Protein AF-0000000086141233 (afdb_homodimer)

pLDDT: mean 74.86, std 29.11, range [14.27, 98.44]

Foldseek 3Di:
DDDPPPPDDDDDDDCVDDDDDDDDDDPPDQDADPVRHGDFFPVCVVVVHDFCPDPPATPVCVVVVNRVRRHRDDDPDPDDDDDDDDDDDDDPDDDDDDPDCCVPLQQLAQADADDDDDDDDDDDDDPFDPPPDAPQPQQQFGDDCVGPCNVCVVCCVVNVPPPPPVLPPPDDDDSSLSRLQLVLLLVCLCLVLLVVLVVVDVLQAADQLDGPVLLVLQSVQQCVQCVVVNNVSDNNSSSSVSNNQLVLLLDADAFWAPDFSNNSSVCCHRSNPYLLSSLQSLLSSLLLLLLFDQPDCSCVSVPDPPDTSLNSSVVSLVSSVSSLVSNVSSSGADLSNLVSLLSSLSSCCFFQNLLDPVSVVSLVVSVVSLVSNVLQAAQDRDGGRYQLRSLSSQSSVLSSLLVQLLSCQLNLHAGDDANVSGDLDAHAQDASCLSSDDDPSVVVQQVQADPNRHGNLLAQHPSLLSSLSSLLSNLSNLLSCLQNPPDLPPSVVSLVVSVVSLVVSVVVRDPSLPDALVRVVPPPCDAVPPPRRHPRNRLVSSLSSLVSVLSSLVSVLSSLVSCCVSVVDDCLVNQVSLVVSLVSLVVVVVCCVSVNSRNSSNVVSLQSRNLVSLVVLLVVLLVCLVVVDDDCVRRVNVVSLVSLVSSLVSLVPDDPRGNCNVSSVVSSVVSVVSSCCRVPVPDDPDDDPDPPPPPPPDDDDDDPDCPDDCPVVVVVVPPPDPPPPPPPDDDDDDPDDDD/DDDDCPPPDDDDDDDDDDDDDDDDDDDDPADADPVRHGQFFPVCVVVVHDFCPDPPATPVCVVVVNRVRRHRDDDPDPDDDDDDDDDDYDDDDDDDDDDDDDDDDPCPDDPDDDDYDDDDDDDDDDPDDDPDPAPQDQQQFGDDCVGPCNVCSVCVVVCVPPPCPVLPPPDDDDLVLLLLQLVLLLVCLCLVLLVVLVVVVVLFAADQLDGPVLLVLQSVQQCVQCVVVNNVSDSVSSSVVSSQQLVLLLDADAFWAPDFSNNSSVCCHRSNPHLLSSLQSLLSSLLLLLLFDQPDCSCVSVPDPPDTSLNSSVVSLVSSVSSLVSNVSSSGADLSNLVSLLSSLSSCCFFQNLLDPVSVVSLVVSVVSLVSNVLQAAQDRDGGRYQLRSLSSLSSVLSSLLVQLLSCQLNLHAGDDANVSGDLDAHAQDASCLSSDDDPSVVVQQVQADPNRHGNLLAQHPSLLSSLSSLLSNLSNLLSCLQNPPDLPPSVVSLVVSVVSLVVSVVVRDPSLPDALVRVVVQPVDQVPVPRRRDSNRLVSSLSSLVSVLSSLVSVLSSLVSCCVSVVDDCLVNQVSLVVSLVSLLVVVVCCVSVNSRNSSNVVSLQSRVLVSLVVLLVVLLVCLVVVDDDCVRHVNVVSLVSLVSSLVSLVPDDPRGNCNVSSVVSSVVSVVSSCCNVPVPDDPDDDPDPPDPPPPDPDDDDPDCPDDPPVVVVVVPPPDPPPPPVPDDDDPDDPDDD

InterPro domains:
  IPR001138 Zn(2)Cys(6) fungal-type DNA-binding domain [PF00172] (40-75)
  IPR001138 Zn(2)Cys(6) fungal-type DNA-binding domain [PS00463] (40-70)
  IPR001138 Zn(2)Cys(6) fungal-type DNA-binding domain [PS50048] (40-72)
  IPR001138 Zn(2)Cys(6) fungal-type DNA-binding domain [SM00066] (35-81)
  IPR001138 Zn(2)Cys(6) fungal-type DNA-binding domain [cd00067] (39-73)
  IPR007219 Xylanolytic transcriptional activator, regulatory domain [PF04082] (354-435)
  IPR007219 Xylanolytic transcriptional activator, regulatory domain [SM00906] (359-433)
  IPR036864 Zn(2)-C6 fungal-type DNA-binding domain superfamily [G3DSA:4.10.240.10] (33-74)
  IPR036864 Zn(2)-C6 fungal-type DNA-binding domain superfamily [SSF57701] (30-78)

Nearest PDB structures (foldseek):
  5mk2-assembly1_A  TM=2.773E-01  e=8.179E+00  Homo sapiens

Sequence (1478 aa):
MLLQSALANTDGPATNVPAATRENGHDLVPSYRRNGKLFSCEPCRRGKLRCDHSTPTCGRCARRGRESECVYHPAPLTKPRMASGAESSLHVHSALLGQSPIVRSPLVQMISPATGSSRLSSRNSHGSPANATSFRDSKTGYLGATSYSAVYEENPSILQTPDVDEARDLPVTSAEKIKQGAQVLSMLKDLPVYRKFMGRWFELCDGLVIMQPIFKIWIDELWAVFGDVLAEGKMEKLLALSEVVWRNTRQSMKVHGDMTAREWSKSASGQHLRWEVVGIILSLVGLIAVNLSNWDTIFDSVQEDYVDRATFADRMRKASEFCLCFCYECEVLNDIYVCFMYEDLNLVECIKGDAHYAAWQRTGEVCDAVVAMGLHQGNRPDAQTPFFLSELRKKIFISAFGHDKTIATFLGRPPRLSYRYCKMESPLDLSDDEVVSEGADLQAALSQLDGNGWNTKGHLHRNTWLRVWFKQARLREEILEIALGTDEEDIAQQTEQVRMKIERLHNSLPDFMCITPEQVLSEGNTYLGLGFPVNRVKDATRLVHFCIHTGIVHTEFLLQRAMVSRLRTDTKKLIPIARRMLKLVLLAQSKKEFFRDFQGDLVYLLALHGLPAAGVLAVELLTQERTRLWTPDLLPRSETIQDLSVFISALSAVGPGEGNFFICDQGRRALSRVLDQILSPNPLPTSMPTSREPAVYDDASTTYFPIGNDAEFLQWLEHVEWDKNTWIEPLPASHLGVPMLLQSALANTDGPATNVPAATRENGHDLVPSYRRNGKLFSCEPCRRGKLRCDHSTPTCGRCARRGRESECVYHPAPLTKPRMASGAESSLHVHSALLGQSPIVRSPLVQMISPATGSSRLSSRNSHGSPANATSFRDSKTGYLGATSYSAVYEENPSILQTPDVDEARDLPVTSAEKIKQGAQVLSMLKDLPVYRKFMGRWFELCDGLVIMQPIFKIWIDELWAVFGDVLAEGKMEKLLALSEVVWRNTRQSMKVHGDMTAREWSKSASGQHLRWEVVGIILSLVGLIAVNLSNWDTIFDSVQEDYVDRATFADRMRKASEFCLCFCYECEVLNDIYVCFMYEDLNLVECIKGDAHYAAWQRTGEVCDAVVAMGLHQGNRPDAQTPFFLSELRKKIFISAFGHDKTIATFLGRPPRLSYRYCKMESPLDLSDDEVVSEGADLQAALSQLDGNGWNTKGHLHRNTWLRVWFKQARLREEILEIALGTDEEDIAQQTEQVRMKIERLHNSLPDFMCITPEQVLSEGNTYLGLGFPVNRVKDATRLVHFCIHTGIVHTEFLLQRAMVSRLRTDTKKLIPIARRMLKLVLLAQSKKEFFRDFQGDLVYLLALHGLPAAGVLAVELLTQERTRLWTPDLLPRSETIQDLSVFISALSAVGPGEGNFFICDQGRRALSRVLDQILSPNPLPTSMPTSREPAVYDDASTTYFPIGNDAEFLQWLEHVEWDKNTWIEPLPASHLGVP

Organism: NCBI:txid717836

Radius of gyration: 40.16 Å; Cα contacts (8 Å, |Δi|>4): 1772; chains: 2; bounding box: 137×159×133 Å

Solvent-accessible surface area (backbone atoms only — not comparable to full-atom values): 85500 Å² total; per-residue (Å²): 145,75,84,78,84,69,91,85,79,82,79,76,82,74,82,77,63,76,75,84,81,77,88,84,83,77,75,83,64,83,58,62,42,94,86,74,47,72,69,53,31,47,55,31,54,76,63,76,44,91,54,72,70,40,83,84,42,26,61,58,34,54,74,69,69,40,45,90,60,36,43,73,80,90,82,81,78,81,74,77,84,82,87,81,83,91,81,87,90,82,91,77,85,82,90,78,89,81,84,74,80,77,78,76,77,69,71,14,22,60,1,74,55,78,82,82,87,79,90,77,87,79,85,88,80,79,86,70,82,69,88,72,77,58,59,60,43,58,55,51,23,33,50,28,75,58,13,45,53,28,63,44,65,76,32,42,90,70,30,70,61,73,79,70,77,68,74,71,80,69,76,80,81,51,63,66,59,16,5,52,40,15,56,54,49,49,62,50,41,49,43,74,56,48,47,51,55,51,50,57,47,57,68,34,34,76,42,86,72,58,42,49,74,47,52,52,50,36,56,51,34,35,44,72,68,40,35,66,59,28,57,68,51,46,51,67,61,34,1,25,48,24,24,22,25,52,51,42,42,55,45,83,85,86,70,38,31,83,54,48,56,67,56,58,38,51,63,43,15,40,98,34,27,26,43,43,52,54,22,38,53,33,20,49,46,18,42,53,41,58,12,40,56,79,78,43,70,73,58,71,65,50,80,62,70,94,59,51,39,68,57,48,21,48,52,25,46,54,47,21,48,50,26,50,52,53,47,58,70,42,57,53,69,49,72,61,47,54,47,26,48,48,47,42,38,54,32,44,24,52,51,58,6,73,63,29,49,67,34,54,50,44,50,47,50,43,51,49,49,40,49,33,65,35,44,38,71,49,52,70,60,44,77,57,30,13,63,47,55,18,41,44,44,22,44,50,39,42,52,46,47,32,48,38,41,49,51,17,38,48,33,27,46,80,55,54,76,54,69,60,56,30,50,91,61,71,47,57,38,46,47,61,68,49,49,58,40,56,71,67,61,27,51,54,56,58,67,43,35,49,97,85,34,45,48,71,70,59,72,77,35,73,39,46,52,49,47,51,45,36,58,49,31,57,53,45,49,56,43,45,48,63,52,55,26,71,71,79,72,62,54,69,58,50,50,51,51,51,52,51,48,51,54,50,51,62,69,67,51,61,72,79,68,75,62,52,61,66,55,62,64,66,47,53,100,59,50,55,72,85,74,32,72,49,56,84,68,32,66,45,47,55,50,50,48,42,52,49,52,47,46,53,45,46,48,52,39,50,47,41,49,34,42,29,73,74,67,66,48,76,59,76,73,38,47,54,44,25,52,51,38,32,50,52,39,51,54,54,58,75,38,42,79,79,40,44,72,42,44,52,58,55,51,44,37,43,48,63,47,24,42,41,22,48,37,53,51,50,52,51,52,52,50,25,67,73,68,69,58,80,48,58,90,68,50,45,60,72,62,50,53,50,52,51,51,54,49,38,52,56,30,64,66,50,44,90,72,47,19,54,23,67,60,27,47,53,49,28,52,36,53,50,51,50,51,42,53,70,73,52,68,69,80,70,83,81,78,75,86,72,86,73,74,79,74,83,72,82,81,71,91,77,82,68,82,80,73,67,90,64,58,66,70,57,54,57,70,67,65,66,72,73,79,69,82,58,64,48,57,52,68,80,82,82,86,82,76,86,126,147,85,87,87,87,81,82,79,79,82,83,77,80,77,85,74,82,80,76,84,78,86,79,87,74,93,78,86,72,78,64,60,42,96,84,71,48,66,64,50,31,45,51,31,55,75,64,74,44,90,52,70,65,39,82,88,41,25,62,55,32,53,75,71,70,40,44,90,59,36,45,75,84,91,85,84,80,85,78,86,81,89,83,88,84,90,85,89,89,89,92,83,88,91,78,90,75,79,91,82,89,85,80,84,80,82,79,79,82,84,82,79,83,84,82,55,29,91,62,85,82,84,78,92,76,85,79,78,84,78,75,86,71,58,57,62,41,60,56,52,22,32,47,27,76,58,14,44,53,29,60,44,65,76,35,48,88,61,30,74,63,72,78,69,76,68,72,71,79,68,74,80,80,50,69,67,58,30,50,52,41,18,56,51,49,48,62,49,40,49,43,73,55,49,44,53,54,49,50,56,46,57,68,34,34,77,42,87,75,58,42,50,73,49,52,50,50,38,54,50,36,36,43,72,67,40,35,67,60,27,58,68,53,48,63,71,60,33,38,54,50,24,48,50,25,51,56,42,43,55,46,84,84,85,69,38,31,84,55,46,55,65,58,58,40,51,61,43,17,40,98,34,26,25,42,44,52,55,22,37,52,33,20,50,47,19,41,55,42,58,12,40,58,79,80,43,69,72,58,71,66,50,80,62,75,93,60,51,39,66,57,48,20,48,50,24,46,54,48,21,49,51,28,50,51,52,48,58,72,42,58,52,69,51,71,60,46,55,48,26,49,49,48,41,40,53,32,44,24,52,52,59,6,73,63,29,46,67,34,54,51,43,50,47,50,44,50,48,50,40,49,34,63,34,46,39,69,46,51,70,61,46,77,56,30,14,64,45,56,18,41,44,43,22,44,50,38,42,52,48,48,32,48,38,41,49,51,16,37,47,33,26,47,80,55,54,77,54,68,61,54,31,48,89,60,71,47,58,40,48,47,61,67,51,50,58,40,57,70,68,61,26,51,54,56,57,66,44,35,49,99,85,34,44,49,70,70,62,73,78,34,71,40,44,52,49,47,53,45,37,58,49,31,56,53,45,48,56,44,44,48,63,52,55,25,68,72,80,71,63,54,70,60,51,50,50,52,51,52,50,49,51,52,51,50,63,68,67,50,62,71,78,66,75,62,53,62,65,56,62,63,66,46,53,100,57,52,55,69,86,74,35,76,52,56,83,68,31,68,44,46,55,50,50,48,41,51,50,53,46,48,53,45,45,47,53,39,50,48,41,49,33,41,30,72,74,67,65,48,77,58,75,75,40,46,53,44,24,51,51,37,31,49,51,38,49,51,52,58,74,40,41,79,79,41,42,74,41,43,53,59,54,53,43,37,43,47,66,47,22,42,41,22,48,40,54,52,51,53,51,53,49,48,24,65,72,68,68,58,80,51,59,91,68,50,45,60,72,62,49,53,51,51,52,50,52,48,36,51,55,29,64,66,52,45,92,73,47,18,52,24,66,60,27,48,53,50,29,54,36,52,51,52,48,50,43,52,70,74,52,66,68,79,68,82,80,79,75,85,72,87,71,75,81,73,83,72,83,82,69,92,78,82,72,80,79,75,66,89,67,58,64,70,56,54,56,69,66,65,67,70,74,79,75,77,74,67,78,67,78,79,77,81,79,77,86,76,80,126

Structure (mmCIF, N/CA/C/O backbone):
data_AF-0000000086141233-model_v1
#
loop_
_entity.id
_entity.type
_entity.pdbx_description
1 polymer 'Zn(2)-C6 fungal-type domain-containing protein'
#
loop_
_atom_site.group_PDB
_atom_site.id
_atom_site.type_symbol
_atom_site.label_atom_id
_atom_site.label_alt_id
_atom_site.label_comp_id
_atom_site.label_asym_id
_atom_site.label_entity_id
_atom_site.label_seq_id
_atom_site.pdbx_PDB_ins_code
_atom_site.Cartn_x
_atom_site.Cartn_y
_atom_site.Cartn_z
_atom_site.occupancy
_atom_site.B_iso_or_equiv
_atom_site.auth_seq_id
_atom_site.auth_comp_id
_atom_site.auth_asym_id
_atom_site.auth_atom_id
_atom_site.pdbx_PDB_model_num
ATOM 1 N N . MET A 1 1 ? 35.25 38.125 71.5 1 20.41 1 MET A N 1
ATOM 2 C CA . MET A 1 1 ? 35.812 37.375 70.375 1 20.41 1 MET A CA 1
ATOM 3 C C . MET A 1 1 ? 34.781 36.438 69.75 1 20.41 1 MET A C 1
ATOM 5 O O . MET A 1 1 ? 35.156 35.531 69 1 20.41 1 MET A O 1
ATOM 9 N N . LEU A 1 2 ? 33.594 36.625 69.938 1 19.5 2 LEU A N 1
ATOM 10 C CA . LEU A 1 2 ? 32.312 36.875 70.625 1 19.5 2 LEU A CA 1
ATOM 11 C C . LEU A 1 2 ? 31.141 36.594 69.688 1 19.5 2 LEU A C 1
ATOM 13 O O . LEU A 1 2 ? 31.266 36.719 68.438 1 19.5 2 LEU A O 1
ATOM 17 N N . LEU A 1 3 ? 29.984 35.906 70 1 18.84 3 LEU A N 1
ATOM 18 C CA . LEU A 1 3 ? 28.688 35.312 69.688 1 18.84 3 LEU A CA 1
ATOM 19 C C . LEU A 1 3 ? 27.875 36.188 68.75 1 18.84 3 LEU A C 1
ATOM 21 O O . LEU A 1 3 ? 26.828 35.75 68.25 1 18.84 3 LEU A O 1
ATOM 25 N N . GLN A 1 4 ? 28.062 37.531 68.812 1 20.23 4 GLN A N 1
ATOM 26 C CA . GLN A 1 4 ? 26.953 38.469 68.688 1 20.23 4 GLN A CA 1
ATOM 27 C C . GLN A 1 4 ? 26.562 38.656 67.25 1 20.23 4 GLN A C 1
ATOM 29 O O . GLN A 1 4 ? 27.281 39.312 66.5 1 20.23 4 GLN A O 1
ATOM 34 N N . SER A 1 5 ? 25.875 37.594 66.5 1 19.27 5 SER A N 1
ATOM 35 C CA . SER A 1 5 ? 25.969 37.281 65.062 1 19.27 5 SER A CA 1
ATOM 36 C C . SER A 1 5 ? 25.25 38.344 64.188 1 19.27 5 SER A C 1
ATOM 38 O O . SER A 1 5 ? 24.031 38.5 64.312 1 19.27 5 SER A O 1
ATOM 40 N N . ALA A 1 6 ? 25.766 39.531 63.75 1 18.53 6 ALA A N 1
ATOM 41 C CA . ALA A 1 6 ? 25.766 40.844 63.094 1 18.53 6 ALA A CA 1
ATOM 42 C C . ALA A 1 6 ? 25.453 40.719 61.594 1 18.53 6 ALA A C 1
ATOM 44 O O . ALA A 1 6 ? 25.719 41.625 60.812 1 18.53 6 ALA A O 1
ATOM 45 N N . LEU A 1 7 ? 25 39.438 61.125 1 18.16 7 LEU A N 1
ATOM 46 C CA . LEU A 1 7 ? 25.047 39.562 59.656 1 18.16 7 LEU A CA 1
ATOM 47 C C . LEU A 1 7 ? 24.078 40.625 59.156 1 18.16 7 LEU A C 1
ATOM 49 O O . LEU A 1 7 ? 22.906 40.625 59.531 1 18.16 7 LEU A O 1
ATOM 53 N N . ALA A 1 8 ? 24.516 41.781 58.5 1 18.75 8 ALA A N 1
ATOM 54 C CA . ALA A 1 8 ? 24.766 43 57.75 1 18.75 8 ALA A CA 1
ATOM 55 C C . ALA A 1 8 ? 24.062 42.969 56.406 1 18.75 8 ALA A C 1
ATOM 57 O O . ALA A 1 8 ? 24.469 42.25 55.5 1 18.75 8 ALA A O 1
ATOM 58 N N . ASN A 1 9 ? 22.766 43.312 56.25 1 19.33 9 ASN A N 1
ATOM 59 C CA . ASN A 1 9 ? 21.344 43.438 55.906 1 19.33 9 ASN A CA 1
ATOM 60 C C . ASN A 1 9 ? 21.141 44.375 54.719 1 19.33 9 ASN A C 1
ATOM 62 O O . ASN A 1 9 ? 21.109 45.594 54.906 1 19.33 9 ASN A O 1
ATOM 66 N N . THR A 1 10 ? 21.781 44.094 53.469 1 19.03 10 THR A N 1
ATOM 67 C CA . THR A 1 10 ? 21.938 44.906 52.281 1 19.03 10 THR A CA 1
ATOM 68 C C . THR A 1 10 ? 20.594 45.5 51.875 1 19.03 10 THR A C 1
ATOM 70 O O . THR A 1 10 ? 19.547 44.875 52.062 1 19.03 10 THR A O 1
ATOM 73 N N . ASP A 1 11 ? 20.453 46.812 51.594 1 19.81 11 ASP A N 1
ATOM 74 C CA . ASP A 1 11 ? 19.594 47.938 51.344 1 19.81 11 ASP A CA 1
ATOM 75 C C . ASP A 1 11 ? 18.859 47.812 50 1 19.81 11 ASP A C 1
ATOM 77 O O . ASP A 1 11 ? 19.484 47.875 48.938 1 19.81 11 ASP A O 1
ATOM 81 N N . GLY A 1 12 ? 18.047 46.688 49.812 1 18 12 GLY A N 1
ATOM 82 C CA . GLY A 1 12 ? 17.469 46.438 48.5 1 18 12 GLY A CA 1
ATOM 83 C C . GLY A 1 12 ? 16.766 47.625 47.938 1 18 12 GLY A C 1
ATOM 84 O O . GLY A 1 12 ? 16.422 48.562 48.656 1 18 12 GLY A O 1
ATOM 85 N N . PRO A 1 13 ? 16.844 47.75 46.594 1 19.2 13 PRO A N 1
ATOM 86 C CA . PRO A 1 13 ? 16.688 48.844 45.625 1 19.2 13 PRO A CA 1
ATOM 87 C C . PRO A 1 13 ? 15.289 49.469 45.688 1 19.2 13 PRO A C 1
ATOM 89 O O . PRO A 1 13 ? 14.375 48.906 46.281 1 19.2 13 PRO A O 1
ATOM 92 N N . ALA A 1 14 ? 14.969 50.406 44.875 1 20.69 14 ALA A N 1
ATOM 93 C CA . ALA A 1 14 ? 14.305 51.688 44.594 1 20.69 14 ALA A CA 1
ATOM 94 C C . ALA A 1 14 ? 12.883 51.469 44.094 1 20.69 14 ALA A C 1
ATOM 96 O O . ALA A 1 14 ? 12.18 52.406 43.75 1 20.69 14 ALA A O 1
ATOM 97 N N . THR A 1 15 ? 12.227 50.25 44.406 1 18.97 15 THR A N 1
ATOM 98 C CA . THR A 1 15 ? 11.195 50.156 43.375 1 18.97 15 THR A CA 1
ATOM 99 C C . THR A 1 15 ? 10.086 51.188 43.594 1 18.97 15 THR A C 1
ATOM 101 O O . THR A 1 15 ? 9.414 51.156 44.625 1 18.97 15 THR A O 1
ATOM 104 N N . ASN A 1 16 ? 10.266 52.438 43.219 1 19.88 16 ASN A N 1
ATOM 105 C CA . ASN A 1 16 ? 9.391 53.594 43.312 1 19.88 16 ASN A CA 1
ATOM 106 C C . ASN A 1 16 ? 8.031 53.312 42.656 1 19.88 16 ASN A C 1
ATOM 108 O O . ASN A 1 16 ? 7.887 53.438 41.438 1 19.88 16 ASN A O 1
ATOM 112 N N . VAL A 1 17 ? 7.352 52.25 43.156 1 19.03 17 VAL A N 1
ATOM 113 C CA . VAL A 1 17 ? 6.223 51.875 42.312 1 19.03 17 VAL A CA 1
ATOM 114 C C . VAL A 1 17 ? 5.262 53.062 42.188 1 19.03 17 VAL A C 1
ATOM 116 O O . VAL A 1 17 ? 4.852 53.438 41.094 1 19.03 17 VAL A O 1
ATOM 119 N N . PRO A 1 18 ? 4.434 53.406 43.156 1 19.56 18 PRO A N 1
ATOM 120 C CA . PRO A 1 18 ? 3.068 53.062 42.781 1 19.56 18 PRO A CA 1
ATOM 121 C C . PRO A 1 18 ? 2.264 54.25 42.281 1 19.56 18 PRO A C 1
ATOM 123 O O . PRO A 1 18 ? 1.048 54.156 42.094 1 19.56 18 PRO A O 1
ATOM 126 N N . ALA A 1 19 ? 2.945 55.125 41.625 1 18.31 19 ALA A N 1
ATOM 127 C CA . ALA A 1 19 ? 2.125 56.312 41.719 1 18.31 19 ALA A CA 1
ATOM 128 C C . ALA A 1 19 ? 0.656 56 41.438 1 18.31 19 ALA A C 1
ATOM 130 O O . ALA A 1 19 ? 0.34 55.031 40.781 1 18.31 19 ALA A O 1
ATOM 131 N N . ALA A 1 20 ? -0.188 57.125 41.75 1 19.22 20 ALA A N 1
ATOM 132 C CA . ALA A 1 20 ? -1.605 57.438 41.938 1 19.22 20 ALA A CA 1
ATOM 133 C C . ALA A 1 20 ? -2.355 57.344 40.594 1 19.22 20 ALA A C 1
ATOM 135 O O . ALA A 1 20 ? -1.798 57.625 39.531 1 19.22 20 ALA A O 1
ATOM 136 N N . THR A 1 21 ? -3.516 56.875 40.438 1 19.2 21 THR A N 1
ATOM 137 C CA . THR A 1 21 ? -4.508 56.094 39.719 1 19.2 21 THR A CA 1
ATOM 138 C C . THR A 1 21 ? -5.219 56.938 38.656 1 19.2 21 THR A C 1
ATOM 140 O O . THR A 1 21 ? -6.098 56.469 37.969 1 19.2 21 THR A O 1
ATOM 143 N N . ARG A 1 22 ? -4.77 58.312 38.344 1 20.58 22 ARG A N 1
ATOM 144 C CA . ARG A 1 22 ? -5.906 59.219 38.188 1 20.58 22 ARG A CA 1
ATOM 145 C C . ARG A 1 22 ? -6.852 58.688 37.094 1 20.58 22 ARG A C 1
ATOM 147 O O . ARG A 1 22 ? -6.43 57.969 36.188 1 20.58 22 ARG A O 1
ATOM 154 N N . GLU A 1 23 ? -8.109 59.375 36.969 1 18.44 23 GLU A N 1
ATOM 155 C CA . GLU A 1 23 ? -9.414 59.125 36.375 1 18.44 23 GLU A CA 1
ATOM 156 C C . GLU A 1 23 ? -9.336 59.156 34.844 1 18.44 23 GLU A C 1
ATOM 158 O O . GLU A 1 23 ? -8.328 59.562 34.281 1 18.44 23 GLU A O 1
ATOM 163 N N . ASN A 1 24 ? -10.422 59.594 34.188 1 21.27 24 ASN A N 1
ATOM 164 C CA . ASN A 1 24 ? -11.555 59 33.5 1 21.27 24 ASN A CA 1
ATOM 165 C C . ASN A 1 24 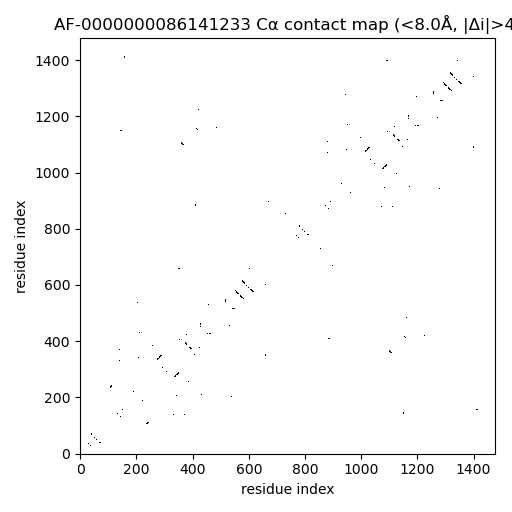? -11.445 59.125 31.984 1 21.27 24 ASN A C 1
ATOM 167 O O . ASN A 1 24 ? -11.742 58.188 31.234 1 21.27 24 ASN A O 1
ATOM 171 N N . GLY A 1 25 ? -11.344 60.531 31.391 1 23.17 25 GLY A N 1
ATOM 172 C CA . GLY A 1 25 ? -12.242 61.125 30.406 1 23.17 25 GLY A CA 1
ATOM 173 C C . GLY A 1 25 ? -11.844 60.812 28.969 1 23.17 25 GLY A C 1
ATOM 174 O O . GLY A 1 25 ? -10.68 61 28.594 1 23.17 25 GLY A O 1
ATOM 175 N N . HIS A 1 26 ? -12.523 59.875 28.281 1 24.7 26 HIS A N 1
ATOM 176 C CA . HIS A 1 26 ? -12.328 59.312 26.969 1 24.7 26 HIS A CA 1
ATOM 177 C C . HIS A 1 26 ? -12.352 60.375 25.875 1 24.7 26 HIS A C 1
ATOM 179 O O . HIS A 1 26 ? -13.398 60.969 25.609 1 24.7 26 HIS A O 1
ATOM 185 N N . ASP A 1 27 ? -11.531 61.375 25.812 1 29.95 27 ASP A N 1
ATOM 186 C CA . ASP A 1 27 ? -11.68 62.312 24.703 1 29.95 27 ASP A CA 1
ATOM 187 C C . ASP A 1 27 ? -11.836 61.562 23.375 1 29.95 27 ASP A C 1
ATOM 189 O O . ASP A 1 27 ? -11.078 60.625 23.078 1 29.95 27 ASP A O 1
ATOM 193 N N . LEU A 1 28 ? -13.031 61.656 22.672 1 33.34 28 LEU A N 1
ATOM 194 C CA . LEU A 1 28 ? -13.523 61.062 21.422 1 33.34 28 LEU A CA 1
ATOM 195 C C . LEU A 1 28 ? -12.617 61.438 20.25 1 33.34 28 LEU A C 1
ATOM 197 O O . LEU A 1 28 ? -12.609 62.562 19.797 1 33.34 28 LEU A O 1
ATOM 201 N N . VAL A 1 29 ? -11.438 61.188 20.25 1 39.28 29 VAL A N 1
ATOM 202 C CA . VAL A 1 29 ? -10.586 61.531 19.109 1 39.28 29 VAL A CA 1
ATOM 203 C C . VAL A 1 29 ? -11.18 60.938 17.828 1 39.28 29 VAL A C 1
ATOM 205 O O . VAL A 1 29 ? -11.609 59.781 17.812 1 39.28 29 VAL A O 1
ATOM 208 N N . PRO A 1 30 ? -11.5 61.75 16.844 1 41.47 30 PRO A N 1
ATOM 209 C CA . PRO A 1 30 ? -12.125 61.312 15.602 1 41.47 30 PRO A CA 1
ATOM 210 C C . PRO A 1 30 ? -11.43 60.094 14.977 1 41.47 30 PRO A C 1
ATOM 212 O O . PRO A 1 30 ? -10.203 60 15.008 1 41.47 30 PRO A O 1
ATOM 215 N N . SER A 1 31 ? -12.094 59.062 15.039 1 44.59 31 SER A N 1
ATOM 216 C CA . SER A 1 31 ? -11.578 57.75 14.672 1 44.59 31 SER A CA 1
ATOM 217 C C . SER A 1 31 ? -11.164 57.688 13.211 1 44.59 31 SER A C 1
ATOM 219 O O . SER A 1 31 ? -11.742 58.375 12.367 1 44.59 31 SER A O 1
ATOM 221 N N . TYR A 1 32 ? -9.938 57.312 12.891 1 53.72 32 TYR A N 1
ATOM 222 C CA . TYR A 1 32 ? -9.367 57.188 11.555 1 53.72 32 TYR A CA 1
ATOM 223 C C . TYR A 1 32 ? -10.055 56.062 10.766 1 53.72 32 TYR A C 1
ATOM 225 O O . TYR A 1 32 ? -10.461 55.062 11.344 1 53.72 32 TYR A O 1
ATOM 233 N N . ARG A 1 33 ? -10.422 56.344 9.57 1 51.41 33 ARG A N 1
ATOM 234 C CA . ARG A 1 33 ? -10.836 55.281 8.68 1 51.41 33 ARG A CA 1
ATOM 235 C C . ARG A 1 33 ? -9.711 54.25 8.477 1 51.41 33 ARG A C 1
ATOM 237 O O . ARG A 1 33 ? -8.547 54.562 8.766 1 51.41 33 ARG A O 1
ATOM 244 N N . ARG A 1 34 ? -10.008 53.125 8.125 1 51.25 34 ARG A N 1
ATOM 245 C CA . ARG A 1 34 ? -9 52.094 7.836 1 51.25 34 ARG A CA 1
ATOM 246 C C . ARG A 1 34 ? -7.977 52.625 6.824 1 51.25 34 ARG A C 1
ATOM 248 O O . ARG A 1 34 ? -6.805 52.25 6.871 1 51.25 34 ARG A O 1
ATOM 255 N N . ASN A 1 35 ? -8.281 53.5 5.883 1 55.78 35 ASN A N 1
ATOM 256 C CA . ASN A 1 35 ? -7.375 54 4.848 1 55.78 35 ASN A CA 1
ATOM 257 C C . ASN A 1 35 ? -6.609 55.25 5.312 1 55.78 35 ASN A C 1
ATOM 259 O O . ASN A 1 35 ? -5.973 55.906 4.508 1 55.78 35 ASN A O 1
ATOM 263 N N . GLY A 1 36 ? -6.457 55.625 6.586 1 59.81 36 GLY A N 1
ATOM 264 C CA . GLY A 1 36 ? -5.652 56.656 7.223 1 59.81 36 GLY A CA 1
ATOM 265 C C . GLY A 1 36 ? -6.277 58.031 7.145 1 59.81 36 GLY A C 1
ATOM 266 O O . GLY A 1 36 ? -5.688 59.031 7.605 1 59.81 36 GLY A O 1
ATOM 267 N N . LYS A 1 37 ? -7.508 58.062 6.438 1 63.88 37 LYS A N 1
ATOM 268 C CA . LYS A 1 37 ? -8.078 59.375 6.25 1 63.88 37 LYS A CA 1
ATOM 269 C C . LYS A 1 37 ? -9.125 59.688 7.32 1 63.88 37 LYS A C 1
ATOM 271 O O . LYS A 1 37 ? -9.734 58.781 7.875 1 63.88 37 LYS A O 1
ATOM 276 N N . LEU A 1 38 ? -9.391 60.844 7.977 1 69.75 38 LEU A N 1
ATOM 277 C CA . LEU A 1 38 ? -10.297 61.281 9.023 1 69.75 38 LEU A CA 1
ATOM 278 C C . LEU A 1 38 ? -11.742 61.281 8.531 1 69.75 38 LEU A C 1
ATOM 280 O O . LEU A 1 38 ? -12 61.531 7.352 1 69.75 38 LEU A O 1
ATOM 284 N N . PHE A 1 39 ? -12.781 60.719 9.305 1 70.81 39 PHE A N 1
ATOM 285 C CA . PHE A 1 39 ? -14.18 60.75 8.914 1 70.81 39 PHE A CA 1
ATOM 286 C C . PHE A 1 39 ? -14.664 62.188 8.734 1 70.81 39 PHE A C 1
ATOM 288 O O . PHE A 1 39 ? -14.336 63.062 9.539 1 70.81 39 PHE A O 1
ATOM 295 N N . SER A 1 40 ? -15.375 62.406 7.586 1 78.25 40 SER A N 1
ATOM 296 C CA . SER A 1 40 ? -15.961 63.719 7.305 1 78.25 40 SER A CA 1
ATOM 297 C C . SER A 1 40 ? -17.141 64 8.227 1 78.25 40 SER A C 1
ATOM 299 O O . SER A 1 40 ? -17.766 63.062 8.75 1 78.25 40 SER A O 1
ATOM 301 N N . CYS A 1 41 ? -17.422 65.25 8.664 1 77.62 41 CYS A N 1
ATOM 302 C CA . CYS A 1 41 ? -18.609 65.625 9.43 1 77.62 41 CYS A CA 1
ATOM 303 C C . CYS A 1 41 ? -19.875 65.312 8.656 1 77.62 41 CYS A C 1
ATOM 305 O O . CYS A 1 41 ? -19.844 65.188 7.43 1 77.62 41 CYS A O 1
ATOM 307 N N . GLU A 1 42 ? -21.031 65 9.18 1 76.62 42 GLU A N 1
ATOM 308 C CA . GLU A 1 42 ? -22.266 64.5 8.586 1 76.62 42 GLU A CA 1
ATOM 309 C C . GLU A 1 42 ? -22.734 65.375 7.445 1 76.62 42 GLU A C 1
ATOM 311 O O . GLU A 1 42 ? -23.094 64.875 6.371 1 76.62 42 GLU A O 1
ATOM 316 N N . PRO A 1 43 ? -22.656 66.625 7.496 1 79.38 43 PRO A N 1
ATOM 317 C CA . PRO A 1 43 ? -23.094 67.438 6.355 1 79.38 43 PRO A CA 1
ATOM 318 C C . PRO A 1 43 ? -22.141 67.375 5.168 1 79.38 43 PRO A C 1
ATOM 320 O O . PRO A 1 43 ? -22.594 67.375 4.016 1 79.38 43 PRO A O 1
ATOM 323 N N . CYS A 1 44 ? -20.859 67.375 5.402 1 78.69 44 CYS A N 1
ATOM 324 C CA . CYS A 1 44 ? -19.875 67.25 4.328 1 78.69 44 CYS A CA 1
ATOM 325 C C . CYS A 1 44 ? -19.969 65.875 3.688 1 78.69 44 CYS A C 1
ATOM 327 O O . CYS A 1 44 ? -19.844 65.75 2.469 1 78.69 44 CYS A O 1
ATOM 329 N N . ARG A 1 45 ? -20.219 64.75 4.438 1 75.5 45 ARG A N 1
ATOM 330 C CA . ARG A 1 45 ? -20.406 63.375 3.98 1 75.5 45 ARG A CA 1
ATOM 331 C C . ARG A 1 45 ? -21.625 63.25 3.08 1 75.5 45 ARG A C 1
ATOM 333 O O . ARG A 1 45 ? -21.547 62.656 2.006 1 75.5 45 ARG A O 1
ATOM 340 N N . ARG A 1 46 ? -22.688 63.812 3.465 1 75.25 46 ARG A N 1
ATOM 341 C CA . ARG A 1 46 ? -23.922 63.719 2.697 1 75.25 46 ARG A CA 1
ATOM 342 C C . ARG A 1 46 ? -23.828 64.562 1.419 1 75.25 46 ARG A C 1
ATOM 344 O O . ARG A 1 46 ? -24.438 64.188 0.4 1 75.25 46 ARG A O 1
ATOM 351 N N . GLY A 1 47 ? -23.141 65.562 1.504 1 74.81 47 GLY A N 1
ATOM 352 C CA . GLY A 1 47 ? -23 66.5 0.372 1 74.81 47 GLY A CA 1
ATOM 353 C C . GLY A 1 47 ? -21.828 66.125 -0.522 1 74.81 47 GLY A C 1
ATOM 354 O O . GLY A 1 47 ? -21.562 66.812 -1.51 1 74.81 47 GLY A O 1
ATOM 355 N N . LYS A 1 48 ? -21.141 65 -0.311 1 74.19 48 LYS A N 1
ATOM 356 C CA . LYS A 1 48 ? -19.953 64.5 -0.995 1 74.19 48 LYS A CA 1
ATOM 357 C C . LYS A 1 48 ? -18.922 65.625 -1.188 1 74.19 48 LYS A C 1
ATOM 359 O O . LYS A 1 48 ? -18.344 65.75 -2.27 1 74.19 48 LYS A O 1
ATOM 364 N N . LEU A 1 49 ? -18.766 66.375 -0.161 1 75.88 49 LEU A N 1
ATOM 365 C CA . LEU A 1 49 ? -17.844 67.562 -0.215 1 75.88 49 LEU A CA 1
ATOM 366 C C . LEU A 1 49 ? -16.609 67.312 0.636 1 75.88 49 LEU A C 1
ATOM 368 O O . LEU A 1 49 ? -16.656 66.5 1.596 1 75.88 49 LEU A O 1
ATOM 372 N N . ARG A 1 50 ? -15.469 67.938 0.255 1 76 50 ARG A N 1
ATOM 373 C CA . ARG A 1 50 ? -14.211 67.75 0.983 1 76 50 ARG A CA 1
ATOM 374 C C . ARG A 1 50 ? -14.266 68.5 2.322 1 76 50 ARG A C 1
ATOM 376 O O . ARG A 1 50 ? -14.43 69.75 2.367 1 76 50 ARG A O 1
ATOM 383 N N . CYS A 1 51 ? -14.273 67.75 3.492 1 74.25 51 CYS A N 1
ATOM 384 C CA . CYS A 1 51 ? -14.328 68.25 4.852 1 74.25 51 CYS A CA 1
ATOM 385 C C . CYS A 1 51 ? -12.938 68.625 5.348 1 74.25 51 CYS A C 1
ATOM 387 O O . CYS A 1 51 ? -11.961 67.938 5.074 1 74.25 51 CYS A O 1
ATOM 389 N N . ASP A 1 52 ? -12.609 69.75 5.828 1 77.81 52 ASP A N 1
ATOM 390 C CA . ASP A 1 52 ? -11.289 70.188 6.301 1 77.81 52 ASP A CA 1
ATOM 391 C C . ASP A 1 52 ? -11.055 69.75 7.738 1 77.81 52 ASP A C 1
ATOM 393 O O . ASP A 1 52 ? -10.031 70.062 8.344 1 77.81 52 ASP A O 1
ATOM 397 N N . HIS A 1 53 ? -11.992 68.875 8.43 1 72.12 53 HIS A N 1
ATOM 398 C CA . HIS A 1 53 ? -11.969 68.188 9.688 1 72.12 53 HIS A CA 1
ATOM 399 C C . HIS A 1 53 ? -11.586 69.062 10.852 1 72.12 53 HIS A C 1
ATOM 401 O O . HIS A 1 53 ? -11.125 68.562 11.891 1 72.12 53 HIS A O 1
ATOM 407 N N . SER A 1 54 ? -11.742 70.312 10.68 1 76.69 54 SER A N 1
ATOM 408 C CA . SER A 1 54 ? -11.477 71.25 11.797 1 76.69 54 SER A CA 1
ATOM 409 C C . SER A 1 54 ? -12.547 71.125 12.875 1 76.69 54 SER A C 1
ATOM 411 O O . SER A 1 54 ? -13.711 70.875 12.57 1 76.69 54 SER A O 1
ATOM 413 N N . THR A 1 55 ? -12.258 70.875 14.297 1 73 55 THR A N 1
ATOM 414 C CA . THR A 1 55 ? -13.164 70.812 15.438 1 73 55 THR A CA 1
ATOM 415 C C . THR A 1 55 ? -13.211 72.125 16.172 1 73 55 THR A C 1
ATOM 417 O O . THR A 1 55 ? -12.219 72.875 16.219 1 73 55 THR A O 1
ATOM 420 N N . PRO A 1 56 ? -14.5 72.312 16.703 1 71.19 56 PRO A N 1
ATOM 421 C CA . PRO A 1 56 ? -15.742 71.562 16.812 1 71.19 56 PRO A CA 1
ATOM 422 C C . PRO A 1 56 ? -16.578 71.625 15.539 1 71.19 56 PRO A C 1
ATOM 424 O O . PRO A 1 56 ? -17.5 70.812 15.367 1 71.19 56 PRO A O 1
ATOM 427 N N . THR A 1 57 ? -16.375 72.625 14.609 1 77.81 57 THR A N 1
ATOM 428 C CA . THR A 1 57 ? -17.094 72.75 13.359 1 77.81 57 THR A CA 1
ATOM 429 C C . THR A 1 57 ? -16.141 72.812 12.18 1 77.81 57 THR A C 1
ATOM 431 O O . THR A 1 57 ? -15.141 73.562 12.227 1 77.81 57 THR A O 1
ATOM 434 N N . CYS A 1 58 ? -16.359 72 11.148 1 78.75 58 CYS A N 1
ATOM 435 C CA . CYS A 1 58 ? -15.422 72 10.031 1 78.75 58 CYS A CA 1
ATOM 436 C C . CYS A 1 58 ? -15.547 73.312 9.266 1 78.75 58 CYS A C 1
ATOM 438 O O . CYS A 1 58 ? -16.609 73.938 9.266 1 78.75 58 CYS A O 1
ATOM 440 N N . GLY A 1 59 ? -14.398 73.938 8.766 1 79.94 59 GLY A N 1
ATOM 441 C CA . GLY A 1 59 ? -14.312 75.25 8.086 1 79.94 59 GLY A CA 1
ATOM 442 C C . GLY A 1 59 ? -15.336 75.438 6.977 1 79.94 59 GLY A C 1
ATOM 443 O O . GLY A 1 59 ? -15.812 76.5 6.715 1 79.94 59 GLY A O 1
ATOM 444 N N . ARG A 1 60 ? -15.742 74.25 6.414 1 78.19 60 ARG A N 1
ATOM 445 C CA . ARG A 1 60 ? -16.719 74.312 5.32 1 78.19 60 ARG A CA 1
ATOM 446 C C . ARG A 1 60 ? -18.125 74.562 5.852 1 78.19 60 ARG A C 1
ATOM 448 O O . ARG A 1 60 ? -18.891 75.312 5.285 1 78.19 60 ARG A O 1
ATOM 455 N N . CYS A 1 61 ? -18.438 73.875 6.809 1 79.38 61 CYS A N 1
ATOM 456 C CA . CYS A 1 61 ? -19.75 74.062 7.445 1 79.38 61 CYS A CA 1
ATOM 457 C C . CYS A 1 61 ? -19.859 75.438 8.078 1 79.38 61 CYS A C 1
ATOM 459 O O . CYS A 1 61 ? -20.906 76.062 8.016 1 79.38 61 CYS A O 1
ATOM 461 N N . ALA A 1 62 ? -18.734 76.062 8.594 1 81.5 62 ALA A N 1
ATOM 462 C CA . ALA A 1 62 ? -18.703 77.375 9.156 1 81.5 62 ALA A CA 1
ATOM 463 C C . ALA A 1 62 ? -18.969 78.438 8.078 1 81.5 62 ALA A C 1
ATOM 465 O O . ALA A 1 62 ? -19.734 79.375 8.297 1 81.5 62 ALA A O 1
ATOM 466 N N . ARG A 1 63 ? -18.359 78.188 6.879 1 79.88 63 ARG A N 1
ATOM 467 C CA . ARG A 1 63 ? -18.516 79.125 5.797 1 79.88 63 ARG A CA 1
ATOM 468 C C . ARG A 1 63 ? -19.922 79.125 5.23 1 79.88 63 ARG A C 1
ATOM 470 O O . ARG A 1 63 ? -20.453 80.125 4.789 1 79.88 63 ARG A O 1
ATOM 477 N N . ARG A 1 64 ? -20.5 77.875 5.273 1 77.81 64 ARG A N 1
ATOM 478 C CA . ARG A 1 64 ? -21.828 77.75 4.695 1 77.81 64 ARG A CA 1
ATOM 479 C C . ARG A 1 64 ? -22.906 77.938 5.742 1 77.81 64 ARG A C 1
ATOM 481 O O . ARG A 1 64 ? -24.109 77.812 5.453 1 77.81 64 ARG A O 1
ATOM 488 N N . GLY A 1 65 ? -22.562 78.375 6.977 1 76.75 65 GLY A N 1
ATOM 489 C CA . GLY A 1 65 ? -23.5 78.688 8.047 1 76.75 65 GLY A CA 1
ATOM 490 C C . GLY A 1 65 ? -24.188 77.5 8.641 1 76.75 65 GLY A C 1
ATOM 491 O O . GLY A 1 65 ? -25.297 77.562 9.164 1 76.75 65 GLY A O 1
ATOM 492 N N . ARG A 1 66 ? -23.75 76.312 8.398 1 72.38 66 ARG A N 1
ATOM 493 C CA . ARG A 1 66 ? -24.375 75.062 8.883 1 72.38 66 ARG A CA 1
ATOM 494 C C . ARG A 1 66 ? -23.609 74.5 10.07 1 72.38 66 ARG A C 1
ATOM 496 O O . ARG A 1 66 ? -23.406 73.312 10.164 1 72.38 66 ARG A O 1
ATOM 503 N N . GLU A 1 67 ? -23.062 75.25 10.875 1 75.06 67 GLU A N 1
ATOM 504 C CA . GLU A 1 67 ? -22.219 74.875 12.023 1 75.06 67 GLU A CA 1
ATOM 505 C C . GLU A 1 67 ? -22.953 73.938 12.969 1 75.06 67 GLU A C 1
ATOM 507 O O . GLU A 1 67 ? -22.359 73.062 13.555 1 75.06 67 GLU A O 1
ATOM 512 N N . SER A 1 68 ? -24.281 74 13.203 1 76.31 68 SER A N 1
ATOM 513 C CA . SER A 1 68 ? -25.078 73.25 14.141 1 76.31 68 SER A CA 1
ATOM 514 C C . SER A 1 68 ? -25.266 71.812 13.641 1 76.31 68 SER A C 1
ATOM 516 O O . SER A 1 68 ? -25.5 70.875 14.438 1 76.31 68 SER A O 1
ATOM 518 N N . GLU A 1 69 ? -25.203 71.625 12.398 1 74.88 69 GLU A N 1
ATOM 519 C CA . GLU A 1 69 ? -25.438 70.312 11.82 1 74.88 69 GLU A CA 1
ATOM 520 C C . GLU A 1 69 ? -24.125 69.562 11.641 1 74.88 69 GLU A C 1
ATOM 522 O O . GLU A 1 69 ? -24.125 68.375 11.234 1 74.88 69 GLU A O 1
ATOM 527 N N . CYS A 1 70 ? -22.984 70.25 11.844 1 72.12 70 CYS A N 1
ATOM 528 C CA . CYS A 1 70 ? -21.656 69.625 11.672 1 72.12 70 CYS A CA 1
ATOM 529 C C . CYS A 1 70 ? -21.359 68.625 12.781 1 72.12 70 CYS A C 1
ATOM 531 O O . CYS A 1 70 ? -20.922 69 13.867 1 72.12 70 CYS A O 1
ATOM 533 N N . VAL A 1 71 ? -21.906 67.312 12.734 1 75.12 71 VAL A N 1
ATOM 534 C CA . VAL A 1 71 ? -21.734 66.312 13.758 1 75.12 71 VAL A CA 1
ATOM 535 C C . VAL A 1 71 ? -20.906 65.188 13.211 1 75.12 71 VAL A C 1
ATOM 537 O O . VAL A 1 71 ? -21.078 64.75 12.055 1 75.12 71 VAL A O 1
ATOM 540 N N . TYR A 1 72 ? -19.875 64.688 13.93 1 67 72 TYR A N 1
ATOM 541 C CA . TYR A 1 72 ? -19.109 63.5 13.586 1 67 72 TYR A CA 1
ATOM 542 C C . TYR A 1 72 ? -19.75 62.25 14.203 1 67 72 TYR A C 1
ATOM 544 O O . TYR A 1 72 ? -19.859 62.125 15.43 1 67 72 TYR A O 1
ATOM 552 N N . HIS A 1 73 ? -20.609 61.281 13.594 1 57.19 73 HIS A N 1
ATOM 553 C CA . HIS A 1 73 ? -21.281 60.094 14.086 1 57.19 73 HIS A CA 1
ATOM 554 C C . HIS A 1 73 ? -20.266 58.969 14.359 1 57.19 73 HIS A C 1
ATOM 556 O O . HIS A 1 73 ? -19.406 58.688 13.531 1 57.19 73 HIS A O 1
ATOM 562 N N . PRO A 1 74 ? -20.125 58.344 15.641 1 46.16 74 PRO A N 1
ATOM 563 C CA . PRO A 1 74 ? -19.141 57.281 15.891 1 46.16 74 PRO A CA 1
ATOM 564 C C . PRO A 1 74 ? -19.391 56.031 15.031 1 46.16 74 PRO A C 1
ATOM 566 O O . PRO A 1 74 ? -18.453 55.469 14.461 1 46.16 74 PRO A O 1
ATOM 569 N N . ALA A 1 75 ? -20.312 54.812 15.406 1 40.12 75 ALA A N 1
ATOM 570 C CA . ALA A 1 75 ? -20.594 53.562 14.711 1 40.12 75 ALA A CA 1
ATOM 571 C C . ALA A 1 75 ? -21.844 53.719 13.836 1 40.12 75 ALA A C 1
ATOM 573 O O . ALA A 1 75 ? -22.953 53.438 14.297 1 40.12 75 ALA A O 1
ATOM 574 N N . PRO A 1 76 ? -22 54 12.805 1 32.19 76 PRO A N 1
ATOM 575 C CA . PRO A 1 76 ? -23.328 54.281 12.211 1 32.19 76 PRO A CA 1
ATOM 576 C C . PRO A 1 76 ? -24.047 53 11.789 1 32.19 76 PRO A C 1
ATOM 578 O O . PRO A 1 76 ? -25.234 53.031 11.492 1 32.19 76 PRO A O 1
ATOM 581 N N . LEU A 1 77 ? -23.484 51.812 11.336 1 31.72 77 LEU A N 1
ATOM 582 C CA . LEU A 1 77 ? -24.234 50.969 10.414 1 31.72 77 LEU A CA 1
ATOM 583 C C . LEU A 1 77 ? -25.094 49.969 11.172 1 31.72 77 LEU A C 1
ATOM 585 O O . LEU A 1 77 ? -25.469 48.938 10.625 1 31.72 77 LEU A O 1
ATOM 589 N N . THR A 1 78 ? -25.375 49.844 12.367 1 29.16 78 THR A N 1
ATOM 590 C CA . THR A 1 78 ? -26.141 48.75 12.969 1 29.16 78 THR A CA 1
ATOM 591 C C . THR A 1 78 ? -27.594 48.781 12.484 1 29.16 78 THR A C 1
ATOM 593 O O . THR A 1 78 ? -28.516 48.875 13.289 1 29.16 78 THR A O 1
ATOM 596 N N . LYS A 1 79 ? -27.906 48.562 11.203 1 23.61 79 LYS A N 1
ATOM 597 C CA . LYS A 1 79 ? -29.344 48.75 10.977 1 23.61 79 LYS A CA 1
ATOM 598 C C . LYS A 1 79 ? -30.109 47.469 11.312 1 23.61 79 LYS A C 1
ATOM 600 O O . LYS A 1 79 ? -29.656 46.375 11.008 1 23.61 79 LYS A O 1
ATOM 605 N N . PRO A 1 80 ? -31.094 47.375 12.094 1 20.69 80 PRO A N 1
ATOM 606 C CA . PRO A 1 80 ? -32.031 46.312 12.414 1 20.69 80 PRO A CA 1
ATOM 607 C C . PRO A 1 80 ? -32.938 45.969 11.242 1 20.69 80 PRO A C 1
ATOM 609 O O . PRO A 1 80 ? -33.625 46.844 10.688 1 20.69 80 PRO A O 1
ATOM 612 N N . ARG A 1 81 ? -32.656 44.906 10.422 1 22.42 81 ARG A N 1
ATOM 613 C CA . ARG A 1 81 ? -33.469 44.594 9.258 1 22.42 81 ARG A CA 1
ATOM 614 C C . ARG A 1 81 ? -34.875 44.219 9.664 1 22.42 81 ARG A C 1
ATOM 616 O O . ARG A 1 81 ? -35.094 43.281 10.43 1 22.42 81 ARG A O 1
ATOM 623 N N . MET A 1 82 ? -35.688 45.062 9.445 1 17.81 82 MET A N 1
ATOM 624 C CA . MET A 1 82 ? -37.125 44.969 9.625 1 17.81 82 MET A CA 1
ATOM 625 C C . MET A 1 82 ? -37.719 43.875 8.734 1 17.81 82 MET A C 1
ATOM 627 O O . MET A 1 82 ? -37.094 43.469 7.758 1 17.81 82 MET A O 1
ATOM 631 N N . ALA A 1 83 ? -39.125 43.75 8.539 1 18.48 83 ALA A N 1
ATOM 632 C CA . ALA A 1 83 ? -40.406 43.062 8.531 1 18.48 83 ALA A CA 1
ATOM 633 C C . ALA A 1 83 ? -40.75 42.531 7.137 1 18.48 83 ALA A C 1
ATOM 635 O O . ALA A 1 83 ? -41.031 41.344 6.969 1 18.48 83 ALA A O 1
ATOM 636 N N . SER A 1 84 ? -41.781 42.938 6.355 1 17.52 84 SER A N 1
ATOM 637 C CA . SER A 1 84 ? -43.062 42.406 5.895 1 17.52 84 SER A CA 1
ATOM 638 C C . SER A 1 84 ? -43 42.062 4.41 1 17.52 84 SER A C 1
ATOM 640 O O . SER A 1 84 ? -43.562 41.031 3.998 1 17.52 84 SER A O 1
ATOM 642 N N . GLY A 1 85 ? -42.812 42.906 3.391 1 16.16 85 GLY A N 1
ATOM 643 C CA . GLY A 1 85 ? -43.938 43.031 2.457 1 16.16 85 GLY A CA 1
ATOM 644 C C . GLY A 1 85 ? -43.875 42.062 1.298 1 16.16 85 GLY A C 1
ATOM 645 O O . GLY A 1 85 ? -44.844 41.375 1 1 16.16 85 GLY A O 1
ATOM 646 N N . ALA A 1 86 ? -43.156 42.188 0.209 1 17.3 86 ALA A N 1
ATOM 647 C CA . ALA A 1 86 ? -43.75 42.406 -1.113 1 17.3 86 ALA A CA 1
ATOM 648 C C . ALA A 1 86 ? -43.844 41.062 -1.878 1 17.3 86 ALA A C 1
ATOM 650 O O . ALA A 1 86 ? -43.031 40.156 -1.654 1 17.3 86 ALA A O 1
ATOM 651 N N . GLU A 1 87 ? -44.625 41 -3.064 1 17.11 87 GLU A N 1
ATOM 652 C CA . GLU A 1 87 ? -45.562 40.281 -3.928 1 17.11 87 GLU A CA 1
ATOM 653 C C . GLU A 1 87 ? -44.812 39.562 -5.07 1 17.11 87 GLU A C 1
ATOM 655 O O . GLU A 1 87 ? -45.219 38.469 -5.484 1 17.11 87 GLU A O 1
ATOM 660 N N . SER A 1 88 ? -43.75 40.125 -5.77 1 16.2 88 SER A N 1
ATOM 661 C CA . SER A 1 88 ? -44.062 40.094 -7.195 1 16.2 88 SER A CA 1
ATOM 662 C C . SER A 1 88 ? -43.844 38.719 -7.777 1 16.2 88 SER A C 1
ATOM 664 O O . SER A 1 88 ? -43.156 37.875 -7.164 1 16.2 88 SER A O 1
ATOM 666 N N . SER A 1 89 ? -43.219 38.656 -9.195 1 16.5 89 SER A N 1
ATOM 667 C CA . SER A 1 89 ? -43.562 38.188 -10.531 1 16.5 89 SER A CA 1
ATOM 668 C C . SER A 1 89 ? -42.812 36.906 -10.875 1 16.5 89 SER A C 1
ATOM 670 O O . SER A 1 89 ? -41.719 36.656 -10.406 1 16.5 89 SER A O 1
ATOM 672 N N . LEU A 1 90 ? -43.406 35.906 -11.672 1 16.5 90 LEU A N 1
ATOM 673 C CA . LEU A 1 90 ? -43.562 34.531 -12.062 1 16.5 90 LEU A CA 1
ATOM 674 C C . LEU A 1 90 ? -42.5 34.125 -13.086 1 16.5 90 LEU A C 1
ATOM 676 O O . LEU A 1 90 ? -42.031 32.969 -13.102 1 16.5 90 LEU A O 1
ATOM 680 N N . HIS A 1 91 ? -41.906 34.906 -14.133 1 16.41 91 HIS A N 1
ATOM 681 C CA . HIS A 1 91 ? -41.938 34.344 -15.477 1 16.41 91 HIS A CA 1
ATOM 682 C C . HIS A 1 91 ? -40.719 33.469 -15.727 1 16.41 91 HIS A C 1
ATOM 684 O O . HIS A 1 91 ? -39.562 33.906 -15.562 1 16.41 91 HIS A O 1
ATOM 690 N N . VAL A 1 92 ? -40.75 32.094 -15.773 1 16.92 92 VAL A N 1
ATOM 691 C CA . VAL A 1 92 ? -39.875 30.938 -15.797 1 16.92 92 VAL A CA 1
ATOM 692 C C . VAL A 1 92 ? -39.344 30.719 -17.219 1 16.92 92 VAL A C 1
ATOM 694 O O . VAL A 1 92 ? -39.156 29.578 -17.641 1 16.92 92 VAL A O 1
ATOM 697 N N . HIS A 1 93 ? -38.844 31.672 -18.016 1 15.68 93 HIS A N 1
ATOM 698 C CA . HIS A 1 93 ? -38.625 31.328 -19.422 1 15.68 93 HIS A CA 1
ATOM 699 C C . HIS A 1 93 ? -37.531 30.281 -19.594 1 15.68 93 HIS A C 1
ATOM 701 O O . HIS A 1 93 ? -36.688 30.141 -18.719 1 15.68 93 HIS A O 1
ATOM 707 N N . SER A 1 94 ? -37.438 29.438 -20.812 1 17.06 94 SER A N 1
ATOM 708 C CA . SER A 1 94 ? -37.281 28.172 -21.547 1 17.06 94 SER A CA 1
ATOM 709 C C . SER A 1 94 ? -35.906 28.062 -22.172 1 17.06 94 SER A C 1
ATOM 711 O O . SER A 1 94 ? -35.656 27.141 -22.953 1 17.06 94 SER A O 1
ATOM 713 N N . ALA A 1 95 ? -34.875 28.922 -22 1 16.27 95 ALA A N 1
ATOM 714 C CA . ALA A 1 95 ? -34 29.109 -23.141 1 16.27 95 ALA A CA 1
ATOM 715 C C . ALA A 1 95 ? -33.094 27.875 -23.344 1 16.27 95 ALA A C 1
ATOM 717 O O . ALA A 1 95 ? -32.75 27.203 -22.375 1 16.27 95 ALA A O 1
ATOM 718 N N . LEU A 1 96 ? -32.562 27.547 -24.688 1 16.25 96 LEU A N 1
ATOM 719 C CA . LEU A 1 96 ? -32.25 26.594 -25.75 1 16.25 96 LEU A CA 1
ATOM 720 C C . LEU A 1 96 ? -30.75 26.266 -25.75 1 16.25 96 LEU A C 1
ATOM 722 O O . LEU A 1 96 ? -30.359 25.172 -26.125 1 16.25 96 LEU A O 1
ATOM 726 N N . LEU A 1 97 ? -29.719 27.188 -25.5 1 16.59 97 LEU A N 1
ATOM 727 C CA . LEU A 1 97 ? -28.609 27.219 -26.438 1 16.59 97 LEU A CA 1
ATOM 728 C C . LEU A 1 97 ? -27.656 26.047 -26.203 1 16.59 97 LEU A C 1
ATOM 730 O O . LEU A 1 97 ? -27.438 25.656 -25.062 1 16.59 97 LEU A O 1
ATOM 734 N N . GLY A 1 98 ? -27.125 25.297 -27.281 1 17.41 98 GLY A N 1
ATOM 735 C CA . GLY A 1 98 ? -26.609 24.078 -27.891 1 17.41 98 GLY A CA 1
ATOM 736 C C . GLY A 1 98 ? -25.109 23.938 -27.781 1 17.41 98 GLY A C 1
ATOM 737 O O . GLY A 1 98 ? -24.391 24.062 -28.766 1 17.41 98 GLY A O 1
ATOM 738 N N . GLN A 1 99 ? -24.438 24.031 -26.609 1 16.69 99 GLN A N 1
ATOM 739 C CA . GLN A 1 99 ? -23.031 24.297 -26.328 1 16.69 99 GLN A CA 1
ATOM 740 C C . GLN A 1 99 ? -22.156 23.109 -26.75 1 16.69 99 GLN A C 1
ATOM 742 O O . GLN A 1 99 ? -22.297 22 -26.234 1 16.69 99 GLN A O 1
ATOM 747 N N . SER A 1 100 ? -21.703 23.125 -28 1 17.78 100 SER A N 1
ATOM 748 C CA . SER A 1 100 ? -21 22.109 -28.781 1 17.78 100 SER A CA 1
ATOM 749 C C . SER A 1 100 ? -19.578 21.906 -28.266 1 17.78 100 SER A C 1
ATOM 751 O O . SER A 1 100 ? -18.812 22.859 -28.125 1 17.78 100 SER A O 1
ATOM 753 N N . PRO A 1 101 ? -19.266 20.875 -27.516 1 17.03 101 PRO A N 1
ATOM 754 C CA . PRO A 1 101 ? -18.172 20.609 -26.594 1 17.03 101 PRO A CA 1
ATOM 755 C C . PRO A 1 101 ? -16.859 20.266 -27.297 1 17.03 101 PRO A C 1
ATOM 757 O O . PRO A 1 101 ? -16.734 19.188 -27.875 1 17.03 101 PRO A O 1
ATOM 760 N N . ILE A 1 102 ? -16.359 21.125 -28.141 1 17.59 102 ILE A N 1
ATOM 761 C CA . ILE A 1 102 ? -15.289 20.828 -29.094 1 17.59 102 ILE A CA 1
ATOM 762 C C . ILE A 1 102 ? -14 20.516 -28.328 1 17.59 102 ILE A C 1
ATOM 764 O O . ILE A 1 102 ? -13.461 21.359 -27.625 1 17.59 102 ILE A O 1
ATOM 768 N N . VAL A 1 103 ? -13.852 19.281 -27.812 1 17.58 103 VAL A N 1
ATOM 769 C CA . VAL A 1 103 ? -12.836 18.812 -26.891 1 17.58 103 VAL A CA 1
ATOM 770 C C . VAL A 1 103 ? -11.484 18.719 -27.609 1 17.58 103 VAL A C 1
ATOM 772 O O . VAL A 1 103 ? -11.32 17.906 -28.516 1 17.58 103 VAL A O 1
ATOM 775 N N . ARG A 1 104 ? -10.914 19.844 -27.938 1 16.45 104 ARG A N 1
ATOM 776 C CA . ARG A 1 104 ? -9.727 19.969 -28.781 1 16.45 104 ARG A CA 1
ATOM 777 C C . ARG A 1 104 ? -8.531 19.281 -28.141 1 16.45 104 ARG A C 1
ATOM 779 O O . ARG A 1 104 ? -8.289 19.422 -26.938 1 16.45 104 ARG A O 1
ATOM 786 N N . SER A 1 105 ? -8.055 18.125 -28.703 1 17.91 105 SER A N 1
ATOM 787 C CA . SER A 1 105 ? -7.098 17.047 -28.469 1 17.91 105 SER A CA 1
ATOM 788 C C . SER A 1 105 ? -5.664 17.578 -28.5 1 17.91 105 SER A C 1
ATOM 790 O O . SER A 1 105 ? -5.18 18 -29.562 1 17.91 105 SER A O 1
ATOM 792 N N . PRO A 1 106 ? -5.293 18.312 -27.422 1 17.19 106 PRO A N 1
ATOM 793 C CA . PRO A 1 106 ? -4.09 19.125 -27.594 1 17.19 106 PRO A CA 1
ATOM 794 C C . PRO A 1 106 ? -2.844 18.297 -27.875 1 17.19 106 PRO A C 1
ATOM 796 O O . PRO A 1 106 ? -2.742 17.156 -27.422 1 17.19 106 PRO A O 1
ATOM 799 N N . LEU A 1 107 ? -2.227 18.516 -28.953 1 17.83 107 LEU A N 1
ATOM 800 C CA . LEU A 1 107 ? -1.128 18.016 -29.766 1 17.83 107 LEU A CA 1
ATOM 801 C C . LEU A 1 107 ? 0.203 18.156 -29.031 1 17.83 107 LEU A C 1
ATOM 803 O O . LEU A 1 107 ? 0.696 19.281 -28.859 1 17.83 107 LEU A O 1
ATOM 807 N N . VAL A 1 108 ? 0.277 17.391 -27.828 1 17.62 108 VAL A N 1
ATOM 808 C CA . VAL A 1 108 ? 1.404 17.578 -26.922 1 17.62 108 VAL A CA 1
ATOM 809 C C . VAL A 1 108 ? 2.707 17.234 -27.641 1 17.62 108 VAL A C 1
ATOM 811 O O . VAL A 1 108 ? 2.869 16.141 -28.156 1 17.62 108 VAL A O 1
ATOM 814 N N . GLN A 1 109 ? 3.383 18.188 -28.109 1 16.7 109 GLN A N 1
ATOM 815 C CA . GLN A 1 109 ? 4.594 18.266 -28.922 1 16.7 109 GLN A CA 1
ATOM 816 C C . GLN A 1 109 ? 5.801 17.734 -28.156 1 16.7 109 GLN A C 1
ATOM 818 O O . GLN A 1 109 ? 6.055 18.125 -27.031 1 16.7 109 GLN A O 1
ATOM 823 N N . MET A 1 110 ? 6.375 16.547 -28.562 1 17.73 110 MET A N 1
ATOM 824 C CA . MET A 1 110 ? 7.348 15.539 -28.172 1 17.73 110 MET A CA 1
ATOM 825 C C . MET A 1 110 ? 8.758 16.109 -28.156 1 17.73 110 MET A C 1
ATOM 827 O O . MET A 1 110 ? 9.383 16.281 -29.203 1 17.73 110 MET A O 1
ATOM 831 N N . ILE A 1 111 ? 8.961 17.188 -27.328 1 16.8 111 ILE A N 1
ATOM 832 C CA . ILE A 1 111 ? 10.211 17.859 -27.625 1 16.8 111 ILE A CA 1
ATOM 833 C C . ILE A 1 111 ? 11.391 16.984 -27.203 1 16.8 111 ILE A C 1
ATOM 835 O O . ILE A 1 111 ? 11.328 16.312 -26.172 1 16.8 111 ILE A O 1
ATOM 839 N N . SER A 1 112 ? 12.508 17 -28 1 17.59 112 SER A N 1
ATOM 840 C CA . SER A 1 112 ? 13.688 16.219 -28.375 1 17.59 112 SER A CA 1
ATOM 841 C C . SER A 1 112 ? 14.781 16.344 -27.328 1 17.59 112 SER A C 1
ATOM 843 O O . SER A 1 112 ? 15.164 17.438 -26.922 1 17.59 112 SER A O 1
ATOM 845 N N . PRO A 1 113 ? 14.914 15.281 -26.453 1 17.58 113 PRO A N 1
ATOM 846 C CA . PRO A 1 113 ? 15.773 15.172 -25.266 1 17.58 113 PRO A CA 1
ATOM 847 C C . PRO A 1 113 ? 17.25 15.398 -25.578 1 17.58 113 PRO A C 1
ATOM 849 O O . PRO A 1 113 ? 17.781 14.828 -26.531 1 17.58 113 PRO A O 1
ATOM 852 N N . ALA A 1 114 ? 17.766 16.547 -25.234 1 16.53 114 ALA A N 1
ATOM 853 C CA . ALA A 1 114 ? 19.109 17.062 -25.5 1 16.53 114 ALA A CA 1
ATOM 854 C C . ALA A 1 114 ? 20.172 16.203 -24.828 1 16.53 114 ALA A C 1
ATOM 856 O O . ALA A 1 114 ? 19.906 15.555 -23.812 1 16.53 114 ALA A O 1
ATOM 857 N N . THR A 1 115 ? 21.484 16.078 -25.359 1 17.44 115 THR A N 1
ATOM 858 C CA . THR A 1 115 ? 22.703 15.305 -25.484 1 17.44 115 THR A CA 1
ATOM 859 C C . THR A 1 115 ? 23.656 15.602 -24.328 1 17.44 115 THR A C 1
ATOM 861 O O . THR A 1 115 ? 24.797 15.125 -24.328 1 17.44 115 THR A O 1
ATOM 864 N N . GLY A 1 116 ? 23.141 15.844 -23.047 1 15.47 116 GLY A N 1
ATOM 865 C CA . GLY A 1 116 ? 24.188 16.5 -22.297 1 15.47 116 GLY A CA 1
ATOM 866 C C . GLY A 1 116 ? 25.391 15.617 -22.047 1 15.47 116 GLY A C 1
ATOM 867 O O . GLY A 1 116 ? 25.297 14.391 -22.125 1 15.47 116 GLY A O 1
ATOM 868 N N . SER A 1 117 ? 26.625 16.312 -21.719 1 16.39 117 SER A N 1
ATOM 869 C CA . SER A 1 117 ? 28.078 16.203 -21.828 1 16.39 117 SER A CA 1
ATOM 870 C C . SER A 1 117 ? 28.641 15.391 -20.672 1 16.39 117 SER A C 1
ATOM 872 O O . SER A 1 117 ? 27.969 15.148 -19.672 1 16.39 117 SER A O 1
ATOM 874 N N . SER A 1 118 ? 30.062 15.633 -20.203 1 16.39 118 SER A N 1
ATOM 875 C CA . SER A 1 118 ? 31.359 14.984 -20.156 1 16.39 118 SER A CA 1
ATOM 876 C C . SER A 1 118 ? 31.797 14.703 -18.719 1 16.39 118 SER A C 1
ATOM 878 O O . SER A 1 118 ? 32.75 13.984 -18.484 1 16.39 118 SER A O 1
ATOM 880 N N . ARG A 1 119 ? 31.25 15.219 -17.594 1 16.56 119 ARG A N 1
ATOM 881 C CA . ARG A 1 119 ? 32.344 15.57 -16.672 1 16.56 119 ARG A CA 1
ATOM 882 C C . ARG A 1 119 ? 32.844 14.336 -15.945 1 16.56 119 ARG A C 1
ATOM 884 O O . ARG A 1 119 ? 32.062 13.508 -15.477 1 16.56 119 ARG A O 1
ATOM 891 N N . LEU A 1 120 ? 34.25 14.141 -15.703 1 16.33 120 LEU A N 1
ATOM 892 C CA . LEU A 1 120 ? 35.344 13.18 -15.484 1 16.33 120 LEU A CA 1
ATOM 893 C C . LEU A 1 120 ? 35.531 12.906 -14 1 16.33 120 LEU A C 1
ATOM 895 O O . LEU A 1 120 ? 36 11.844 -13.617 1 16.33 120 LEU A O 1
ATOM 899 N N . SER A 1 121 ? 35.219 13.781 -12.938 1 17.02 121 SER A N 1
ATOM 900 C CA . SER A 1 121 ? 36.375 13.883 -12.055 1 17.02 121 SER A CA 1
ATOM 901 C C . SER A 1 121 ? 36.469 12.68 -11.117 1 17.02 121 SER A C 1
ATOM 903 O O . SER A 1 121 ? 35.469 12.055 -10.812 1 17.02 121 SER A O 1
ATOM 905 N N . SER A 1 122 ? 37.75 12.344 -10.477 1 17.44 122 SER A N 1
ATOM 906 C CA . SER A 1 122 ? 38.594 11.25 -10.062 1 17.44 122 SER A CA 1
ATOM 907 C C . SER A 1 122 ? 38.438 10.945 -8.57 1 17.44 122 SER A C 1
ATOM 909 O O . SER A 1 122 ? 39.125 10.078 -8.031 1 17.44 122 SER A O 1
ATOM 911 N N . ARG A 1 123 ? 37.688 11.641 -7.746 1 17.45 123 ARG A N 1
ATOM 912 C CA . ARG A 1 123 ? 38.25 11.688 -6.406 1 17.45 123 ARG A CA 1
ATOM 913 C C . ARG A 1 123 ? 38.281 10.297 -5.77 1 17.45 123 ARG A C 1
ATOM 915 O O . ARG A 1 123 ? 37.469 9.438 -6.141 1 17.45 123 ARG A O 1
ATOM 922 N N . ASN A 1 124 ? 38.938 10.172 -4.426 1 18.17 124 ASN A N 1
ATOM 923 C CA . ASN A 1 124 ? 39.875 9.375 -3.652 1 18.17 124 ASN A CA 1
ATOM 924 C C . ASN A 1 124 ? 39.156 8.336 -2.795 1 18.17 124 ASN A C 1
ATOM 926 O O . ASN A 1 124 ? 37.969 8.469 -2.521 1 18.17 124 ASN A O 1
ATOM 930 N N . SER A 1 125 ? 39.969 7.441 -2.004 1 18.36 125 SER A N 1
ATOM 931 C CA . SER A 1 125 ? 40.094 6.023 -1.675 1 18.36 125 SER A CA 1
ATOM 932 C C . SER A 1 125 ? 39.406 5.703 -0.346 1 18.36 125 SER A C 1
ATOM 934 O O . SER A 1 125 ? 39.5 4.574 0.139 1 18.36 125 SER A O 1
ATOM 936 N N . HIS A 1 126 ? 38.906 6.672 0.476 1 20.2 126 HIS A N 1
ATOM 937 C CA . HIS A 1 126 ? 39 6.281 1.877 1 20.2 126 HIS A CA 1
ATOM 938 C C . HIS A 1 126 ? 38.125 5.086 2.188 1 20.2 126 HIS A C 1
ATOM 940 O O . HIS A 1 126 ? 37.094 4.887 1.537 1 20.2 126 HIS A O 1
ATOM 946 N N . GLY A 1 127 ? 38.594 4.055 3.045 1 20.14 127 GLY A N 1
ATOM 947 C CA . GLY A 1 127 ? 38.375 2.652 3.355 1 20.14 127 GLY A CA 1
ATOM 948 C C . GLY A 1 127 ? 37.094 2.41 4.121 1 20.14 127 GLY A C 1
ATOM 949 O O . GLY A 1 127 ? 37.031 2.588 5.34 1 20.14 127 GLY A O 1
ATOM 950 N N . SER A 1 128 ? 36 2.865 3.604 1 22.55 128 SER A N 1
ATOM 951 C CA . SER A 1 128 ? 34.719 2.928 4.301 1 22.55 128 SER A CA 1
ATOM 952 C C . SER A 1 128 ? 34.156 1.532 4.578 1 22.55 128 SER A C 1
ATOM 954 O O . SER A 1 128 ? 34.062 0.707 3.666 1 22.55 128 SER A O 1
ATOM 956 N N . PRO A 1 129 ? 34.125 1.094 5.852 1 23.16 129 PRO A N 1
ATOM 957 C CA . PRO A 1 129 ? 33.719 -0.255 6.238 1 23.16 129 PRO A CA 1
ATOM 958 C C . PRO A 1 129 ? 32.406 -0.684 5.562 1 23.16 129 PRO A C 1
ATOM 960 O O . PRO A 1 129 ? 31.625 0.165 5.141 1 23.16 129 PRO A O 1
ATOM 963 N N . ALA A 1 130 ? 32.188 -2.076 5.395 1 25.12 130 ALA A N 1
ATOM 964 C CA . ALA A 1 130 ? 31.469 -2.992 4.508 1 25.12 130 ALA A CA 1
ATOM 965 C C . ALA A 1 130 ? 29.969 -2.959 4.77 1 25.12 130 ALA A C 1
ATOM 967 O O . ALA A 1 130 ? 29.219 -3.768 4.223 1 25.12 130 ALA A O 1
ATOM 968 N N . ASN A 1 131 ? 29.438 -2.508 5.926 1 27.84 131 ASN A N 1
ATOM 969 C CA . ASN A 1 131 ? 28.047 -2.973 5.996 1 27.84 131 ASN A CA 1
ATOM 970 C C . ASN A 1 131 ? 27.25 -2.529 4.773 1 27.84 131 ASN A C 1
ATOM 972 O O . ASN A 1 131 ? 27.078 -1.332 4.543 1 27.84 131 ASN A O 1
ATOM 976 N N . ALA A 1 132 ? 27.391 -3.383 3.76 1 27.19 132 ALA A N 1
ATOM 977 C CA . ALA A 1 132 ? 26.969 -3.41 2.361 1 27.19 132 ALA A CA 1
ATOM 978 C C . ALA A 1 132 ? 25.562 -2.818 2.195 1 27.19 132 ALA A C 1
ATOM 980 O O . ALA A 1 132 ? 24.625 -3.225 2.887 1 27.19 132 ALA A O 1
ATOM 981 N N . THR A 1 133 ? 25.422 -1.7 1.693 1 30.36 133 THR A N 1
ATOM 982 C CA . THR A 1 133 ? 24.391 -0.953 0.974 1 30.36 133 THR A CA 1
ATOM 983 C C . THR A 1 133 ? 23.641 -1.861 0.007 1 30.36 133 THR A C 1
ATOM 985 O O . THR A 1 133 ? 24.25 -2.549 -0.812 1 30.36 133 THR A O 1
ATOM 988 N N . SER A 1 134 ? 22.516 -2.426 0.385 1 34.34 134 SER A N 1
ATOM 989 C CA . SER A 1 134 ? 21.453 -3.02 -0.415 1 34.34 134 SER A CA 1
ATOM 990 C C . SER A 1 134 ? 21.391 -2.391 -1.803 1 34.34 134 SER A C 1
ATOM 992 O O . SER A 1 134 ? 21.453 -1.168 -1.94 1 34.34 134 SER A O 1
ATOM 994 N N . PHE A 1 135 ? 21.719 -3.131 -2.766 1 33.06 135 PHE A N 1
ATOM 995 C CA . PHE A 1 135 ? 21.656 -2.828 -4.191 1 33.06 135 PHE A CA 1
ATOM 996 C C . PHE A 1 135 ? 20.297 -2.234 -4.547 1 33.06 135 PHE A C 1
ATOM 998 O O . PHE A 1 135 ? 19.25 -2.824 -4.242 1 33.06 135 PHE A O 1
ATOM 1005 N N . ARG A 1 136 ? 20.266 -0.975 -4.477 1 40.09 136 ARG A N 1
ATOM 1006 C CA . ARG A 1 136 ? 19.125 -0.251 -5.023 1 40.09 136 ARG A CA 1
ATOM 1007 C C . ARG A 1 136 ? 19.141 -0.281 -6.547 1 40.09 136 ARG A C 1
ATOM 1009 O O . ARG A 1 136 ? 19.922 0.425 -7.184 1 40.09 136 ARG A O 1
ATOM 1016 N N . ASP A 1 137 ? 18.953 -1.53 -7.09 1 46.53 137 ASP A N 1
ATOM 1017 C CA . ASP A 1 137 ? 18.75 -1.527 -8.539 1 46.53 137 ASP A CA 1
ATOM 1018 C C . ASP A 1 137 ? 17.562 -0.649 -8.93 1 46.53 137 ASP A C 1
ATOM 1020 O O . ASP A 1 137 ? 16.531 -0.67 -8.266 1 46.53 137 ASP A O 1
ATOM 1024 N N . SER A 1 138 ? 17.781 0.392 -9.75 1 51.84 138 SER A N 1
ATOM 1025 C CA . SER A 1 138 ? 16.844 1.452 -10.078 1 51.84 138 SER A CA 1
ATOM 1026 C C . SER A 1 138 ? 15.5 0.878 -10.539 1 51.84 138 SER A C 1
ATOM 1028 O O . SER A 1 138 ? 14.477 1.556 -10.477 1 51.84 138 SER A O 1
ATOM 1030 N N . LYS A 1 139 ? 15.547 -0.488 -10.781 1 61.94 139 LYS A N 1
ATOM 1031 C CA . LYS A 1 139 ? 14.266 -0.962 -11.289 1 61.94 139 LYS A CA 1
ATOM 1032 C C . LYS A 1 139 ? 13.555 -1.839 -10.266 1 61.94 139 LYS A C 1
ATOM 1034 O O . LYS A 1 139 ? 12.344 -1.735 -10.078 1 61.94 139 LYS A O 1
ATOM 1039 N N . THR A 1 140 ? 14.414 -2.592 -9.477 1 79 140 THR A N 1
ATOM 1040 C CA . THR A 1 140 ? 13.789 -3.482 -8.5 1 79 140 THR A CA 1
ATOM 1041 C C . THR A 1 140 ? 13.758 -2.836 -7.121 1 79 140 THR A C 1
ATOM 1043 O O . THR A 1 140 ? 12.828 -3.072 -6.34 1 79 140 THR A O 1
ATOM 1046 N N . GLY A 1 141 ? 14.727 -2.031 -6.832 1 87.62 141 GLY A N 1
ATOM 1047 C CA . GLY A 1 141 ? 14.797 -1.372 -5.539 1 87.62 141 GLY A CA 1
ATOM 1048 C C . GLY A 1 141 ? 15.477 -2.217 -4.477 1 87.62 141 GLY A C 1
ATOM 1049 O O . GLY A 1 141 ? 16.359 -3.025 -4.789 1 87.62 141 GLY A O 1
ATOM 1050 N N . TYR A 1 142 ? 15.141 -2.047 -3.277 1 92.62 142 TYR A N 1
ATOM 1051 C CA . TYR A 1 142 ? 15.766 -2.67 -2.115 1 92.62 142 TYR A CA 1
ATOM 1052 C C . TYR A 1 142 ? 15.469 -4.164 -2.074 1 92.62 142 TYR A C 1
ATOM 1054 O O . TYR A 1 142 ? 14.32 -4.582 -2.25 1 92.62 142 TYR A O 1
ATOM 1062 N N . LEU A 1 143 ? 16.438 -4.965 -1.829 1 92.62 143 LEU A N 1
ATOM 1063 C CA . LEU A 1 143 ? 16.344 -6.406 -1.622 1 92.62 143 LEU A CA 1
ATOM 1064 C C . LEU A 1 143 ? 16.906 -6.797 -0.26 1 92.62 143 LEU A C 1
ATOM 1066 O O . LEU A 1 143 ? 18.078 -6.531 0.031 1 92.62 143 LEU A O 1
ATOM 1070 N N . GLY A 1 144 ? 16.141 -7.508 0.589 1 93.75 144 GLY A N 1
ATOM 1071 C CA . GLY A 1 144 ? 16.531 -7.816 1.955 1 93.75 144 GLY A CA 1
ATOM 1072 C C . GLY A 1 144 ? 17.047 -9.234 2.121 1 93.75 144 GLY A C 1
ATOM 1073 O O . GLY A 1 144 ? 17.328 -9.922 1.136 1 93.75 144 GLY A O 1
ATOM 1074 N N . ALA A 1 145 ? 17.094 -9.648 3.271 1 91.69 145 ALA A N 1
ATOM 1075 C CA . ALA A 1 145 ? 17.844 -10.844 3.672 1 91.69 145 ALA A CA 1
ATOM 1076 C C . ALA A 1 145 ? 17.156 -12.109 3.166 1 91.69 145 ALA A C 1
ATOM 1078 O O . ALA A 1 145 ? 17.766 -13.172 3.086 1 91.69 145 ALA A O 1
ATOM 1079 N N . THR A 1 146 ? 15.906 -12.055 2.889 1 94.75 146 THR A N 1
ATOM 1080 C CA . THR A 1 146 ? 15.195 -13.25 2.443 1 94.75 146 THR A CA 1
ATOM 1081 C C . THR A 1 146 ? 15.031 -13.25 0.926 1 94.75 146 THR A C 1
ATOM 1083 O O . THR A 1 146 ? 14.477 -14.188 0.354 1 94.75 146 THR A O 1
ATOM 1086 N N . SER A 1 147 ? 15.508 -12.25 0.275 1 94.06 147 SER A N 1
ATOM 1087 C CA . SER A 1 147 ? 15.258 -12.078 -1.152 1 94.06 147 SER A CA 1
ATOM 1088 C C . SER A 1 147 ? 15.883 -13.203 -1.966 1 94.06 147 SER A C 1
ATOM 1090 O O . SER A 1 147 ? 16.734 -13.938 -1.466 1 94.06 147 SER A O 1
ATOM 1092 N N . TYR A 1 148 ? 15.453 -13.305 -3.184 1 90.62 148 TYR A N 1
ATOM 1093 C CA . TYR A 1 148 ? 15.938 -14.328 -4.105 1 90.62 148 TYR A CA 1
ATOM 1094 C C . TYR A 1 148 ? 17.438 -14.188 -4.34 1 90.62 148 TYR A C 1
ATOM 1096 O O . TYR A 1 148 ? 18.109 -15.156 -4.695 1 90.62 148 TYR A O 1
ATOM 1104 N N . SER A 1 149 ? 18 -13.008 -4.094 1 88.75 149 SER A N 1
ATOM 1105 C CA . SER A 1 149 ? 19.391 -12.742 -4.41 1 88.75 149 SER A CA 1
ATOM 1106 C C . SER A 1 149 ? 20.25 -12.711 -3.148 1 88.75 149 SER A C 1
ATOM 1108 O O . SER A 1 149 ? 21.453 -12.492 -3.219 1 88.75 149 SER A O 1
ATOM 1110 N N . ALA A 1 150 ? 19.641 -12.922 -2.008 1 90.94 150 ALA A N 1
ATOM 1111 C CA . ALA A 1 150 ? 20.328 -12.719 -0.731 1 90.94 150 ALA A CA 1
ATOM 1112 C C . ALA A 1 150 ? 21.594 -13.562 -0.647 1 90.94 150 ALA A C 1
ATOM 1114 O O . ALA A 1 150 ? 22.656 -13.055 -0.278 1 90.94 150 ALA A O 1
ATOM 1115 N N . VAL A 1 151 ? 21.516 -14.758 -1.064 1 88.88 151 VAL A N 1
ATOM 1116 C CA . VAL A 1 151 ? 22.641 -15.68 -0.97 1 88.88 151 VAL A CA 1
ATOM 1117 C C . VAL A 1 151 ? 23.781 -15.195 -1.877 1 88.88 151 VAL A C 1
ATOM 1119 O O . VAL A 1 151 ? 24.953 -15.297 -1.519 1 88.88 151 VAL A O 1
ATOM 1122 N N . TYR A 1 152 ? 23.438 -14.68 -2.965 1 85.75 152 TYR A N 1
ATOM 1123 C CA . TYR A 1 152 ? 24.406 -14.219 -3.953 1 85.75 152 TYR A CA 1
ATOM 1124 C C . TYR A 1 152 ? 25.078 -12.922 -3.506 1 85.75 152 TYR A C 1
ATOM 1126 O O . TYR A 1 152 ? 26.281 -12.734 -3.686 1 85.75 152 TYR A O 1
ATOM 1134 N N . GLU A 1 153 ? 24.312 -12.086 -2.887 1 84.31 153 GLU A N 1
ATOM 1135 C CA . GLU A 1 153 ? 24.812 -10.797 -2.438 1 84.31 153 GLU A CA 1
ATOM 1136 C C . GLU A 1 153 ? 25.703 -10.945 -1.206 1 84.31 153 GLU A C 1
ATOM 1138 O O . GLU A 1 153 ? 26.609 -10.141 -0.992 1 84.31 153 GLU A O 1
ATOM 1143 N N . GLU A 1 154 ? 25.406 -11.945 -0.435 1 85 154 GLU A N 1
ATOM 1144 C CA . GLU A 1 154 ? 26.188 -12.195 0.776 1 85 154 GLU A CA 1
ATOM 1145 C C . GLU A 1 154 ? 27.547 -12.797 0.447 1 85 154 GLU A C 1
ATOM 1147 O O . GLU A 1 154 ? 28.438 -12.828 1.293 1 85 154 GLU A O 1
ATOM 1152 N N . ASN A 1 155 ? 27.609 -13.242 -0.755 1 79 155 ASN A N 1
ATOM 1153 C CA . ASN A 1 155 ? 28.844 -13.914 -1.16 1 79 155 ASN A CA 1
ATOM 1154 C C . ASN A 1 155 ? 29.391 -13.328 -2.457 1 79 155 ASN A C 1
ATOM 1156 O O . ASN A 1 155 ? 29.531 -14.039 -3.453 1 79 155 ASN A O 1
ATOM 1160 N N . PRO A 1 156 ? 29.656 -12.039 -2.404 1 70.19 156 PRO A N 1
ATOM 1161 C CA . PRO A 1 156 ? 30.031 -11.359 -3.648 1 70.19 156 PRO A CA 1
ATOM 1162 C C . PRO A 1 156 ? 31.297 -11.922 -4.27 1 70.19 156 PRO A C 1
ATOM 1164 O O . PRO A 1 156 ? 31.469 -11.891 -5.492 1 70.19 156 PRO A O 1
ATOM 1167 N N . SER A 1 157 ? 32.188 -12.195 -3.354 1 60.72 157 SER A N 1
ATOM 1168 C CA . SER A 1 157 ? 33.438 -12.734 -3.84 1 60.72 157 SER A CA 1
ATOM 1169 C C . SER A 1 157 ? 33.25 -14.016 -4.641 1 60.72 157 SER A C 1
ATOM 1171 O O . SER A 1 157 ? 34.031 -14.344 -5.512 1 60.72 157 SER A O 1
ATOM 1173 N N . ILE A 1 158 ? 32.25 -14.547 -4.234 1 54.81 158 ILE A N 1
ATOM 1174 C CA . ILE A 1 158 ? 31.984 -15.836 -4.848 1 54.81 158 ILE A CA 1
ATOM 1175 C C . ILE A 1 158 ? 31.172 -15.648 -6.133 1 54.81 158 ILE A C 1
ATOM 1177 O O . ILE A 1 158 ? 31.484 -16.266 -7.16 1 54.81 158 ILE A O 1
ATOM 1181 N N . LEU A 1 159 ? 30.172 -14.766 -5.992 1 58.56 159 LEU A N 1
ATOM 1182 C CA . LEU A 1 159 ? 29.203 -14.68 -7.082 1 58.56 159 LEU A CA 1
ATOM 1183 C C . LEU A 1 159 ? 29.359 -13.367 -7.84 1 58.56 159 LEU A C 1
ATOM 1185 O O . LEU A 1 159 ? 28.703 -12.375 -7.5 1 58.56 159 LEU A O 1
ATOM 1189 N N . GLN A 1 160 ? 30.453 -13 -8.328 1 51.62 160 GLN A N 1
ATOM 1190 C CA . GLN A 1 160 ? 30.766 -11.75 -9.016 1 51.62 160 GLN A CA 1
ATOM 1191 C C . GLN A 1 160 ? 29.641 -11.352 -9.969 1 51.62 160 GLN A C 1
ATOM 1193 O O . GLN A 1 160 ? 29.625 -11.773 -11.133 1 51.62 160 GLN A O 1
ATOM 1198 N N . THR A 1 161 ? 28.469 -11.117 -9.492 1 52.53 161 THR A N 1
ATOM 1199 C CA . THR A 1 161 ? 27.375 -10.789 -10.398 1 52.53 161 THR A CA 1
ATOM 1200 C C . THR A 1 161 ? 27.641 -9.453 -11.102 1 52.53 161 THR A C 1
ATOM 1202 O O . THR A 1 161 ? 27.891 -8.438 -10.445 1 52.53 161 THR A O 1
ATOM 1205 N N . PRO A 1 162 ? 28.016 -9.508 -12.406 1 48.53 162 PRO A N 1
ATOM 1206 C CA . PRO A 1 162 ? 28.203 -8.234 -13.109 1 48.53 162 PRO A CA 1
ATOM 1207 C C . PRO A 1 162 ? 27.016 -7.293 -12.953 1 48.53 162 PRO A C 1
ATOM 1209 O O . PRO A 1 162 ? 25.875 -7.746 -12.859 1 48.53 162 PRO A O 1
ATOM 1212 N N . ASP A 1 163 ? 27.266 -6.145 -12.43 1 48.78 163 ASP A N 1
ATOM 1213 C CA . ASP A 1 163 ? 26.266 -5.082 -12.414 1 48.78 163 ASP A CA 1
ATOM 1214 C C . ASP A 1 163 ? 25.688 -4.852 -13.805 1 48.78 163 ASP A C 1
ATOM 1216 O O . ASP A 1 163 ? 26.375 -4.395 -14.711 1 48.78 163 ASP A O 1
ATOM 1220 N N . VAL A 1 164 ? 25.109 -5.754 -14.375 1 45.03 164 VAL A N 1
ATOM 1221 C CA . VAL A 1 164 ? 24.594 -5.438 -15.703 1 45.03 164 VAL A CA 1
ATOM 1222 C C . VAL A 1 164 ? 23.625 -4.27 -15.625 1 45.03 164 VAL A C 1
ATOM 1224 O O . VAL A 1 164 ? 22.578 -4.375 -14.984 1 45.03 164 VAL A O 1
ATOM 1227 N N . ASP A 1 165 ? 24.172 -3.049 -15.664 1 47.09 165 ASP A N 1
ATOM 1228 C CA . ASP A 1 165 ? 23.312 -1.896 -15.898 1 47.09 165 ASP A CA 1
ATOM 1229 C C . ASP A 1 165 ? 22.453 -2.102 -17.141 1 47.09 165 ASP A C 1
ATOM 1231 O O . ASP A 1 165 ? 22.844 -1.698 -18.25 1 47.09 165 ASP A O 1
ATOM 1235 N N . GLU A 1 166 ? 21.906 -3.256 -17.406 1 45.75 166 GLU A N 1
ATOM 1236 C CA . GLU A 1 166 ? 21.172 -3.332 -18.672 1 45.75 166 GLU A CA 1
ATOM 1237 C C . GLU A 1 166 ? 20.078 -2.275 -18.734 1 45.75 166 GLU A C 1
ATOM 1239 O O . GLU A 1 166 ? 19.094 -2.348 -18 1 45.75 166 GLU A O 1
ATOM 1244 N N . ALA A 1 167 ? 20.547 -1.166 -19.188 1 47.5 167 ALA A N 1
ATOM 1245 C CA . ALA A 1 167 ? 19.609 -0.111 -19.531 1 47.5 167 ALA A CA 1
ATOM 1246 C C . ALA A 1 167 ? 18.391 -0.679 -20.281 1 47.5 167 ALA A C 1
ATOM 1248 O O . ALA A 1 167 ? 18.531 -1.182 -21.391 1 47.5 167 ALA A O 1
ATOM 1249 N N . ARG A 1 168 ? 17.406 -1.277 -19.594 1 52.72 168 ARG A N 1
ATOM 1250 C CA . ARG A 1 168 ? 16.172 -1.709 -20.25 1 52.72 168 ARG A CA 1
ATOM 1251 C C . ARG A 1 168 ? 15.672 -0.657 -21.234 1 52.72 168 ARG A C 1
ATOM 1253 O O . ARG A 1 168 ? 15.531 0.517 -20.875 1 52.72 168 ARG A O 1
ATOM 1260 N N . ASP A 1 169 ? 15.859 -0.836 -22.484 1 56.56 169 ASP A N 1
ATOM 1261 C CA . ASP A 1 169 ? 15.328 0.056 -23.516 1 56.56 169 ASP A CA 1
ATOM 1262 C C . ASP A 1 169 ? 13.844 0.324 -23.297 1 56.56 169 ASP A C 1
ATOM 1264 O O . ASP A 1 169 ? 13.008 -0.559 -23.5 1 56.56 169 ASP A O 1
ATOM 1268 N N . LEU A 1 170 ? 13.594 1.235 -22.406 1 61.5 170 LEU A N 1
ATOM 1269 C CA . LEU A 1 170 ? 12.188 1.61 -22.281 1 61.5 170 LEU A CA 1
ATOM 1270 C C . LEU A 1 170 ? 11.609 2.016 -23.625 1 61.5 170 LEU A C 1
ATOM 1272 O O . LEU A 1 170 ? 12.297 2.631 -24.453 1 61.5 170 LEU A O 1
ATOM 1276 N N . PRO A 1 171 ? 10.484 1.454 -23.875 1 66.12 171 PRO A N 1
ATOM 1277 C CA . PRO A 1 171 ? 9.82 1.831 -25.125 1 66.12 171 PRO A CA 1
ATOM 1278 C C . PRO A 1 171 ? 9.703 3.344 -25.297 1 66.12 171 PRO A C 1
ATOM 1280 O O . PRO A 1 171 ? 9.758 4.09 -24.312 1 66.12 171 PRO A O 1
ATOM 1283 N N . VAL A 1 172 ? 9.688 3.678 -26.547 1 78 172 VAL A N 1
ATOM 1284 C CA . VAL A 1 172 ? 9.531 5.078 -26.922 1 78 172 VAL A CA 1
ATOM 1285 C C . VAL A 1 172 ? 8.234 5.633 -26.344 1 78 172 VAL A C 1
ATOM 1287 O O . VAL A 1 172 ? 7.211 4.938 -26.328 1 78 172 VAL A O 1
ATOM 1290 N N . THR A 1 173 ? 8.352 6.844 -25.797 1 87.69 173 THR A N 1
ATOM 1291 C CA . THR A 1 173 ? 7.172 7.512 -25.25 1 87.69 173 THR A CA 1
ATOM 1292 C C . THR A 1 173 ? 6.164 7.812 -26.359 1 87.69 173 THR A C 1
ATOM 1294 O O . THR A 1 173 ? 6.531 8.328 -27.406 1 87.69 173 THR A O 1
ATOM 1297 N N . SER A 1 174 ? 4.965 7.574 -26.172 1 87.06 174 SER A N 1
ATOM 1298 C CA . SER A 1 174 ? 3.93 7.762 -27.188 1 87.06 174 SER A CA 1
ATOM 1299 C C . SER A 1 174 ? 3.666 9.242 -27.438 1 87.06 174 SER A C 1
ATOM 1301 O O . SER A 1 174 ? 3.895 10.078 -26.562 1 87.06 174 SER A O 1
ATOM 1303 N N . ALA A 1 175 ? 3.176 9.578 -28.578 1 90.5 175 ALA A N 1
ATOM 1304 C CA . ALA A 1 175 ? 2.842 10.945 -28.953 1 90.5 175 ALA A CA 1
ATOM 1305 C C . ALA A 1 175 ? 1.754 11.523 -28.047 1 90.5 175 ALA A C 1
ATOM 1307 O O . ALA A 1 175 ? 1.764 12.711 -27.734 1 90.5 175 ALA A O 1
ATOM 1308 N N . GLU A 1 176 ? 0.905 10.656 -27.656 1 87.44 176 GLU A N 1
ATOM 1309 C CA . GLU A 1 176 ? -0.186 11.086 -26.781 1 87.44 176 GLU A CA 1
ATOM 1310 C C . GLU A 1 176 ? 0.338 11.539 -25.422 1 87.44 176 GLU A C 1
ATOM 1312 O O . GLU A 1 176 ? -0.152 12.523 -24.859 1 87.44 176 GLU A O 1
ATOM 1317 N N . LYS A 1 177 ? 1.298 10.805 -24.938 1 91.94 177 LYS A N 1
ATOM 1318 C CA . LYS A 1 177 ? 1.882 11.156 -23.656 1 91.94 177 LYS A CA 1
ATOM 1319 C C . LYS A 1 177 ? 2.68 12.453 -23.75 1 91.94 177 LYS A C 1
ATOM 1321 O O . LYS A 1 177 ? 2.648 13.273 -22.828 1 91.94 177 LYS A O 1
ATOM 1326 N N . ILE A 1 178 ? 3.344 12.617 -24.844 1 96.25 178 ILE A N 1
ATOM 1327 C CA . ILE A 1 178 ? 4.109 13.836 -25.062 1 96.25 178 ILE A CA 1
ATOM 1328 C C . ILE A 1 178 ? 3.166 15.039 -25.125 1 96.25 178 ILE A C 1
ATOM 1330 O O . ILE A 1 178 ? 3.463 16.094 -24.578 1 96.25 178 ILE A O 1
ATOM 1334 N N . LYS A 1 179 ? 2.062 14.859 -25.75 1 95.44 179 LYS A N 1
ATOM 1335 C CA . LYS A 1 179 ? 1.067 15.922 -25.844 1 95.44 179 LYS A CA 1
ATOM 1336 C C . LYS A 1 179 ? 0.489 16.266 -24.484 1 95.44 179 LYS A C 1
ATOM 1338 O O . LYS A 1 179 ? 0.301 17.438 -24.156 1 95.44 179 LYS A O 1
ATOM 1343 N N . GLN A 1 180 ? 0.215 15.242 -23.688 1 94.44 180 GLN A N 1
ATOM 1344 C CA . GLN A 1 180 ? -0.269 15.477 -22.344 1 94.44 180 GLN A CA 1
ATOM 1345 C C . GLN A 1 180 ? 0.758 16.25 -21.516 1 94.44 180 GLN A C 1
ATOM 1347 O O . GLN A 1 180 ? 0.4 17.141 -20.734 1 94.44 180 GLN A O 1
ATOM 1352 N N . GLY A 1 181 ? 1.988 15.859 -21.672 1 97.69 181 GLY A N 1
ATOM 1353 C CA . GLY A 1 181 ? 3.051 16.578 -20.984 1 97.69 181 GLY A CA 1
ATOM 1354 C C . GLY A 1 181 ? 3.135 18.047 -21.375 1 97.69 181 GLY A C 1
ATOM 1355 O O . GLY A 1 181 ? 3.342 18.906 -20.516 1 97.69 181 GLY A O 1
ATOM 1356 N N . ALA A 1 182 ? 2.939 18.281 -22.656 1 97.94 182 ALA A N 1
ATOM 1357 C CA . ALA A 1 182 ? 2.967 19.656 -23.141 1 97.94 182 ALA A CA 1
ATOM 1358 C C . ALA A 1 182 ? 1.836 20.469 -22.531 1 97.94 182 ALA A C 1
ATOM 1360 O O . ALA A 1 182 ? 2.01 21.656 -22.234 1 97.94 182 ALA A O 1
ATOM 1361 N N . GLN A 1 183 ? 0.725 19.844 -22.344 1 96.19 183 GLN A N 1
ATOM 1362 C CA . GLN A 1 183 ? -0.41 20.516 -21.719 1 96.19 183 GLN A CA 1
ATOM 1363 C C . GLN A 1 183 ? -0.106 20.891 -20.281 1 96.19 183 GLN A C 1
ATOM 1365 O O . GLN A 1 183 ? -0.446 21.984 -19.828 1 96.19 183 GLN A O 1
ATOM 1370 N N . VAL A 1 184 ? 0.527 20.031 -19.562 1 97.31 184 VAL A N 1
ATOM 1371 C CA . VAL A 1 184 ? 0.906 20.312 -18.188 1 97.31 184 VAL A CA 1
ATOM 1372 C C . VAL A 1 184 ? 1.916 21.453 -18.141 1 97.31 184 VAL A C 1
ATOM 1374 O O . VAL A 1 184 ? 1.802 22.359 -17.328 1 97.31 184 VAL A O 1
ATOM 1377 N N . LEU A 1 185 ? 2.871 21.391 -19.078 1 97.88 185 LEU A N 1
ATOM 1378 C CA . LEU A 1 185 ? 3.924 22.406 -19.109 1 97.88 185 LEU A CA 1
ATOM 1379 C C . LEU A 1 185 ? 3.35 23.766 -19.453 1 97.88 185 LEU A C 1
ATOM 1381 O O . LEU A 1 185 ? 3.887 24.797 -19.047 1 97.88 185 LEU A O 1
ATOM 1385 N N . SER A 1 186 ? 2.27 23.781 -20.203 1 96.5 186 SER A N 1
ATOM 1386 C CA . SER A 1 186 ? 1.648 25.047 -20.594 1 96.5 186 SER A CA 1
ATOM 1387 C C . SER A 1 186 ? 1.137 25.797 -19.375 1 96.5 186 SER A C 1
ATOM 1389 O O . SER A 1 186 ? 1.022 27.031 -19.406 1 96.5 186 SER A O 1
ATOM 1391 N N . MET A 1 187 ? 0.874 25.109 -18.297 1 94.19 187 MET A N 1
ATOM 1392 C CA . MET A 1 187 ? 0.389 25.75 -17.062 1 94.19 187 MET A CA 1
ATOM 1393 C C . MET A 1 187 ? 1.498 26.547 -16.391 1 94.19 187 MET A C 1
ATOM 1395 O O . MET A 1 187 ? 1.226 27.438 -15.594 1 94.19 187 MET A O 1
ATOM 1399 N N . LEU A 1 188 ? 2.734 26.281 -16.734 1 95.44 188 LEU A N 1
ATOM 1400 C CA . LEU A 1 188 ? 3.869 26.922 -16.078 1 95.44 188 LEU A CA 1
ATOM 1401 C C . LEU A 1 188 ? 4.148 28.297 -16.688 1 95.44 188 LEU A C 1
ATOM 1403 O O . LEU A 1 188 ? 5.051 29 -16.234 1 95.44 188 LEU A O 1
ATOM 1407 N N . LYS A 1 189 ? 3.35 28.641 -17.672 1 92.94 189 LYS A N 1
ATOM 1408 C CA . LYS A 1 189 ? 3.424 30 -18.156 1 92.94 189 LYS A CA 1
ATOM 1409 C C . LYS A 1 189 ? 3.205 31.016 -17.031 1 92.94 189 LYS A C 1
ATOM 1411 O O . LYS A 1 189 ? 3.744 32.125 -17.062 1 92.94 189 LYS A O 1
ATOM 1416 N N . ASP A 1 190 ? 2.504 30.594 -16.016 1 89.62 190 ASP A N 1
ATOM 1417 C CA . ASP A 1 190 ? 2.158 31.438 -14.883 1 89.62 190 ASP A CA 1
ATOM 1418 C C . ASP A 1 190 ? 3.146 31.25 -13.734 1 89.62 190 ASP A C 1
ATOM 1420 O O . ASP A 1 190 ? 2.828 31.531 -12.578 1 89.62 190 ASP A O 1
ATOM 1424 N N . LEU A 1 191 ? 4.309 30.734 -13.945 1 92.81 191 LEU A N 1
ATOM 1425 C CA . LEU A 1 191 ? 5.293 30.453 -12.906 1 92.81 191 LEU A CA 1
ATOM 1426 C C . LEU A 1 191 ? 5.613 31.719 -12.109 1 92.81 191 LEU A C 1
ATOM 1428 O O . LEU A 1 191 ? 5.844 31.641 -10.898 1 92.81 191 LEU A O 1
ATOM 1432 N N . PRO A 1 192 ? 5.617 32.906 -12.711 1 90.56 192 PRO A N 1
ATOM 1433 C CA . PRO A 1 192 ? 5.84 34.125 -11.898 1 90.56 192 PRO A CA 1
ATOM 1434 C C . PRO A 1 192 ? 4.766 34.312 -10.828 1 90.56 192 PRO A C 1
ATOM 1436 O O . PRO A 1 192 ? 5.059 34.781 -9.734 1 90.56 192 PRO A O 1
ATOM 1439 N N . VAL A 1 193 ? 3.582 33.969 -11.18 1 91.19 193 VAL A N 1
ATOM 1440 C CA . VAL A 1 193 ? 2.496 34.031 -10.203 1 91.19 193 VAL A CA 1
ATOM 1441 C C . VAL A 1 193 ? 2.703 32.969 -9.133 1 91.19 193 VAL A C 1
ATOM 1443 O O . VAL A 1 193 ? 2.512 33.219 -7.945 1 91.19 193 VAL A O 1
ATOM 1446 N N . TYR A 1 194 ? 3.115 31.75 -9.602 1 94 194 TYR A N 1
ATOM 1447 C CA . TYR A 1 194 ? 3.355 30.656 -8.672 1 94 194 TYR A CA 1
ATOM 1448 C C . TYR A 1 194 ? 4.461 31.016 -7.684 1 94 194 TYR A C 1
ATOM 1450 O O . TYR A 1 194 ? 4.438 30.578 -6.527 1 94 194 TYR A O 1
ATOM 1458 N N . ARG A 1 195 ? 5.352 31.781 -8.109 1 93 195 ARG A N 1
ATOM 1459 C CA . ARG A 1 195 ? 6.449 32.219 -7.258 1 93 195 ARG A CA 1
ATOM 1460 C C . ARG A 1 195 ? 5.934 33.062 -6.094 1 93 195 ARG A C 1
ATOM 1462 O O . ARG A 1 195 ? 6.496 33.031 -4.996 1 93 195 ARG A O 1
ATOM 1469 N N . LYS A 1 196 ? 4.902 33.812 -6.324 1 92.19 196 LYS A N 1
ATOM 1470 C CA . LYS A 1 196 ? 4.305 34.594 -5.242 1 92.19 196 LYS A CA 1
ATOM 1471 C C . LYS A 1 196 ? 3.711 33.656 -4.172 1 92.19 196 LYS A C 1
ATOM 1473 O O . LYS A 1 196 ? 3.85 33.938 -2.975 1 92.19 196 LYS A O 1
ATOM 1478 N N . PHE A 1 197 ? 3.021 32.656 -4.633 1 93 197 PHE A N 1
ATOM 1479 C CA . PHE A 1 197 ? 2.488 31.688 -3.697 1 93 197 PHE A CA 1
ATOM 1480 C C . PHE A 1 197 ? 3.607 31.062 -2.873 1 93 197 PHE A C 1
ATOM 1482 O O . PHE A 1 197 ? 3.527 31 -1.645 1 93 197 PHE A O 1
ATOM 1489 N N . MET A 1 198 ? 4.629 30.656 -3.508 1 92.44 198 MET A N 1
ATOM 1490 C CA . MET A 1 198 ? 5.73 29.969 -2.848 1 92.44 198 MET A CA 1
ATOM 1491 C C . MET A 1 198 ? 6.504 30.922 -1.94 1 92.44 198 MET A C 1
ATOM 1493 O O . MET A 1 198 ? 6.965 30.516 -0.869 1 92.44 198 MET A O 1
ATOM 1497 N N . GLY A 1 199 ? 6.664 32.156 -2.416 1 89.94 199 GLY A N 1
ATOM 1498 C CA . GLY A 1 199 ? 7.293 33.156 -1.574 1 89.94 199 GLY A CA 1
ATOM 1499 C C . GLY A 1 199 ? 6.578 33.344 -0.25 1 89.94 199 GLY A C 1
ATOM 1500 O O . GLY A 1 199 ? 7.223 33.438 0.799 1 89.94 199 GLY A O 1
ATOM 1501 N N . ARG A 1 200 ? 5.34 33.406 -0.337 1 88.56 200 ARG A N 1
ATOM 1502 C CA . ARG A 1 200 ? 4.539 33.562 0.875 1 88.56 200 ARG A CA 1
ATOM 1503 C C . ARG A 1 200 ? 4.719 32.375 1.8 1 88.56 200 ARG A C 1
ATOM 1505 O O . ARG A 1 200 ? 4.859 32.531 3.014 1 88.56 200 ARG A O 1
ATOM 1512 N N . TRP A 1 201 ? 4.711 31.203 1.23 1 88.94 201 TRP A N 1
ATOM 1513 C CA . TRP A 1 201 ? 4.891 29.969 1.999 1 88.94 201 TRP A CA 1
ATOM 1514 C C . TRP A 1 201 ? 6.238 29.969 2.713 1 88.94 201 TRP A C 1
ATOM 1516 O O . TRP A 1 201 ? 6.312 29.688 3.912 1 88.94 201 TRP A O 1
ATOM 1526 N N . PHE A 1 202 ? 7.273 30.328 2.049 1 87.88 202 PHE A N 1
ATOM 1527 C CA . PHE A 1 202 ? 8.625 30.172 2.572 1 87.88 202 PHE A CA 1
ATOM 1528 C C . PHE A 1 202 ? 8.984 31.328 3.502 1 87.88 202 PHE A C 1
ATOM 1530 O O . PHE A 1 202 ? 9.977 31.266 4.23 1 87.88 202 PHE A O 1
ATOM 1537 N N . GLU A 1 203 ? 8.125 32.281 3.525 1 84.75 203 GLU A N 1
ATOM 1538 C CA . GLU A 1 203 ? 8.25 33.312 4.547 1 84.75 203 GLU A CA 1
ATOM 1539 C C . GLU A 1 203 ? 7.777 32.812 5.906 1 84.75 203 GLU A C 1
ATOM 1541 O O . GLU A 1 203 ? 8.281 33.25 6.945 1 84.75 203 GLU A O 1
ATOM 1546 N N . LEU A 1 204 ? 6.902 31.875 5.789 1 81.06 204 LEU A N 1
ATOM 1547 C CA . LEU A 1 204 ? 6.246 31.438 7.016 1 81.06 204 LEU A CA 1
ATOM 1548 C C . LEU A 1 204 ? 6.766 30.062 7.445 1 81.06 204 LEU A C 1
ATOM 1550 O O . LEU A 1 204 ? 6.723 29.719 8.625 1 81.06 204 LEU A O 1
ATOM 1554 N N . CYS A 1 205 ? 7.16 29.297 6.387 1 78.38 205 CYS A N 1
ATOM 1555 C CA . CYS A 1 205 ? 7.406 27.891 6.684 1 78.38 205 CYS A CA 1
ATOM 1556 C C . CYS A 1 205 ? 8.672 27.406 5.984 1 78.38 205 CYS A C 1
ATOM 1558 O O . CYS A 1 205 ? 9.102 27.984 4.992 1 78.38 205 CYS A O 1
ATOM 1560 N N . ASP A 1 206 ? 9.156 26.344 6.637 1 78.31 206 ASP A N 1
ATOM 1561 C CA . ASP A 1 206 ? 10.172 25.562 5.93 1 78.31 206 ASP A CA 1
ATOM 1562 C C . ASP A 1 206 ? 9.531 24.594 4.945 1 78.31 206 ASP A C 1
ATOM 1564 O O . ASP A 1 206 ? 8.305 24.562 4.812 1 78.31 206 ASP A O 1
ATOM 1568 N N . GLY A 1 207 ? 10.367 23.953 4.195 1 72.88 207 GLY A N 1
ATOM 1569 C CA . GLY A 1 207 ? 9.859 22.938 3.283 1 72.88 207 GLY A CA 1
ATOM 1570 C C . GLY A 1 207 ? 9.172 21.781 3.994 1 72.88 207 GLY A C 1
ATOM 1571 O O . GLY A 1 207 ? 9.445 21.516 5.164 1 72.88 207 GLY A O 1
ATOM 1572 N N . LEU A 1 208 ? 8.211 21.125 3.391 1 84.44 208 LEU A N 1
ATOM 1573 C CA . LEU A 1 208 ? 7.594 19.922 3.939 1 84.44 208 LEU A CA 1
ATOM 1574 C C . LEU A 1 208 ? 8.602 18.781 4.039 1 84.44 208 LEU A C 1
ATOM 1576 O O . LEU A 1 208 ? 9.297 18.641 5.051 1 84.44 208 LEU A O 1
ATOM 1580 N N . VAL A 1 209 ? 8.898 18.219 2.982 1 90.06 209 VAL A N 1
ATOM 1581 C CA . VAL A 1 209 ? 9.969 17.234 2.951 1 90.06 209 VAL A CA 1
ATOM 1582 C C . VAL A 1 209 ? 11.156 17.781 2.156 1 90.06 209 VAL A C 1
ATOM 1584 O O . VAL A 1 209 ? 12.305 17.641 2.576 1 90.06 209 VAL A O 1
ATOM 1587 N N . ILE A 1 210 ? 10.781 18.469 1.085 1 92.5 210 ILE A N 1
ATOM 1588 C CA . ILE A 1 210 ? 11.844 19.109 0.3 1 92.5 210 ILE A CA 1
ATOM 1589 C C . ILE A 1 210 ? 12.273 20.406 0.97 1 92.5 210 ILE A C 1
ATOM 1591 O O . ILE A 1 210 ? 11.438 21.25 1.314 1 92.5 210 ILE A O 1
ATOM 1595 N N . MET A 1 211 ? 13.539 20.594 1.012 1 93.69 211 MET A N 1
ATOM 1596 C CA . MET A 1 211 ? 14.102 21.75 1.695 1 93.69 211 MET A CA 1
ATOM 1597 C C . MET A 1 211 ? 13.984 23 0.833 1 93.69 211 MET A C 1
ATOM 1599 O O . MET A 1 211 ? 14.148 22.938 -0.387 1 93.69 211 MET A O 1
ATOM 1603 N N . GLN A 1 212 ? 13.805 24.125 1.461 1 91.62 212 GLN A N 1
ATOM 1604 C CA . GLN A 1 212 ? 13.539 25.391 0.796 1 91.62 212 GLN A CA 1
ATOM 1605 C C . GLN A 1 212 ? 14.656 25.766 -0.17 1 91.62 212 GLN A C 1
ATOM 1607 O O . GLN A 1 212 ? 14.406 26.188 -1.298 1 91.62 212 GLN A O 1
ATOM 1612 N N . PRO A 1 213 ? 15.953 25.594 0.188 1 93.88 213 PRO A N 1
ATOM 1613 C CA . PRO A 1 213 ? 17 26 -0.746 1 93.88 213 PRO A CA 1
ATOM 1614 C C . PRO A 1 213 ? 16.984 25.188 -2.045 1 93.88 213 PRO A C 1
ATOM 1616 O O . PRO A 1 213 ? 17.328 25.719 -3.105 1 93.88 213 PRO A O 1
ATOM 1619 N N . ILE A 1 214 ? 16.594 23.969 -1.917 1 95 214 ILE A N 1
ATOM 1620 C CA . ILE A 1 214 ? 16.516 23.125 -3.1 1 95 214 ILE A CA 1
ATOM 1621 C C . ILE A 1 214 ? 15.367 23.578 -3.996 1 95 214 ILE A C 1
ATOM 1623 O O . ILE A 1 214 ? 15.531 23.703 -5.211 1 95 214 ILE A O 1
ATOM 1627 N N . PHE A 1 215 ? 14.297 23.891 -3.422 1 92.5 215 PHE A N 1
ATOM 1628 C CA . PHE A 1 215 ? 13.125 24.359 -4.148 1 92.5 215 PHE A CA 1
ATOM 1629 C C . PHE A 1 215 ? 13.445 25.641 -4.914 1 92.5 215 PHE A C 1
ATOM 1631 O O . PHE A 1 215 ? 13.031 25.797 -6.062 1 92.5 215 PHE A O 1
ATOM 1638 N N . LYS A 1 216 ? 14.117 26.5 -4.262 1 92.56 216 LYS A N 1
ATOM 1639 C CA . LYS A 1 216 ? 14.477 27.781 -4.867 1 92.56 216 LYS A CA 1
ATOM 1640 C C . LYS A 1 216 ? 15.336 27.594 -6.105 1 92.56 216 LYS A C 1
ATOM 1642 O O . LYS A 1 216 ? 15.156 28.281 -7.113 1 92.56 216 LYS A O 1
ATOM 1647 N N . ILE A 1 217 ? 16.234 26.656 -6.023 1 95.69 217 ILE A N 1
ATOM 1648 C CA . ILE A 1 217 ? 17.094 26.359 -7.168 1 95.69 217 ILE A CA 1
ATOM 1649 C C . ILE A 1 217 ? 16.25 25.859 -8.336 1 95.69 217 ILE A C 1
ATOM 1651 O O . ILE A 1 217 ? 16.453 26.266 -9.477 1 95.69 217 ILE A O 1
ATOM 1655 N N . TRP A 1 218 ? 15.336 24.953 -8.078 1 96.44 218 TRP A N 1
ATOM 1656 C CA . TRP A 1 218 ? 14.5 24.375 -9.117 1 96.44 218 TRP A CA 1
ATOM 1657 C C . TRP A 1 218 ? 13.695 25.453 -9.844 1 96.44 218 TRP A C 1
ATOM 1659 O O . TRP A 1 218 ? 13.648 25.484 -11.07 1 96.44 218 TRP A O 1
ATOM 1669 N N . ILE A 1 219 ? 13.078 26.344 -9.109 1 94.69 219 ILE A N 1
ATOM 1670 C CA . ILE A 1 219 ? 12.195 27.344 -9.688 1 94.69 219 ILE A CA 1
ATOM 1671 C C . ILE A 1 219 ? 13.016 28.375 -10.461 1 94.69 219 ILE A C 1
ATOM 1673 O O . ILE A 1 219 ? 12.641 28.766 -11.562 1 94.69 219 ILE A O 1
ATOM 1677 N N . ASP A 1 220 ? 14.117 28.781 -9.906 1 95.19 220 ASP A N 1
ATOM 1678 C CA . ASP A 1 220 ? 14.969 29.766 -10.547 1 95.19 220 ASP A CA 1
ATOM 1679 C C . ASP A 1 220 ? 15.555 29.234 -11.852 1 95.19 220 ASP A C 1
ATOM 1681 O O . ASP A 1 220 ? 15.5 29.906 -12.883 1 95.19 220 ASP A O 1
ATOM 1685 N N . GLU A 1 221 ? 16.062 28.031 -11.766 1 96.06 221 GLU A N 1
ATOM 1686 C CA . GLU A 1 221 ? 16.703 27.453 -12.945 1 96.06 221 GLU A CA 1
ATOM 1687 C C . GLU A 1 221 ? 15.68 27.141 -14.023 1 96.06 221 GLU A C 1
ATOM 1689 O O . GLU A 1 221 ? 15.969 27.234 -15.219 1 96.06 221 GLU A O 1
ATOM 1694 N N . LEU A 1 222 ? 14.531 26.641 -13.641 1 96.19 222 LEU A N 1
ATOM 1695 C CA . LEU A 1 222 ? 13.469 26.344 -14.594 1 96.19 222 LEU A CA 1
ATOM 1696 C C . LEU A 1 222 ? 13.086 27.594 -15.391 1 96.19 222 LEU A C 1
ATOM 1698 O O . LEU A 1 222 ? 12.977 27.531 -16.609 1 96.19 222 LEU A O 1
ATOM 1702 N N . TRP A 1 223 ? 12.914 28.672 -14.719 1 95.38 223 TRP A N 1
ATOM 1703 C CA . TRP A 1 223 ? 12.5 29.906 -15.391 1 95.38 223 TRP A CA 1
ATOM 1704 C C . TRP A 1 223 ? 13.656 30.5 -16.188 1 95.38 223 TRP A C 1
ATOM 1706 O O . TRP A 1 223 ? 13.445 31.094 -17.25 1 95.38 223 TRP A O 1
ATOM 1716 N N . ALA A 1 224 ? 14.875 30.406 -15.672 1 95.94 224 ALA A N 1
ATOM 1717 C CA . ALA A 1 224 ? 16.047 30.938 -16.359 1 95.94 224 ALA A CA 1
ATOM 1718 C C . ALA A 1 224 ? 16.266 30.25 -17.703 1 95.94 224 ALA A C 1
ATOM 1720 O O . ALA A 1 224 ? 16.625 30.891 -18.688 1 95.94 224 ALA A O 1
ATOM 1721 N N . VAL A 1 225 ? 16.047 28.953 -17.734 1 96.75 225 VAL A N 1
ATOM 1722 C CA . VAL A 1 225 ? 16.375 28.172 -18.922 1 96.75 225 VAL A CA 1
ATOM 1723 C C . VAL A 1 225 ? 15.172 28.141 -19.859 1 96.75 225 VAL A C 1
ATOM 1725 O O . VAL A 1 225 ? 15.328 28.25 -21.078 1 96.75 225 VAL A O 1
ATOM 1728 N N . PHE A 1 226 ? 13.93 28.031 -19.328 1 96.75 226 PHE A N 1
ATOM 1729 C CA . PHE A 1 226 ? 12.797 27.75 -20.188 1 96.75 226 PHE A CA 1
ATOM 1730 C C . PHE A 1 226 ? 11.742 28.859 -20.062 1 96.75 226 PHE A C 1
ATOM 1732 O O . PHE A 1 226 ? 10.633 28.719 -20.594 1 96.75 226 PHE A O 1
ATOM 1739 N N . GLY A 1 227 ? 11.984 29.891 -19.344 1 95.81 227 GLY A N 1
ATOM 1740 C CA . GLY A 1 227 ? 11.023 30.953 -19.109 1 95.81 227 GLY A CA 1
ATOM 1741 C C . GLY A 1 227 ? 10.414 31.5 -20.391 1 95.81 227 GLY A C 1
ATOM 1742 O O . GLY A 1 227 ? 9.195 31.719 -20.453 1 95.81 227 GLY A O 1
ATOM 1743 N N . ASP A 1 228 ? 11.18 31.656 -21.391 1 95.62 228 ASP A N 1
ATOM 1744 C CA . ASP A 1 228 ? 10.703 32.188 -22.656 1 95.62 228 ASP A CA 1
ATOM 1745 C C . ASP A 1 228 ? 9.758 31.219 -23.344 1 95.62 228 ASP A C 1
ATOM 1747 O O . ASP A 1 228 ? 8.695 31.609 -23.828 1 95.62 228 ASP A O 1
ATOM 1751 N N . VAL A 1 229 ? 10.188 30.016 -23.375 1 96.56 229 VAL A N 1
ATOM 1752 C CA . VAL A 1 229 ? 9.398 28.969 -24 1 96.56 229 VAL A CA 1
ATOM 1753 C C . VAL A 1 229 ? 8.039 28.844 -23.312 1 96.56 229 VAL A C 1
ATOM 1755 O O . VAL A 1 229 ? 7.004 28.75 -23.969 1 96.56 229 VAL A O 1
ATOM 1758 N N . LEU A 1 230 ? 8.062 28.891 -22 1 96 230 LEU A N 1
ATOM 1759 C CA . LEU A 1 230 ? 6.852 28.719 -21.203 1 96 230 LEU A CA 1
ATOM 1760 C C . LEU A 1 230 ? 5.945 29.938 -21.328 1 96 230 LEU A C 1
ATOM 1762 O O . LEU A 1 230 ? 4.727 29.797 -21.469 1 96 230 LEU A O 1
ATOM 1766 N N . ALA A 1 231 ? 6.531 31.078 -21.312 1 94.12 231 ALA A N 1
ATOM 1767 C CA . ALA A 1 231 ? 5.766 32.312 -21.406 1 94.12 231 ALA A CA 1
ATOM 1768 C C . ALA A 1 231 ? 5.098 32.438 -22.781 1 94.12 231 ALA A C 1
ATOM 1770 O O . ALA A 1 231 ? 3.963 32.906 -22.875 1 94.12 231 ALA A O 1
ATOM 1771 N N . GLU A 1 232 ? 5.816 32.094 -23.828 1 95 232 GLU A N 1
ATOM 1772 C CA . GLU A 1 232 ? 5.262 32.156 -25.172 1 95 232 GLU A CA 1
ATOM 1773 C C . GLU A 1 232 ? 4.133 31.141 -25.344 1 95 232 GLU A C 1
ATOM 1775 O O . GLU A 1 232 ? 3.127 31.422 -25.984 1 95 232 GLU A O 1
ATOM 1780 N N . GLY A 1 233 ? 4.305 29.922 -24.891 1 93.5 233 GLY A N 1
ATOM 1781 C CA . GLY A 1 233 ? 3.262 28.922 -24.859 1 93.5 233 GLY A CA 1
ATOM 1782 C C . GLY A 1 233 ? 2.988 28.281 -26.203 1 93.5 233 GLY A C 1
ATOM 1783 O O . GLY A 1 233 ? 1.901 27.75 -26.438 1 93.5 233 GLY A O 1
ATOM 1784 N N . LYS A 1 234 ? 3.941 28.406 -27.109 1 96.06 234 LYS A N 1
ATOM 1785 C CA . LYS A 1 234 ? 3.758 27.781 -28.422 1 96.06 234 LYS A CA 1
ATOM 1786 C C . LYS A 1 234 ? 3.799 26.266 -28.312 1 96.06 234 LYS A C 1
ATOM 1788 O O . LYS A 1 234 ? 4.754 25.703 -27.766 1 96.06 234 LYS A O 1
ATOM 1793 N N . MET A 1 235 ? 2.889 25.672 -28.891 1 95.38 235 MET A N 1
ATOM 1794 C CA . MET A 1 235 ? 2.689 24.234 -28.734 1 95.38 235 MET A CA 1
ATOM 1795 C C . MET A 1 235 ? 3.887 23.453 -29.266 1 95.38 235 MET A C 1
ATOM 1797 O O . MET A 1 235 ? 4.293 22.453 -28.672 1 95.38 235 MET A O 1
ATOM 1801 N N . GLU A 1 236 ? 4.438 23.844 -30.328 1 96.25 236 GLU A N 1
ATOM 1802 C CA . GLU A 1 236 ? 5.57 23.141 -30.922 1 96.25 236 GLU A CA 1
ATOM 1803 C C . GLU A 1 236 ? 6.754 23.109 -29.969 1 96.25 236 GLU A C 1
ATOM 1805 O O . GLU A 1 236 ? 7.414 22.062 -29.828 1 96.25 236 GLU A O 1
ATOM 1810 N N . LYS A 1 237 ? 7 24.219 -29.359 1 97 237 LYS A N 1
ATOM 1811 C CA . LYS A 1 237 ? 8.117 24.281 -28.422 1 97 237 LYS A CA 1
ATOM 1812 C C . LYS A 1 237 ? 7.812 23.5 -27.156 1 97 237 LYS A C 1
ATOM 1814 O O . LYS A 1 237 ? 8.711 22.891 -26.562 1 97 237 LYS A O 1
ATOM 1819 N N . LEU A 1 238 ? 6.566 23.562 -26.781 1 98 238 LEU A N 1
ATOM 1820 C CA . LEU A 1 238 ? 6.164 22.828 -25.594 1 98 238 LEU A CA 1
ATOM 1821 C C . LEU A 1 238 ? 6.262 21.328 -25.828 1 98 238 LEU A C 1
ATOM 1823 O O . LEU A 1 238 ? 6.602 20.578 -24.906 1 98 238 LEU A O 1
ATOM 1827 N N . LEU A 1 239 ? 5.918 20.891 -27 1 97.88 239 LEU A N 1
ATOM 1828 C CA . LEU A 1 239 ? 6.062 19.484 -27.344 1 97.88 239 LEU A CA 1
ATOM 1829 C C . LEU A 1 239 ? 7.523 19.047 -27.281 1 97.88 239 LEU A C 1
ATOM 1831 O O . LEU A 1 239 ? 7.832 17.969 -26.766 1 97.88 239 LEU A O 1
ATOM 1835 N N . ALA A 1 240 ? 8.391 19.875 -27.797 1 97.19 240 ALA A N 1
ATOM 1836 C CA . ALA A 1 240 ? 9.82 19.578 -27.734 1 97.19 240 ALA A CA 1
ATOM 1837 C C . ALA A 1 240 ? 10.312 19.516 -26.297 1 97.19 240 ALA A C 1
ATOM 1839 O O . ALA A 1 240 ? 11.117 18.656 -25.953 1 97.19 240 ALA A O 1
ATOM 1840 N N . LEU A 1 241 ? 9.859 20.5 -25.531 1 97.69 241 LEU A N 1
ATOM 1841 C CA . LEU A 1 241 ? 10.234 20.5 -24.125 1 97.69 241 LEU A CA 1
ATOM 1842 C C . LEU A 1 241 ? 9.711 19.25 -23.406 1 97.69 241 LEU A C 1
ATOM 1844 O O . LEU A 1 241 ? 10.422 18.656 -22.594 1 97.69 241 LEU A O 1
ATOM 1848 N N . SER A 1 242 ? 8.453 18.906 -23.672 1 98.19 242 SER A N 1
ATOM 1849 C CA . SER A 1 242 ? 7.859 17.703 -23.094 1 98.19 242 SER A CA 1
ATOM 1850 C C . SER A 1 242 ? 8.703 16.469 -23.391 1 98.19 242 SER A C 1
ATOM 1852 O O . SER A 1 242 ? 8.906 15.617 -22.531 1 98.19 242 SER A O 1
ATOM 1854 N N . GLU A 1 243 ? 9.203 16.312 -24.578 1 96.88 243 GLU A N 1
ATOM 1855 C CA . GLU A 1 243 ? 10.055 15.188 -24.953 1 96.88 243 GLU A CA 1
ATOM 1856 C C . GLU A 1 243 ? 11.328 15.156 -24.109 1 96.88 243 GLU A C 1
ATOM 1858 O O . GLU A 1 243 ? 11.789 14.078 -23.719 1 96.88 243 GLU A O 1
ATOM 1863 N N . VAL A 1 244 ? 11.867 16.328 -23.938 1 96.25 244 VAL A N 1
ATOM 1864 C CA . VAL A 1 244 ? 13.086 16.422 -23.141 1 96.25 244 VAL A CA 1
ATOM 1865 C C . VAL A 1 244 ? 12.812 15.977 -21.719 1 96.25 244 VAL A C 1
ATOM 1867 O O . VAL A 1 244 ? 13.602 15.234 -21.125 1 96.25 244 VAL A O 1
ATOM 1870 N N . VAL A 1 245 ? 11.742 16.438 -21.125 1 97.88 245 VAL A N 1
ATOM 1871 C CA . VAL A 1 245 ? 11.406 16.109 -19.75 1 97.88 245 VAL A CA 1
ATOM 1872 C C . VAL A 1 245 ? 11.148 14.609 -19.609 1 97.88 245 VAL A C 1
ATOM 1874 O O . VAL A 1 245 ? 11.555 13.992 -18.625 1 97.88 245 VAL A O 1
ATOM 1877 N N . TRP A 1 246 ? 10.477 14 -20.625 1 97.12 246 TRP A N 1
ATOM 1878 C CA . TRP A 1 246 ? 10.25 12.555 -20.625 1 97.12 246 TRP A CA 1
ATOM 1879 C C . TRP A 1 246 ? 11.578 11.797 -20.656 1 97.12 246 TRP A C 1
ATOM 1881 O O . TRP A 1 246 ? 11.766 10.852 -19.891 1 97.12 246 TRP A O 1
ATOM 1891 N N . ARG A 1 247 ? 12.438 12.18 -21.469 1 94.19 247 ARG A N 1
ATOM 1892 C CA . ARG A 1 247 ? 13.742 11.539 -21.578 1 94.19 247 ARG A CA 1
ATOM 1893 C C . ARG A 1 247 ? 14.508 11.617 -20.266 1 94.19 247 ARG A C 1
ATOM 1895 O O . ARG A 1 247 ? 15.102 10.633 -19.828 1 94.19 247 ARG A O 1
ATOM 1902 N N . ASN A 1 248 ? 14.469 12.797 -19.672 1 95.56 248 ASN A N 1
ATOM 1903 C CA . ASN A 1 248 ? 15.18 12.992 -18.406 1 95.56 248 ASN A CA 1
ATOM 1904 C C . ASN A 1 248 ? 14.578 12.141 -17.297 1 95.56 248 ASN A C 1
ATOM 1906 O O . ASN A 1 248 ? 15.312 11.586 -16.469 1 95.56 248 ASN A O 1
ATOM 1910 N N . THR A 1 249 ? 13.266 12.039 -17.25 1 96.44 249 THR A N 1
ATOM 1911 C CA . THR A 1 249 ? 12.57 11.336 -16.188 1 96.44 249 THR A CA 1
ATOM 1912 C C . THR A 1 249 ? 12.789 9.828 -16.297 1 96.44 249 THR A C 1
ATOM 1914 O O . THR A 1 249 ? 12.797 9.117 -15.289 1 96.44 249 THR A O 1
ATOM 1917 N N . ARG A 1 250 ? 13.055 9.336 -17.438 1 92.56 250 ARG A N 1
ATOM 1918 C CA . ARG A 1 250 ? 13.25 7.91 -17.688 1 92.56 250 ARG A CA 1
ATOM 1919 C C . ARG A 1 250 ? 14.672 7.48 -17.344 1 92.56 250 ARG A C 1
ATOM 1921 O O . ARG A 1 250 ? 14.953 6.285 -17.219 1 92.56 250 ARG A O 1
ATOM 1928 N N . GLN A 1 251 ? 15.469 8.445 -17.078 1 90 251 GLN A N 1
ATOM 1929 C CA . GLN A 1 251 ? 16.859 8.133 -16.734 1 90 251 GLN A CA 1
ATOM 1930 C C . GLN A 1 251 ? 17.062 8.094 -15.227 1 90 251 GLN A C 1
ATOM 1932 O O . GLN A 1 251 ? 16.484 8.906 -14.5 1 90 251 GLN A O 1
ATOM 1937 N N . SER A 1 252 ? 17.875 7.152 -14.789 1 89.44 252 SER A N 1
ATOM 1938 C CA . SER A 1 252 ? 18.203 7.086 -13.367 1 89.44 252 SER A CA 1
ATOM 1939 C C . SER A 1 252 ? 19.078 8.266 -12.945 1 89.44 252 SER A C 1
ATOM 1941 O O . SER A 1 252 ? 19.844 8.789 -13.75 1 89.44 252 SER A O 1
ATOM 1943 N N . MET A 1 253 ? 18.922 8.68 -11.711 1 90.12 253 MET A N 1
ATOM 1944 C CA . MET A 1 253 ? 19.734 9.773 -11.18 1 90.12 253 MET A CA 1
ATOM 1945 C C . MET A 1 253 ? 21 9.234 -10.523 1 90.12 253 MET A C 1
ATOM 1947 O O . MET A 1 253 ? 20.938 8.32 -9.703 1 90.12 253 MET A O 1
ATOM 1951 N N . LYS A 1 254 ? 22.094 9.758 -10.867 1 88.62 254 LYS A N 1
ATOM 1952 C CA . LYS A 1 254 ? 23.375 9.344 -10.297 1 88.62 254 LYS A CA 1
ATOM 1953 C C . LYS A 1 254 ? 23.766 10.242 -9.133 1 88.62 254 LYS A C 1
ATOM 1955 O O . LYS A 1 254 ? 23.688 11.469 -9.227 1 88.62 254 LYS A O 1
ATOM 1960 N N . VAL A 1 255 ? 24.078 9.594 -8.039 1 93 255 VAL A N 1
ATOM 1961 C CA . VAL A 1 255 ? 24.5 10.312 -6.844 1 93 255 VAL A CA 1
ATOM 1962 C C . VAL A 1 255 ? 25.844 9.781 -6.367 1 93 255 VAL A C 1
ATOM 1964 O O . VAL A 1 255 ? 26.219 8.648 -6.676 1 93 255 VAL A O 1
ATOM 1967 N N . HIS A 1 256 ? 26.609 10.656 -5.699 1 93.44 256 HIS A N 1
ATOM 1968 C CA . HIS A 1 256 ? 27.875 10.242 -5.109 1 93.44 256 HIS A CA 1
ATOM 1969 C C . HIS A 1 256 ? 28.109 10.922 -3.766 1 93.44 256 HIS A C 1
ATOM 1971 O O . HIS A 1 256 ? 27.469 11.93 -3.457 1 93.44 256 HIS A O 1
ATOM 1977 N N . GLY A 1 257 ? 29.031 10.469 -3.002 1 93.69 257 GLY A N 1
ATOM 1978 C CA . GLY A 1 257 ? 29.234 10.836 -1.607 1 93.69 257 GLY A CA 1
ATOM 1979 C C . GLY A 1 257 ? 29.656 12.281 -1.42 1 93.69 257 GLY A C 1
ATOM 1980 O O . GLY A 1 257 ? 29.406 12.875 -0.371 1 93.69 257 GLY A O 1
ATOM 1981 N N . ASP A 1 258 ? 30.219 12.883 -2.424 1 93.56 258 ASP A N 1
ATOM 1982 C CA . ASP A 1 258 ? 30.734 14.242 -2.301 1 93.56 258 ASP A CA 1
ATOM 1983 C C . ASP A 1 258 ? 29.812 15.242 -2.988 1 93.56 258 ASP A C 1
ATOM 1985 O O . ASP A 1 258 ? 30.156 16.422 -3.133 1 93.56 258 ASP A O 1
ATOM 1989 N N . MET A 1 259 ? 28.734 14.742 -3.359 1 96 259 MET A N 1
ATOM 1990 C CA . MET A 1 259 ? 27.781 15.594 -4.078 1 96 259 MET A CA 1
ATOM 1991 C C . MET A 1 259 ? 27.203 16.656 -3.156 1 96 259 MET A C 1
ATOM 1993 O O . MET A 1 259 ? 26.859 16.359 -2.008 1 96 259 MET A O 1
ATOM 1997 N N . THR A 1 260 ? 27.109 17.906 -3.633 1 96.62 260 THR A N 1
ATOM 1998 C CA . THR A 1 260 ? 26.469 18.969 -2.863 1 96.62 260 THR A CA 1
ATOM 1999 C C . THR A 1 260 ? 24.969 19.016 -3.146 1 96.62 260 THR A C 1
ATOM 2001 O O . THR A 1 260 ? 24.516 18.5 -4.168 1 96.62 260 THR A O 1
ATOM 2004 N N . ALA A 1 261 ? 24.266 19.641 -2.248 1 97.12 261 ALA A N 1
ATOM 2005 C CA . ALA A 1 261 ? 22.828 19.812 -2.453 1 97.12 261 ALA A CA 1
ATOM 2006 C C . ALA A 1 261 ? 22.547 20.625 -3.711 1 97.12 261 ALA A C 1
ATOM 2008 O O . ALA A 1 261 ? 21.562 20.375 -4.414 1 97.12 261 ALA A O 1
ATOM 2009 N N . ARG A 1 262 ? 23.344 21.594 -3.949 1 96.38 262 ARG A N 1
ATOM 2010 C CA . ARG A 1 262 ? 23.188 22.422 -5.133 1 96.38 262 ARG A CA 1
ATOM 2011 C C . ARG A 1 262 ? 23.359 21.609 -6.41 1 96.38 262 ARG A C 1
ATOM 2013 O O . ARG A 1 262 ? 22.578 21.734 -7.348 1 96.38 262 ARG A O 1
ATOM 2020 N N . GLU A 1 263 ? 24.391 20.797 -6.43 1 96.44 263 GLU A N 1
ATOM 2021 C CA . GLU A 1 263 ? 24.641 19.938 -7.582 1 96.44 263 GLU A CA 1
ATOM 2022 C C . GLU A 1 263 ? 23.469 18.969 -7.805 1 96.44 263 GLU A C 1
ATOM 2024 O O . GLU A 1 263 ? 23.047 18.75 -8.938 1 96.44 263 GLU A O 1
ATOM 2029 N N . TRP A 1 264 ? 23.062 18.406 -6.754 1 97.25 264 TRP A N 1
ATOM 2030 C CA . TRP A 1 264 ? 21.953 17.469 -6.801 1 97.25 264 TRP A CA 1
ATOM 2031 C C . TRP A 1 264 ? 20.688 18.156 -7.324 1 97.25 264 TRP A C 1
ATOM 2033 O O . TRP A 1 264 ? 19.984 17.594 -8.164 1 97.25 264 TRP A O 1
ATOM 2043 N N . SER A 1 265 ? 20.422 19.328 -6.879 1 97.06 265 SER A N 1
ATOM 2044 C CA . SER A 1 265 ? 19.25 20.094 -7.305 1 97.06 265 SER A CA 1
ATOM 2045 C C . SER A 1 265 ? 19.328 20.453 -8.789 1 97.06 265 SER A C 1
ATOM 2047 O O . SER A 1 265 ? 18.344 20.344 -9.508 1 97.06 265 SER A O 1
ATOM 2049 N N . LYS A 1 266 ? 20.438 20.797 -9.203 1 95.69 266 LYS A N 1
ATOM 2050 C CA . LYS A 1 266 ? 20.641 21.219 -10.586 1 95.69 266 LYS A CA 1
ATOM 2051 C C . LYS A 1 266 ? 20.531 20.016 -11.531 1 95.69 266 LYS A C 1
ATOM 2053 O O . LYS A 1 266 ? 20.156 20.188 -12.703 1 95.69 266 LYS A O 1
ATOM 2058 N N . SER A 1 267 ? 20.797 18.844 -11.008 1 95.94 267 SER A N 1
ATOM 2059 C CA . SER A 1 267 ? 20.734 17.641 -11.828 1 95.94 267 SER A CA 1
ATOM 2060 C C . SER A 1 267 ? 19.297 17.312 -12.227 1 95.94 267 SER A C 1
ATOM 2062 O O . SER A 1 267 ? 19.078 16.469 -13.102 1 95.94 267 SER A O 1
ATOM 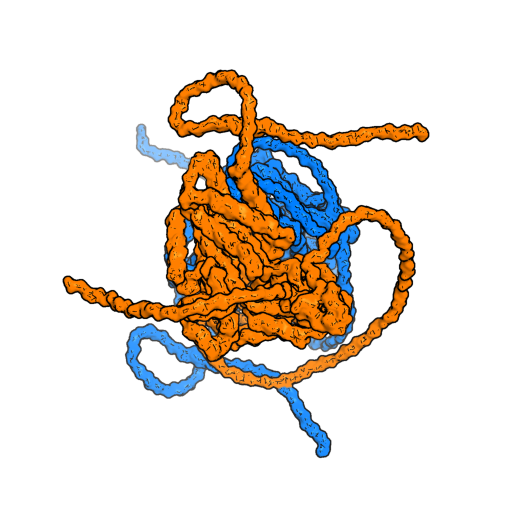2064 N N . ALA A 1 268 ? 18.344 17.984 -11.68 1 97.06 268 ALA A N 1
ATOM 2065 C CA . ALA A 1 268 ? 16.938 17.75 -11.992 1 97.06 268 ALA A CA 1
ATOM 2066 C C . ALA A 1 268 ? 16.234 19.031 -12.398 1 97.06 268 ALA A C 1
ATOM 2068 O O . ALA A 1 268 ? 15.023 19.172 -12.234 1 97.06 268 ALA A O 1
ATOM 2069 N N . SER A 1 269 ? 16.969 20.031 -12.875 1 94.62 269 SER A N 1
ATOM 2070 C CA . SER A 1 269 ? 16.391 21.312 -13.258 1 94.62 269 SER A CA 1
ATOM 2071 C C . SER A 1 269 ? 16.953 21.797 -14.586 1 94.62 269 SER A C 1
ATOM 2073 O O . SER A 1 269 ? 17.812 21.141 -15.18 1 94.62 269 SER A O 1
ATOM 2075 N N . GLY A 1 270 ? 16.391 22.906 -15.086 1 93.69 270 GLY A N 1
ATOM 2076 C CA . GLY A 1 270 ? 16.844 23.406 -16.375 1 93.69 270 GLY A CA 1
ATOM 2077 C C . GLY A 1 270 ? 16.75 22.391 -17.484 1 93.69 270 GLY A C 1
ATOM 2078 O O . GLY A 1 270 ? 15.703 21.766 -17.688 1 93.69 270 GLY A O 1
ATOM 2079 N N . GLN A 1 271 ? 17.953 22.109 -18.125 1 94.5 271 GLN A N 1
ATOM 2080 C CA . GLN A 1 271 ? 18 21.156 -19.234 1 94.5 271 GLN A CA 1
ATOM 2081 C C . GLN A 1 271 ? 17.781 19.734 -18.734 1 94.5 271 GLN A C 1
ATOM 2083 O O . GLN A 1 271 ? 17.547 18.812 -19.547 1 94.5 271 GLN A O 1
ATOM 2088 N N . HIS A 1 272 ? 17.844 19.609 -17.438 1 96.62 272 HIS A N 1
ATOM 2089 C CA . HIS A 1 272 ? 17.656 18.297 -16.844 1 96.62 272 HIS A CA 1
ATOM 2090 C C . HIS A 1 272 ? 16.328 18.219 -16.109 1 96.62 272 HIS A C 1
ATOM 2092 O O . HIS A 1 272 ? 16.141 17.344 -15.242 1 96.62 272 HIS A O 1
ATOM 2098 N N . LEU A 1 273 ? 15.422 19.094 -16.484 1 97.94 273 LEU A N 1
ATOM 2099 C CA . LEU A 1 273 ? 14.117 19.156 -15.836 1 97.94 273 LEU A CA 1
ATOM 2100 C C . LEU A 1 273 ? 13.414 17.797 -15.898 1 97.94 273 LEU A C 1
ATOM 2102 O O . LEU A 1 273 ? 13.438 17.141 -16.938 1 97.94 273 LEU A O 1
ATOM 2106 N N . ARG A 1 274 ? 12.766 17.422 -14.812 1 98.12 274 ARG A N 1
ATOM 2107 C CA . ARG A 1 274 ? 12.062 16.141 -14.688 1 98.12 274 ARG A CA 1
ATOM 2108 C C . ARG A 1 274 ? 10.609 16.359 -14.281 1 98.12 274 ARG A C 1
ATOM 2110 O O . ARG A 1 274 ? 10.266 17.375 -13.68 1 98.12 274 ARG A O 1
ATOM 2117 N N . TRP A 1 275 ? 9.758 15.391 -14.57 1 98.44 275 TRP A N 1
ATOM 2118 C CA . TRP A 1 275 ? 8.344 15.469 -14.234 1 98.44 275 TRP A CA 1
ATOM 2119 C C . TRP A 1 275 ? 8.141 15.508 -12.727 1 98.44 275 TRP A C 1
ATOM 2121 O O . TRP A 1 275 ? 7.191 16.125 -12.234 1 98.44 275 TRP A O 1
ATOM 2131 N N . GLU A 1 276 ? 9.055 14.875 -11.938 1 98.06 276 GLU A N 1
ATOM 2132 C CA . GLU A 1 276 ? 8.938 14.93 -10.484 1 98.06 276 GLU A CA 1
ATOM 2133 C C . GLU A 1 276 ? 8.984 16.375 -9.977 1 98.06 276 GLU A C 1
ATOM 2135 O O . GLU A 1 276 ? 8.203 16.75 -9.109 1 98.06 276 GLU A O 1
ATOM 2140 N N . VAL A 1 277 ? 9.898 17.109 -10.539 1 98.19 277 VAL A N 1
ATOM 2141 C CA . VAL A 1 277 ? 10.102 18.484 -10.094 1 98.19 277 VAL A CA 1
ATOM 2142 C C . VAL A 1 277 ? 8.906 19.344 -10.523 1 98.19 277 VAL A C 1
ATOM 2144 O O . VAL A 1 277 ? 8.414 20.156 -9.742 1 98.19 277 VAL A O 1
ATOM 2147 N N . VAL A 1 278 ? 8.43 19.141 -11.727 1 98.25 278 VAL A N 1
ATOM 2148 C CA . VAL A 1 278 ? 7.25 19.859 -12.195 1 98.25 278 VAL A CA 1
ATOM 2149 C C . VAL A 1 278 ? 6.07 19.562 -11.266 1 98.25 278 VAL A C 1
ATOM 2151 O O . VAL A 1 278 ? 5.352 20.469 -10.852 1 98.25 278 VAL A O 1
ATOM 2154 N N . GLY A 1 279 ? 5.91 18.25 -10.977 1 98.12 279 GLY A N 1
ATOM 2155 C CA . GLY A 1 279 ? 4.84 17.844 -10.078 1 98.12 279 GLY A CA 1
ATOM 2156 C C . GLY A 1 279 ? 4.953 18.453 -8.695 1 98.12 279 GLY A C 1
ATOM 2157 O O . GLY A 1 279 ? 3.947 18.859 -8.109 1 98.12 279 GLY A O 1
ATOM 2158 N N . ILE A 1 280 ? 6.148 18.562 -8.156 1 97.38 280 ILE A N 1
ATOM 2159 C CA . ILE A 1 280 ? 6.379 19.109 -6.828 1 97.38 280 ILE A CA 1
ATOM 2160 C C . ILE A 1 280 ? 5.984 20.594 -6.812 1 97.38 280 ILE A C 1
ATOM 2162 O O . ILE A 1 280 ? 5.359 21.062 -5.859 1 97.38 280 ILE A O 1
ATOM 2166 N N . ILE A 1 281 ? 6.332 21.266 -7.836 1 96.62 281 ILE A N 1
ATOM 2167 C CA . ILE A 1 281 ? 6.012 22.688 -7.93 1 96.62 281 ILE A CA 1
ATOM 2168 C C . ILE A 1 281 ? 4.496 22.875 -7.969 1 96.62 281 ILE A C 1
ATOM 2170 O O . ILE A 1 281 ? 3.941 23.656 -7.199 1 96.62 281 ILE A O 1
ATOM 2174 N N . LEU A 1 282 ? 3.852 22.125 -8.797 1 97.31 282 LEU A N 1
ATOM 2175 C CA . LEU A 1 282 ? 2.404 22.234 -8.945 1 97.31 282 LEU A CA 1
ATOM 2176 C C . LEU A 1 282 ? 1.693 21.812 -7.664 1 97.31 282 LEU A C 1
ATOM 2178 O O . LEU A 1 282 ? 0.723 22.453 -7.25 1 97.31 282 LEU A O 1
ATOM 2182 N N . SER A 1 283 ? 2.166 20.75 -7.023 1 96.88 283 SER A N 1
ATOM 2183 C CA . SER A 1 283 ? 1.547 20.281 -5.789 1 96.88 283 SER A CA 1
ATOM 2184 C C . SER A 1 283 ? 1.69 21.297 -4.668 1 96.88 283 SER A C 1
ATOM 2186 O O . SER A 1 283 ? 0.766 21.5 -3.877 1 96.88 283 SER A O 1
ATOM 2188 N N . LEU A 1 284 ? 2.848 21.938 -4.594 1 96 284 LEU A N 1
ATOM 2189 C CA . LEU A 1 284 ? 3.051 22.938 -3.547 1 96 284 LEU A CA 1
ATOM 2190 C C . LEU A 1 284 ? 2.145 24.141 -3.762 1 96 284 LEU A C 1
ATOM 2192 O O . LEU A 1 284 ? 1.562 24.672 -2.809 1 96 284 LEU A O 1
ATOM 2196 N N . VAL A 1 285 ? 2.049 24.547 -4.988 1 95.69 285 VAL A N 1
ATOM 2197 C CA . VAL A 1 285 ? 1.173 25.672 -5.297 1 95.69 285 VAL A CA 1
ATOM 2198 C C . VAL A 1 285 ? -0.267 25.328 -4.93 1 95.69 285 VAL A C 1
ATOM 2200 O O . VAL A 1 285 ? -0.976 26.141 -4.332 1 95.69 285 VAL A O 1
ATOM 2203 N N . GLY A 1 286 ? -0.686 24.141 -5.328 1 95.56 286 GLY A N 1
ATOM 2204 C CA . GLY A 1 286 ? -2.014 23.688 -4.945 1 95.56 286 GLY A CA 1
ATOM 2205 C C . GLY A 1 286 ? -2.217 23.641 -3.441 1 95.56 286 GLY A C 1
ATOM 2206 O O . GLY A 1 286 ? -3.273 24.031 -2.939 1 95.56 286 GLY A O 1
ATOM 2207 N N . LEU A 1 287 ? -1.24 23.188 -2.73 1 94.88 287 LEU A N 1
ATOM 2208 C CA . LEU A 1 287 ? -1.298 23.062 -1.277 1 94.88 287 LEU A CA 1
ATOM 2209 C C . LEU A 1 287 ? -1.426 24.438 -0.618 1 94.88 287 LEU A C 1
ATOM 2211 O O . LEU A 1 287 ? -2.188 24.594 0.337 1 94.88 287 LEU A O 1
ATOM 2215 N N . ILE A 1 288 ? -0.636 25.391 -1.1 1 94.25 288 ILE A N 1
ATOM 2216 C CA . ILE A 1 288 ? -0.715 26.734 -0.556 1 94.25 288 ILE A CA 1
ATOM 2217 C C . ILE A 1 288 ? -2.092 27.328 -0.845 1 94.25 288 ILE A C 1
ATOM 2219 O O . ILE A 1 288 ? -2.742 27.875 0.052 1 94.25 288 ILE A O 1
ATOM 2223 N N . ALA A 1 289 ? -2.551 27.156 -2.033 1 93.81 289 ALA A N 1
ATOM 2224 C CA . ALA A 1 289 ? -3.82 27.734 -2.465 1 93.81 289 ALA A CA 1
ATOM 2225 C C . ALA A 1 289 ? -4.98 27.203 -1.63 1 93.81 289 ALA A C 1
ATOM 2227 O O . ALA A 1 289 ? -5.852 27.969 -1.207 1 93.81 289 ALA A O 1
ATOM 2228 N N . VAL A 1 290 ? -4.977 25.953 -1.409 1 93.25 290 VAL A N 1
ATOM 2229 C CA . VAL A 1 290 ? -6.113 25.312 -0.751 1 93.25 290 VAL A CA 1
ATOM 2230 C C . VAL A 1 290 ? -6.184 25.766 0.707 1 93.25 290 VAL A C 1
ATOM 2232 O O . VAL A 1 290 ? -7.25 25.703 1.328 1 93.25 290 VAL A O 1
ATOM 2235 N N . ASN A 1 291 ? -5.137 26.312 1.269 1 92.19 291 ASN A N 1
ATOM 2236 C CA . ASN A 1 291 ? -5.078 26.672 2.682 1 92.19 291 ASN A CA 1
ATOM 2237 C C . ASN A 1 291 ? -5.363 28.156 2.895 1 92.19 291 ASN A C 1
ATOM 2239 O O . ASN A 1 291 ? -5.453 28.609 4.031 1 92.19 291 ASN A O 1
ATOM 2243 N N . LEU A 1 292 ? -5.531 28.844 1.812 1 91.44 292 LEU A N 1
ATOM 2244 C CA . LEU A 1 292 ? -5.812 30.266 1.913 1 91.44 292 LEU A CA 1
ATOM 2245 C C . LEU A 1 292 ? -7.316 30.531 1.89 1 91.44 292 LEU A C 1
ATOM 2247 O O . LEU A 1 292 ? -8.102 29.625 1.603 1 91.44 292 LEU A O 1
ATOM 2251 N N . SER A 1 293 ? -7.621 31.734 2.229 1 87.56 293 SER A N 1
ATOM 2252 C CA . SER A 1 293 ? -9.016 32.156 2.164 1 87.56 293 SER A CA 1
ATOM 2253 C C . SER A 1 293 ? -9.477 32.344 0.721 1 87.56 293 SER A C 1
ATOM 2255 O O . SER A 1 293 ? -8.68 32.688 -0.149 1 87.56 293 SER A O 1
ATOM 2257 N N . ASN A 1 294 ? -10.688 32.156 0.508 1 82.44 294 ASN A N 1
ATOM 2258 C CA . ASN A 1 294 ? -11.273 32.375 -0.812 1 82.44 294 ASN A CA 1
ATOM 2259 C C . ASN A 1 294 ? -11.094 33.812 -1.274 1 82.44 294 ASN A C 1
ATOM 2261 O O . ASN A 1 294 ? -11.078 34.062 -2.475 1 82.44 294 ASN A O 1
ATOM 2265 N N . TRP A 1 295 ? -10.906 34.625 -0.346 1 83.75 295 TRP A N 1
ATOM 2266 C CA . TRP A 1 295 ? -10.891 36.062 -0.65 1 83.75 295 TRP A CA 1
ATOM 2267 C C . TRP A 1 295 ? -9.469 36.594 -0.617 1 83.75 295 TRP A C 1
ATOM 2269 O O . TRP A 1 295 ? -9.266 37.812 -0.669 1 83.75 295 TRP A O 1
ATOM 2279 N N . ASP A 1 296 ? -8.57 35.75 -0.507 1 88.62 296 ASP A N 1
ATOM 2280 C CA . ASP A 1 296 ? -7.184 36.219 -0.473 1 88.62 296 ASP A CA 1
ATOM 2281 C C . ASP A 1 296 ? -6.812 36.938 -1.768 1 88.62 296 ASP A C 1
ATOM 2283 O O . ASP A 1 296 ? -7.09 36.438 -2.861 1 88.62 296 ASP A O 1
ATOM 2287 N N . THR A 1 297 ? -6.098 37.969 -1.662 1 87.62 297 THR A N 1
ATOM 2288 C CA . THR A 1 297 ? -5.797 38.844 -2.787 1 87.62 297 THR A CA 1
ATOM 2289 C C . THR A 1 297 ? -4.762 38.188 -3.709 1 87.62 297 THR A C 1
ATOM 2291 O O . THR A 1 297 ? -4.586 38.625 -4.848 1 87.62 297 THR A O 1
ATOM 2294 N N . ILE A 1 298 ? -4.176 37.188 -3.254 1 88.31 298 ILE A N 1
ATOM 2295 C CA . ILE A 1 298 ? -3.156 36.531 -4.078 1 88.31 298 ILE A CA 1
ATOM 2296 C C . ILE A 1 298 ? -3.797 35.938 -5.328 1 88.31 298 ILE A C 1
ATOM 2298 O O . ILE A 1 298 ? -3.143 35.812 -6.367 1 88.31 298 ILE A O 1
ATOM 2302 N N . PHE A 1 299 ? -5.059 35.625 -5.309 1 87.44 299 PHE A N 1
ATOM 2303 C CA . PHE A 1 299 ? -5.766 35 -6.426 1 87.44 299 PHE A CA 1
ATOM 2304 C C . PHE A 1 299 ? -6.098 36.031 -7.488 1 87.44 299 PHE A C 1
ATOM 2306 O O . PHE A 1 299 ? -6.445 35.688 -8.617 1 87.44 299 PHE A O 1
ATOM 2313 N N . ASP A 1 300 ? -5.977 37.281 -7.098 1 83.44 300 ASP A N 1
ATOM 2314 C CA . ASP A 1 300 ? -6.164 38.344 -8.078 1 83.44 300 ASP A CA 1
ATOM 2315 C C . ASP A 1 300 ? -5.059 38.344 -9.133 1 83.44 300 ASP A C 1
ATOM 2317 O O . ASP A 1 300 ? -5.238 38.844 -10.234 1 83.44 300 ASP A O 1
ATOM 2321 N N . SER A 1 301 ? -4.008 37.781 -8.797 1 78.12 301 SER A N 1
ATOM 2322 C CA . SER A 1 301 ? -2.859 37.719 -9.703 1 78.12 301 SER A CA 1
ATOM 2323 C C . SER A 1 301 ? -3.02 36.594 -10.719 1 78.12 301 SER A C 1
ATOM 2325 O O . SER A 1 301 ? -2.285 36.562 -11.711 1 78.12 301 SER A O 1
ATOM 2327 N N . VAL A 1 302 ? -3.977 35.719 -10.477 1 75.31 302 VAL A N 1
ATOM 2328 C CA . VAL A 1 302 ? -4.172 34.594 -11.383 1 75.31 302 VAL A CA 1
ATOM 2329 C C . VAL A 1 302 ? -4.938 35.062 -12.617 1 75.31 302 VAL A C 1
ATOM 2331 O O . VAL A 1 302 ? -5.992 35.688 -12.508 1 75.31 302 VAL A O 1
ATOM 2334 N N . GLN A 1 303 ? -4.344 35.156 -13.742 1 62.81 303 GLN A N 1
ATOM 2335 C CA . GLN A 1 303 ? -4.797 35.719 -15.008 1 62.81 303 GLN A CA 1
ATOM 2336 C C . GLN A 1 303 ? -6.094 35.062 -15.469 1 62.81 303 GLN A C 1
ATOM 2338 O O . GLN A 1 303 ? -6.895 35.688 -16.172 1 62.81 303 GLN A O 1
ATOM 2343 N N . GLU A 1 304 ? -6.191 33.844 -15.148 1 59.25 304 GLU A N 1
ATOM 2344 C CA . GLU A 1 304 ? -7.379 33.188 -15.695 1 59.25 304 GLU A CA 1
ATOM 2345 C C . GLU A 1 304 ? -8.656 33.781 -15.102 1 59.25 304 GLU A C 1
ATOM 2347 O O . GLU A 1 304 ? -8.633 34.344 -13.992 1 59.25 304 GLU A O 1
ATOM 2352 N N . ASP A 1 305 ? -9.617 34.094 -15.898 1 54.41 305 ASP A N 1
ATOM 2353 C CA . ASP A 1 305 ? -10.914 34.5 -15.383 1 54.41 305 ASP A CA 1
ATOM 2354 C C . ASP A 1 305 ? -11.219 33.844 -14.047 1 54.41 305 ASP A C 1
ATOM 2356 O O . ASP A 1 305 ? -10.773 32.719 -13.789 1 54.41 305 ASP A O 1
ATOM 2360 N N . TYR A 1 306 ? -12.141 34.406 -13.32 1 55.72 306 TYR A N 1
ATOM 2361 C CA . TYR A 1 306 ? -12.594 34.188 -11.961 1 55.72 306 TYR A CA 1
ATOM 2362 C C . TYR A 1 306 ? -12.383 32.719 -11.57 1 55.72 306 TYR A C 1
ATOM 2364 O O . TYR A 1 306 ? -13.047 31.828 -12.094 1 55.72 306 TYR A O 1
ATOM 2372 N N . VAL A 1 307 ? -11.055 32.344 -11.109 1 71.69 307 VAL A N 1
ATOM 2373 C CA . VAL A 1 307 ? -10.961 30.984 -10.609 1 71.69 307 VAL A CA 1
ATOM 2374 C C . VAL A 1 307 ? -11.008 30.969 -9.086 1 71.69 307 VAL A C 1
ATOM 2376 O O . VAL A 1 307 ? -10.273 31.719 -8.43 1 71.69 307 VAL A O 1
ATOM 2379 N N . ASP A 1 308 ? -12.008 30.516 -8.609 1 79.81 308 ASP A N 1
ATOM 2380 C CA . ASP A 1 308 ? -12.117 30.344 -7.16 1 79.81 308 ASP A CA 1
ATOM 2381 C C . ASP A 1 308 ? -11.031 29.422 -6.625 1 79.81 308 ASP A C 1
ATOM 2383 O O . ASP A 1 308 ? -10.398 28.703 -7.395 1 79.81 308 ASP A O 1
ATOM 2387 N N . ARG A 1 309 ? -10.648 29.641 -5.434 1 88.25 309 ARG A N 1
ATOM 2388 C CA . ARG A 1 309 ? -9.617 28.922 -4.695 1 88.25 309 ARG A CA 1
ATOM 2389 C C . ARG A 1 309 ? -9.734 27.422 -4.938 1 88.25 309 ARG A C 1
ATOM 2391 O O . ARG A 1 309 ? -8.742 26.75 -5.254 1 88.25 309 ARG A O 1
ATOM 2398 N N . ALA A 1 310 ? -10.914 26.906 -4.777 1 86.38 310 ALA A N 1
ATOM 2399 C CA . ALA A 1 310 ? -11.141 25.469 -4.883 1 86.38 310 ALA A CA 1
ATOM 2400 C C . ALA A 1 310 ? -10.852 24.969 -6.297 1 86.38 310 ALA A C 1
ATOM 2402 O O . ALA A 1 310 ? -10.227 23.922 -6.473 1 86.38 310 ALA A O 1
ATOM 2403 N N . THR A 1 311 ? -11.273 25.703 -7.23 1 86.81 311 THR A N 1
ATOM 2404 C CA . THR A 1 311 ? -11.055 25.328 -8.625 1 86.81 311 THR A CA 1
ATOM 2405 C C . THR A 1 311 ? -9.578 25.375 -8.977 1 86.81 311 THR A C 1
ATOM 2407 O O . THR A 1 311 ? -9.062 24.5 -9.664 1 86.81 311 THR A O 1
ATOM 2410 N N . PHE A 1 312 ? -8.977 26.484 -8.555 1 91.81 312 PHE A N 1
ATOM 2411 C CA . PHE A 1 312 ? -7.551 26.641 -8.812 1 91.81 312 PHE A CA 1
ATOM 2412 C C . PHE A 1 312 ? -6.766 25.484 -8.188 1 91.81 312 PHE A C 1
ATOM 2414 O O . PHE A 1 312 ? -5.91 24.891 -8.836 1 91.81 312 PHE A O 1
ATOM 2421 N N . ALA A 1 313 ? -7.016 25.203 -6.941 1 93.12 313 ALA A N 1
ATOM 2422 C CA . ALA A 1 313 ? -6.324 24.125 -6.238 1 93.12 313 ALA A CA 1
ATOM 2423 C C . ALA A 1 313 ? -6.57 22.781 -6.918 1 93.12 313 ALA A C 1
ATOM 2425 O O . ALA A 1 313 ? -5.656 21.969 -7.031 1 93.12 313 ALA A O 1
ATOM 2426 N N . ASP A 1 314 ? -7.766 22.562 -7.367 1 90.94 314 ASP A N 1
ATOM 2427 C CA . ASP A 1 314 ? -8.102 21.312 -8.031 1 90.94 314 ASP A CA 1
ATOM 2428 C C . ASP A 1 314 ? -7.383 21.188 -9.375 1 90.94 314 ASP A C 1
ATOM 2430 O O . ASP A 1 314 ? -7.02 20.078 -9.789 1 90.94 314 ASP A O 1
ATOM 2434 N N . ARG A 1 315 ? -7.273 22.297 -10.016 1 92.19 315 ARG A N 1
ATOM 2435 C CA . ARG A 1 315 ? -6.523 22.297 -11.273 1 92.19 315 ARG A CA 1
ATOM 2436 C C . ARG A 1 315 ? -5.066 21.906 -11.039 1 92.19 315 ARG A C 1
ATOM 2438 O O . ARG A 1 315 ? -4.484 21.156 -11.82 1 92.19 315 ARG A O 1
ATOM 2445 N N . MET A 1 316 ? -4.516 22.484 -9.992 1 95.75 316 MET A N 1
ATOM 2446 C CA . MET A 1 316 ? -3.139 22.125 -9.648 1 95.75 316 MET A CA 1
ATOM 2447 C C . MET A 1 316 ? -3.027 20.656 -9.289 1 95.75 316 MET A C 1
ATOM 2449 O O . MET A 1 316 ? -2.068 19.984 -9.68 1 95.75 316 MET A O 1
ATOM 2453 N N . ARG A 1 317 ? -3.98 20.156 -8.555 1 95.06 317 ARG A N 1
ATOM 2454 C CA . ARG A 1 317 ? -3.986 18.75 -8.164 1 95.06 317 ARG A CA 1
ATOM 2455 C C . ARG A 1 317 ? -4.051 17.844 -9.383 1 95.06 317 ARG A C 1
ATOM 2457 O O . ARG A 1 317 ? -3.324 16.859 -9.469 1 95.06 317 ARG A O 1
ATOM 2464 N N . LYS A 1 318 ? -4.926 18.141 -10.312 1 92.31 318 LYS A N 1
ATOM 2465 C CA . LYS A 1 318 ? -5.074 17.328 -11.523 1 92.31 318 LYS A CA 1
ATOM 2466 C C . LYS A 1 318 ? -3.783 17.328 -12.344 1 92.31 318 LYS A C 1
ATOM 2468 O O . LYS A 1 318 ? -3.367 16.281 -12.844 1 92.31 318 LYS A O 1
ATOM 2473 N N . ALA A 1 319 ? -3.209 18.516 -12.453 1 96.12 319 ALA A N 1
ATOM 2474 C CA . ALA A 1 319 ? -1.943 18.594 -13.18 1 96.12 319 ALA A CA 1
ATOM 2475 C C . ALA A 1 319 ? -0.854 17.797 -12.484 1 96.12 319 ALA A C 1
ATOM 2477 O O . ALA A 1 319 ? -0.061 17.109 -13.133 1 96.12 319 ALA A O 1
ATOM 2478 N N . SER A 1 320 ? -0.797 17.953 -11.172 1 97 320 SER A N 1
ATOM 2479 C CA . SER A 1 320 ? 0.158 17.172 -10.391 1 97 320 SER A CA 1
ATOM 2480 C C . SER A 1 320 ? -0.081 15.68 -10.562 1 97 320 SER A C 1
ATOM 2482 O O . SER A 1 320 ? 0.868 14.891 -10.609 1 97 320 SER A O 1
ATOM 2484 N N . GLU A 1 321 ? -1.257 15.242 -10.617 1 93.94 321 GLU A N 1
ATOM 2485 C CA . GLU A 1 321 ? -1.609 13.844 -10.805 1 93.94 321 GLU A CA 1
ATOM 2486 C C . GLU A 1 321 ? -1.111 13.32 -12.148 1 93.94 321 GLU A C 1
ATOM 2488 O O . GLU A 1 321 ? -0.716 12.156 -12.258 1 93.94 321 GLU A O 1
ATOM 2493 N N . PHE A 1 322 ? -1.221 14.133 -13.164 1 94.81 322 PHE A N 1
ATOM 2494 C CA . PHE A 1 322 ? -0.649 13.75 -14.453 1 94.81 322 PHE A CA 1
ATOM 2495 C C . PHE A 1 322 ? 0.849 13.5 -14.32 1 94.81 322 PHE A C 1
ATOM 2497 O O . PHE A 1 322 ? 1.364 12.516 -14.859 1 94.81 322 PHE A O 1
ATOM 2504 N N . CYS A 1 323 ? 1.472 14.398 -13.648 1 97.81 323 CYS A N 1
ATOM 2505 C CA . CYS A 1 323 ? 2.906 14.227 -13.453 1 97.81 323 CYS A CA 1
ATOM 2506 C C . CYS A 1 323 ? 3.201 12.922 -12.719 1 97.81 323 CYS A C 1
ATOM 2508 O O . CYS A 1 323 ? 4.184 12.242 -13.023 1 97.81 323 CYS A O 1
ATOM 2510 N N . LEU A 1 324 ? 2.377 12.594 -11.734 1 95.88 324 LEU A N 1
ATOM 2511 C CA . LEU A 1 324 ? 2.543 11.336 -11.016 1 95.88 324 LEU A CA 1
ATOM 2512 C C . LEU A 1 324 ? 2.398 10.141 -11.953 1 95.88 324 LEU A C 1
ATOM 2514 O O . LEU A 1 324 ? 3.148 9.172 -11.844 1 95.88 324 LEU A O 1
ATOM 2518 N N . CYS A 1 325 ? 1.456 10.227 -12.82 1 91.81 325 CYS A N 1
ATOM 2519 C CA . CYS A 1 325 ? 1.242 9.172 -13.797 1 91.81 325 CYS A CA 1
ATOM 2520 C C . CYS A 1 325 ? 2.447 9.023 -14.719 1 91.81 325 CYS A C 1
ATOM 2522 O O . CYS A 1 325 ? 2.844 7.914 -15.062 1 91.81 325 CYS A O 1
ATOM 2524 N N . PHE A 1 326 ? 2.996 10.164 -15.125 1 95.38 326 PHE A N 1
ATOM 2525 C CA . PHE A 1 326 ? 4.184 10.133 -15.961 1 95.38 326 PHE A CA 1
ATOM 2526 C C . PHE A 1 326 ? 5.332 9.43 -15.25 1 95.38 326 PHE A C 1
ATOM 2528 O O . PHE A 1 326 ? 6.008 8.578 -15.836 1 95.38 326 PHE A O 1
ATOM 2535 N N . CYS A 1 327 ? 5.508 9.797 -13.992 1 95 327 CYS A N 1
ATOM 2536 C CA . CYS A 1 327 ? 6.582 9.195 -13.211 1 95 327 CYS A CA 1
ATOM 2537 C C . CYS A 1 327 ? 6.359 7.695 -13.047 1 95 327 CYS A C 1
ATOM 2539 O O . CYS A 1 327 ? 7.305 6.91 -13.125 1 95 327 CYS A O 1
ATOM 2541 N N . TYR A 1 328 ? 5.164 7.34 -12.812 1 88.62 328 TYR A N 1
ATOM 2542 C CA . TYR A 1 328 ? 4.82 5.934 -12.648 1 88.62 328 TYR A CA 1
ATOM 2543 C C . TYR A 1 328 ? 5.141 5.137 -13.906 1 88.62 328 TYR A C 1
ATOM 2545 O O . TYR A 1 328 ? 5.652 4.02 -13.828 1 88.62 328 TYR A O 1
ATOM 2553 N N . GLU A 1 329 ? 4.852 5.707 -14.961 1 85.56 329 GLU A N 1
ATOM 2554 C CA . GLU A 1 329 ? 5.09 5.047 -16.234 1 85.56 329 GLU A CA 1
ATOM 2555 C C . GLU A 1 329 ? 6.586 4.895 -16.516 1 85.56 329 GLU A C 1
ATOM 2557 O O . GLU A 1 329 ? 7.004 3.955 -17.188 1 85.56 329 GLU A O 1
ATOM 2562 N N . CYS A 1 330 ? 7.332 5.809 -16.031 1 89.31 330 CYS A N 1
ATOM 2563 C CA . CYS A 1 330 ? 8.773 5.773 -16.25 1 89.31 330 CYS A CA 1
ATOM 2564 C C . CYS A 1 330 ? 9.43 4.688 -15.398 1 89.31 330 CYS A C 1
ATOM 2566 O O . CYS A 1 330 ? 10.539 4.242 -15.695 1 89.31 330 CYS A O 1
ATOM 2568 N N . GLU A 1 331 ? 8.789 4.266 -14.297 1 82.19 331 GLU A N 1
ATOM 2569 C CA . GLU A 1 331 ? 9.227 3.168 -13.438 1 82.19 331 GLU A CA 1
ATOM 2570 C C . GLU A 1 331 ? 10.656 3.391 -12.945 1 82.19 331 GLU A C 1
ATOM 2572 O O . GLU A 1 331 ? 11.477 2.475 -12.984 1 82.19 331 GLU A O 1
ATOM 2577 N N . VAL A 1 332 ? 11.008 4.645 -12.625 1 89.62 332 VAL A N 1
ATOM 2578 C CA . VAL A 1 332 ? 12.312 4.988 -12.062 1 89.62 332 VAL A CA 1
ATOM 2579 C C . VAL A 1 332 ? 12.141 5.504 -10.633 1 89.62 332 VAL A C 1
ATOM 2581 O O . VAL A 1 332 ? 11.477 6.52 -10.406 1 89.62 332 VAL A O 1
ATOM 2584 N N . LEU A 1 333 ? 12.773 4.77 -9.734 1 92 333 LEU A N 1
ATOM 2585 C CA . LEU A 1 333 ? 12.703 5.168 -8.328 1 92 333 LEU A CA 1
ATOM 2586 C C . LEU A 1 333 ? 13.859 6.098 -7.973 1 92 333 LEU A C 1
ATOM 2588 O O . LEU A 1 333 ? 15.016 5.82 -8.32 1 92 333 LEU A O 1
ATOM 2592 N N . ASN A 1 334 ? 13.555 7.191 -7.348 1 94.44 334 ASN A N 1
ATOM 2593 C CA . ASN A 1 334 ? 14.57 8.102 -6.824 1 94.44 334 ASN A CA 1
ATOM 2594 C C . ASN A 1 334 ? 14.023 8.961 -5.691 1 94.44 334 ASN A C 1
ATOM 2596 O O . ASN A 1 334 ? 12.828 8.93 -5.406 1 94.44 334 ASN A O 1
ATOM 2600 N N . ASP A 1 335 ? 14.852 9.727 -5.07 1 96.31 335 ASP A N 1
ATOM 2601 C CA . ASP A 1 335 ? 14.484 10.492 -3.883 1 96.31 335 ASP A CA 1
ATOM 2602 C C . ASP A 1 335 ? 13.469 11.578 -4.219 1 96.31 335 ASP A C 1
ATOM 2604 O O . ASP A 1 335 ? 12.539 11.82 -3.447 1 96.31 335 ASP A O 1
ATOM 2608 N N . ILE A 1 336 ? 13.617 12.242 -5.344 1 97.38 336 ILE A N 1
ATOM 2609 C CA . ILE A 1 336 ? 12.727 13.328 -5.734 1 97.38 336 ILE A CA 1
ATOM 2610 C C . ILE A 1 336 ? 11.312 12.789 -5.953 1 97.38 336 ILE A C 1
ATOM 2612 O O . ILE A 1 336 ? 10.336 13.438 -5.574 1 97.38 336 ILE A O 1
ATOM 2616 N N . TYR A 1 337 ? 11.258 11.648 -6.559 1 96.81 337 TYR A N 1
ATOM 2617 C CA . TYR A 1 337 ? 9.969 11.016 -6.816 1 96.81 337 TYR A CA 1
ATOM 2618 C C . TYR A 1 337 ? 9.227 10.734 -5.516 1 96.81 337 TYR A C 1
ATOM 2620 O O . TYR A 1 337 ? 8.031 11.016 -5.402 1 96.81 337 TYR A O 1
ATOM 2628 N N . VAL A 1 338 ? 9.906 10.195 -4.477 1 97.38 338 VAL A N 1
ATOM 2629 C CA . VAL A 1 338 ? 9.273 9.875 -3.203 1 97.38 338 VAL A CA 1
ATOM 2630 C C . VAL A 1 338 ? 8.82 11.164 -2.512 1 97.38 338 VAL A C 1
ATOM 2632 O O . VAL A 1 338 ? 7.734 11.211 -1.927 1 97.38 338 VAL A O 1
ATOM 2635 N N . CYS A 1 339 ? 9.617 12.219 -2.598 1 97.38 339 CYS A N 1
ATOM 2636 C CA . CYS A 1 339 ? 9.219 13.523 -2.072 1 97.38 339 CYS A CA 1
ATOM 2637 C C . CYS A 1 339 ? 7.953 14.023 -2.764 1 97.38 339 CYS A C 1
ATOM 2639 O O . CYS A 1 339 ? 7.035 14.516 -2.105 1 97.38 339 CYS A O 1
ATOM 2641 N N . PHE A 1 340 ? 7.996 13.891 -4.098 1 97.75 340 PHE A N 1
ATOM 2642 C CA . PHE A 1 340 ? 6.844 14.312 -4.891 1 97.75 340 PHE A CA 1
ATOM 2643 C C . PHE A 1 340 ? 5.59 13.562 -4.465 1 97.75 340 PHE A C 1
ATOM 2645 O O . PHE A 1 340 ? 4.539 14.18 -4.246 1 97.75 340 PHE A O 1
ATOM 2652 N N . MET A 1 341 ? 5.672 12.234 -4.312 1 97.75 341 MET A N 1
ATOM 2653 C CA . MET A 1 341 ? 4.539 11.414 -3.889 1 97.75 341 MET A CA 1
ATOM 2654 C C . MET A 1 341 ? 3.992 11.898 -2.549 1 97.75 341 MET A C 1
ATOM 2656 O O . MET A 1 341 ? 2.777 11.984 -2.363 1 97.75 341 MET A O 1
ATOM 2660 N N . TYR A 1 342 ? 4.852 12.195 -1.655 1 97.5 342 TYR A N 1
ATOM 2661 C CA . TYR A 1 342 ? 4.438 12.609 -0.321 1 97.5 342 TYR A CA 1
ATOM 2662 C C . TYR A 1 342 ? 3.734 13.961 -0.365 1 97.5 342 TYR A C 1
ATOM 2664 O O . TYR A 1 342 ? 2.711 14.156 0.294 1 97.5 342 TYR A O 1
ATOM 2672 N N . GLU A 1 343 ? 4.285 14.875 -1.077 1 96.06 343 GLU A N 1
ATOM 2673 C CA . GLU A 1 343 ? 3.67 16.188 -1.18 1 96.06 343 GLU A CA 1
ATOM 2674 C C . GLU A 1 343 ? 2.324 16.125 -1.894 1 96.06 343 GLU A C 1
ATOM 2676 O O . GLU A 1 343 ? 1.38 16.812 -1.521 1 96.06 343 GLU A O 1
ATOM 2681 N N . ASP A 1 344 ? 2.324 15.352 -2.928 1 96.62 344 ASP A N 1
ATOM 2682 C CA . ASP A 1 344 ? 1.066 15.148 -3.639 1 96.62 344 ASP A CA 1
ATOM 2683 C C . ASP A 1 344 ? 0.009 14.547 -2.717 1 96.62 344 ASP A C 1
ATOM 2685 O O . ASP A 1 344 ? -1.174 14.875 -2.818 1 96.62 344 ASP A O 1
ATOM 2689 N N . LEU A 1 345 ? 0.388 13.633 -1.873 1 97 345 LEU A N 1
ATOM 2690 C CA . LEU A 1 345 ? -0.508 13.031 -0.889 1 97 345 LEU A CA 1
ATOM 2691 C C . LEU A 1 345 ? -1.118 14.102 0.011 1 97 345 LEU A C 1
ATOM 2693 O O . LEU A 1 345 ? -2.326 14.094 0.261 1 97 345 LEU A O 1
ATOM 2697 N N . ASN A 1 346 ? -0.283 15 0.504 1 95.69 346 ASN A N 1
ATOM 2698 C CA . ASN A 1 346 ? -0.781 16.078 1.351 1 95.69 346 ASN A CA 1
ATOM 2699 C C . ASN A 1 346 ? -1.828 16.922 0.627 1 95.69 346 ASN A C 1
ATOM 2701 O O . ASN A 1 346 ? -2.824 17.328 1.226 1 95.69 346 ASN A O 1
ATOM 2705 N N . LEU A 1 347 ? -1.552 17.156 -0.616 1 95.94 347 LEU A N 1
ATOM 2706 C CA . LEU A 1 347 ? -2.496 17.938 -1.411 1 95.94 347 LEU A CA 1
ATOM 2707 C C . LEU A 1 347 ? -3.818 17.188 -1.566 1 95.94 347 LEU A C 1
ATOM 2709 O O . LEU A 1 347 ? -4.891 17.781 -1.413 1 95.94 347 LEU A O 1
ATOM 2713 N N . VAL A 1 348 ? -3.758 15.898 -1.845 1 94.69 348 VAL A N 1
ATOM 2714 C CA . VAL A 1 348 ? -4.957 15.078 -2 1 94.69 348 VAL A CA 1
ATOM 2715 C C . VAL A 1 348 ? -5.758 15.086 -0.702 1 94.69 348 VAL A C 1
ATOM 2717 O O . VAL A 1 348 ? -6.984 15.227 -0.724 1 94.69 348 VAL A O 1
ATOM 2720 N N . GLU A 1 349 ? -5.152 14.984 0.385 1 94.38 349 GLU A N 1
ATOM 2721 C CA . GLU A 1 349 ? -5.812 14.969 1.686 1 94.38 349 GLU A CA 1
ATOM 2722 C C . GLU A 1 349 ? -6.504 16.297 1.97 1 94.38 349 GLU A C 1
ATOM 2724 O O . GLU A 1 349 ? -7.594 16.328 2.541 1 94.38 349 GLU A O 1
ATOM 2729 N N . CYS A 1 350 ? -5.828 17.359 1.567 1 93.38 350 CYS A N 1
ATOM 2730 C CA . CYS A 1 350 ? -6.398 18.688 1.812 1 93.38 350 CYS A CA 1
ATOM 2731 C C . CYS A 1 350 ? -7.641 18.906 0.957 1 93.38 350 CYS A C 1
ATOM 2733 O O . CYS A 1 350 ? -8.594 19.547 1.397 1 93.38 350 CYS A O 1
ATOM 2735 N N . ILE A 1 351 ? -7.609 18.359 -0.205 1 92.5 351 ILE A N 1
ATOM 2736 C CA . ILE A 1 351 ? -8.672 18.656 -1.156 1 92.5 351 ILE A CA 1
ATOM 2737 C C . ILE A 1 351 ? -9.805 17.641 -1.006 1 92.5 351 ILE A C 1
ATOM 2739 O O . ILE A 1 351 ? -10.984 18.016 -0.987 1 92.5 351 ILE A O 1
ATOM 2743 N N . LYS A 1 352 ? -9.453 16.375 -0.884 1 89.94 352 LYS A N 1
ATOM 2744 C CA . LYS A 1 352 ? -10.477 15.336 -0.858 1 89.94 352 LYS A CA 1
ATOM 2745 C C . LYS A 1 352 ? -10.828 14.945 0.574 1 89.94 352 LYS A C 1
ATOM 2747 O O . LYS A 1 352 ? -11.922 14.445 0.835 1 89.94 352 LYS A O 1
ATOM 2752 N N . GLY A 1 353 ? -9.906 15.156 1.484 1 92.88 353 GLY A N 1
ATOM 2753 C CA . GLY A 1 353 ? -10.109 14.773 2.871 1 92.88 353 GLY A CA 1
ATOM 2754 C C . GLY A 1 353 ? -9.25 13.594 3.293 1 92.88 353 GLY A C 1
ATOM 2755 O O . GLY A 1 353 ? -8.891 12.75 2.467 1 92.88 353 GLY A O 1
ATOM 2756 N N . ASP A 1 354 ? -9.016 13.492 4.555 1 93.94 354 ASP A N 1
ATOM 2757 C CA . ASP A 1 354 ? -8.141 12.469 5.117 1 93.94 354 ASP A CA 1
ATOM 2758 C C . ASP A 1 354 ? -8.812 11.102 5.086 1 93.94 354 ASP A C 1
ATOM 2760 O O . ASP A 1 354 ? -8.133 10.07 5.055 1 93.94 354 ASP A O 1
ATOM 2764 N N . ALA A 1 355 ? -10.094 11.094 5.098 1 93.19 355 ALA A N 1
ATOM 2765 C CA . ALA A 1 355 ? -10.812 9.828 5.176 1 93.19 355 ALA A CA 1
ATOM 2766 C C . ALA A 1 355 ? -11.117 9.281 3.781 1 93.19 355 ALA A C 1
ATOM 2768 O O . ALA A 1 355 ? -11.602 8.156 3.641 1 93.19 355 ALA A O 1
ATOM 2769 N N . HIS A 1 356 ? -10.836 10.078 2.824 1 92.12 356 HIS A N 1
ATOM 2770 C CA . HIS A 1 356 ? -11.141 9.672 1.458 1 92.12 356 HIS A CA 1
ATOM 2771 C C . HIS A 1 356 ? -10.305 8.461 1.048 1 92.12 356 HIS A C 1
ATOM 2773 O O . HIS A 1 356 ? -9.117 8.375 1.393 1 92.12 356 HIS A O 1
ATOM 2779 N N . TYR A 1 357 ? -10.891 7.543 0.201 1 92.56 357 TYR A N 1
ATOM 2780 C CA . TYR A 1 357 ? -10.227 6.32 -0.238 1 92.56 357 TYR A CA 1
ATOM 2781 C C . TYR A 1 357 ? -8.945 6.645 -1.007 1 92.56 357 TYR A C 1
ATOM 2783 O O . TYR A 1 357 ? -7.941 5.938 -0.877 1 92.56 357 TYR A O 1
ATOM 2791 N N . ALA A 1 358 ? -8.953 7.668 -1.782 1 91.62 358 ALA A N 1
ATOM 2792 C CA . ALA A 1 358 ? -7.777 8.062 -2.549 1 91.62 358 ALA A CA 1
ATOM 2793 C C . ALA A 1 358 ? -6.613 8.406 -1.625 1 91.62 358 ALA A C 1
ATOM 2795 O O . ALA A 1 358 ? -5.457 8.102 -1.933 1 91.62 358 ALA A O 1
ATOM 2796 N N . ALA A 1 359 ? -6.926 9.094 -0.538 1 94.56 359 ALA A N 1
ATOM 2797 C CA . ALA A 1 359 ? -5.883 9.43 0.428 1 94.56 359 ALA A CA 1
ATOM 2798 C C . ALA A 1 359 ? -5.293 8.164 1.058 1 94.56 359 ALA A C 1
ATOM 2800 O O . ALA A 1 359 ? -4.078 8.07 1.253 1 94.56 359 ALA A O 1
ATOM 2801 N N . TRP A 1 360 ? -6.141 7.172 1.378 1 96.56 360 TRP A N 1
ATOM 2802 C CA . TRP A 1 360 ? -5.695 5.902 1.938 1 96.56 360 TRP A CA 1
ATOM 2803 C C . TRP A 1 360 ? -4.77 5.176 0.969 1 96.56 360 TRP A C 1
ATOM 2805 O O . TRP A 1 360 ? -3.674 4.754 1.348 1 96.56 360 TRP A O 1
ATOM 2815 N N . GLN A 1 361 ? -5.117 5.117 -0.277 1 95.19 361 GLN A N 1
ATOM 2816 C CA . GLN A 1 361 ? -4.324 4.43 -1.29 1 95.19 361 GLN A CA 1
ATOM 2817 C C . GLN A 1 361 ? -3.002 5.148 -1.534 1 95.19 361 GLN A C 1
ATOM 2819 O O . GLN A 1 361 ? -1.958 4.508 -1.678 1 95.19 361 GLN A O 1
ATOM 2824 N N . ARG A 1 362 ? -3.096 6.48 -1.568 1 95.81 362 ARG A N 1
ATOM 2825 C CA . ARG A 1 362 ? -1.882 7.25 -1.816 1 95.81 362 ARG A CA 1
ATOM 2826 C C . ARG A 1 362 ? -0.885 7.09 -0.674 1 95.81 362 ARG A C 1
ATOM 2828 O O . ARG A 1 362 ? 0.326 7.055 -0.9 1 95.81 362 ARG A O 1
ATOM 2835 N N . THR A 1 363 ? -1.392 7.02 0.5 1 97.81 363 THR A N 1
ATOM 2836 C CA . THR A 1 363 ? -0.507 6.773 1.634 1 97.81 363 THR A CA 1
ATOM 2837 C C . THR A 1 363 ? 0.208 5.434 1.479 1 97.81 363 THR A C 1
ATOM 2839 O O . THR A 1 363 ? 1.406 5.328 1.749 1 97.81 363 THR A O 1
ATOM 2842 N N . GLY A 1 364 ? -0.566 4.422 1.087 1 97.75 364 GLY A N 1
ATOM 2843 C CA . GLY A 1 364 ? 0.05 3.127 0.834 1 97.75 364 GLY A CA 1
ATOM 2844 C C . GLY A 1 364 ? 1.138 3.18 -0.221 1 97.75 364 GLY A C 1
ATOM 2845 O O . GLY A 1 364 ? 2.197 2.57 -0.059 1 97.75 364 GLY A O 1
ATOM 2846 N N . GLU A 1 365 ? 0.91 3.906 -1.259 1 96.62 365 GLU A N 1
ATOM 2847 C CA . GLU A 1 365 ? 1.883 4.043 -2.338 1 96.62 365 GLU A CA 1
ATOM 2848 C C . GLU A 1 365 ? 3.176 4.68 -1.841 1 96.62 365 GLU A C 1
ATOM 2850 O O . GLU A 1 365 ? 4.27 4.27 -2.232 1 96.62 365 GLU A O 1
ATOM 2855 N N . VAL A 1 366 ? 3.012 5.691 -1.023 1 97.94 366 VAL A N 1
ATOM 2856 C CA . VAL A 1 366 ? 4.184 6.363 -0.469 1 97.94 366 VAL A CA 1
ATOM 2857 C C . VAL A 1 366 ? 4.977 5.391 0.399 1 97.94 366 VAL A C 1
ATOM 2859 O O . VAL A 1 366 ? 6.199 5.293 0.275 1 97.94 366 VAL A O 1
ATOM 2862 N N . CYS A 1 367 ? 4.309 4.66 1.282 1 98.25 367 CYS A N 1
ATOM 2863 C CA . CYS A 1 367 ? 4.969 3.707 2.168 1 98.25 367 CYS A CA 1
ATOM 2864 C C . CYS A 1 367 ? 5.684 2.625 1.368 1 98.25 367 CYS A C 1
ATOM 2866 O O . CYS A 1 367 ? 6.812 2.248 1.695 1 98.25 367 CYS A O 1
ATOM 2868 N N . ASP A 1 368 ? 5.043 2.16 0.342 1 97.38 368 ASP A N 1
ATOM 2869 C CA . ASP A 1 368 ? 5.633 1.118 -0.492 1 97.38 368 ASP A CA 1
ATOM 2870 C C . ASP A 1 368 ? 6.875 1.635 -1.218 1 97.38 368 ASP A C 1
ATOM 2872 O O . ASP A 1 368 ? 7.848 0.899 -1.396 1 97.38 368 ASP A O 1
ATOM 2876 N N . ALA A 1 369 ? 6.789 2.857 -1.678 1 97.06 369 ALA A N 1
ATOM 2877 C CA . ALA A 1 369 ? 7.949 3.457 -2.336 1 97.06 369 ALA A CA 1
ATOM 2878 C C . ALA A 1 369 ? 9.117 3.604 -1.366 1 97.06 369 ALA A C 1
ATOM 2880 O O . ALA A 1 369 ? 10.273 3.383 -1.738 1 97.06 369 ALA A O 1
ATOM 2881 N N . VAL A 1 370 ? 8.836 3.959 -0.133 1 97.69 370 VAL A N 1
ATOM 2882 C CA . VAL A 1 370 ? 9.844 4.113 0.906 1 97.69 370 VAL A CA 1
ATOM 2883 C C . VAL A 1 370 ? 10.562 2.785 1.134 1 97.69 370 VAL A C 1
ATOM 2885 O O . VAL A 1 370 ? 11.789 2.742 1.23 1 97.69 370 VAL A O 1
ATOM 2888 N N . VAL A 1 371 ? 9.82 1.713 1.162 1 97.81 371 VAL A N 1
ATOM 2889 C CA . VAL A 1 371 ? 10.383 0.385 1.385 1 97.81 371 VAL A CA 1
ATOM 2890 C C . VAL A 1 371 ? 11.164 -0.059 0.151 1 97.81 371 VAL A C 1
ATOM 2892 O O . VAL A 1 371 ? 12.258 -0.612 0.269 1 97.81 371 VAL A O 1
ATOM 2895 N N . ALA A 1 372 ? 10.586 0.22 -1.023 1 96.88 372 ALA A N 1
ATOM 2896 C CA . ALA A 1 372 ? 11.242 -0.168 -2.266 1 96.88 372 ALA A CA 1
ATOM 2897 C C . ALA A 1 372 ? 12.586 0.538 -2.414 1 96.88 372 ALA A C 1
ATOM 2899 O O . ALA A 1 372 ? 13.531 -0.02 -2.982 1 96.88 372 ALA A O 1
ATOM 2900 N N . MET A 1 373 ? 12.695 1.732 -1.834 1 95.44 373 MET A N 1
ATOM 2901 C CA . MET A 1 373 ? 13.93 2.514 -1.905 1 95.44 373 MET A CA 1
ATOM 2902 C C . MET A 1 373 ? 14.898 2.094 -0.811 1 95.44 373 MET A C 1
ATOM 2904 O O . MET A 1 373 ? 16.062 2.516 -0.808 1 95.44 373 MET A O 1
ATOM 2908 N N . GLY A 1 374 ? 14.453 1.295 0.138 1 95.88 374 GLY A N 1
ATOM 2909 C CA . GLY A 1 374 ? 15.297 0.831 1.228 1 95.88 374 GLY A CA 1
ATOM 2910 C C . GLY A 1 374 ? 15.484 1.866 2.32 1 95.88 374 GLY A C 1
ATOM 2911 O O . GLY A 1 374 ? 16.391 1.748 3.145 1 95.88 374 GLY A O 1
ATOM 2912 N N . LEU A 1 375 ? 14.578 2.871 2.398 1 96.69 375 LEU A N 1
ATOM 2913 C CA . LEU A 1 375 ? 14.75 3.975 3.338 1 96.69 375 LEU A CA 1
ATOM 2914 C C . LEU A 1 375 ? 14.422 3.533 4.762 1 96.69 375 LEU A C 1
ATOM 2916 O O . LEU A 1 375 ? 14.758 4.223 5.723 1 96.69 375 LEU A O 1
ATOM 2920 N N . HIS A 1 376 ? 13.797 2.385 4.938 1 96.69 376 HIS A N 1
ATOM 2921 C CA . HIS A 1 376 ? 13.445 1.874 6.258 1 96.69 376 HIS A CA 1
ATOM 2922 C C . HIS A 1 376 ? 14.641 1.189 6.914 1 96.69 376 HIS A C 1
ATOM 2924 O O . HIS A 1 376 ? 14.586 0.845 8.102 1 96.69 376 HIS A O 1
ATOM 2930 N N . GLN A 1 377 ? 15.727 0.962 6.203 1 93.56 377 GLN A N 1
ATOM 2931 C CA . GLN A 1 377 ? 16.875 0.203 6.707 1 93.56 377 GLN A CA 1
ATOM 2932 C C . GLN A 1 377 ? 18 1.132 7.156 1 93.56 377 GLN A C 1
ATOM 2934 O O . GLN A 1 377 ? 19.125 0.688 7.371 1 93.56 377 GLN A O 1
ATOM 2939 N N . GLY A 1 378 ? 17.719 2.334 7.367 1 88.69 378 GLY A N 1
ATOM 2940 C CA . GLY A 1 378 ? 18.734 3.281 7.773 1 88.69 378 GLY A CA 1
ATOM 2941 C C . GLY A 1 378 ? 19.328 4.055 6.613 1 88.69 378 GLY A C 1
ATOM 2942 O O . GLY A 1 378 ? 19.438 3.531 5.504 1 88.69 378 GLY A O 1
ATOM 2943 N N . ASN A 1 379 ? 19.734 5.316 6.871 1 91.12 379 ASN A N 1
ATOM 2944 C CA . ASN A 1 379 ? 20.188 6.223 5.82 1 91.12 379 ASN A CA 1
ATOM 2945 C C . ASN A 1 379 ? 21.438 7 6.25 1 91.12 379 ASN A C 1
ATOM 2947 O O . ASN A 1 379 ? 21.422 8.234 6.281 1 91.12 379 ASN A O 1
ATOM 2951 N N . ARG A 1 380 ? 22.516 6.305 6.434 1 92.38 380 ARG A N 1
ATOM 2952 C CA . ARG A 1 380 ? 23.75 6.961 6.844 1 92.38 380 ARG A CA 1
ATOM 2953 C C . ARG A 1 380 ? 24.594 7.352 5.633 1 92.38 380 ARG A C 1
ATOM 2955 O O . ARG A 1 380 ? 24.469 6.746 4.566 1 92.38 380 ARG A O 1
ATOM 2962 N N . PRO A 1 381 ? 25.328 8.453 5.84 1 94 381 PRO A N 1
ATOM 2963 C CA . PRO A 1 381 ? 26.219 8.82 4.742 1 94 381 PRO A CA 1
ATOM 2964 C C . PRO A 1 381 ? 27.219 7.719 4.41 1 94 381 PRO A C 1
ATOM 2966 O O . PRO A 1 381 ? 27.719 7.039 5.312 1 94 381 PRO A O 1
ATOM 2969 N N . ASP A 1 382 ? 27.453 7.539 3.172 1 92.19 382 ASP A N 1
ATOM 2970 C CA . ASP A 1 382 ? 28.469 6.605 2.693 1 92.19 382 ASP A CA 1
ATOM 2971 C C . ASP A 1 382 ? 29.047 7.066 1.359 1 92.19 382 ASP A C 1
ATOM 2973 O O . ASP A 1 382 ? 28.938 8.242 0.999 1 92.19 382 ASP A O 1
ATOM 2977 N N . ALA A 1 383 ? 29.766 6.25 0.639 1 90.62 383 ALA A N 1
ATOM 2978 C CA . ALA A 1 383 ? 30.469 6.613 -0.59 1 90.62 383 ALA A CA 1
ATOM 2979 C C . ALA A 1 383 ? 29.484 7.047 -1.675 1 90.62 383 ALA A C 1
ATOM 2981 O O . ALA A 1 383 ? 29.844 7.812 -2.572 1 90.62 383 ALA A O 1
ATOM 2982 N N . GLN A 1 384 ? 28.312 6.637 -1.496 1 89.94 384 GLN A N 1
ATOM 2983 C CA . GLN A 1 384 ? 27.344 6.957 -2.535 1 89.94 384 GLN A CA 1
ATOM 2984 C C . GLN A 1 384 ? 26.266 7.91 -2.008 1 89.94 384 GLN A C 1
ATOM 2986 O O . GLN A 1 384 ? 25.391 8.328 -2.756 1 89.94 384 GLN A O 1
ATOM 2991 N N . THR A 1 385 ? 26.344 8.281 -0.749 1 95.38 385 THR A N 1
ATOM 2992 C CA . THR A 1 385 ? 25.297 9.102 -0.141 1 95.38 385 THR A CA 1
ATOM 2993 C C . THR A 1 385 ? 25.906 10.273 0.62 1 95.38 385 THR A C 1
ATOM 2995 O O . THR A 1 385 ? 26.406 10.102 1.733 1 95.38 385 THR A O 1
ATOM 2998 N N . PRO A 1 386 ? 25.828 11.445 0.047 1 97 386 PRO A N 1
ATOM 2999 C CA . PRO A 1 386 ? 26.328 12.617 0.766 1 97 386 PRO A CA 1
ATOM 3000 C C . PRO A 1 386 ? 25.484 12.969 1.983 1 97 386 PRO A C 1
ATOM 3002 O O . PRO A 1 386 ? 24.328 12.539 2.086 1 97 386 PRO A O 1
ATOM 3005 N N . PHE A 1 387 ? 25.953 13.812 2.861 1 97 387 PHE A N 1
ATOM 3006 C CA . PHE A 1 387 ? 25.359 14.125 4.152 1 97 387 PHE A CA 1
ATOM 3007 C C . PHE A 1 387 ? 23.938 14.664 3.973 1 97 387 PHE A C 1
ATOM 3009 O O . PHE A 1 387 ? 23 14.195 4.625 1 97 387 PHE A O 1
ATOM 3016 N N . PHE A 1 388 ? 23.766 15.648 3.115 1 97.25 388 PHE A N 1
ATOM 3017 C CA . PHE A 1 388 ? 22.469 16.297 2.98 1 97.25 388 PHE A CA 1
ATOM 3018 C C . PHE A 1 388 ? 21.406 15.297 2.502 1 97.25 388 PHE A C 1
ATOM 3020 O O . PHE A 1 388 ? 20.25 15.367 2.908 1 97.25 388 PHE A O 1
ATOM 3027 N N . LEU A 1 389 ? 21.828 14.414 1.644 1 97.31 389 LEU A N 1
ATOM 3028 C CA . LEU A 1 389 ? 20.891 13.422 1.109 1 97.31 389 LEU A CA 1
ATOM 3029 C C . LEU A 1 389 ? 20.531 12.391 2.17 1 97.31 389 LEU A C 1
ATOM 3031 O O . LEU A 1 389 ? 19.391 11.922 2.223 1 97.31 389 LEU A O 1
ATOM 3035 N N . SER A 1 390 ? 21.5 12.016 2.967 1 97.44 390 SER A N 1
ATOM 3036 C CA . SER A 1 390 ? 21.219 11.141 4.102 1 97.44 390 SER A CA 1
ATOM 3037 C C . SER A 1 390 ? 20.172 11.758 5.02 1 97.44 390 SER A C 1
ATOM 3039 O O . SER A 1 390 ? 19.234 11.078 5.445 1 97.44 390 SER A O 1
ATOM 3041 N N . GLU A 1 391 ? 20.281 13.047 5.293 1 97.31 391 GLU A N 1
ATOM 3042 C CA . GLU A 1 391 ? 19.344 13.75 6.152 1 97.31 391 GLU A CA 1
ATOM 3043 C C . GLU A 1 391 ? 17.969 13.859 5.492 1 97.31 391 GLU A C 1
ATOM 3045 O O . GLU A 1 391 ? 16.938 13.734 6.164 1 97.31 391 GLU A O 1
ATOM 3050 N N . LEU A 1 392 ? 17.984 14.086 4.227 1 96.94 392 LEU A N 1
ATOM 3051 C CA . LEU A 1 392 ? 16.719 14.141 3.494 1 96.94 392 LEU A CA 1
ATOM 3052 C C . LEU A 1 392 ? 16.016 12.789 3.543 1 96.94 392 LEU A C 1
ATOM 3054 O O . LEU A 1 392 ? 14.797 12.727 3.752 1 96.94 392 LEU A O 1
ATOM 3058 N N . ARG A 1 393 ? 16.781 11.727 3.305 1 97.31 393 ARG A N 1
ATOM 3059 C CA . ARG A 1 393 ? 16.219 10.383 3.316 1 97.31 393 ARG A CA 1
ATOM 3060 C C . ARG A 1 393 ? 15.625 10.047 4.684 1 97.31 393 ARG A C 1
ATOM 3062 O O . ARG A 1 393 ? 14.555 9.445 4.773 1 97.31 393 ARG A O 1
ATOM 3069 N N . LYS A 1 394 ? 16.312 10.43 5.73 1 97.5 394 LYS A N 1
ATOM 3070 C CA . LYS A 1 394 ? 15.758 10.258 7.07 1 97.5 394 LYS A CA 1
ATOM 3071 C C . LYS A 1 394 ? 14.445 11.016 7.234 1 97.5 394 LYS A C 1
ATOM 3073 O O . LYS A 1 394 ? 13.492 10.508 7.824 1 97.5 394 LYS A O 1
ATOM 3078 N N . LYS A 1 395 ? 14.445 12.219 6.746 1 96.56 395 LYS A N 1
ATOM 3079 C CA . LYS A 1 395 ? 13.25 13.062 6.824 1 96.56 395 LYS A CA 1
ATOM 3080 C C . LYS A 1 395 ? 12.086 12.438 6.059 1 96.56 395 LYS A C 1
ATOM 3082 O O . LYS A 1 395 ? 10.945 12.461 6.527 1 96.56 395 LYS A O 1
ATOM 3087 N N . ILE A 1 396 ? 12.352 11.906 4.871 1 97.06 396 ILE A N 1
ATOM 3088 C CA . ILE A 1 396 ? 11.336 11.219 4.078 1 97.06 396 ILE A CA 1
ATOM 3089 C C . ILE A 1 396 ? 10.766 10.055 4.875 1 97.06 396 ILE A C 1
ATOM 3091 O O . ILE A 1 396 ? 9.547 9.898 4.977 1 97.06 396 ILE A O 1
ATOM 3095 N N . PHE A 1 397 ? 11.664 9.25 5.488 1 97.56 397 PHE A N 1
ATOM 3096 C CA . PHE A 1 397 ? 11.242 8.055 6.203 1 97.56 397 PHE A CA 1
ATOM 3097 C C . PHE A 1 397 ? 10.352 8.414 7.387 1 97.56 397 PHE A C 1
ATOM 3099 O O . PHE A 1 397 ? 9.266 7.855 7.547 1 97.56 397 PHE A O 1
ATOM 3106 N N . ILE A 1 398 ? 10.758 9.312 8.172 1 97 398 ILE A N 1
ATOM 3107 C CA . ILE A 1 398 ? 10.016 9.578 9.398 1 97 398 ILE A CA 1
ATOM 3108 C C . ILE A 1 398 ? 8.695 10.273 9.062 1 97 398 ILE A C 1
ATOM 3110 O O . ILE A 1 398 ? 7.695 10.094 9.766 1 97 398 ILE A O 1
ATOM 3114 N N . SER A 1 399 ? 8.703 11.109 7.961 1 96.56 399 SER A N 1
ATOM 3115 C CA . SER A 1 399 ? 7.453 11.727 7.523 1 96.56 399 SER A CA 1
ATOM 3116 C C . SER A 1 399 ? 6.441 10.672 7.082 1 96.56 399 SER A C 1
ATOM 3118 O O . SER A 1 399 ? 5.27 10.734 7.457 1 96.56 399 SER A O 1
ATOM 3120 N N . ALA A 1 400 ? 6.914 9.688 6.328 1 97.44 400 ALA A N 1
ATOM 3121 C CA . ALA A 1 400 ? 6.039 8.609 5.879 1 97.44 400 ALA A CA 1
ATOM 3122 C C . ALA A 1 400 ? 5.582 7.746 7.051 1 97.44 400 ALA A C 1
ATOM 3124 O O . ALA A 1 400 ? 4.41 7.379 7.141 1 97.44 400 ALA A O 1
ATOM 3125 N N . PHE A 1 401 ? 6.535 7.449 7.941 1 97.62 401 PHE A N 1
ATOM 3126 C CA . PHE A 1 401 ? 6.242 6.633 9.109 1 97.62 401 PHE A CA 1
ATOM 3127 C C . PHE A 1 401 ? 5.199 7.309 9.992 1 97.62 401 PHE A C 1
ATOM 3129 O O . PHE A 1 401 ? 4.227 6.676 10.406 1 97.62 401 PHE A O 1
ATOM 3136 N N . GLY A 1 402 ? 5.395 8.539 10.25 1 96.88 402 GLY A N 1
ATOM 3137 C CA . GLY A 1 402 ? 4.453 9.289 11.07 1 96.88 402 GLY A CA 1
ATOM 3138 C C . GLY A 1 402 ? 3.088 9.438 10.422 1 96.88 402 GLY A C 1
ATOM 3139 O O . GLY A 1 402 ? 2.062 9.312 11.102 1 96.88 402 GLY A O 1
ATOM 3140 N N . HIS A 1 403 ? 3.115 9.727 9.156 1 97.06 403 HIS A N 1
ATOM 3141 C CA . HIS A 1 403 ? 1.86 9.891 8.43 1 97.06 403 HIS A CA 1
ATOM 3142 C C . HIS A 1 403 ? 1.067 8.586 8.406 1 97.06 403 HIS A C 1
ATOM 3144 O O . HIS A 1 403 ? -0.16 8.602 8.523 1 97.06 403 HIS A O 1
ATOM 3150 N N . ASP A 1 404 ? 1.753 7.504 8.203 1 97.56 404 ASP A N 1
ATOM 3151 C CA . ASP A 1 404 ? 1.14 6.18 8.227 1 97.56 404 ASP A CA 1
ATOM 3152 C C . ASP A 1 404 ? 0.399 5.941 9.539 1 97.56 404 ASP A C 1
ATOM 3154 O O . ASP A 1 404 ? -0.729 5.445 9.547 1 97.56 404 ASP A O 1
ATOM 3158 N N . LYS A 1 405 ? 0.972 6.273 10.656 1 97.88 405 LYS A N 1
ATOM 3159 C CA . LYS A 1 405 ? 0.345 6.062 11.961 1 97.88 405 LYS A CA 1
ATOM 3160 C C . LYS A 1 405 ? -0.838 7.004 12.156 1 97.88 405 LYS A C 1
ATOM 3162 O O . LYS A 1 405 ? -1.782 6.68 12.883 1 97.88 405 LYS A O 1
ATOM 3167 N N . THR A 1 406 ? -0.688 8.172 11.641 1 96.69 406 THR A N 1
ATOM 3168 C CA . THR A 1 406 ? -1.763 9.148 11.773 1 96.69 406 THR A CA 1
ATOM 3169 C C . THR A 1 406 ? -3.012 8.688 11.031 1 96.69 406 THR A C 1
ATOM 3171 O O . THR A 1 406 ? -4.109 8.68 11.594 1 96.69 406 THR A O 1
ATOM 3174 N N . ILE A 1 407 ? -2.828 8.273 9.852 1 97.19 407 ILE A N 1
ATOM 3175 C CA . ILE A 1 407 ? -3.982 7.879 9.055 1 97.19 407 ILE A CA 1
ATOM 3176 C C . ILE A 1 407 ? -4.539 6.555 9.578 1 97.19 407 ILE A C 1
ATOM 3178 O O . ILE A 1 407 ? -5.754 6.336 9.562 1 97.19 407 ILE A O 1
ATOM 3182 N N . ALA A 1 408 ? -3.652 5.648 9.953 1 97.75 408 ALA A N 1
ATOM 3183 C CA . ALA A 1 408 ? -4.094 4.395 10.562 1 97.75 408 ALA A CA 1
ATOM 3184 C C . ALA A 1 408 ? -4.965 4.66 11.789 1 97.75 408 ALA A C 1
ATOM 3186 O O . ALA A 1 408 ? -6.004 4.023 11.969 1 97.75 408 ALA A O 1
ATOM 3187 N N . THR A 1 409 ? -4.609 5.59 12.609 1 97.44 409 THR A N 1
ATOM 3188 C CA . THR A 1 409 ? -5.375 5.965 13.797 1 97.44 409 THR A CA 1
ATOM 3189 C C . THR A 1 409 ? -6.699 6.609 13.398 1 97.44 409 THR A C 1
ATOM 3191 O O . THR A 1 409 ? -7.754 6.25 13.93 1 97.44 409 THR A O 1
ATOM 3194 N N . PHE A 1 410 ? -6.586 7.512 12.492 1 97.06 410 PHE A N 1
ATOM 3195 C CA . PHE A 1 410 ? -7.738 8.297 12.07 1 97.06 410 PHE A CA 1
ATOM 3196 C C . PHE A 1 410 ? -8.836 7.402 11.516 1 97.06 410 PHE A C 1
ATOM 3198 O O . PHE A 1 410 ? -10.023 7.68 11.695 1 97.06 410 PHE A O 1
ATOM 3205 N N . LEU A 1 411 ? -8.469 6.332 10.891 1 97.06 411 LEU A N 1
ATOM 3206 C CA . LEU A 1 411 ? -9.43 5.453 10.234 1 97.06 411 LEU A CA 1
ATOM 3207 C C . LEU A 1 411 ? -9.617 4.168 11.039 1 97.06 411 LEU A C 1
ATOM 3209 O O . LEU A 1 411 ? -10.547 3.398 10.773 1 97.06 411 LEU A O 1
ATOM 3213 N N . GLY A 1 412 ? -8.766 3.928 12.055 1 97.06 412 GLY A N 1
ATOM 3214 C CA . GLY A 1 412 ? -8.812 2.666 12.773 1 97.06 412 GLY A CA 1
ATOM 3215 C C . GLY A 1 412 ? -8.43 1.475 11.922 1 97.06 412 GLY A C 1
ATOM 3216 O O . GLY A 1 412 ? -9.109 0.445 11.938 1 97.06 412 GLY A O 1
ATOM 3217 N N . ARG A 1 413 ? -7.422 1.599 11.102 1 97.62 413 ARG A N 1
ATOM 3218 C CA . ARG A 1 413 ? -6.91 0.561 10.211 1 97.62 413 ARG A CA 1
ATOM 3219 C C . ARG A 1 413 ? -5.469 0.2 10.562 1 97.62 413 ARG A C 1
ATOM 3221 O O . ARG A 1 413 ? -4.77 0.978 11.211 1 97.62 413 ARG A O 1
ATOM 3228 N N . PRO A 1 414 ? -5.027 -0.994 10.188 1 97.19 414 PRO A N 1
ATOM 3229 C CA . PRO A 1 414 ? -3.646 -1.385 10.484 1 97.19 414 PRO A CA 1
ATOM 3230 C C . PRO A 1 414 ? -2.619 -0.493 9.789 1 97.19 414 PRO A C 1
ATOM 3232 O O . PRO A 1 414 ? -2.809 -0.109 8.633 1 97.19 414 PRO A O 1
ATOM 3235 N N . PRO A 1 415 ? -1.57 -0.139 10.523 1 97.31 415 PRO A N 1
ATOM 3236 C CA . PRO A 1 415 ? -0.49 0.592 9.852 1 97.31 415 PRO A CA 1
ATOM 3237 C C . PRO A 1 415 ? 0.28 -0.274 8.859 1 97.31 415 PRO A C 1
ATOM 3239 O O . PRO A 1 415 ? 0.282 -1.502 8.977 1 97.31 415 PRO A O 1
ATOM 3242 N N . ARG A 1 416 ? 0.993 0.358 7.949 1 96.88 416 ARG A N 1
ATOM 3243 C CA . ARG A 1 416 ? 1.696 -0.344 6.879 1 96.88 416 ARG A CA 1
ATOM 3244 C C . ARG A 1 416 ? 3.178 -0.5 7.207 1 96.88 416 ARG A C 1
ATOM 3246 O O . ARG A 1 416 ? 3.771 -1.545 6.938 1 96.88 416 ARG A O 1
ATOM 3253 N N . LEU A 1 417 ? 3.746 0.567 7.699 1 96.31 417 LEU A N 1
ATOM 3254 C CA . LEU A 1 417 ? 5.172 0.568 8.016 1 96.31 417 LEU A CA 1
ATOM 3255 C C . LEU A 1 417 ? 5.406 0.189 9.469 1 96.31 417 LEU A C 1
ATOM 3257 O O . LEU A 1 417 ? 5.527 1.063 10.336 1 96.31 417 LEU A O 1
ATOM 3261 N N . SER A 1 418 ? 5.625 -1.036 9.734 1 96.12 418 SER A N 1
ATOM 3262 C CA . SER A 1 418 ? 5.789 -1.503 11.109 1 96.12 418 SER A CA 1
ATOM 3263 C C . SER A 1 418 ? 7.191 -1.2 11.625 1 96.12 418 SER A C 1
ATOM 3265 O O . SER A 1 418 ? 8.18 -1.438 10.93 1 96.12 418 SER A O 1
ATOM 3267 N N . TYR A 1 419 ? 7.281 -0.725 12.852 1 95.69 419 TYR A N 1
ATOM 3268 C CA . TYR A 1 419 ? 8.57 -0.4 13.461 1 95.69 419 TYR A CA 1
ATOM 3269 C C . TYR A 1 419 ? 9.422 -1.652 13.641 1 95.69 419 TYR A C 1
ATOM 3271 O O . TYR A 1 419 ? 10.641 -1.566 13.75 1 95.69 419 TYR A O 1
ATOM 3279 N N . ARG A 1 420 ? 8.828 -2.816 13.578 1 94.06 420 ARG A N 1
ATOM 3280 C CA . ARG A 1 420 ? 9.523 -4.082 13.789 1 94.06 420 ARG A CA 1
ATOM 3281 C C . ARG A 1 420 ? 10.516 -4.355 12.664 1 94.06 420 ARG A C 1
ATOM 3283 O O . ARG A 1 420 ? 11.469 -5.113 12.844 1 94.06 420 ARG A O 1
ATOM 3290 N N . TYR A 1 421 ? 10.242 -3.748 11.508 1 96.06 421 TYR A N 1
ATOM 3291 C CA . TYR A 1 421 ? 11.07 -4.004 10.336 1 96.06 421 TYR A CA 1
ATOM 3292 C C . TYR A 1 421 ? 11.914 -2.783 9.984 1 96.06 421 TYR A C 1
ATOM 3294 O O . TYR A 1 421 ? 12.586 -2.762 8.953 1 96.06 421 TYR A O 1
ATOM 3302 N N . CYS A 1 422 ? 11.844 -1.704 10.797 1 95.56 422 CYS A N 1
ATOM 3303 C CA . CYS A 1 422 ? 12.453 -0.435 10.422 1 95.56 422 CYS A CA 1
ATOM 3304 C C . CYS A 1 422 ? 13.555 -0.049 11.398 1 95.56 422 CYS A C 1
ATOM 3306 O O . CYS A 1 422 ? 13.414 -0.262 12.609 1 95.56 422 CYS A O 1
ATOM 3308 N N . LYS A 1 423 ? 14.633 0.439 10.812 1 92.75 423 LYS A N 1
ATOM 3309 C CA . LYS A 1 423 ? 15.617 1.104 11.656 1 92.75 423 LYS A CA 1
ATOM 3310 C C . LYS A 1 423 ? 15.18 2.521 12.008 1 92.75 423 LYS A C 1
ATOM 3312 O O . LYS A 1 423 ? 15.008 3.363 11.125 1 92.75 423 LYS A O 1
ATOM 3317 N N . MET A 1 424 ? 15 2.812 13.211 1 89.94 424 MET A N 1
ATOM 3318 C CA . MET A 1 424 ? 14.367 4.027 13.711 1 89.94 424 MET A CA 1
ATOM 3319 C C . MET A 1 424 ? 15.391 5.137 13.906 1 89.94 424 MET A C 1
ATOM 3321 O O . MET A 1 424 ? 15.758 5.457 15.039 1 89.94 424 MET A O 1
ATOM 3325 N N . GLU A 1 425 ? 15.789 5.738 12.789 1 92.88 425 GLU A N 1
ATOM 3326 C CA . GLU A 1 425 ? 16.781 6.812 12.828 1 92.88 425 GLU A CA 1
ATOM 3327 C C . GLU A 1 425 ? 16.141 8.164 12.523 1 92.88 425 GLU A C 1
ATOM 3329 O O . GLU A 1 425 ? 15.492 8.328 11.484 1 92.88 425 GLU A O 1
ATOM 3334 N N . SER A 1 426 ? 16.359 9.148 13.367 1 94.69 426 SER A N 1
ATOM 3335 C CA . SER A 1 426 ? 15.828 10.492 13.172 1 94.69 426 SER A CA 1
ATOM 3336 C C . SER A 1 426 ? 16.859 11.391 12.477 1 94.69 426 SER A C 1
ATOM 3338 O O . SER A 1 426 ? 18.062 11.203 12.641 1 94.69 426 SER A O 1
ATOM 3340 N N . PRO A 1 427 ? 16.375 12.359 11.672 1 96.44 427 PRO A N 1
ATOM 3341 C CA . PRO A 1 427 ? 17.297 13.383 11.203 1 96.44 427 PRO A CA 1
ATOM 3342 C C . PRO A 1 427 ? 17.859 14.25 12.336 1 96.44 427 PRO A C 1
ATOM 3344 O O . PRO A 1 427 ? 17.297 14.266 13.438 1 96.44 427 PRO A O 1
ATOM 3347 N N . LEU A 1 428 ? 18.922 14.859 12.023 1 97.31 428 LEU A N 1
ATOM 3348 C CA . LEU A 1 428 ? 19.5 15.781 12.992 1 97.31 428 LEU A CA 1
ATOM 3349 C C . LEU A 1 428 ? 18.625 17.031 13.133 1 97.31 428 LEU A C 1
ATOM 3351 O O . LEU A 1 428 ? 17.891 17.391 12.211 1 97.31 428 LEU A O 1
ATOM 3355 N N . ASP A 1 429 ? 18.625 17.594 14.328 1 96.12 429 ASP A N 1
ATOM 3356 C CA . ASP A 1 429 ? 17.844 18.797 14.617 1 96.12 429 ASP A CA 1
ATOM 3357 C C . ASP A 1 429 ? 18.516 20.031 14.023 1 96.12 429 ASP A C 1
ATOM 3359 O O . ASP A 1 429 ? 18.984 20.906 14.766 1 96.12 429 ASP A O 1
ATOM 3363 N N . LEU A 1 430 ? 18.484 20.094 12.719 1 95.38 430 LEU A N 1
ATOM 3364 C CA . LEU A 1 430 ? 19.062 21.188 11.945 1 95.38 430 LEU A CA 1
ATOM 3365 C C . LEU A 1 430 ? 18.016 21.859 11.07 1 95.38 430 LEU A C 1
ATOM 3367 O O . LEU A 1 430 ? 17.016 21.234 10.695 1 95.38 430 LEU A O 1
ATOM 3371 N N . SER A 1 431 ? 18.188 23.141 10.805 1 91.44 431 SER A N 1
ATOM 3372 C CA . SER A 1 431 ? 17.359 23.828 9.828 1 91.44 431 SER A CA 1
ATOM 3373 C C . SER A 1 431 ? 17.672 23.375 8.414 1 91.44 431 SER A C 1
ATOM 3375 O O . SER A 1 431 ? 18.719 22.781 8.164 1 91.44 431 SER A O 1
ATOM 3377 N N . ASP A 1 432 ? 16.859 23.703 7.449 1 91.44 432 ASP A N 1
ATOM 3378 C CA . ASP A 1 432 ? 17.078 23.375 6.047 1 91.44 432 ASP A CA 1
ATOM 3379 C C . ASP A 1 432 ? 18.406 23.969 5.555 1 91.44 432 ASP A C 1
ATOM 3381 O O . ASP A 1 432 ? 19.172 23.281 4.863 1 91.44 432 ASP A O 1
ATOM 3385 N N . ASP A 1 433 ? 18.641 25.172 5.977 1 92.94 433 ASP A N 1
ATOM 3386 C CA . ASP A 1 433 ? 19.844 25.875 5.539 1 92.94 433 ASP A CA 1
ATOM 3387 C C . ASP A 1 433 ? 21.109 25.203 6.098 1 92.94 433 ASP A C 1
ATOM 3389 O O . ASP A 1 433 ? 22.125 25.109 5.41 1 92.94 433 ASP A O 1
ATOM 3393 N N . GLU A 1 434 ? 21.016 24.781 7.293 1 95 434 GLU A N 1
ATOM 3394 C CA . GLU A 1 434 ? 22.156 24.125 7.918 1 95 434 GLU A CA 1
ATOM 3395 C C . GLU A 1 434 ? 22.422 22.766 7.281 1 95 434 GLU A C 1
ATOM 3397 O O . GLU A 1 434 ? 23.578 22.391 7.078 1 95 434 GLU A O 1
ATOM 3402 N N . VAL A 1 435 ? 21.406 22.016 6.926 1 96.12 435 VAL A N 1
ATOM 3403 C CA . VAL A 1 435 ? 21.547 20.672 6.344 1 96.12 435 VAL A CA 1
ATOM 3404 C C . VAL A 1 435 ? 22.234 20.781 4.988 1 96.12 435 VAL A C 1
ATOM 3406 O O . VAL A 1 435 ? 23.062 19.938 4.645 1 96.12 435 VAL A O 1
ATOM 3409 N N . VAL A 1 436 ? 21.906 21.812 4.207 1 96.38 436 VAL A N 1
ATOM 3410 C CA . VAL A 1 436 ? 22.438 21.891 2.848 1 96.38 436 VAL A CA 1
ATOM 3411 C C . VAL A 1 436 ? 23.75 22.656 2.844 1 96.38 436 VAL A C 1
ATOM 3413 O O . VAL A 1 436 ? 24.391 22.797 1.802 1 96.38 436 VAL A O 1
ATOM 3416 N N . SER A 1 437 ? 24.172 23.156 4.051 1 96.12 437 SER A N 1
ATOM 3417 C CA . SER A 1 437 ? 25.438 23.859 4.129 1 96.12 437 SER A CA 1
ATOM 3418 C C . SER A 1 437 ? 26.609 22.906 3.945 1 96.12 437 SER A C 1
ATOM 3420 O O . SER A 1 437 ? 26.438 21.688 3.959 1 96.12 437 SER A O 1
ATOM 3422 N N . GLU A 1 438 ? 27.812 23.5 3.717 1 95.12 438 GLU A N 1
ATOM 3423 C CA . GLU A 1 438 ? 29 22.703 3.434 1 95.12 438 GLU A CA 1
ATOM 3424 C C . GLU A 1 438 ? 30.203 23.203 4.234 1 95.12 438 GLU A C 1
ATOM 3426 O O . GLU A 1 438 ? 30.156 24.281 4.828 1 95.12 438 GLU A O 1
ATOM 3431 N N . GLY A 1 439 ? 31.188 22.359 4.348 1 94.44 439 GLY A N 1
ATOM 3432 C CA . GLY A 1 439 ? 32.469 22.75 4.906 1 94.44 439 GLY A CA 1
ATOM 3433 C C . GLY A 1 439 ? 32.375 23.234 6.34 1 94.44 439 GLY A C 1
ATOM 3434 O O . GLY A 1 439 ? 31.812 22.547 7.195 1 94.44 439 GLY A O 1
ATOM 3435 N N . ALA A 1 440 ? 32.844 24.438 6.504 1 96 440 ALA A N 1
ATOM 3436 C CA . ALA A 1 440 ? 32.969 25 7.848 1 96 440 ALA A CA 1
ATOM 3437 C C . ALA A 1 440 ? 31.609 25.312 8.445 1 96 440 ALA A C 1
ATOM 3439 O O . ALA A 1 440 ? 31.391 25.156 9.648 1 96 440 ALA A O 1
ATOM 3440 N N . ASP A 1 441 ? 30.797 25.797 7.617 1 96.31 441 ASP A N 1
ATOM 3441 C CA . ASP A 1 441 ? 29.469 26.141 8.094 1 96.31 441 ASP A CA 1
ATOM 3442 C C . ASP A 1 441 ? 28.734 24.891 8.602 1 96.31 441 ASP A C 1
ATOM 3444 O O . ASP A 1 441 ? 28.047 24.953 9.625 1 96.31 441 ASP A O 1
ATOM 3448 N N . LEU A 1 442 ? 28.875 23.844 7.871 1 96.5 442 LEU A N 1
ATOM 3449 C CA . LEU A 1 442 ? 28.25 22.594 8.289 1 96.5 442 LEU A CA 1
ATOM 3450 C C . LEU A 1 442 ? 28.875 22.078 9.586 1 96.5 442 LEU A C 1
ATOM 3452 O O . LEU A 1 442 ? 28.156 21.625 10.484 1 96.5 442 LEU A O 1
ATOM 3456 N N . GLN A 1 443 ? 30.125 22.156 9.648 1 96.81 443 GLN A N 1
ATOM 3457 C CA . GLN A 1 443 ? 30.812 21.703 10.852 1 96.81 443 GLN A CA 1
ATOM 3458 C C . GLN A 1 443 ? 30.391 22.516 12.078 1 96.81 443 GLN A C 1
ATOM 3460 O O . GLN A 1 443 ? 30.25 21.969 13.172 1 96.81 443 GLN A O 1
ATOM 3465 N N . ALA A 1 444 ? 30.25 23.734 11.812 1 96.75 444 ALA A N 1
ATOM 3466 C CA . ALA A 1 444 ? 29.797 24.609 12.898 1 96.75 444 ALA A CA 1
ATOM 3467 C C . ALA A 1 444 ? 28.406 24.219 13.359 1 96.75 444 ALA A C 1
ATOM 3469 O O . ALA A 1 444 ? 28.125 24.203 14.562 1 96.75 444 ALA A O 1
ATOM 3470 N N . ALA A 1 445 ? 27.516 23.984 12.469 1 96.69 445 ALA A N 1
ATOM 3471 C CA . ALA A 1 445 ? 26.141 23.562 12.797 1 96.69 445 ALA A CA 1
ATOM 3472 C C . ALA A 1 445 ? 26.141 22.25 13.562 1 96.69 445 ALA A C 1
ATOM 3474 O O . ALA A 1 445 ? 25.422 22.078 14.539 1 96.69 445 ALA A O 1
ATOM 3475 N N . LEU A 1 446 ? 26.969 21.312 13.172 1 97.31 446 LEU A N 1
ATOM 3476 C CA . LEU A 1 446 ? 27.047 19.984 13.773 1 97.31 446 LEU A CA 1
ATOM 3477 C C . LEU A 1 446 ? 27.609 20.078 15.195 1 97.31 446 LEU A C 1
ATOM 3479 O O . LEU A 1 446 ? 27.219 19.281 16.062 1 97.31 446 LEU A O 1
ATOM 3483 N N . SER A 1 447 ? 28.453 21 15.367 1 96.81 447 SER A N 1
ATOM 3484 C CA . SER A 1 447 ? 29.094 21.141 16.672 1 96.81 447 SER A CA 1
ATOM 3485 C C . SER A 1 447 ? 28.094 21.656 17.719 1 96.81 447 SER A C 1
ATOM 3487 O O . SER A 1 447 ? 28.344 21.562 18.922 1 96.81 447 SER A O 1
ATOM 3489 N N . GLN A 1 448 ? 27 22.156 17.266 1 95.81 448 GLN A N 1
ATOM 3490 C CA . GLN A 1 448 ? 26 22.719 18.172 1 95.81 448 GLN A CA 1
ATOM 3491 C C . GLN A 1 448 ? 24.953 21.688 18.547 1 95.81 448 GLN A C 1
ATOM 3493 O O . GLN A 1 448 ? 23.953 22.016 19.188 1 95.81 448 GLN A O 1
ATOM 3498 N N . LEU A 1 449 ? 25.109 20.5 18.203 1 97.06 449 LEU A N 1
ATOM 3499 C CA . LEU A 1 449 ? 24.188 19.406 18.531 1 97.06 449 LEU A CA 1
ATOM 3500 C C . LEU A 1 449 ? 24.672 18.641 19.75 1 97.06 449 LEU A C 1
ATOM 3502 O O . LEU A 1 449 ? 25.875 18.562 20 1 97.06 449 LEU A O 1
ATOM 3506 N N . ASP A 1 450 ? 23.781 18.141 20.5 1 95.38 450 ASP A N 1
ATOM 3507 C CA . ASP A 1 450 ? 24.172 17.281 21.609 1 95.38 450 ASP A CA 1
ATOM 3508 C C . ASP A 1 450 ? 24.344 15.828 21.156 1 95.38 450 ASP A C 1
ATOM 3510 O O . ASP A 1 450 ? 24.281 15.539 19.953 1 95.38 450 ASP A O 1
ATOM 3514 N N . GLY A 1 451 ? 24.531 14.906 22.047 1 93.19 451 GLY A N 1
ATOM 3515 C CA . GLY A 1 451 ? 24.812 13.516 21.734 1 93.19 451 GLY A CA 1
ATOM 3516 C C . GLY A 1 451 ? 23.641 12.781 21.125 1 93.19 451 GLY A C 1
ATOM 3517 O O . GLY A 1 451 ? 23.812 11.781 20.422 1 93.19 451 GLY A O 1
ATOM 3518 N N . ASN A 1 452 ? 22.438 13.367 21.312 1 93.38 452 ASN A N 1
ATOM 3519 C CA . ASN A 1 452 ? 21.234 12.727 20.797 1 93.38 452 ASN A CA 1
ATOM 3520 C C . ASN A 1 452 ? 20.75 13.398 19.516 1 93.38 452 ASN A C 1
ATOM 3522 O O . ASN A 1 452 ? 19.703 13.0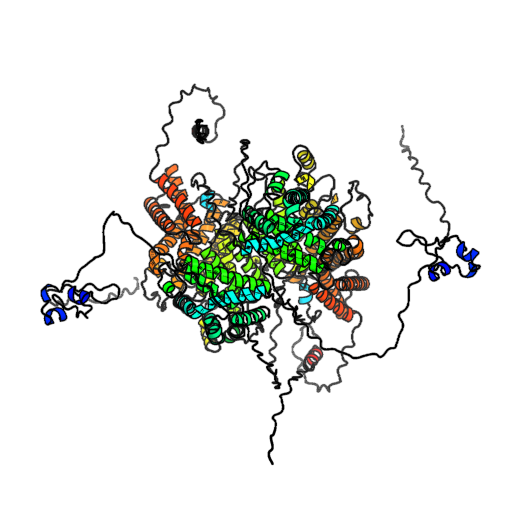31 18.969 1 93.38 452 ASN A O 1
ATOM 3526 N N . GLY A 1 453 ? 21.5 14.406 19.047 1 95.88 453 GLY A N 1
ATOM 3527 C CA . GLY A 1 453 ? 21.188 15.047 17.781 1 95.88 453 GLY A CA 1
ATOM 3528 C C . GLY A 1 453 ? 20.297 16.266 17.922 1 95.88 453 GLY A C 1
ATOM 3529 O O . GLY A 1 453 ? 19.859 16.844 16.938 1 95.88 453 GLY A O 1
ATOM 3530 N N . TRP A 1 454 ? 19.969 16.719 19.188 1 96.25 454 TRP A N 1
ATOM 3531 C CA . TRP A 1 454 ? 19.156 17.922 19.422 1 96.25 454 TRP A CA 1
ATOM 3532 C C . TRP A 1 454 ? 20.016 19.172 19.344 1 96.25 454 TRP A C 1
ATOM 3534 O O . TRP A 1 454 ? 21.156 19.188 19.812 1 96.25 454 TRP A O 1
ATOM 3544 N N . ASN A 1 455 ? 19.5 20.219 18.75 1 93.81 455 ASN A N 1
ATOM 3545 C CA . ASN A 1 455 ? 20.25 21.484 18.812 1 93.81 455 ASN A CA 1
ATOM 3546 C C . ASN A 1 455 ? 20.297 22.031 20.234 1 93.81 455 ASN A C 1
ATOM 3548 O O . ASN A 1 455 ? 19.359 21.844 21 1 93.81 455 ASN A O 1
ATOM 3552 N N . THR A 1 456 ? 21.312 22.719 20.547 1 93.31 456 THR A N 1
ATOM 3553 C CA . THR A 1 456 ? 21.516 23.188 21.922 1 93.31 456 THR A CA 1
ATOM 3554 C C . THR A 1 456 ? 21.188 24.672 22.031 1 93.31 456 THR A C 1
ATOM 3556 O O . THR A 1 456 ? 21.375 25.266 23.109 1 93.31 456 THR A O 1
ATOM 3559 N N . LYS A 1 457 ? 20.766 25.281 21.016 1 89 457 LYS A N 1
ATOM 3560 C CA . LYS A 1 457 ? 20.516 26.719 21.031 1 89 457 LYS A CA 1
ATOM 3561 C C . LYS A 1 457 ? 19.031 27 21.297 1 89 457 LYS A C 1
ATOM 3563 O O . LYS A 1 457 ? 18.641 28.172 21.406 1 89 457 LYS A O 1
ATOM 3568 N N . GLY A 1 458 ? 18.234 25.922 21.359 1 85.31 458 GLY A N 1
ATOM 3569 C CA . GLY A 1 458 ? 16.812 26.094 21.688 1 85.31 458 GLY A CA 1
ATOM 3570 C C . GLY A 1 458 ? 15.977 26.469 20.484 1 85.31 458 GLY A C 1
ATOM 3571 O O . GLY A 1 458 ? 14.836 26.922 20.641 1 85.31 458 GLY A O 1
ATOM 3572 N N . HIS A 1 459 ? 16.547 26.344 19.266 1 83.19 459 HIS A N 1
ATOM 3573 C CA . HIS A 1 459 ? 15.781 26.656 18.047 1 83.19 459 HIS A CA 1
ATOM 3574 C C . HIS A 1 459 ? 14.742 25.578 17.781 1 83.19 459 HIS A C 1
ATOM 3576 O O . HIS A 1 459 ? 15 24.391 17.984 1 83.19 459 HIS A O 1
ATOM 3582 N N . LEU A 1 460 ? 13.562 26.047 17.375 1 82.62 460 LEU A N 1
ATOM 3583 C CA . LEU A 1 460 ? 12.492 25.109 17.031 1 82.62 460 LEU A CA 1
ATOM 3584 C C . LEU A 1 460 ? 12.352 24.984 15.523 1 82.62 460 LEU A C 1
ATOM 3586 O O . LEU A 1 460 ? 11.461 25.578 14.922 1 82.62 460 LEU A O 1
ATOM 3590 N N . HIS A 1 461 ? 13.133 24.078 14.992 1 83.25 461 HIS A N 1
ATOM 3591 C CA . HIS A 1 461 ? 13.07 23.797 13.562 1 83.25 461 HIS A CA 1
ATOM 3592 C C . HIS A 1 461 ? 11.945 22.828 13.242 1 83.25 461 HIS A C 1
ATOM 3594 O O . HIS A 1 461 ? 11.398 22.188 14.148 1 83.25 461 HIS A O 1
ATOM 3600 N N . ARG A 1 462 ? 11.562 22.75 12.016 1 84.56 462 ARG A N 1
ATOM 3601 C CA . ARG A 1 462 ? 10.617 21.719 11.602 1 84.56 462 ARG A CA 1
ATOM 3602 C C . ARG A 1 462 ? 11.117 20.328 12 1 84.56 462 ARG A C 1
ATOM 3604 O O . ARG A 1 462 ? 10.336 19.5 12.469 1 84.56 462 ARG A O 1
ATOM 3611 N N . ASN A 1 463 ? 12.414 20.047 11.852 1 90 463 ASN A N 1
ATOM 3612 C CA . ASN A 1 463 ? 12.992 18.75 12.219 1 90 463 ASN A CA 1
ATOM 3613 C C . ASN A 1 463 ? 12.883 18.5 13.719 1 90 463 ASN A C 1
ATOM 3615 O O . ASN A 1 463 ? 12.836 17.344 14.148 1 90 463 ASN A O 1
ATOM 3619 N N . THR A 1 464 ? 12.938 19.609 14.508 1 90.06 464 THR A N 1
ATOM 3620 C CA . THR A 1 464 ? 12.758 19.438 15.945 1 90.06 464 THR A CA 1
ATOM 3621 C C . THR A 1 464 ? 11.438 18.734 16.25 1 90.06 464 THR A C 1
ATOM 3623 O O . THR A 1 464 ? 11.414 17.734 16.953 1 90.06 464 THR A O 1
ATOM 3626 N N . TRP A 1 465 ? 10.438 19.203 15.625 1 87.62 465 TRP A N 1
ATOM 3627 C CA . TRP A 1 465 ? 9.109 18.672 15.906 1 87.62 465 TRP A CA 1
ATOM 3628 C C . TRP A 1 465 ? 8.891 17.344 15.211 1 87.62 465 TRP A C 1
ATOM 3630 O O . TRP A 1 465 ? 8.195 16.469 15.734 1 87.62 465 TRP A O 1
ATOM 3640 N N . LEU A 1 466 ? 9.453 17.203 14.055 1 91 466 LEU A N 1
ATOM 3641 C CA . LEU A 1 466 ? 9.344 15.922 13.367 1 91 466 LEU A CA 1
ATOM 3642 C C . LEU A 1 466 ? 9.984 14.805 14.18 1 91 466 LEU A C 1
ATOM 3644 O O . LEU A 1 466 ? 9.5 13.672 14.18 1 91 466 LEU A O 1
ATOM 3648 N N . ARG A 1 467 ? 11.086 15.094 14.844 1 94.38 467 ARG A N 1
ATOM 3649 C CA . ARG A 1 467 ? 11.758 14.125 15.703 1 94.38 467 ARG A CA 1
ATOM 3650 C C . ARG A 1 467 ? 10.859 13.703 16.859 1 94.38 467 ARG A C 1
ATOM 3652 O O . ARG A 1 467 ? 10.789 12.523 17.203 1 94.38 467 ARG A O 1
ATOM 3659 N N . VAL A 1 468 ? 10.172 14.664 17.406 1 93.06 468 VAL A N 1
ATOM 3660 C CA . VAL A 1 468 ? 9.266 14.375 18.5 1 93.06 468 VAL A CA 1
ATOM 3661 C C . VAL A 1 468 ? 8.117 13.492 18.016 1 93.06 468 VAL A C 1
ATOM 3663 O O . VAL A 1 468 ? 7.793 12.477 18.641 1 93.06 468 VAL A O 1
ATOM 3666 N N . TRP A 1 469 ? 7.594 13.922 16.922 1 94.06 469 TRP A N 1
ATOM 3667 C CA . TRP A 1 469 ? 6.457 13.172 16.391 1 94.06 469 TRP A CA 1
ATOM 3668 C C . TRP A 1 469 ? 6.871 11.75 16.016 1 94.06 469 TRP A C 1
ATOM 3670 O O . TRP A 1 469 ? 6.098 10.812 16.188 1 94.06 469 TRP A O 1
ATOM 3680 N N . PHE A 1 470 ? 8.016 11.617 15.508 1 95.75 470 PHE A N 1
ATOM 3681 C CA . PHE A 1 470 ? 8.547 10.312 15.117 1 95.75 470 PHE A CA 1
ATOM 3682 C C . PHE A 1 470 ? 8.547 9.359 16.312 1 95.75 470 PHE A C 1
ATOM 3684 O O . PHE A 1 470 ? 8.086 8.219 16.188 1 95.75 470 PHE A O 1
ATOM 3691 N N . LYS A 1 471 ? 9.008 9.789 17.406 1 94.81 471 LYS A N 1
ATOM 3692 C CA . LYS A 1 471 ? 9.039 8.977 18.625 1 94.81 471 LYS A CA 1
ATOM 3693 C C . LYS A 1 471 ? 7.625 8.68 19.125 1 94.81 471 LYS A C 1
ATOM 3695 O O . LYS A 1 471 ? 7.336 7.57 19.562 1 94.81 471 LYS A O 1
ATOM 3700 N N . GLN A 1 472 ? 6.766 9.68 19 1 95.25 472 GLN A N 1
ATOM 3701 C CA . GLN A 1 472 ? 5.367 9.5 19.391 1 95.25 472 GLN A CA 1
ATOM 3702 C C . GLN A 1 472 ? 4.672 8.492 18.484 1 95.25 472 GLN A C 1
ATOM 3704 O O . GLN A 1 472 ? 3.838 7.707 18.938 1 95.25 472 GLN A O 1
ATOM 3709 N N . ALA A 1 473 ? 5 8.555 17.219 1 96.81 473 ALA A N 1
ATOM 3710 C CA . ALA A 1 473 ? 4.391 7.668 16.234 1 96.81 473 ALA A CA 1
ATOM 3711 C C . ALA A 1 473 ? 4.719 6.207 16.531 1 96.81 473 ALA A C 1
ATOM 3713 O O . ALA A 1 473 ? 3.891 5.32 16.312 1 96.81 473 ALA A O 1
ATOM 3714 N N . ARG A 1 474 ? 5.906 5.953 16.984 1 96.56 474 ARG A N 1
ATOM 3715 C CA . ARG A 1 474 ? 6.273 4.594 17.375 1 96.56 474 ARG A CA 1
ATOM 3716 C C . ARG A 1 474 ? 5.387 4.094 18.5 1 96.56 474 ARG A C 1
ATOM 3718 O O . ARG A 1 474 ? 4.91 2.957 18.469 1 96.56 474 ARG A O 1
ATOM 3725 N N . LEU A 1 475 ? 5.133 4.902 19.469 1 97 475 LEU A N 1
ATOM 3726 C CA . LEU A 1 475 ? 4.266 4.547 20.594 1 97 475 LEU A CA 1
ATOM 3727 C C . LEU A 1 475 ? 2.822 4.375 20.125 1 97 475 LEU A C 1
ATOM 3729 O O . LEU A 1 475 ? 2.117 3.482 20.609 1 97 475 LEU A O 1
ATOM 3733 N N . ARG A 1 476 ? 2.434 5.27 19.234 1 97.12 476 ARG A N 1
ATOM 3734 C CA . ARG A 1 476 ? 1.095 5.172 18.656 1 97.12 476 ARG A CA 1
ATOM 3735 C C . ARG A 1 476 ? 0.872 3.809 18.016 1 97.12 476 ARG A C 1
ATOM 3737 O O . ARG A 1 476 ? -0.228 3.256 18.078 1 97.12 476 ARG A O 1
ATOM 3744 N N . GLU A 1 477 ? 1.874 3.271 17.359 1 97 477 GLU A N 1
ATOM 3745 C CA . GLU A 1 477 ? 1.738 1.954 16.75 1 97 477 GLU A CA 1
ATOM 3746 C C . GLU A 1 477 ? 1.513 0.874 17.797 1 97 477 GLU A C 1
ATOM 3748 O O . GLU A 1 477 ? 0.739 -0.061 17.578 1 97 477 GLU A O 1
ATOM 3753 N N . GLU A 1 478 ? 2.195 0.947 18.906 1 96.62 478 GLU A N 1
ATOM 3754 C CA . GLU A 1 478 ? 1.977 -0.011 19.984 1 96.62 478 GLU A CA 1
ATOM 3755 C C . GLU A 1 478 ? 0.544 0.062 20.5 1 96.62 478 GLU A C 1
ATOM 3757 O O . GLU A 1 478 ? -0.062 -0.965 20.812 1 96.62 478 GLU A O 1
ATOM 3762 N N . ILE A 1 479 ? 0.057 1.238 20.609 1 97.62 479 ILE A N 1
ATOM 3763 C CA . ILE A 1 479 ? -1.321 1.425 21.047 1 97.62 479 ILE A CA 1
ATOM 3764 C C . ILE A 1 479 ? -2.279 0.844 20.016 1 97.62 479 ILE A C 1
ATOM 3766 O O . ILE A 1 479 ? -3.285 0.224 20.359 1 97.62 479 ILE A O 1
ATOM 3770 N N . LEU A 1 480 ? -1.986 1.074 18.734 1 97.31 480 LEU A N 1
ATOM 3771 C CA . LEU A 1 480 ? -2.805 0.517 17.656 1 97.31 480 LEU A CA 1
ATOM 3772 C C . LEU A 1 480 ? -2.844 -1.005 17.75 1 97.31 480 LEU A C 1
ATOM 3774 O O . LEU A 1 480 ? -3.887 -1.617 17.5 1 97.31 480 LEU A O 1
ATOM 3778 N N . GLU A 1 481 ? -1.717 -1.577 18.047 1 95.69 481 GLU A N 1
ATOM 3779 C CA . GLU A 1 481 ? -1.681 -3.031 18.172 1 95.69 481 GLU A CA 1
ATOM 3780 C C . GLU A 1 481 ? -2.592 -3.51 19.297 1 95.69 481 GLU A C 1
ATOM 3782 O O . GLU A 1 481 ? -3.232 -4.559 19.188 1 95.69 481 GLU A O 1
ATOM 3787 N N . ILE A 1 482 ? -2.652 -2.781 20.359 1 95.62 482 ILE A N 1
ATOM 3788 C CA . ILE A 1 482 ? -3.529 -3.121 21.484 1 95.62 482 ILE A CA 1
ATOM 3789 C C . ILE A 1 482 ? -4.988 -2.922 21.062 1 95.62 482 ILE A C 1
ATOM 3791 O O . ILE A 1 482 ? -5.82 -3.809 21.266 1 95.62 482 ILE A O 1
ATOM 3795 N N . ALA A 1 483 ? -5.277 -1.786 20.469 1 95.88 483 ALA A N 1
ATOM 3796 C CA . ALA A 1 483 ? -6.648 -1.375 20.188 1 95.88 483 ALA A CA 1
ATOM 3797 C C . ALA A 1 483 ? -7.254 -2.201 19.062 1 95.88 483 ALA A C 1
ATOM 3799 O O . ALA A 1 483 ? -8.445 -2.527 19.078 1 95.88 483 ALA A O 1
ATOM 3800 N N . LEU A 1 484 ? -6.43 -2.537 18.047 1 95.06 484 LEU A N 1
ATOM 3801 C CA . LEU A 1 484 ? -6.945 -3.174 16.844 1 95.06 484 LEU A CA 1
ATOM 3802 C C . LEU A 1 484 ? -6.586 -4.656 16.812 1 95.06 484 LEU A C 1
ATOM 3804 O O . LEU A 1 484 ? -7.113 -5.41 15.992 1 95.06 484 LEU A O 1
ATOM 3808 N N . GLY A 1 485 ? -5.68 -5.062 17.672 1 90.88 485 GLY A N 1
ATOM 3809 C CA . GLY A 1 485 ? -5.168 -6.422 17.625 1 90.88 485 GLY A CA 1
ATOM 3810 C C . GLY A 1 485 ? -6.211 -7.465 18 1 90.88 485 GLY A C 1
ATOM 3811 O O . GLY A 1 485 ? -7.254 -7.133 18.562 1 90.88 485 GLY A O 1
ATOM 3812 N N . THR A 1 486 ? -5.883 -8.656 17.641 1 84.19 486 THR A N 1
ATOM 3813 C CA . THR A 1 486 ? -6.809 -9.758 17.891 1 84.19 486 THR A CA 1
ATOM 3814 C C . THR A 1 486 ? -6.422 -10.516 19.156 1 84.19 486 THR A C 1
ATOM 3816 O O . THR A 1 486 ? -7.223 -11.273 19.703 1 84.19 486 THR A O 1
ATOM 3819 N N . ASP A 1 487 ? -5.262 -10.203 19.594 1 79.62 487 ASP A N 1
ATOM 3820 C CA . ASP A 1 487 ? -4.781 -10.891 20.797 1 79.62 487 ASP A CA 1
ATOM 3821 C C . ASP A 1 487 ? -5.461 -10.344 22.047 1 79.62 487 ASP A C 1
ATOM 3823 O O . ASP A 1 487 ? -5.645 -9.133 22.188 1 79.62 487 ASP A O 1
ATOM 3827 N N . GLU A 1 488 ? -5.836 -11.203 22.922 1 78.56 488 GLU A N 1
ATOM 3828 C CA . GLU A 1 488 ? -6.523 -10.789 24.141 1 78.56 488 GLU A CA 1
ATOM 3829 C C . GLU A 1 488 ? -5.648 -11.016 25.375 1 78.56 488 GLU A C 1
ATOM 3831 O O . GLU A 1 488 ? -6.023 -10.641 26.484 1 78.56 488 GLU A O 1
ATOM 3836 N N . GLU A 1 489 ? -4.438 -11.367 25.047 1 80.75 489 GLU A N 1
ATOM 3837 C CA . GLU A 1 489 ? -3.598 -11.703 26.188 1 80.75 489 GLU A CA 1
ATOM 3838 C C . GLU A 1 489 ? -2.766 -10.5 26.625 1 80.75 489 GLU A C 1
ATOM 3840 O O . GLU A 1 489 ? -2.299 -9.719 25.797 1 80.75 489 GLU A O 1
ATOM 3845 N N . ASP A 1 490 ? -2.697 -10.289 27.906 1 87.94 490 ASP A N 1
ATOM 3846 C CA . ASP A 1 490 ? -1.767 -9.398 28.594 1 87.94 490 ASP A CA 1
ATOM 3847 C C . ASP A 1 490 ? -1.987 -7.949 28.172 1 87.94 490 ASP A C 1
ATOM 3849 O O . ASP A 1 490 ? -1.027 -7.195 28 1 87.94 490 ASP A O 1
ATOM 3853 N N . ILE A 1 491 ? -3.162 -7.543 27.938 1 90.81 491 ILE A N 1
ATOM 3854 C CA . ILE A 1 491 ? -3.482 -6.195 27.484 1 90.81 491 ILE A CA 1
ATOM 3855 C C . ILE A 1 491 ? -3.143 -5.18 28.562 1 90.81 491 ILE A C 1
ATOM 3857 O O . ILE A 1 491 ? -2.592 -4.113 28.281 1 90.81 491 ILE A O 1
ATOM 3861 N N . ALA A 1 492 ? -3.477 -5.48 29.828 1 91.38 492 ALA A N 1
ATOM 3862 C CA . ALA A 1 492 ? -3.201 -4.574 30.938 1 91.38 492 ALA A CA 1
ATOM 3863 C C . ALA A 1 492 ? -1.705 -4.309 31.078 1 91.38 492 ALA A C 1
ATOM 3865 O O . ALA A 1 492 ? -1.286 -3.166 31.281 1 91.38 492 ALA A O 1
ATOM 3866 N N . GLN A 1 493 ? -0.977 -5.379 30.953 1 93.75 493 GLN A N 1
ATOM 3867 C CA . GLN A 1 493 ? 0.472 -5.246 31.062 1 93.75 493 GLN A CA 1
ATOM 3868 C C . GLN A 1 493 ? 1.034 -4.441 29.891 1 93.75 493 GLN A C 1
ATOM 3870 O O . GLN A 1 493 ? 1.919 -3.602 30.078 1 93.75 493 GLN A O 1
ATOM 3875 N N . GLN A 1 494 ? 0.586 -4.727 28.75 1 93.94 494 GLN A N 1
ATOM 3876 C CA . GLN A 1 494 ? 1.032 -4 27.562 1 93.94 494 GLN A CA 1
ATOM 3877 C C . GLN A 1 494 ? 0.72 -2.51 27.688 1 93.94 494 GLN A C 1
ATOM 3879 O O . GLN A 1 494 ? 1.551 -1.667 27.344 1 93.94 494 GLN A O 1
ATOM 3884 N N . THR A 1 495 ? -0.485 -2.197 28.141 1 94.19 495 THR A N 1
ATOM 3885 C CA . THR A 1 495 ? -0.898 -0.806 28.281 1 94.19 495 THR A CA 1
ATOM 3886 C C . THR A 1 495 ? -0.025 -0.082 29.297 1 94.19 495 THR A C 1
ATOM 3888 O O . THR A 1 495 ? 0.347 1.076 29.094 1 94.19 495 THR A O 1
ATOM 3891 N N . GLU A 1 496 ? 0.249 -0.753 30.328 1 95 496 GLU A N 1
ATOM 3892 C CA . GLU A 1 496 ? 1.102 -0.155 31.359 1 95 496 GLU A CA 1
ATOM 3893 C C . GLU A 1 496 ? 2.514 0.082 30.828 1 95 496 GLU A C 1
ATOM 3895 O O . GLU A 1 496 ? 3.137 1.1 31.141 1 95 496 GLU A O 1
ATOM 3900 N N . GLN A 1 497 ? 2.982 -0.829 30.062 1 96 497 GLN A N 1
ATOM 3901 C CA . GLN A 1 497 ? 4.301 -0.659 29.453 1 96 497 GLN A CA 1
ATOM 3902 C C . GLN A 1 497 ? 4.332 0.556 28.531 1 96 497 GLN A C 1
ATOM 3904 O O . GLN A 1 497 ? 5.301 1.315 28.531 1 96 497 GLN A O 1
ATOM 3909 N N . VAL A 1 498 ? 3.305 0.711 27.75 1 96.81 498 VAL A N 1
ATOM 3910 C CA . VAL A 1 498 ? 3.232 1.85 26.828 1 96.81 498 VAL A CA 1
ATOM 3911 C C . VAL A 1 498 ? 3.154 3.146 27.641 1 96.81 498 VAL A C 1
ATOM 3913 O O . VAL A 1 498 ? 3.785 4.145 27.281 1 96.81 498 VAL A O 1
ATOM 3916 N N . ARG A 1 499 ? 2.357 3.17 28.734 1 95.81 499 ARG A N 1
ATOM 3917 C CA . ARG A 1 499 ? 2.246 4.344 29.594 1 95.81 499 ARG A CA 1
ATOM 3918 C C . ARG A 1 499 ? 3.609 4.758 30.141 1 95.81 499 ARG A C 1
ATOM 3920 O O . ARG A 1 499 ? 3.955 5.941 30.125 1 95.81 499 ARG A O 1
ATOM 3927 N N . MET A 1 500 ? 4.336 3.773 30.547 1 97.12 500 MET A N 1
ATOM 3928 C CA . MET A 1 500 ? 5.668 4.047 31.078 1 97.12 500 MET A CA 1
ATOM 3929 C C . MET A 1 500 ? 6.59 4.594 30 1 97.12 500 MET A C 1
ATOM 3931 O O . MET A 1 500 ? 7.398 5.488 30.266 1 97.12 500 MET A O 1
ATOM 3935 N N . LYS A 1 501 ? 6.465 4.066 28.828 1 96.88 501 LYS A N 1
ATOM 3936 C CA . LYS A 1 501 ? 7.277 4.543 27.719 1 96.88 501 LYS A CA 1
ATOM 3937 C C . LYS A 1 501 ? 6.93 5.988 27.359 1 96.88 501 LYS A C 1
ATOM 3939 O O . LYS A 1 501 ? 7.809 6.773 27 1 96.88 501 LYS A O 1
ATOM 3944 N N . ILE A 1 502 ? 5.664 6.324 27.406 1 95.19 502 ILE A N 1
ATOM 3945 C CA . ILE A 1 502 ? 5.219 7.684 27.141 1 95.19 502 ILE A CA 1
ATOM 3946 C C . ILE A 1 502 ? 5.832 8.641 28.156 1 95.19 502 ILE A C 1
ATOM 3948 O O . ILE A 1 502 ? 6.34 9.703 27.797 1 95.19 502 ILE A O 1
ATOM 3952 N N . GLU A 1 503 ? 5.793 8.227 29.375 1 94.56 503 GLU A N 1
ATOM 3953 C CA . GLU A 1 503 ? 6.355 9.047 30.438 1 94.56 503 GLU A CA 1
ATOM 3954 C C . GLU A 1 503 ? 7.859 9.227 30.281 1 94.56 503 GLU A C 1
ATOM 3956 O O . GLU A 1 503 ? 8.391 10.32 30.453 1 94.56 503 GLU A O 1
ATOM 3961 N N . ARG A 1 504 ? 8.469 8.156 29.938 1 95.19 504 ARG A N 1
ATOM 3962 C CA . ARG A 1 504 ? 9.906 8.219 29.703 1 95.19 504 ARG A CA 1
ATOM 3963 C C . ARG A 1 504 ? 10.25 9.133 28.547 1 95.19 504 ARG A C 1
ATOM 3965 O O . ARG A 1 504 ? 11.219 9.891 28.594 1 95.19 504 ARG A O 1
ATOM 3972 N N . LEU A 1 505 ? 9.469 9.039 27.516 1 93.81 505 LEU A N 1
ATOM 3973 C CA . LEU A 1 505 ? 9.688 9.891 26.344 1 93.81 505 LEU A CA 1
ATOM 3974 C C . LEU A 1 505 ? 9.516 11.359 26.703 1 93.81 505 LEU A C 1
ATOM 3976 O O . LEU A 1 505 ? 10.336 12.203 26.312 1 93.81 505 LEU A O 1
ATOM 3980 N N . HIS A 1 506 ? 8.539 11.688 27.438 1 89.31 506 HIS A N 1
ATOM 3981 C CA . HIS A 1 506 ? 8.281 13.062 27.859 1 89.31 506 HIS A CA 1
ATOM 3982 C C . HIS A 1 506 ? 9.445 13.625 28.672 1 89.31 506 HIS A C 1
ATOM 3984 O O . HIS A 1 506 ? 9.844 14.773 28.484 1 89.31 506 HIS A O 1
ATOM 3990 N N . ASN A 1 507 ? 9.945 12.773 29.406 1 91 507 ASN A N 1
ATOM 3991 C CA . ASN A 1 507 ? 11.016 13.203 30.297 1 91 507 ASN A CA 1
ATOM 3992 C C . ASN A 1 507 ? 12.352 13.297 29.562 1 91 507 ASN A C 1
ATOM 3994 O O . ASN A 1 507 ? 13.281 13.953 30.047 1 91 507 ASN A O 1
ATOM 3998 N N . SER A 1 508 ? 12.438 12.703 28.438 1 90.88 508 SER A N 1
ATOM 3999 C CA . SER A 1 508 ? 13.695 12.664 27.719 1 90.88 508 SER A CA 1
ATOM 4000 C C . SER A 1 508 ? 13.812 13.852 26.766 1 90.88 508 SER A C 1
ATOM 4002 O O . SER A 1 508 ? 14.906 14.141 26.25 1 90.88 508 SER A O 1
ATOM 4004 N N . LEU A 1 509 ? 12.758 14.625 26.578 1 89.62 509 LEU A N 1
ATOM 4005 C CA . LEU A 1 509 ? 12.773 15.75 25.641 1 89.62 509 LEU A CA 1
ATOM 4006 C C . LEU A 1 509 ? 13.562 16.922 26.203 1 89.62 509 LEU A C 1
ATOM 4008 O O . LEU A 1 509 ? 13.57 17.141 27.422 1 89.62 509 LEU A O 1
ATOM 4012 N N . PRO A 1 510 ? 14.273 17.656 25.281 1 88.94 510 PRO A N 1
ATOM 4013 C CA . PRO A 1 510 ? 14.984 18.844 25.766 1 88.94 510 PRO A CA 1
ATOM 4014 C C . PRO A 1 510 ? 14.062 19.859 26.438 1 88.94 510 PRO A C 1
ATOM 4016 O O . PRO A 1 510 ? 12.906 20 26.031 1 88.94 510 PRO A O 1
ATOM 4019 N N . ASP A 1 511 ? 14.539 20.625 27.312 1 84.19 511 ASP A N 1
ATOM 4020 C CA . ASP A 1 511 ? 13.781 21.547 28.141 1 84.19 511 ASP A CA 1
ATOM 4021 C C . ASP A 1 511 ? 13.07 22.609 27.297 1 84.19 511 ASP A C 1
ATOM 4023 O O . ASP A 1 511 ? 11.945 23 27.609 1 84.19 511 ASP A O 1
ATOM 4027 N N . PHE A 1 512 ? 13.727 23 26.297 1 79.88 512 PHE A N 1
ATOM 4028 C CA . PHE A 1 512 ? 13.172 24.094 25.5 1 79.88 512 PHE A CA 1
ATOM 4029 C C . PHE A 1 512 ? 11.906 23.641 24.781 1 79.88 512 PHE A C 1
ATOM 4031 O O . PHE A 1 512 ? 11.141 24.484 24.297 1 79.88 512 PHE A O 1
ATOM 4038 N N . MET A 1 513 ? 11.688 22.328 24.828 1 81.81 513 MET A N 1
ATOM 4039 C CA . MET A 1 513 ? 10.516 21.797 24.141 1 81.81 513 MET A CA 1
ATOM 4040 C C . MET A 1 513 ? 9.336 21.656 25.094 1 81.81 513 MET A C 1
ATOM 4042 O O . MET A 1 513 ? 8.211 21.375 24.672 1 81.81 513 MET A O 1
ATOM 4046 N N . CYS A 1 514 ? 9.633 21.828 26.359 1 79.81 514 CYS A N 1
ATOM 4047 C CA . CYS A 1 514 ? 8.594 21.688 27.375 1 79.81 514 CYS A CA 1
ATOM 4048 C C . CYS A 1 514 ? 7.793 22.984 27.5 1 79.81 514 CYS A C 1
ATOM 4050 O O . CYS A 1 514 ? 7.734 23.562 28.594 1 79.81 514 CYS A O 1
ATOM 4052 N N . ILE A 1 515 ? 7.355 23.594 26.406 1 77.81 515 ILE A N 1
ATOM 4053 C CA . ILE A 1 515 ? 6.52 24.781 26.375 1 77.81 515 ILE A CA 1
ATOM 4054 C C . ILE A 1 515 ? 5.129 24.422 25.859 1 77.81 515 ILE A C 1
ATOM 4056 O O . ILE A 1 515 ? 4.992 23.75 24.828 1 77.81 515 ILE A O 1
ATOM 4060 N N . THR A 1 516 ? 4.168 24.859 26.562 1 84.12 516 THR A N 1
ATOM 4061 C CA . THR A 1 516 ? 2.795 24.531 26.172 1 84.12 516 THR A CA 1
ATOM 4062 C C . THR A 1 516 ? 2.307 25.453 25.062 1 84.12 516 THR A C 1
ATOM 4064 O O . THR A 1 516 ? 2.84 26.547 24.875 1 84.12 516 THR A O 1
ATOM 4067 N N . PRO A 1 517 ? 1.321 25.016 24.344 1 85.5 517 PRO A N 1
ATOM 4068 C CA . PRO A 1 517 ? 0.747 25.859 23.297 1 85.5 517 PRO A CA 1
ATOM 4069 C C . PRO A 1 517 ? 0.199 27.172 23.859 1 85.5 517 PRO A C 1
ATOM 4071 O O . PRO A 1 517 ? 0.297 28.219 23.203 1 85.5 517 PRO A O 1
ATOM 4074 N N . GLU A 1 518 ? -0.383 27.203 25.047 1 86.06 518 GLU A N 1
ATOM 4075 C CA . GLU A 1 518 ? -0.896 28.422 25.688 1 86.06 518 GLU A CA 1
ATOM 4076 C C . GLU A 1 518 ? 0.224 29.422 25.938 1 86.06 518 GLU A C 1
ATOM 4078 O O . GLU A 1 518 ? 0.045 30.625 25.734 1 86.06 518 GLU A O 1
ATOM 4083 N N . GLN A 1 519 ? 1.285 28.875 26.297 1 79.69 519 GLN A N 1
ATOM 4084 C CA . GLN A 1 519 ? 2.434 29.719 26.594 1 79.69 519 GLN A CA 1
ATOM 4085 C C . GLN A 1 519 ? 3 30.344 25.312 1 79.69 519 GLN A C 1
ATOM 4087 O O . GLN A 1 519 ? 3.422 31.5 25.312 1 79.69 519 GLN A O 1
ATOM 4092 N N . VAL A 1 520 ? 2.971 29.562 24.297 1 74.94 520 VAL A N 1
ATOM 4093 C CA . VAL A 1 520 ? 3.504 30.031 23.031 1 74.94 520 VAL A CA 1
ATOM 4094 C C . VAL A 1 520 ? 2.623 31.141 22.469 1 74.94 520 VAL A C 1
ATOM 4096 O O . VAL A 1 520 ? 3.121 32.094 21.859 1 74.94 520 VAL A O 1
ATOM 4099 N N . LEU A 1 521 ? 1.288 31.031 22.672 1 74 521 LEU A N 1
ATOM 4100 C CA . LEU A 1 521 ? 0.355 32 22.125 1 74 521 LEU A CA 1
ATOM 4101 C C . LEU A 1 521 ? 0.301 33.25 23.016 1 74 521 LEU A C 1
ATOM 4103 O O . LEU A 1 521 ? -0.013 34.344 22.531 1 74 521 LEU A O 1
ATOM 4107 N N . SER A 1 522 ? 0.158 33.125 24.375 1 64.19 522 SER A N 1
ATOM 4108 C CA . SER A 1 522 ? 0.11 34.281 25.266 1 64.19 522 SER A CA 1
ATOM 4109 C C . SER A 1 522 ? 1.35 35.156 25.125 1 64.19 522 SER A C 1
ATOM 4111 O O . SER A 1 522 ? 1.275 36.375 25.266 1 64.19 522 SER A O 1
ATOM 4113 N N . GLU A 1 523 ? 2.383 34.5 25.172 1 54.16 523 GLU A N 1
ATOM 4114 C CA . GLU A 1 523 ? 3.617 35.281 25.141 1 54.16 523 GLU A CA 1
ATOM 4115 C C . GLU A 1 523 ? 3.807 35.969 23.797 1 54.16 523 GLU A C 1
ATOM 4117 O O . GLU A 1 523 ? 3.826 35.312 22.75 1 54.16 523 GLU A O 1
ATOM 4122 N N . GLY A 1 524 ? 2.961 37.062 23.547 1 45.5 524 GLY A N 1
ATOM 4123 C CA . GLY A 1 524 ? 3.193 37.938 22.406 1 45.5 524 GLY A CA 1
ATOM 4124 C C . GLY A 1 524 ? 4.43 37.562 21.609 1 45.5 524 GLY A C 1
ATOM 4125 O O . GLY A 1 524 ? 5.105 36.562 21.938 1 45.5 524 GLY A O 1
ATOM 4126 N N . ASN A 1 525 ? 4.773 38.469 20.453 1 42.88 525 ASN A N 1
ATOM 4127 C CA . ASN A 1 525 ? 5.988 38.469 19.641 1 42.88 525 ASN A CA 1
ATOM 4128 C C . ASN A 1 525 ? 7.203 38.031 20.469 1 42.88 525 ASN A C 1
ATOM 4130 O O . ASN A 1 525 ? 8.344 38.219 20.031 1 42.88 525 ASN A O 1
ATOM 4134 N N . THR A 1 526 ? 7.129 38.125 21.844 1 36.31 526 THR A N 1
ATOM 4135 C CA . THR A 1 526 ? 8.336 38.125 22.656 1 36.31 526 THR A CA 1
ATOM 4136 C C . THR A 1 526 ? 9.039 36.781 22.609 1 36.31 526 THR A C 1
ATOM 4138 O O . THR A 1 526 ? 8.438 35.781 22.25 1 36.31 526 THR A O 1
ATOM 4141 N N . TYR A 1 527 ? 10.297 36.781 23.281 1 34.75 527 TYR A N 1
ATOM 4142 C CA . TYR A 1 527 ? 11.352 35.812 23.547 1 34.75 527 TYR A CA 1
ATOM 4143 C C . TYR A 1 527 ? 10.781 34.562 24.203 1 34.75 527 TYR A C 1
ATOM 4145 O O . TYR A 1 527 ? 9.992 34.625 25.141 1 34.75 527 TYR A O 1
ATOM 4153 N N . LEU A 1 528 ? 10.352 33.656 23.578 1 41.06 528 LEU A N 1
ATOM 4154 C CA . LEU A 1 528 ? 10.18 32.531 24.5 1 41.06 528 LEU A CA 1
ATOM 4155 C C . LEU A 1 528 ? 11.125 32.625 25.688 1 41.06 528 LEU A C 1
ATOM 4157 O O . LEU A 1 528 ? 12.328 32.844 25.516 1 41.06 528 LEU A O 1
ATOM 4161 N N . GLY A 1 529 ? 10.883 33.438 26.625 1 34.38 529 GLY A N 1
ATOM 4162 C CA . GLY A 1 529 ? 11.477 33.844 27.875 1 34.38 529 GLY A CA 1
ATOM 4163 C C . GLY A 1 529 ? 12.711 33.031 28.25 1 34.38 529 GLY A C 1
ATOM 4164 O O . GLY A 1 529 ? 13.328 33.281 29.281 1 34.38 529 GLY A O 1
ATOM 4165 N N . LEU A 1 530 ? 12.766 31.859 28.062 1 36.75 530 LEU A N 1
ATOM 4166 C CA . LEU A 1 530 ? 13.891 31.172 28.703 1 36.75 530 LEU A CA 1
ATOM 4167 C C . LEU A 1 530 ? 15.203 31.547 28.031 1 36.75 530 LEU A C 1
ATOM 4169 O O . LEU A 1 530 ? 16.172 30.781 28.078 1 36.75 530 LEU A O 1
ATOM 4173 N N . GLY A 1 531 ? 15.344 32.875 27.625 1 35.72 531 GLY A N 1
ATOM 4174 C CA . GLY A 1 531 ? 16.609 33.406 27.125 1 35.72 531 GLY A CA 1
ATOM 4175 C C . GLY A 1 531 ? 16.875 33.031 25.672 1 35.72 531 GLY A C 1
ATOM 4176 O O . GLY A 1 531 ? 17.938 33.344 25.141 1 35.72 531 GLY A O 1
ATOM 4177 N N . PHE A 1 532 ? 16.266 32.031 25.312 1 37.19 532 PHE A N 1
ATOM 4178 C CA . PHE A 1 532 ? 16.688 31.656 23.969 1 37.19 532 PHE A CA 1
ATOM 4179 C C . PHE A 1 532 ? 15.992 32.531 22.922 1 37.19 532 PHE A C 1
ATOM 4181 O O . PHE A 1 532 ? 14.812 32.875 23.062 1 37.19 532 PHE A O 1
ATOM 4188 N N . PRO A 1 533 ? 16.734 33.469 22.375 1 37.06 533 PRO A N 1
ATOM 4189 C CA . PRO A 1 533 ? 16.141 34.219 21.25 1 37.06 533 PRO A CA 1
ATOM 4190 C C . PRO A 1 533 ? 15.172 33.375 20.438 1 37.06 533 PRO A C 1
ATOM 4192 O O . PRO A 1 533 ? 15.562 32.344 19.875 1 37.06 533 PRO A O 1
ATOM 4195 N N . VAL A 1 534 ? 14.047 33.188 20.891 1 40.88 534 VAL A N 1
ATOM 4196 C CA . VAL A 1 534 ? 13.125 32.625 19.906 1 40.88 534 VAL A CA 1
ATOM 4197 C C . VAL A 1 534 ? 13.125 33.5 18.641 1 40.88 534 VAL A C 1
ATOM 4199 O O . VAL A 1 534 ? 12.609 34.594 18.641 1 40.88 534 VAL A O 1
ATOM 4202 N N . ASN A 1 535 ? 14.078 33.625 18 1 40.78 535 ASN A N 1
ATOM 4203 C CA . ASN A 1 535 ? 13.898 34.188 16.672 1 40.78 535 ASN A CA 1
ATOM 4204 C C . ASN A 1 535 ? 12.484 33.969 16.156 1 40.78 535 ASN A C 1
ATOM 4206 O O . ASN A 1 535 ? 11.812 33.031 16.578 1 40.78 535 ASN A O 1
ATOM 4210 N N . ARG A 1 536 ? 11.883 35 15.508 1 45 536 ARG A N 1
ATOM 4211 C CA . ARG A 1 536 ? 10.555 35 14.906 1 45 536 ARG A CA 1
ATOM 4212 C C . ARG A 1 536 ? 10.125 33.594 14.523 1 45 536 ARG A C 1
ATOM 4214 O O . ARG A 1 536 ? 10.609 33.031 13.539 1 45 536 ARG A O 1
ATOM 4221 N N . VAL A 1 537 ? 9.82 32.906 15.578 1 52.78 537 VAL A N 1
ATOM 4222 C CA . VAL A 1 537 ? 9.219 31.609 15.273 1 52.78 537 VAL A CA 1
ATOM 4223 C C . VAL A 1 537 ? 8.172 31.766 14.18 1 52.78 537 VAL A C 1
ATOM 4225 O O . VAL A 1 537 ? 7.242 32.562 14.312 1 52.78 537 VAL A O 1
ATOM 4228 N N . LYS A 1 538 ? 8.586 31.359 13.008 1 59.62 538 LYS A N 1
ATOM 4229 C CA . LYS A 1 538 ? 7.66 31.391 11.883 1 59.62 538 LYS A CA 1
ATOM 4230 C C . LYS A 1 538 ? 6.297 30.828 12.273 1 59.62 538 LYS A C 1
ATOM 4232 O O . LYS A 1 538 ? 6.215 29.891 13.078 1 59.62 538 LYS A O 1
ATOM 4237 N N . ASP A 1 539 ? 5.266 31.609 12.086 1 62.84 539 ASP A N 1
ATOM 4238 C CA . ASP A 1 539 ? 3.879 31.25 12.359 1 62.84 539 ASP A CA 1
ATOM 4239 C C . ASP A 1 539 ? 3.645 29.766 12.117 1 62.84 539 ASP A C 1
ATOM 4241 O O . ASP A 1 539 ? 2.967 29.094 12.898 1 62.84 539 ASP A O 1
ATOM 4245 N N . ALA A 1 540 ? 4.383 29.25 11.242 1 66.75 540 ALA A N 1
ATOM 4246 C CA . ALA A 1 540 ? 4.199 27.828 10.914 1 66.75 540 ALA A CA 1
ATOM 4247 C C . ALA A 1 540 ? 4.742 26.938 12.023 1 66.75 540 ALA A C 1
ATOM 4249 O O . ALA A 1 540 ? 4.164 25.891 12.328 1 66.75 540 ALA A O 1
ATOM 4250 N N . THR A 1 541 ? 5.664 27.453 12.625 1 71.88 541 THR A N 1
ATOM 4251 C CA . THR A 1 541 ? 6.27 26.656 13.688 1 71.88 541 THR A CA 1
ATOM 4252 C C . THR A 1 541 ? 5.34 26.578 14.891 1 71.88 541 THR A C 1
ATOM 4254 O O . THR A 1 541 ? 5.285 25.547 15.57 1 71.88 541 THR A O 1
ATOM 4257 N N . ARG A 1 542 ? 4.59 27.625 15.086 1 74.88 542 ARG A N 1
ATOM 4258 C CA . ARG A 1 542 ? 3.621 27.625 16.188 1 74.88 542 ARG A CA 1
ATOM 4259 C C . ARG A 1 542 ? 2.492 26.641 15.906 1 74.88 542 ARG A C 1
ATOM 4261 O O . ARG A 1 542 ? 2.031 25.953 16.812 1 74.88 542 ARG A O 1
ATOM 4268 N N . LEU A 1 543 ? 2.143 26.656 14.727 1 79.5 543 LEU A N 1
ATOM 4269 C CA . LEU A 1 543 ? 1.082 25.719 14.375 1 79.5 543 LEU A CA 1
ATOM 4270 C C . LEU A 1 543 ? 1.563 24.281 14.523 1 79.5 543 LEU A C 1
ATOM 4272 O O . LEU A 1 543 ? 0.824 23.406 15 1 79.5 543 LEU A O 1
ATOM 4276 N N . VAL A 1 544 ? 2.75 24.047 14.07 1 80.06 544 VAL A N 1
ATOM 4277 C CA . VAL A 1 544 ? 3.318 22.703 14.188 1 80.06 544 VAL A CA 1
ATOM 4278 C C . VAL A 1 544 ? 3.402 22.312 15.664 1 80.06 544 VAL A C 1
ATOM 4280 O O . VAL A 1 544 ? 3.143 21.156 16.016 1 80.06 544 VAL A O 1
ATOM 4283 N N . HIS A 1 545 ? 3.707 23.328 16.453 1 81.69 545 HIS A N 1
ATOM 4284 C CA . HIS A 1 545 ? 3.744 23.109 17.891 1 81.69 545 HIS A CA 1
ATOM 4285 C C . HIS A 1 545 ? 2.379 22.672 18.422 1 81.69 545 HIS A C 1
ATOM 4287 O O . HIS A 1 545 ? 2.283 21.734 19.219 1 81.69 545 HIS A O 1
ATOM 4293 N N . PHE A 1 546 ? 1.359 23.297 17.969 1 83.69 546 PHE A N 1
ATOM 4294 C CA . PHE A 1 546 ? 0.003 22.953 18.375 1 83.69 546 PHE A CA 1
ATOM 4295 C C . PHE A 1 546 ? -0.348 21.531 17.922 1 83.69 546 PHE A C 1
ATOM 4297 O O . PHE A 1 546 ? -0.911 20.75 18.688 1 83.69 546 PHE A O 1
ATOM 4304 N N . CYS A 1 547 ? 0.006 21.281 16.719 1 87.12 547 CYS A N 1
ATOM 4305 C CA . CYS A 1 547 ? -0.343 19.984 16.141 1 87.12 547 CYS A CA 1
ATOM 4306 C C . CYS A 1 547 ? 0.36 18.859 16.891 1 87.12 547 CYS A C 1
ATOM 4308 O O . CYS A 1 547 ? -0.256 17.828 17.188 1 87.12 547 CYS A O 1
ATOM 4310 N N . ILE A 1 548 ? 1.552 19.078 17.203 1 86.88 548 ILE A N 1
ATOM 4311 C CA . ILE A 1 548 ? 2.332 18.031 17.859 1 86.88 548 ILE A CA 1
ATOM 4312 C C . ILE A 1 548 ? 1.844 17.828 19.281 1 86.88 548 ILE A C 1
ATOM 4314 O O . ILE A 1 548 ? 1.693 16.703 19.75 1 86.88 548 ILE A O 1
ATOM 4318 N N . HIS A 1 549 ? 1.593 18.938 19.984 1 89.38 549 HIS A N 1
ATOM 4319 C CA . HIS A 1 549 ? 1.096 18.828 21.359 1 89.38 549 HIS A CA 1
ATOM 4320 C C . HIS A 1 549 ? -0.27 18.141 21.391 1 89.38 549 HIS A C 1
ATOM 4322 O O . HIS A 1 549 ? -0.531 17.312 22.266 1 89.38 549 HIS A O 1
ATOM 4328 N N . THR A 1 550 ? -1.08 18.594 20.5 1 94 550 THR A N 1
ATOM 4329 C CA . THR A 1 550 ? -2.381 17.953 20.422 1 94 550 THR A CA 1
ATOM 4330 C C . THR A 1 550 ? -2.223 16.469 20.078 1 94 550 THR A C 1
ATOM 4332 O O . THR A 1 550 ? -2.955 15.625 20.609 1 94 550 THR A O 1
ATOM 4335 N N . GLY A 1 551 ? -1.275 16.188 19.234 1 93.56 551 GLY A N 1
ATOM 4336 C CA . GLY A 1 551 ? -0.978 14.812 18.891 1 93.56 551 GLY A CA 1
ATOM 4337 C C . GLY A 1 551 ? -0.516 13.984 20.078 1 93.56 551 GLY A C 1
ATOM 4338 O O . GLY A 1 551 ? -0.869 12.812 20.203 1 93.56 551 GLY A O 1
ATOM 4339 N N . ILE A 1 552 ? 0.258 14.57 20.906 1 93.19 552 ILE A N 1
ATOM 4340 C CA . ILE A 1 552 ? 0.755 13.898 22.109 1 93.19 552 ILE A CA 1
ATOM 4341 C C . ILE A 1 552 ? -0.409 13.578 23.047 1 93.19 552 ILE A C 1
ATOM 4343 O O . ILE A 1 552 ? -0.513 12.461 23.562 1 93.19 552 ILE A O 1
ATOM 4347 N N . VAL A 1 553 ? -1.243 14.539 23.219 1 96.25 553 VAL A N 1
ATOM 4348 C CA . VAL A 1 553 ? -2.41 14.32 24.078 1 96.25 553 VAL A CA 1
ATOM 4349 C C . VAL A 1 553 ? -3.305 13.25 23.453 1 96.25 553 VAL A C 1
ATOM 4351 O O . VAL A 1 553 ? -3.863 12.414 24.172 1 96.25 553 VAL A O 1
ATOM 4354 N N . HIS A 1 554 ? -3.41 13.344 22.172 1 97.31 554 HIS A N 1
ATOM 4355 C CA . HIS A 1 554 ? -4.211 12.344 21.469 1 97.31 554 HIS A CA 1
ATOM 4356 C C . HIS A 1 554 ? -3.646 10.945 21.672 1 97.31 554 HIS A C 1
ATOM 4358 O O . HIS A 1 554 ? -4.398 9.969 21.75 1 97.31 554 HIS A O 1
ATOM 4364 N N . THR A 1 555 ? -2.391 10.766 21.703 1 96.88 555 THR A N 1
ATOM 4365 C CA . THR A 1 555 ? -1.771 9.469 21.984 1 96.88 555 THR A CA 1
ATOM 4366 C C . THR A 1 555 ? -2.197 8.945 23.344 1 96.88 555 THR A C 1
ATOM 4368 O O . THR A 1 555 ? -2.535 7.766 23.484 1 96.88 555 THR A O 1
ATOM 4371 N N . GLU A 1 556 ? -2.209 9.766 24.312 1 96.56 556 GLU A N 1
ATOM 4372 C CA . GLU A 1 556 ? -2.686 9.383 25.641 1 96.56 556 GLU A CA 1
ATOM 4373 C C . GLU A 1 556 ? -4.172 9.031 25.625 1 96.56 556 GLU A C 1
ATOM 4375 O O . GLU A 1 556 ? -4.602 8.086 26.281 1 96.56 556 GLU A O 1
ATOM 4380 N N . PHE A 1 557 ? -4.848 9.852 24.922 1 97.62 557 PHE A N 1
ATOM 4381 C CA . PHE A 1 557 ? -6.277 9.617 24.734 1 97.62 557 PHE A CA 1
ATOM 4382 C C . PHE A 1 557 ? -6.527 8.219 24.188 1 97.62 557 PHE A C 1
ATOM 4384 O O . PHE A 1 557 ? -7.387 7.492 24.688 1 97.62 557 PHE A O 1
ATOM 4391 N N . LEU A 1 558 ? -5.781 7.844 23.203 1 97.75 558 LEU A N 1
ATOM 4392 C CA . LEU A 1 558 ? -5.941 6.555 22.531 1 97.75 558 LEU A CA 1
ATOM 4393 C C . LEU A 1 558 ? -5.605 5.41 23.484 1 97.75 558 LEU A C 1
ATOM 4395 O O . LEU A 1 558 ? -6.246 4.359 23.453 1 97.75 558 LEU A O 1
ATOM 4399 N N . LEU A 1 559 ? -4.578 5.598 24.25 1 97 559 LEU A N 1
ATOM 4400 C CA . LEU A 1 559 ? -4.215 4.566 25.219 1 97 559 LEU A CA 1
ATOM 4401 C C . LEU A 1 559 ? -5.352 4.32 26.203 1 97 559 LEU A C 1
ATOM 4403 O O . LEU A 1 559 ? -5.703 3.172 26.484 1 97 559 LEU A O 1
ATOM 4407 N N . GLN A 1 560 ? -5.926 5.379 26.688 1 96.38 560 GLN A N 1
ATOM 4408 C CA . GLN A 1 560 ? -7.027 5.246 27.641 1 96.38 560 GLN A CA 1
ATOM 4409 C C . GLN A 1 560 ? -8.266 4.66 26.969 1 96.38 560 GLN A C 1
ATOM 4411 O O . GLN A 1 560 ? -8.984 3.861 27.562 1 96.38 560 GLN A O 1
ATOM 4416 N N . ARG A 1 561 ? -8.508 5.098 25.781 1 95.81 561 ARG A N 1
ATOM 4417 C CA . ARG A 1 561 ? -9.625 4.543 25.031 1 95.81 561 ARG A CA 1
ATOM 4418 C C . ARG A 1 561 ? -9.469 3.037 24.844 1 95.81 561 ARG A C 1
ATOM 4420 O O . ARG A 1 561 ? -10.453 2.293 24.875 1 95.81 561 ARG A O 1
ATOM 4427 N N . ALA A 1 562 ? -8.266 2.646 24.547 1 94.31 562 ALA A N 1
ATOM 4428 C CA . ALA A 1 562 ? -8 1.222 24.359 1 94.31 562 ALA A CA 1
ATOM 4429 C C . ALA A 1 562 ? -8.258 0.455 25.656 1 94.31 562 ALA A C 1
ATOM 4431 O O . ALA A 1 562 ? -8.781 -0.663 25.641 1 94.31 562 ALA A O 1
ATOM 4432 N N . MET A 1 563 ? -7.922 1.021 26.766 1 93.56 563 MET A N 1
ATOM 4433 C CA . MET A 1 563 ? -8.156 0.391 28.062 1 93.56 563 MET A CA 1
ATOM 4434 C C . MET A 1 563 ? -9.648 0.254 28.328 1 93.56 563 MET A C 1
ATOM 4436 O O . MET A 1 563 ? -10.109 -0.792 28.797 1 93.56 563 MET A O 1
ATOM 4440 N N . VAL A 1 564 ? -10.375 1.226 27.984 1 92.56 564 VAL A N 1
ATOM 4441 C CA . VAL A 1 564 ? -11.812 1.221 28.219 1 92.56 564 VAL A CA 1
ATOM 4442 C C . VAL A 1 564 ? -12.477 0.19 27.297 1 92.56 564 VAL A C 1
ATOM 4444 O O . VAL A 1 564 ? -13.352 -0.566 27.734 1 92.56 564 VAL A O 1
ATOM 4447 N N . SER A 1 565 ? -12.039 0.156 26.078 1 89.31 565 SER A N 1
ATOM 4448 C CA . SER A 1 565 ? -12.688 -0.702 25.094 1 89.31 565 SER A CA 1
ATOM 4449 C C . SER A 1 565 ? -12.289 -2.162 25.281 1 89.31 565 SER A C 1
ATOM 4451 O O . SER A 1 565 ? -13.117 -3.061 25.125 1 89.31 565 SER A O 1
ATOM 4453 N N . ARG A 1 566 ? -11.039 -2.408 25.672 1 90.5 566 ARG A N 1
ATOM 4454 C CA . ARG A 1 566 ? -10.523 -3.773 25.703 1 90.5 566 ARG A CA 1
ATOM 4455 C C . ARG A 1 566 ? -10.68 -4.375 27.094 1 90.5 566 ARG A C 1
ATOM 4457 O O . ARG A 1 566 ? -10.875 -5.586 27.25 1 90.5 566 ARG A O 1
ATOM 4464 N N . LEU A 1 567 ? -10.539 -3.555 28.125 1 89.44 567 LEU A N 1
ATOM 4465 C CA . LEU A 1 567 ? -10.562 -4.074 29.484 1 89.44 567 LEU A CA 1
ATOM 4466 C C . LEU A 1 567 ? -11.844 -3.662 30.219 1 89.44 567 LEU A C 1
ATOM 4468 O O . LEU A 1 567 ? -12.078 -4.07 31.359 1 89.44 567 LEU A O 1
ATOM 4472 N N . ARG A 1 568 ? -12.672 -2.859 29.609 1 87.5 568 ARG A N 1
ATOM 4473 C CA . ARG A 1 568 ? -13.93 -2.395 30.172 1 87.5 568 ARG A CA 1
ATOM 4474 C C . ARG A 1 568 ? -13.703 -1.653 31.484 1 87.5 568 ARG A C 1
ATOM 4476 O O . ARG A 1 568 ? -14.406 -1.887 32.469 1 87.5 568 ARG A O 1
ATOM 4483 N N . THR A 1 569 ? -12.617 -0.9 31.438 1 87.38 569 THR A N 1
ATOM 4484 C CA . THR A 1 569 ? -12.336 -0.052 32.594 1 87.38 569 THR A CA 1
ATOM 4485 C C . THR A 1 569 ? -13.242 1.176 32.594 1 87.38 569 THR A C 1
ATOM 4487 O O . THR A 1 569 ? -13.945 1.435 31.609 1 87.38 569 THR A O 1
ATOM 4490 N N . ASP A 1 570 ? -13.188 1.905 33.656 1 89.62 570 ASP A N 1
ATOM 4491 C CA . ASP A 1 570 ? -14 3.115 33.719 1 89.62 570 ASP A CA 1
ATOM 4492 C C . ASP A 1 570 ? -13.367 4.246 32.906 1 89.62 570 ASP A C 1
ATOM 4494 O O . ASP A 1 570 ? -12.227 4.133 32.469 1 89.62 570 ASP A O 1
ATOM 4498 N N . THR A 1 571 ? -14.078 5.293 32.75 1 92.44 571 THR A N 1
ATOM 4499 C CA . THR A 1 571 ? -13.664 6.391 31.891 1 92.44 571 THR A CA 1
ATOM 4500 C C . THR A 1 571 ? -13.078 7.539 32.719 1 92.44 571 THR A C 1
ATOM 4502 O O . THR A 1 571 ? -12.852 8.633 32.188 1 92.44 571 THR A O 1
ATOM 4505 N N . LYS A 1 572 ? -12.773 7.398 33.906 1 94.25 572 LYS A N 1
ATOM 4506 C CA . LYS A 1 572 ? -12.367 8.477 34.812 1 94.25 572 LYS A CA 1
ATOM 4507 C C . LYS A 1 572 ? -11.062 9.117 34.344 1 94.25 572 LYS A C 1
ATOM 4509 O O . LYS A 1 572 ? -10.883 10.328 34.438 1 94.25 572 LYS A O 1
ATOM 4514 N N . LYS A 1 573 ? -10.18 8.281 33.844 1 94.81 573 LYS A N 1
ATOM 4515 C CA . LYS A 1 573 ? -8.898 8.805 33.375 1 94.81 573 LYS A CA 1
ATOM 4516 C C . LYS A 1 573 ? -9.016 9.359 31.969 1 94.81 573 LYS A C 1
ATOM 4518 O O . LYS A 1 573 ? -8.219 10.203 31.562 1 94.81 573 LYS A O 1
ATOM 4523 N N . LEU A 1 574 ? -9.961 8.938 31.203 1 96.81 574 LEU A N 1
ATOM 4524 C CA . LEU A 1 574 ? -10.156 9.32 29.812 1 96.81 574 LEU A CA 1
ATOM 4525 C C . LEU A 1 574 ? -10.766 10.711 29.719 1 96.81 574 LEU A C 1
ATOM 4527 O O . LEU A 1 574 ? -10.398 11.492 28.828 1 96.81 574 LEU A O 1
ATOM 4531 N N . ILE A 1 575 ? -11.656 11.094 30.641 1 97.38 575 ILE A N 1
ATOM 4532 C CA . ILE A 1 575 ? -12.461 12.305 30.562 1 97.38 575 ILE A CA 1
ATOM 4533 C C . ILE A 1 575 ? -11.562 13.539 30.641 1 97.38 575 ILE A C 1
ATOM 4535 O O . ILE A 1 575 ? -11.633 14.43 29.797 1 97.38 575 ILE A O 1
ATOM 4539 N N . PRO A 1 576 ? -10.648 13.594 31.594 1 97.38 576 PRO A N 1
ATOM 4540 C CA . PRO A 1 576 ? -9.789 14.781 31.641 1 97.38 576 PRO A CA 1
ATOM 4541 C C . PRO A 1 576 ? -8.898 14.914 30.406 1 97.38 576 PRO A C 1
ATOM 4543 O O . PRO A 1 576 ? -8.602 16.031 29.984 1 97.38 576 PRO A O 1
ATOM 4546 N N . ILE A 1 577 ? -8.453 13.836 29.906 1 97.75 577 ILE A N 1
ATOM 4547 C CA . ILE A 1 577 ? -7.613 13.859 28.703 1 97.75 577 ILE A CA 1
ATOM 4548 C C . ILE A 1 577 ? -8.422 14.375 27.516 1 97.75 577 ILE A C 1
ATOM 4550 O O . ILE A 1 577 ? -7.922 15.172 26.719 1 97.75 577 ILE A O 1
ATOM 4554 N N . ALA A 1 578 ? -9.633 13.898 27.406 1 98.12 578 ALA A N 1
ATOM 4555 C CA . ALA A 1 578 ? -10.516 14.367 26.344 1 98.12 578 ALA A CA 1
ATOM 4556 C C . ALA A 1 578 ? -10.773 15.867 26.453 1 98.12 578 ALA A C 1
ATOM 4558 O O . ALA A 1 578 ? -10.789 16.578 25.453 1 98.12 578 ALA A O 1
ATOM 4559 N N . ARG A 1 579 ? -11 16.344 27.656 1 98.06 579 ARG A N 1
ATOM 4560 C CA . ARG A 1 579 ? -11.211 17.766 27.875 1 98.06 579 ARG A CA 1
ATOM 4561 C C . ARG A 1 579 ? -9.992 18.578 27.453 1 98.06 579 ARG A C 1
ATOM 4563 O O . ARG A 1 579 ? -10.125 19.609 26.797 1 98.06 579 ARG A O 1
ATOM 4570 N N . ARG A 1 580 ? -8.852 18.062 27.844 1 97.31 580 ARG A N 1
ATOM 4571 C CA . ARG A 1 580 ? -7.613 18.75 27.484 1 97.31 580 ARG A CA 1
ATOM 4572 C C . ARG A 1 580 ? -7.441 18.812 25.969 1 97.31 580 ARG A C 1
ATOM 4574 O O . ARG A 1 580 ? -7.055 19.844 25.438 1 97.31 580 ARG A O 1
ATOM 4581 N N . MET A 1 581 ? -7.664 17.734 25.297 1 97.44 581 MET A N 1
ATOM 4582 C CA . MET A 1 581 ? -7.531 17.641 23.844 1 97.44 581 MET A CA 1
ATOM 4583 C C . MET A 1 581 ? -8.484 18.609 23.156 1 97.44 581 MET A C 1
ATOM 4585 O O . MET A 1 581 ? -8.094 19.312 22.234 1 97.44 581 MET A O 1
ATOM 4589 N N . LEU A 1 582 ? -9.742 18.672 23.641 1 98.12 582 LEU A N 1
ATOM 4590 C CA . LEU A 1 582 ? -10.727 19.562 23.062 1 98.12 582 LEU A CA 1
ATOM 4591 C C . LEU A 1 582 ? -10.336 21.031 23.297 1 98.12 582 LEU A C 1
ATOM 4593 O O . LEU A 1 582 ? -10.477 21.859 22.391 1 98.12 582 LEU A O 1
ATOM 4597 N N . LYS A 1 583 ? -9.836 21.312 24.453 1 96.88 583 LYS A N 1
ATOM 4598 C CA . LYS A 1 583 ? -9.422 22.672 24.781 1 96.88 583 LYS A CA 1
ATOM 4599 C C . LYS A 1 583 ? -8.297 23.141 23.859 1 96.88 583 LYS A C 1
ATOM 4601 O O . LYS A 1 583 ? -8.242 24.312 23.484 1 96.88 583 LYS A O 1
ATOM 4606 N N . LEU A 1 584 ? -7.383 22.25 23.562 1 95.94 584 LEU A N 1
ATOM 4607 C CA . LEU A 1 584 ? -6.293 22.594 22.656 1 95.94 584 LEU A CA 1
ATOM 4608 C C . LEU A 1 584 ? -6.82 22.891 21.25 1 95.94 584 LEU A C 1
ATOM 4610 O O . LEU A 1 584 ? -6.375 23.844 20.609 1 95.94 584 LEU A O 1
ATOM 4614 N N . VAL A 1 585 ? -7.738 22.109 20.797 1 96.75 585 VAL A N 1
ATOM 4615 C CA . VAL A 1 585 ? -8.328 22.312 19.469 1 96.75 585 VAL A CA 1
ATOM 4616 C C . VAL A 1 585 ? -9.062 23.656 19.438 1 96.75 585 VAL A C 1
ATOM 4618 O O . VAL A 1 585 ? -8.922 24.406 18.484 1 96.75 585 VAL A O 1
ATOM 4621 N N . LEU A 1 586 ? -9.828 23.953 20.5 1 96.75 586 LEU A N 1
ATOM 4622 C CA . LEU A 1 586 ? -10.578 25.203 20.578 1 96.75 586 LEU A CA 1
ATOM 4623 C C . LEU A 1 586 ? -9.641 26.391 20.672 1 96.75 586 LEU A C 1
ATOM 4625 O O . LEU A 1 586 ? -9.938 27.469 20.141 1 96.75 586 LEU A O 1
ATOM 4629 N N . LEU A 1 587 ? -8.555 26.188 21.344 1 94.56 587 LEU A N 1
ATOM 4630 C CA . LEU A 1 587 ? -7.559 27.266 21.422 1 94.56 587 LEU A CA 1
ATOM 4631 C C . LEU A 1 587 ? -7.012 27.578 20.031 1 94.56 587 LEU A C 1
ATOM 4633 O O . LEU A 1 587 ? -6.859 28.75 19.688 1 94.56 587 LEU A O 1
ATOM 4637 N N . ALA A 1 588 ? -6.699 26.594 19.281 1 92.88 588 ALA A N 1
ATOM 4638 C CA . ALA A 1 588 ? -6.223 26.812 17.922 1 92.88 588 ALA A CA 1
ATOM 4639 C C . ALA A 1 588 ? -7.277 27.516 17.078 1 92.88 588 ALA A C 1
ATOM 4641 O O . ALA A 1 588 ? -6.953 28.422 16.297 1 92.88 588 ALA A O 1
ATOM 4642 N N . GLN A 1 589 ? -8.484 27.125 17.25 1 92.69 589 GLN A N 1
ATOM 4643 C CA . GLN A 1 589 ? -9.586 27.703 16.5 1 92.69 589 GLN A CA 1
ATOM 4644 C C . GLN A 1 589 ? -9.789 29.172 16.875 1 92.69 589 GLN A C 1
ATOM 4646 O O . GLN A 1 589 ? -10.156 30 16.031 1 92.69 589 GLN A O 1
ATOM 4651 N N . SER A 1 590 ? -9.609 29.484 18.078 1 92.69 590 SER A N 1
ATOM 4652 C CA . SER A 1 590 ? -9.781 30.859 18.547 1 92.69 590 SER A CA 1
ATOM 4653 C C . SER A 1 590 ? -8.727 31.781 17.938 1 92.69 590 SER A C 1
ATOM 4655 O O . SER A 1 590 ? -8.906 33 17.906 1 92.69 590 SER A O 1
ATOM 4657 N N . LYS A 1 591 ? -7.672 31.234 17.438 1 89.62 591 LYS A N 1
ATOM 4658 C CA . LYS A 1 591 ? -6.602 32 16.828 1 89.62 591 LYS A CA 1
ATOM 4659 C C . LYS A 1 591 ? -6.609 31.844 15.305 1 89.62 591 LYS A C 1
ATOM 4661 O O . LYS A 1 591 ? -5.555 31.828 14.672 1 89.62 591 LYS A O 1
ATOM 4666 N N . LYS A 1 592 ? -7.695 31.625 14.734 1 88.81 592 LYS A N 1
ATOM 4667 C CA . LYS A 1 592 ? -7.867 31.359 13.305 1 88.81 592 LYS A CA 1
ATOM 4668 C C . LYS A 1 592 ? -7.297 32.5 12.461 1 88.81 592 LYS A C 1
ATOM 4670 O O . LYS A 1 592 ? -6.777 32.25 11.367 1 88.81 592 LYS A O 1
ATOM 4675 N N . GLU A 1 593 ? -7.371 33.75 12.93 1 85.94 593 GLU A N 1
ATOM 4676 C CA . GLU A 1 593 ? -6.844 34.906 12.18 1 85.94 593 GLU A CA 1
ATOM 4677 C C . GLU A 1 593 ? -5.316 34.844 12.133 1 85.94 593 GLU A C 1
ATOM 4679 O O . GLU A 1 593 ? -4.715 35.25 11.125 1 85.94 593 GLU A O 1
ATOM 4684 N N . PHE A 1 594 ? -4.875 34.375 13.266 1 84.56 594 PHE A N 1
ATOM 4685 C CA . PHE A 1 594 ? -3.426 34.25 13.328 1 84.56 594 PHE A CA 1
ATOM 4686 C C . PHE A 1 594 ? -2.953 33.125 12.391 1 84.56 594 PHE A C 1
ATOM 4688 O O . PHE A 1 594 ? -1.904 33.25 11.758 1 84.56 594 PHE A O 1
ATOM 4695 N N . PHE A 1 595 ? -3.709 32.125 12.227 1 88.25 595 PHE A N 1
ATOM 4696 C CA . PHE A 1 595 ? -3.375 30.969 11.391 1 88.25 595 PHE A CA 1
ATOM 4697 C C . PHE A 1 595 ? -4.082 31.047 10.039 1 88.25 595 PHE A C 1
ATOM 4699 O O . PHE A 1 595 ? -4.457 30.031 9.461 1 88.25 595 PHE A O 1
ATOM 4706 N N . ARG A 1 596 ? -4.273 32.188 9.523 1 87.88 596 ARG A N 1
ATOM 4707 C CA . ARG A 1 596 ? -5.094 32.438 8.336 1 87.88 596 ARG A CA 1
ATOM 4708 C C . ARG A 1 596 ? -4.512 31.719 7.121 1 87.88 596 ARG A C 1
ATOM 4710 O O . ARG A 1 596 ? -5.246 31.328 6.207 1 87.88 596 ARG A O 1
ATOM 4717 N N . ASP A 1 597 ? -3.205 31.469 7.082 1 89.44 597 ASP A N 1
ATOM 4718 C CA . ASP A 1 597 ? -2.549 30.812 5.949 1 89.44 597 ASP A CA 1
ATOM 4719 C C . ASP A 1 597 ? -2.561 29.297 6.094 1 89.44 597 ASP A C 1
ATOM 4721 O O . ASP A 1 597 ? -2.027 28.578 5.242 1 89.44 597 ASP A O 1
ATOM 4725 N N . PHE A 1 598 ? -3.172 28.75 7.176 1 90.62 598 PHE A N 1
ATOM 4726 C CA . PHE A 1 598 ? -3.129 27.328 7.484 1 90.62 598 PHE A CA 1
ATOM 4727 C C . PHE A 1 598 ? -4.523 26.797 7.797 1 90.62 598 PHE A C 1
ATOM 4729 O O . PHE A 1 598 ? -4.715 26.078 8.773 1 90.62 598 PHE A O 1
ATOM 4736 N N . GLN A 1 599 ? -5.461 27.141 7.023 1 89.38 599 GLN A N 1
ATOM 4737 C CA . GLN A 1 599 ? -6.855 26.812 7.285 1 89.38 599 GLN A CA 1
ATOM 4738 C C . GLN A 1 599 ? -7.082 25.297 7.23 1 89.38 599 GLN A C 1
ATOM 4740 O O . GLN A 1 599 ? -7.859 24.75 8.016 1 89.38 599 GLN A O 1
ATOM 4745 N N . GLY A 1 600 ? -6.434 24.688 6.277 1 89.69 600 GLY A N 1
ATOM 4746 C CA . GLY A 1 600 ? -6.559 23.234 6.184 1 89.69 600 GLY A CA 1
ATOM 4747 C C . GLY A 1 600 ? -6.098 22.516 7.438 1 89.69 600 GLY A C 1
ATOM 4748 O O . GLY A 1 600 ? -6.684 21.516 7.832 1 89.69 600 GLY A O 1
ATOM 4749 N N . ASP A 1 601 ? -5.102 23 8.078 1 90.62 601 ASP A N 1
ATOM 4750 C CA . ASP A 1 601 ? -4.578 22.422 9.305 1 90.62 601 ASP A CA 1
ATOM 4751 C C . ASP A 1 601 ? -5.566 22.578 10.461 1 90.62 601 ASP A C 1
ATOM 4753 O O . ASP A 1 601 ? -5.672 21.703 11.328 1 90.62 601 ASP A O 1
ATOM 4757 N N . LEU A 1 602 ? -6.215 23.734 10.484 1 92.38 602 LEU A N 1
ATOM 4758 C CA . LEU A 1 602 ? -7.219 23.938 11.523 1 92.38 602 LEU A CA 1
ATOM 4759 C C . LEU A 1 602 ? -8.367 22.953 11.375 1 92.38 602 LEU A C 1
ATOM 4761 O O . LEU A 1 602 ? -8.844 22.391 12.375 1 92.38 602 LEU A O 1
ATOM 4765 N N . VAL A 1 603 ? -8.773 22.781 10.125 1 94.12 603 VAL A N 1
ATOM 4766 C CA . VAL A 1 603 ? -9.836 21.828 9.867 1 94.12 603 VAL A CA 1
ATOM 4767 C C . VAL A 1 603 ? -9.383 20.422 10.25 1 94.12 603 VAL A C 1
ATOM 4769 O O . VAL A 1 603 ? -10.164 19.625 10.789 1 94.12 603 VAL A O 1
ATOM 4772 N N . TYR A 1 604 ? -8.211 20.172 9.984 1 92.94 604 TYR A N 1
ATOM 4773 C CA . TYR A 1 604 ? -7.609 18.906 10.367 1 92.94 604 TYR A CA 1
ATOM 4774 C C . TYR A 1 604 ? -7.684 18.688 11.867 1 92.94 604 TYR A C 1
ATOM 4776 O O . TYR A 1 604 ? -8.031 17.594 12.328 1 92.94 604 TYR A O 1
ATOM 4784 N N . LEU A 1 605 ? -7.359 19.641 12.672 1 95.19 605 LEU A N 1
ATOM 4785 C CA . LEU A 1 605 ? -7.41 19.547 14.125 1 95.19 605 LEU A CA 1
ATOM 4786 C C . LEU A 1 605 ? -8.828 19.266 14.602 1 95.19 605 LEU A C 1
ATOM 4788 O O . LEU A 1 605 ? -9.031 18.5 15.547 1 95.19 605 LEU A O 1
ATOM 4792 N N . LEU A 1 606 ? -9.773 19.875 13.938 1 96.75 606 LEU A N 1
ATOM 4793 C CA . LEU A 1 606 ? -11.172 19.641 14.281 1 96.75 606 LEU A CA 1
ATOM 4794 C C . LEU A 1 606 ? -11.562 18.188 14.047 1 96.75 606 LEU A C 1
ATOM 4796 O O . LEU A 1 606 ? -12.141 17.547 14.922 1 96.75 606 LEU A O 1
ATOM 4800 N N . ALA A 1 607 ? -11.172 17.719 12.914 1 95.62 607 ALA A N 1
ATOM 4801 C CA . ALA A 1 607 ? -11.625 16.391 12.484 1 95.62 607 ALA A CA 1
ATOM 4802 C C . ALA A 1 607 ? -10.852 15.289 13.203 1 95.62 607 ALA A C 1
ATOM 4804 O O . ALA A 1 607 ? -11.445 14.312 13.664 1 95.62 607 ALA A O 1
ATOM 4805 N N . LEU A 1 608 ? -9.594 15.398 13.281 1 95.62 608 LEU A N 1
ATOM 4806 C CA . LEU A 1 608 ? -8.742 14.312 13.742 1 95.62 608 LEU A CA 1
ATOM 4807 C C . LEU A 1 608 ? -8.742 14.227 15.266 1 95.62 608 LEU A C 1
ATOM 4809 O O . LEU A 1 608 ? -8.711 13.133 15.836 1 95.62 608 LEU A O 1
ATOM 4813 N N . HIS A 1 609 ? -8.695 15.406 15.914 1 97.12 609 HIS A N 1
ATOM 4814 C CA . HIS A 1 609 ? -8.547 15.414 17.359 1 97.12 609 HIS A CA 1
ATOM 4815 C C . HIS A 1 609 ? -9.828 15.875 18.047 1 97.12 609 HIS A C 1
ATOM 4817 O O . HIS A 1 609 ? -10.227 15.32 19.078 1 97.12 609 HIS A O 1
ATOM 4823 N N . GLY A 1 610 ? -10.453 16.859 17.516 1 97.94 610 GLY A N 1
ATOM 4824 C CA . GLY A 1 610 ? -11.625 17.453 18.141 1 97.94 610 GLY A CA 1
ATOM 4825 C C . GLY A 1 610 ? -12.805 16.5 18.203 1 97.94 610 GLY A C 1
ATOM 4826 O O . GLY A 1 610 ? -13.438 16.359 19.25 1 97.94 610 GLY A O 1
ATOM 4827 N N . LEU A 1 611 ? -13.094 15.883 17.156 1 96.69 611 LEU A N 1
ATOM 4828 C CA . LEU A 1 611 ? -14.281 15.047 17.047 1 96.69 611 LEU A CA 1
ATOM 4829 C C . LEU A 1 611 ? -14.227 13.891 18.047 1 96.69 611 LEU A C 1
ATOM 4831 O O . LEU A 1 611 ? -15.18 13.656 18.781 1 96.69 611 LEU A O 1
ATOM 4835 N N . PRO A 1 612 ? -13.164 13.133 18.094 1 96.69 612 PRO A N 1
ATOM 4836 C CA . PRO A 1 612 ? -13.117 12.047 19.078 1 96.69 612 PRO A CA 1
ATOM 4837 C C . PRO A 1 612 ? -13.234 12.555 20.516 1 96.69 612 PRO A C 1
ATOM 4839 O O . PRO A 1 612 ? -13.945 11.953 21.312 1 96.69 612 PRO A O 1
ATOM 4842 N N . ALA A 1 613 ? -12.547 13.609 20.812 1 97.88 613 ALA A N 1
ATOM 4843 C CA . ALA A 1 613 ? -12.594 14.172 22.172 1 97.88 613 ALA A CA 1
ATOM 4844 C C . ALA A 1 613 ? -14.008 14.625 22.531 1 97.88 613 ALA A C 1
ATOM 4846 O O . ALA A 1 613 ? -14.508 14.312 23.609 1 97.88 613 ALA A O 1
ATOM 4847 N N . ALA A 1 614 ? -14.617 15.359 21.641 1 97.81 614 ALA A N 1
ATOM 4848 C CA . ALA A 1 614 ? -15.977 15.844 21.844 1 97.81 614 ALA A CA 1
ATOM 4849 C C . ALA A 1 614 ? -16.953 14.688 22 1 97.81 614 ALA A C 1
ATOM 4851 O O . ALA A 1 614 ? -17.922 14.766 22.766 1 97.81 614 ALA A O 1
ATOM 4852 N N . GLY A 1 615 ? -16.719 13.641 21.203 1 95.5 615 GLY A N 1
ATOM 4853 C CA . GLY A 1 615 ? -17.578 12.461 21.297 1 95.5 615 GLY A CA 1
ATOM 4854 C C . GLY A 1 615 ? -17.578 11.844 22.688 1 95.5 615 GLY A C 1
ATOM 4855 O O . GLY A 1 615 ? -18.641 11.508 23.203 1 95.5 615 GLY A O 1
ATOM 4856 N N . VAL A 1 616 ? -16.453 11.672 23.281 1 96 616 VAL A N 1
ATOM 4857 C CA . VAL A 1 616 ? -16.328 11.086 24.609 1 96 616 VAL A CA 1
ATOM 4858 C C . VAL A 1 616 ? -17.047 11.961 25.625 1 96 616 VAL A C 1
ATOM 4860 O O . VAL A 1 616 ? -17.781 11.461 26.484 1 96 616 VAL A O 1
ATOM 4863 N N . LEU A 1 617 ? -16.844 13.25 25.547 1 96.94 617 LEU A N 1
ATOM 4864 C CA . LEU A 1 617 ? -17.453 14.188 26.5 1 96.94 617 LEU A CA 1
ATOM 4865 C C . LEU A 1 617 ? -18.969 14.219 26.328 1 96.94 617 LEU A C 1
ATOM 4867 O O . LEU A 1 617 ? -19.703 14.273 27.312 1 96.94 617 LEU A O 1
ATOM 4871 N N . ALA A 1 618 ? -19.391 14.203 25.125 1 95.06 618 ALA A N 1
ATOM 4872 C CA . ALA A 1 618 ? -20.828 14.211 24.844 1 95.06 618 ALA A CA 1
ATOM 4873 C C . ALA A 1 618 ? -21.5 12.953 25.391 1 95.06 618 ALA A C 1
ATOM 4875 O O . ALA A 1 618 ? -22.578 13.031 25.984 1 95.06 618 ALA A O 1
ATOM 4876 N N . VAL A 1 619 ? -20.906 11.805 25.188 1 92.62 619 VAL A N 1
ATOM 4877 C CA . VAL A 1 619 ? -21.453 10.539 25.672 1 92.62 619 VAL A CA 1
ATOM 4878 C C . VAL A 1 619 ? -21.516 10.547 27.188 1 92.62 619 VAL A C 1
ATOM 4880 O O . VAL A 1 619 ? -22.5 10.102 27.781 1 92.62 619 VAL A O 1
ATOM 4883 N N . GLU A 1 620 ? -20.422 11.07 27.797 1 93.88 620 GLU A N 1
ATOM 4884 C CA . GLU A 1 620 ? -20.391 11.125 29.25 1 93.88 620 GLU A CA 1
ATOM 4885 C C . GLU A 1 620 ? -21.469 12.062 29.797 1 93.88 620 GLU A C 1
ATOM 4887 O O . GLU A 1 620 ? -22.109 11.773 30.812 1 93.88 620 GLU A O 1
ATOM 4892 N N . LEU A 1 621 ? -21.641 13.172 29.172 1 93.31 621 LEU A N 1
ATOM 4893 C CA . LEU A 1 621 ? -22.688 14.117 29.562 1 93.31 621 LEU A CA 1
ATOM 4894 C C . LEU A 1 621 ? -24.062 13.477 29.469 1 93.31 621 LEU A C 1
ATOM 4896 O O . LEU A 1 621 ? -24.891 13.641 30.375 1 93.31 621 LEU A O 1
ATOM 4900 N N . LEU A 1 622 ? -24.281 12.828 28.406 1 90.5 622 LEU A N 1
ATOM 4901 C CA . LEU A 1 622 ? -25.562 12.172 28.188 1 90.5 622 LEU A CA 1
ATOM 4902 C C . LEU A 1 622 ? -25.781 11.055 29.219 1 90.5 622 LEU A C 1
ATOM 4904 O O . LEU A 1 622 ? -26.891 10.867 29.703 1 90.5 622 LEU A O 1
ATOM 4908 N N . THR A 1 623 ? -24.75 10.297 29.453 1 89.56 623 THR A N 1
ATOM 4909 C CA . THR A 1 623 ? -24.828 9.227 30.438 1 89.56 623 THR A CA 1
ATOM 4910 C C . THR A 1 623 ? -25.188 9.781 31.828 1 89.56 623 THR A C 1
ATOM 4912 O O . THR A 1 623 ? -26.016 9.211 32.531 1 89.56 623 THR A O 1
ATOM 4915 N N . GLN A 1 624 ? -24.609 10.859 32.156 1 91.06 624 GLN A N 1
ATOM 4916 C CA . GLN A 1 624 ? -24.891 11.484 33.438 1 91.06 624 GLN A CA 1
ATOM 4917 C C . GLN A 1 624 ? -26.328 12.023 33.469 1 91.06 624 GLN A C 1
ATOM 4919 O O . GLN A 1 624 ? -26.984 11.969 34.5 1 91.06 624 GLN A O 1
ATOM 4924 N N . GLU A 1 625 ? -26.703 12.547 32.375 1 88.44 625 GLU A N 1
ATOM 4925 C CA . GLU A 1 625 ? -28.078 13.055 32.312 1 88.44 625 GLU A CA 1
ATOM 4926 C C . GLU A 1 625 ? -29.094 11.93 32.5 1 88.44 625 GLU A C 1
ATOM 4928 O O . GLU A 1 625 ? -30.141 12.141 33.094 1 88.44 625 GLU A O 1
ATOM 4933 N N . ARG A 1 626 ? -28.797 10.812 31.984 1 85.06 626 ARG A N 1
ATOM 4934 C CA . ARG A 1 626 ? -29.703 9.672 32.031 1 85.06 626 ARG A CA 1
ATOM 4935 C C . ARG A 1 626 ? -29.656 9 33.406 1 85.06 626 ARG A C 1
ATOM 4937 O O . ARG A 1 626 ? -30.688 8.57 33.938 1 85.06 626 ARG A O 1
ATOM 4944 N N . THR A 1 627 ? -28.469 8.906 33.938 1 89.31 627 THR A N 1
ATOM 4945 C CA . THR A 1 627 ? -28.297 8.195 35.188 1 89.31 627 THR A CA 1
ATOM 4946 C C . THR A 1 627 ? -28.469 9.141 36.375 1 89.31 627 THR A C 1
ATOM 4948 O O . THR A 1 627 ? -28.672 8.695 37.5 1 89.31 627 THR A O 1
ATOM 4951 N N . ARG A 1 628 ? -28.344 10.406 36.188 1 89.81 628 ARG A N 1
ATOM 4952 C CA . ARG A 1 628 ? -28.422 11.445 37.219 1 89.81 628 ARG A CA 1
ATOM 4953 C C . ARG A 1 628 ? -27.281 11.297 38.219 1 89.81 628 ARG A C 1
ATOM 4955 O O . ARG A 1 628 ? -27.453 11.602 39.406 1 89.81 628 ARG A O 1
ATOM 4962 N N . LEU A 1 629 ? -26.266 10.656 37.75 1 90.56 629 LEU A N 1
ATOM 4963 C CA . LEU A 1 629 ? -25.031 10.586 38.531 1 90.56 629 LEU A CA 1
ATOM 4964 C C . LEU A 1 629 ? -24.016 11.602 38.031 1 90.56 629 LEU A C 1
ATOM 4966 O O . LEU A 1 629 ? -23.328 11.359 37.031 1 90.56 629 LEU A O 1
ATOM 4970 N N . TRP A 1 630 ? -23.906 12.656 38.812 1 90.31 630 TRP A N 1
ATOM 4971 C CA . TRP A 1 630 ? -23.094 13.773 38.375 1 90.31 630 TRP A CA 1
ATOM 4972 C C . TRP A 1 630 ? -21.688 13.711 38.969 1 90.31 630 TRP A C 1
ATOM 4974 O O . TRP A 1 630 ? -21.531 13.336 40.125 1 90.31 630 TRP A O 1
ATOM 4984 N N . THR A 1 631 ? -20.703 14.008 38.188 1 92.12 631 THR A N 1
ATOM 4985 C CA . THR A 1 631 ? -19.312 14.086 38.625 1 92.12 631 THR A CA 1
ATOM 4986 C C . THR A 1 631 ? -18.688 15.422 38.25 1 92.12 631 THR A C 1
ATOM 4988 O O . THR A 1 631 ? -17.828 15.484 37.375 1 92.12 631 THR A O 1
ATOM 4991 N N . PRO A 1 632 ? -19 16.469 38.938 1 90.5 632 PRO A N 1
ATOM 4992 C CA . PRO A 1 632 ? -18.578 17.812 38.531 1 90.5 632 PRO A CA 1
ATOM 4993 C C . PRO A 1 632 ? -17.062 17.984 38.562 1 90.5 632 PRO A C 1
ATOM 4995 O O . PRO A 1 632 ? -16.516 18.797 37.812 1 90.5 632 PRO A O 1
ATOM 4998 N N . ASP A 1 633 ? -16.359 17.25 39.406 1 91.88 633 ASP A N 1
ATOM 4999 C CA . ASP A 1 633 ? -14.906 17.359 39.5 1 91.88 633 ASP A CA 1
ATOM 5000 C C . ASP A 1 633 ? -14.242 16.766 38.25 1 91.88 633 ASP A C 1
ATOM 5002 O O . ASP A 1 633 ? -13.18 17.219 37.844 1 91.88 633 ASP A O 1
ATOM 5006 N N . LEU A 1 634 ? -14.898 15.812 37.75 1 92.81 634 LEU A N 1
ATOM 5007 C CA . LEU A 1 634 ? -14.367 15.117 36.594 1 92.81 634 LEU A CA 1
ATOM 5008 C C . LEU A 1 634 ? -14.875 15.758 35.312 1 92.81 634 LEU A C 1
ATOM 5010 O O . LEU A 1 634 ? -14.109 15.922 34.344 1 92.81 634 LEU A O 1
ATOM 5014 N N . LEU A 1 635 ? -16.141 16.141 35.344 1 95.56 635 LEU A N 1
ATOM 5015 C CA . LEU A 1 635 ? -16.797 16.703 34.156 1 95.56 635 LEU A CA 1
ATOM 5016 C C . LEU A 1 635 ? -17.656 17.891 34.562 1 95.56 635 LEU A C 1
ATOM 5018 O O . LEU A 1 635 ? -18.859 17.75 34.812 1 95.56 635 LEU A O 1
ATOM 5022 N N . PRO A 1 636 ? -17.031 19.047 34.531 1 95.88 636 PRO A N 1
ATOM 5023 C CA . PRO A 1 636 ? -17.859 20.234 34.781 1 95.88 636 PRO A CA 1
ATOM 5024 C C . PRO A 1 636 ? -18.922 20.438 33.688 1 95.88 636 PRO A C 1
ATOM 5026 O O . PRO A 1 636 ? -18.594 20.844 32.562 1 95.88 636 PRO A O 1
ATOM 5029 N N . ARG A 1 637 ? -20.109 20.266 34.031 1 94.88 637 ARG A N 1
ATOM 5030 C CA . ARG A 1 637 ? -21.219 20.203 33.094 1 94.88 637 ARG A CA 1
ATOM 5031 C C . ARG A 1 637 ? -21.344 21.5 32.312 1 94.88 637 ARG A C 1
ATOM 5033 O O . ARG A 1 637 ? -21.391 21.469 31.062 1 94.88 637 ARG A O 1
ATOM 5040 N N . SER A 1 638 ? -21.438 22.672 33 1 94.81 638 SER A N 1
ATOM 5041 C CA . SER A 1 638 ? -21.625 23.953 32.312 1 94.81 638 SER A CA 1
ATOM 5042 C C . SER A 1 638 ? -20.484 24.266 31.359 1 94.81 638 SER A C 1
ATOM 5044 O O . SER A 1 638 ? -20.734 24.656 30.219 1 94.81 638 SER A O 1
ATOM 5046 N N . GLU A 1 639 ? -19.297 24.094 31.828 1 96.5 639 GLU A N 1
ATOM 5047 C CA . GLU A 1 639 ? -18.125 24.359 31 1 96.5 639 GLU A CA 1
ATOM 5048 C C . GLU A 1 639 ? -18.078 23.438 29.781 1 96.5 639 GLU A C 1
ATOM 5050 O O . GLU A 1 639 ? -17.75 23.859 28.688 1 96.5 639 GLU A O 1
ATOM 5055 N N . THR A 1 640 ? -18.391 22.172 30.031 1 96.94 640 THR A N 1
ATOM 5056 C CA . THR A 1 640 ? -18.344 21.188 28.969 1 96.94 640 THR A CA 1
ATOM 5057 C C . THR A 1 640 ? -19.391 21.5 27.891 1 96.94 640 THR A C 1
ATOM 5059 O O . THR A 1 640 ? -19.109 21.375 26.703 1 96.94 640 THR A O 1
ATOM 5062 N N . ILE A 1 641 ? -20.562 21.875 28.266 1 96.62 641 ILE A N 1
ATOM 5063 C CA . ILE A 1 641 ? -21.609 22.234 27.312 1 96.62 641 ILE A CA 1
ATOM 5064 C C . ILE A 1 641 ? -21.172 23.438 26.5 1 96.62 641 ILE A C 1
ATOM 5066 O O . ILE A 1 641 ? -21.391 23.484 25.281 1 96.62 641 ILE A O 1
ATOM 5070 N N . GLN A 1 642 ? -20.547 24.406 27.125 1 97.12 642 GLN A N 1
ATOM 5071 C CA . GLN A 1 642 ? -20.062 25.578 26.422 1 97.12 642 GLN A CA 1
ATOM 5072 C C . GLN A 1 642 ? -18.984 25.203 25.391 1 97.12 642 GLN A C 1
ATOM 5074 O O . GLN A 1 642 ? -19.016 25.672 24.25 1 97.12 642 GLN A O 1
ATOM 5079 N N . ASP A 1 643 ? -18.062 24.422 25.875 1 97.94 643 ASP A N 1
ATOM 5080 C CA . ASP A 1 643 ? -16.984 24 24.969 1 97.94 643 ASP A CA 1
ATOM 5081 C C . ASP A 1 643 ? -17.547 23.25 23.766 1 97.94 643 ASP A C 1
ATOM 5083 O O . ASP A 1 643 ? -17.125 23.469 22.641 1 97.94 643 ASP A O 1
ATOM 5087 N N . LEU A 1 644 ? -18.453 22.312 23.969 1 97.88 644 LEU A N 1
ATOM 5088 C CA . LEU A 1 644 ? -19.062 21.547 22.891 1 97.88 644 LEU A CA 1
ATOM 5089 C C . LEU A 1 644 ? -19.828 22.453 21.938 1 97.88 644 LEU A C 1
ATOM 5091 O O . LEU A 1 644 ? -19.828 22.25 20.719 1 97.88 644 LEU A O 1
ATOM 5095 N N . SER A 1 645 ? -20.484 23.5 22.484 1 97.94 645 SER A N 1
ATOM 5096 C CA . SER A 1 645 ? -21.219 24.438 21.656 1 97.94 645 SER A CA 1
ATOM 5097 C C . SER A 1 645 ? -20.281 25.219 20.734 1 97.94 645 SER A C 1
ATOM 5099 O O . SER A 1 645 ? -20.594 25.406 19.547 1 97.94 645 SER A O 1
ATOM 5101 N N . VAL A 1 646 ? -19.219 25.688 21.359 1 98.25 646 VAL A N 1
ATOM 5102 C CA . VAL A 1 646 ? -18.234 26.406 20.547 1 98.25 646 VAL A CA 1
ATOM 5103 C C . VAL A 1 646 ? -17.656 25.469 19.484 1 98.25 646 VAL A C 1
ATOM 5105 O O . VAL A 1 646 ? -17.438 25.875 18.344 1 98.25 646 VAL A O 1
ATOM 5108 N N . PHE A 1 647 ? -17.391 24.25 19.875 1 98.25 647 PHE A N 1
ATOM 5109 C CA . PHE A 1 647 ? -16.859 23.281 18.938 1 98.25 647 PHE A CA 1
ATOM 5110 C C . PHE A 1 647 ? -17.828 23.031 17.781 1 98.25 647 PHE A C 1
ATOM 5112 O O . PHE A 1 647 ? -17.422 22.953 16.625 1 98.25 647 PHE A O 1
ATOM 5119 N N . ILE A 1 648 ? -19.094 22.891 18.062 1 97.81 648 ILE A N 1
ATOM 5120 C CA . ILE A 1 648 ? -20.141 22.703 17.062 1 97.81 648 ILE A CA 1
ATOM 5121 C C . ILE A 1 648 ? -20.141 23.875 16.094 1 97.81 648 ILE A C 1
ATOM 5123 O O . ILE A 1 648 ? -20.281 23.703 14.875 1 97.81 648 ILE A O 1
ATOM 5127 N N . SER A 1 649 ? -20 25.062 16.625 1 97.69 649 SER A N 1
ATOM 5128 C CA . SER A 1 649 ? -19.938 26.25 15.781 1 97.69 649 SER A CA 1
ATOM 5129 C C . SER A 1 649 ? -18.719 26.203 14.852 1 97.69 649 SER A C 1
ATOM 5131 O O . SER A 1 649 ? -18.812 26.609 13.695 1 97.69 649 SER A O 1
ATOM 5133 N N . ALA A 1 650 ? -17.594 25.781 15.414 1 97.5 650 ALA A N 1
ATOM 5134 C CA . ALA A 1 650 ? -16.391 25.641 14.609 1 97.5 650 ALA A CA 1
ATOM 5135 C C . ALA A 1 650 ? -16.578 24.641 13.484 1 97.5 650 ALA A C 1
ATOM 5137 O O . ALA A 1 650 ? -16.125 24.859 12.359 1 97.5 650 ALA A O 1
ATOM 5138 N N . LEU A 1 651 ? -17.188 23.484 13.773 1 97.38 651 LEU A N 1
ATOM 5139 C CA . LEU A 1 651 ? -17.484 22.484 12.75 1 97.38 651 LEU A CA 1
ATOM 5140 C C . LEU A 1 651 ? -18.391 23.062 11.672 1 97.38 651 LEU A C 1
ATOM 5142 O O . LEU A 1 651 ? -18.219 22.75 10.484 1 97.38 651 LEU A O 1
ATOM 5146 N N . SER A 1 652 ? -19.312 23.875 12.016 1 95.75 652 SER A N 1
ATOM 5147 C CA . SER A 1 652 ? -20.266 24.453 11.086 1 95.75 652 SER A CA 1
ATOM 5148 C C . SER A 1 652 ? -19.578 25.438 10.133 1 95.75 652 SER A C 1
ATOM 5150 O O . SER A 1 652 ? -20.078 25.688 9.031 1 95.75 652 SER A O 1
ATOM 5152 N N . ALA A 1 653 ? -18.484 25.969 10.594 1 93.5 653 ALA A N 1
ATOM 5153 C CA . ALA A 1 653 ? -17.766 26.953 9.797 1 93.5 653 ALA A CA 1
ATOM 5154 C C . ALA A 1 653 ? -16.984 26.281 8.664 1 93.5 653 ALA A C 1
ATOM 5156 O O . ALA A 1 653 ? -16.547 26.938 7.727 1 93.5 653 ALA A O 1
ATOM 5157 N N . VAL A 1 654 ? -16.859 24.969 8.75 1 93.56 654 VAL A N 1
ATOM 5158 C CA . VAL A 1 654 ? -16.188 24.25 7.676 1 93.56 654 VAL A CA 1
ATOM 5159 C C . VAL A 1 654 ? -17.125 24.109 6.48 1 93.56 654 VAL A C 1
ATOM 5161 O O . VAL A 1 654 ? -18.172 23.453 6.566 1 93.56 654 VAL A O 1
ATOM 5164 N N . GLY A 1 655 ? -16.766 24.781 5.391 1 87.62 655 GLY A N 1
ATOM 5165 C CA . GLY A 1 655 ? -17.672 24.844 4.254 1 87.62 655 GLY A CA 1
ATOM 5166 C C . GLY A 1 655 ? -17.469 23.703 3.268 1 87.62 655 GLY A C 1
ATOM 5167 O O . GLY A 1 655 ? -16.516 22.938 3.389 1 87.62 655 GLY A O 1
ATOM 5168 N N . PRO A 1 656 ? -18.453 23.766 2.33 1 83.56 656 PRO A N 1
ATOM 5169 C CA . PRO A 1 656 ? -18.297 22.781 1.251 1 83.56 656 PRO A CA 1
ATOM 5170 C C . PRO A 1 656 ? -17.062 23.047 0.393 1 83.56 656 PRO A C 1
ATOM 5172 O O . PRO A 1 656 ? -16.656 24.203 0.225 1 83.56 656 PRO A O 1
ATOM 5175 N N . GLY A 1 657 ? -16.25 22.203 0.073 1 78.81 657 GLY A N 1
ATOM 5176 C CA . GLY A 1 657 ? -15.008 22.344 -0.679 1 78.81 657 GLY A CA 1
ATOM 5177 C C . GLY A 1 657 ? -13.781 21.906 0.094 1 78.81 657 GLY A C 1
ATOM 5178 O O . GLY A 1 657 ? -12.734 21.625 -0.496 1 78.81 657 GLY A O 1
ATOM 5179 N N . GLU A 1 658 ? -14.039 22.094 1.455 1 88.56 658 GLU A N 1
ATOM 5180 C CA . GLU A 1 658 ? -12.953 21.578 2.277 1 88.56 658 GLU A CA 1
ATOM 5181 C C . GLU A 1 658 ? -12.93 20.047 2.26 1 88.56 658 GLU A C 1
ATOM 5183 O O . GLU A 1 658 ? -13.984 19.406 2.203 1 88.56 658 GLU A O 1
ATOM 5188 N N . GLY A 1 659 ? -11.82 19.5 2.277 1 89.25 659 GLY A N 1
ATOM 5189 C CA . GLY A 1 659 ? -11.672 18.062 2.188 1 89.25 659 GLY A CA 1
ATOM 5190 C C . GLY A 1 659 ? -12.414 17.312 3.283 1 89.25 659 GLY A C 1
ATOM 5191 O O . GLY A 1 659 ? -13.055 16.297 3.023 1 89.25 659 GLY A O 1
ATOM 5192 N N . ASN A 1 660 ? -12.367 17.828 4.52 1 92.94 660 ASN A N 1
ATOM 5193 C CA . ASN A 1 660 ? -12.977 17.125 5.648 1 92.94 660 ASN A CA 1
ATOM 5194 C C . ASN A 1 660 ? -14.375 17.656 5.945 1 92.94 660 ASN A C 1
ATOM 5196 O O . ASN A 1 660 ? -14.891 17.469 7.047 1 92.94 660 ASN A O 1
ATOM 5200 N N . PHE A 1 661 ? -15.023 18.359 5.016 1 92.19 661 PHE A N 1
ATOM 5201 C CA . PHE A 1 661 ? -16.344 18.953 5.211 1 92.19 661 PHE A CA 1
ATOM 5202 C C . PHE A 1 661 ? -17.344 17.906 5.676 1 92.19 661 PHE A C 1
ATOM 5204 O O . PHE A 1 661 ? -18.062 18.125 6.648 1 92.19 661 PHE A O 1
ATOM 5211 N N . PHE A 1 662 ? -17.359 16.75 5.023 1 88.12 662 PHE A N 1
ATOM 5212 C CA . PHE A 1 662 ? -18.375 15.75 5.293 1 88.12 662 PHE A CA 1
ATOM 5213 C C . PHE A 1 662 ? -18.25 15.211 6.711 1 88.12 662 PHE A C 1
ATOM 5215 O O . PHE A 1 662 ? -19.25 15.023 7.406 1 88.12 662 PHE A O 1
ATOM 5222 N N . ILE A 1 663 ? -17.094 14.961 7.148 1 91.69 663 ILE A N 1
ATOM 5223 C CA . ILE A 1 663 ? -16.844 14.43 8.484 1 91.69 663 ILE A CA 1
ATOM 5224 C C . ILE A 1 663 ? -17.203 15.477 9.531 1 91.69 663 ILE A C 1
ATOM 5226 O O . ILE A 1 663 ? -17.812 15.156 10.562 1 91.69 663 ILE A O 1
ATOM 5230 N N . CYS A 1 664 ? -16.812 16.688 9.25 1 94.44 664 CYS A N 1
ATOM 5231 C CA . CYS A 1 664 ? -17.141 17.766 10.18 1 94.44 664 CYS A CA 1
ATOM 5232 C C . CYS A 1 664 ? -18.641 17.984 10.266 1 94.44 664 CYS A C 1
ATOM 5234 O O . CYS A 1 664 ? -19.188 18.219 11.352 1 94.44 664 CYS A O 1
ATOM 5236 N N . ASP A 1 665 ? -19.297 17.906 9.141 1 92.81 665 ASP A N 1
ATOM 5237 C CA . ASP A 1 665 ? -20.734 18.094 9.109 1 92.81 665 ASP A CA 1
ATOM 5238 C C . ASP A 1 665 ? -21.453 16.969 9.859 1 92.81 665 ASP A C 1
ATOM 5240 O O . ASP A 1 665 ? -22.422 17.219 10.586 1 92.81 665 ASP A O 1
ATOM 5244 N N . GLN A 1 666 ? -21.016 15.758 9.672 1 88.75 666 GLN A N 1
ATOM 5245 C CA . GLN A 1 666 ? -21.578 14.617 10.398 1 88.75 666 GLN A CA 1
ATOM 5246 C C . GLN A 1 666 ? -21.375 14.773 11.898 1 88.75 666 GLN A C 1
ATOM 5248 O O . GLN A 1 666 ? -22.281 14.5 12.688 1 88.75 666 GLN A O 1
ATOM 5253 N N . GLY A 1 667 ? -20.172 15.18 12.289 1 92.62 667 GLY A N 1
ATOM 5254 C CA . GLY A 1 667 ? -19.906 15.43 13.688 1 92.62 667 GLY A CA 1
ATOM 5255 C C . GLY A 1 667 ? -20.75 16.531 14.281 1 92.62 667 GLY A C 1
ATOM 5256 O O . GLY A 1 667 ? -21.25 16.406 15.406 1 92.62 667 GLY A O 1
ATOM 5257 N N . ARG A 1 668 ? -20.906 17.578 13.469 1 94.88 668 ARG A N 1
ATOM 5258 C CA . ARG A 1 668 ? -21.734 18.688 13.898 1 94.88 668 ARG A CA 1
ATOM 5259 C C . ARG A 1 668 ? -23.156 18.234 14.188 1 94.88 668 ARG A C 1
ATOM 5261 O O . ARG A 1 668 ? -23.719 18.578 15.227 1 94.88 668 ARG A O 1
ATOM 5268 N N . ARG A 1 669 ? -23.719 17.484 13.32 1 91.44 669 ARG A N 1
ATOM 5269 C CA . ARG A 1 669 ? -25.094 17.016 13.469 1 91.44 669 ARG A CA 1
ATOM 5270 C C . ARG A 1 669 ? -25.219 16.094 14.68 1 91.44 669 ARG A C 1
ATOM 5272 O O . ARG A 1 669 ? -26.172 16.219 15.453 1 91.44 669 ARG A O 1
ATOM 5279 N N . ALA A 1 670 ? -24.328 15.172 14.836 1 91.06 670 ALA A N 1
ATOM 5280 C CA . ALA A 1 670 ? -24.375 14.219 15.945 1 91.06 670 ALA A CA 1
ATOM 5281 C C . ALA A 1 670 ? -24.266 14.938 17.281 1 91.06 670 ALA A C 1
ATOM 5283 O O . ALA A 1 670 ? -25.031 14.648 18.203 1 91.06 670 ALA A O 1
ATOM 5284 N N . LEU A 1 671 ? -23.375 15.859 17.406 1 94.5 671 LEU A N 1
ATOM 5285 C CA . LEU A 1 671 ? -23.125 16.547 18.672 1 94.5 671 LEU A CA 1
ATOM 5286 C C . LEU A 1 671 ? -24.281 17.516 18.984 1 94.5 671 LEU A C 1
ATOM 5288 O O . LEU A 1 671 ? -24.641 17.688 20.156 1 94.5 671 LEU A O 1
ATOM 5292 N N . SER A 1 672 ? -24.797 18.141 17.922 1 93.69 672 SER A N 1
ATOM 5293 C CA . SER A 1 672 ? -25.953 19.016 18.125 1 93.69 672 SER A CA 1
ATOM 5294 C C . SER A 1 672 ? -27.156 18.25 18.672 1 93.69 672 SER A C 1
ATOM 5296 O O . SER A 1 672 ? -27.875 18.75 19.531 1 93.69 672 SER A O 1
ATOM 5298 N N . ARG A 1 673 ? -27.344 17.109 18.172 1 89.88 673 ARG A N 1
ATOM 5299 C CA . ARG A 1 673 ? -28.438 16.281 18.656 1 89.88 673 ARG A CA 1
ATOM 5300 C C . ARG A 1 673 ? -28.25 15.922 20.125 1 89.88 673 ARG A C 1
ATOM 5302 O O . ARG A 1 673 ? -29.219 15.836 20.875 1 89.88 673 ARG A O 1
ATOM 5309 N N . VAL A 1 674 ? -27.062 15.578 20.5 1 89.94 674 VAL A N 1
ATOM 5310 C CA . VAL A 1 674 ? -26.766 15.242 21.875 1 89.94 674 VAL A CA 1
ATOM 5311 C C . VAL A 1 674 ? -27.047 16.453 22.781 1 89.94 674 VAL A C 1
ATOM 5313 O O . VAL A 1 674 ? -27.656 16.312 23.844 1 89.94 674 VAL A O 1
ATOM 5316 N N . LEU A 1 675 ? -26.594 17.609 22.359 1 91.81 675 LEU A N 1
ATOM 5317 C CA . LEU A 1 675 ? -26.828 18.812 23.172 1 91.81 675 LEU A CA 1
ATOM 5318 C C . LEU A 1 675 ? -28.312 19.125 23.266 1 91.81 675 LEU A C 1
ATOM 5320 O O . LEU A 1 675 ? -28.781 19.594 24.297 1 91.81 675 LEU A O 1
ATOM 5324 N N . ASP A 1 676 ? -29.031 18.844 22.203 1 90 676 ASP A N 1
ATOM 5325 C CA . ASP A 1 676 ? -30.469 19.062 22.219 1 90 676 ASP A CA 1
ATOM 5326 C C . ASP A 1 676 ? -31.156 18.156 23.234 1 90 676 ASP A C 1
ATOM 5328 O O . ASP A 1 676 ? -32.094 18.562 23.938 1 90 676 ASP A O 1
ATOM 5332 N N . GLN A 1 677 ? -30.703 16.969 23.328 1 87.62 677 GLN A N 1
ATOM 5333 C CA . GLN A 1 677 ? -31.266 16.016 24.281 1 87.62 677 GLN A CA 1
ATOM 5334 C C . GLN A 1 677 ? -30.969 16.438 25.719 1 87.62 677 GLN A C 1
ATOM 5336 O O . GLN A 1 677 ? -31.797 16.219 26.609 1 87.62 677 GLN A O 1
ATOM 5341 N N . ILE A 1 678 ? -29.906 17 25.891 1 89.12 678 ILE A N 1
ATOM 5342 C CA . ILE A 1 678 ? -29.484 17.375 27.234 1 89.12 678 ILE A CA 1
ATOM 5343 C C . ILE A 1 678 ? -30.188 18.672 27.641 1 89.12 678 ILE A C 1
ATOM 5345 O O . ILE A 1 678 ? -30.609 18.812 28.797 1 89.12 678 ILE A O 1
ATOM 5349 N N . LEU A 1 679 ? -30.328 19.578 26.797 1 89.44 679 LEU A N 1
ATOM 5350 C CA . LEU A 1 679 ? -30.812 20.906 27.109 1 89.44 679 LEU A CA 1
ATOM 5351 C C . LEU A 1 679 ? -32.344 20.969 27 1 89.44 679 LEU A C 1
ATOM 5353 O O . LEU A 1 679 ? -32.969 21.812 27.625 1 89.44 679 LEU A O 1
ATOM 5357 N N . SER A 1 680 ? -33.031 20.25 26.078 1 80.75 680 SER A N 1
ATOM 5358 C CA . SER A 1 680 ? -34.469 20.234 25.922 1 80.75 680 SER A CA 1
ATOM 5359 C C . SER A 1 680 ? -35 18.812 26.062 1 80.75 680 SER A C 1
ATOM 5361 O O . SER A 1 680 ? -35.281 18.156 25.047 1 80.75 680 SER A O 1
ATOM 5363 N N . PRO A 1 681 ? -35.094 18.375 27.297 1 61.16 681 PRO A N 1
ATOM 5364 C CA . PRO A 1 681 ? -35.562 17 27.406 1 61.16 681 PRO A CA 1
ATOM 5365 C C . PRO A 1 681 ? -36.969 16.812 26.875 1 61.16 681 PRO A C 1
ATOM 5367 O O . PRO A 1 681 ? -37.875 17.609 27.219 1 61.16 681 PRO A O 1
ATOM 5370 N N . ASN A 1 682 ? -37.375 16.656 25.703 1 51 682 ASN A N 1
ATOM 5371 C CA . ASN A 1 682 ? -38.719 16.391 25.234 1 51 682 ASN A CA 1
ATOM 5372 C C . ASN A 1 682 ? -39.469 15.469 26.172 1 51 682 ASN A C 1
ATOM 5374 O O . ASN A 1 682 ? -38.938 14.445 26.609 1 51 682 ASN A O 1
ATOM 5378 N N . PRO A 1 683 ? -40.719 15.93 26.75 1 45.59 683 PRO A N 1
ATOM 5379 C CA . PRO A 1 683 ? -41.562 15.008 27.5 1 45.59 683 PRO A CA 1
ATOM 5380 C C . PRO A 1 683 ? -41.75 13.656 26.812 1 45.59 683 PRO A C 1
ATOM 5382 O O . PRO A 1 683 ? -41.906 13.609 25.594 1 45.59 683 PRO A O 1
ATOM 5385 N N . LEU A 1 684 ? -41.281 12.609 27.203 1 42.12 684 LEU A N 1
ATOM 5386 C CA . LEU A 1 684 ? -41.594 11.289 26.688 1 42.12 684 LEU A CA 1
ATOM 5387 C C . LEU A 1 684 ? -43.094 11.18 26.359 1 42.12 684 LEU A C 1
ATOM 5389 O O . LEU A 1 684 ? -43.906 11.781 27.047 1 42.12 684 LEU A O 1
ATOM 5393 N N . PRO A 1 685 ? -43.562 10.836 25.219 1 36.97 685 PRO A N 1
ATOM 5394 C CA . PRO A 1 685 ? -45 10.719 25 1 36.97 685 PRO A CA 1
ATOM 5395 C C . PRO A 1 685 ? -45.75 10.078 26.172 1 36.97 685 PRO A C 1
ATOM 5397 O O . PRO A 1 685 ? -45.219 9.148 26.797 1 36.97 685 PRO A O 1
ATOM 5400 N N . THR A 1 686 ? -46.625 10.711 26.922 1 34.06 686 THR A N 1
ATOM 5401 C CA . THR A 1 686 ? -47.562 10.25 27.953 1 34.06 686 THR A CA 1
ATOM 5402 C C . THR A 1 686 ? -48.281 8.977 27.5 1 34.06 686 THR A C 1
ATOM 5404 O O . THR A 1 686 ? -48.906 8.961 26.438 1 34.06 686 THR A O 1
ATOM 5407 N N . SER A 1 687 ? -48 7.684 27.938 1 34 687 SER A N 1
ATOM 5408 C CA . SER A 1 687 ? -48.656 6.383 27.766 1 34 687 SER A CA 1
ATOM 5409 C C . SER A 1 687 ? -50.156 6.469 28.016 1 34 687 SER A C 1
ATOM 5411 O O . SER A 1 687 ? -50.562 6.984 29.047 1 34 687 SER A O 1
ATOM 5413 N N . MET A 1 688 ? -51 6.43 27.062 1 32.41 688 MET A N 1
ATOM 5414 C CA . MET A 1 688 ? -52.438 6.215 27.266 1 32.41 688 MET A CA 1
ATOM 5415 C C . MET A 1 688 ? -52.688 5.027 28.188 1 32.41 688 MET A C 1
ATOM 5417 O O . MET A 1 688 ? -52 4.016 28.109 1 32.41 688 MET A O 1
ATOM 5421 N N . PRO A 1 689 ? -53.531 5.051 29.266 1 33.47 689 PRO A N 1
ATOM 5422 C CA . PRO A 1 689 ? -53.906 4.059 30.281 1 33.47 689 PRO A CA 1
ATOM 5423 C C . PRO A 1 689 ? -54.406 2.752 29.672 1 33.47 689 PRO A C 1
ATOM 5425 O O . PRO A 1 689 ? -55.5 2.719 29.078 1 33.47 689 PRO A O 1
ATOM 5428 N N . THR A 1 690 ? -53.688 1.906 28.906 1 29.62 690 THR A N 1
ATOM 5429 C CA . THR A 1 690 ? -54.344 0.653 28.516 1 29.62 690 THR A CA 1
ATOM 5430 C C . THR A 1 690 ? -54.688 -0.172 29.75 1 29.62 690 THR A C 1
ATOM 5432 O O . THR A 1 690 ? -53.906 -0.25 30.703 1 29.62 690 THR A O 1
ATOM 5435 N N . SER A 1 691 ? -55.938 -0.609 30.047 1 25.08 691 SER A N 1
ATOM 5436 C CA . SER A 1 691 ? -56.625 -1.504 30.984 1 25.08 691 SER A CA 1
ATOM 5437 C C . SER A 1 691 ? -55.844 -2.816 31.125 1 25.08 691 SER A C 1
ATOM 5439 O O . SER A 1 691 ? -55.719 -3.568 30.172 1 25.08 691 SER A O 1
ATOM 5441 N N . ARG A 1 692 ? -54.875 -2.871 32.094 1 27.5 692 ARG A N 1
ATOM 5442 C CA . ARG A 1 692 ? -54 -3.988 32.5 1 27.5 692 ARG A CA 1
ATOM 5443 C C . ARG A 1 692 ? -54.844 -5.145 33.031 1 27.5 692 ARG A C 1
ATOM 5445 O O . ARG A 1 692 ? -55.438 -5.043 34.094 1 27.5 692 ARG A O 1
ATOM 5452 N N . GLU A 1 693 ? -55.562 -5.918 32.25 1 26.42 693 GLU A N 1
ATOM 5453 C CA . GLU A 1 693 ? -55.969 -7.152 32.906 1 26.42 693 GLU A CA 1
ATOM 5454 C C . GLU A 1 693 ? -54.781 -7.859 33.531 1 26.42 693 GLU A C 1
ATOM 5456 O O . GLU A 1 693 ? -53.688 -7.883 32.969 1 26.42 693 GLU A O 1
ATOM 5461 N N . PRO A 1 694 ? -54.75 -8.117 34.906 1 27.23 694 PRO A N 1
ATOM 5462 C CA . PRO A 1 694 ? -53.781 -8.656 35.844 1 27.23 694 PRO A CA 1
ATOM 5463 C C . PRO A 1 694 ? -53.188 -10 35.375 1 27.23 694 PRO A C 1
ATOM 5465 O O . PRO A 1 694 ? -53.938 -10.992 35.281 1 27.23 694 PRO A O 1
ATOM 5468 N N . ALA A 1 695 ? -52.438 -10.07 34.25 1 25.97 695 ALA A N 1
ATOM 5469 C CA . ALA A 1 695 ? -52 -11.438 34.031 1 25.97 695 ALA A CA 1
ATOM 5470 C C . ALA A 1 695 ? -51.188 -11.945 35.219 1 25.97 695 ALA A C 1
ATOM 5472 O O . ALA A 1 695 ? -50.344 -11.227 35.75 1 25.97 695 ALA A O 1
ATOM 5473 N N . VAL A 1 696 ? -51.594 -12.898 36 1 24.8 696 VAL A N 1
ATOM 5474 C CA . VAL A 1 696 ? -51.188 -13.664 37.156 1 24.8 696 VAL A CA 1
ATOM 5475 C C . VAL A 1 696 ? -49.75 -14.172 37 1 24.8 696 VAL A C 1
ATOM 5477 O O . VAL A 1 696 ? -49.5 -15.031 36.156 1 24.8 696 VAL A O 1
ATOM 5480 N N . TYR A 1 697 ? -48.781 -13.258 36.906 1 24.08 697 TYR A N 1
ATOM 5481 C CA . TYR A 1 697 ? -47.406 -13.703 36.781 1 24.08 697 TYR A CA 1
ATOM 5482 C C . TYR A 1 697 ? -46.969 -14.508 38 1 24.08 697 TYR A C 1
ATOM 5484 O O . TYR A 1 697 ? -47.188 -14.094 39.125 1 24.08 697 TYR A O 1
ATOM 5492 N N . ASP A 1 698 ? -46.906 -15.758 37.844 1 22.33 698 ASP A N 1
ATOM 5493 C CA . ASP A 1 698 ? -46.406 -16.719 38.844 1 22.33 698 ASP A CA 1
ATOM 5494 C C . ASP A 1 698 ? -45.031 -16.297 39.344 1 22.33 698 ASP A C 1
ATOM 5496 O O . ASP A 1 698 ? -44.219 -15.766 38.594 1 22.33 698 ASP A O 1
ATOM 5500 N N . ASP A 1 699 ? -44.719 -16.109 40.688 1 23.16 699 ASP A N 1
ATOM 5501 C CA . ASP A 1 699 ? -43.812 -15.57 41.688 1 23.16 699 ASP A CA 1
ATOM 5502 C C . ASP A 1 699 ? -42.406 -16.188 41.594 1 23.16 699 ASP A C 1
ATOM 5504 O O . ASP A 1 699 ? -41.594 -16.078 42.5 1 23.16 699 ASP A O 1
ATOM 5508 N N . ALA A 1 700 ? -42.188 -17.359 40.906 1 21.17 700 ALA A N 1
ATOM 5509 C CA . ALA A 1 700 ? -41.094 -18.125 41.469 1 21.17 700 ALA A CA 1
ATOM 5510 C C . ALA A 1 700 ? -39.844 -17.281 41.594 1 21.17 700 ALA A C 1
ATOM 5512 O O . ALA A 1 700 ? -39.219 -17.219 42.656 1 21.17 700 ALA A O 1
ATOM 5513 N N . SER A 1 701 ? -38.812 -17.562 40.719 1 23.2 701 SER A N 1
ATOM 5514 C CA . SER A 1 701 ? -37.406 -17.625 41.125 1 23.2 701 SER A CA 1
ATOM 5515 C C . SER A 1 701 ? -36.812 -16.219 41.312 1 23.2 701 SER A C 1
ATOM 5517 O O . SER A 1 701 ? -37.219 -15.281 40.625 1 23.2 701 SER A O 1
ATOM 5519 N N . THR A 1 702 ? -36.062 -15.938 42.375 1 22.73 702 THR A N 1
ATOM 5520 C CA . THR A 1 702 ? -35.531 -14.914 43.25 1 22.73 702 THR A CA 1
ATOM 5521 C C . THR A 1 702 ? -34.812 -13.844 42.469 1 22.73 702 THR A C 1
ATOM 5523 O O . THR A 1 702 ? -35.062 -12.648 42.625 1 22.73 702 THR A O 1
ATOM 5526 N N . THR A 1 703 ? -33.406 -13.984 42.469 1 23.41 703 THR A N 1
ATOM 5527 C CA . THR A 1 703 ? -32.469 -12.992 42.969 1 23.41 703 THR A CA 1
ATOM 5528 C C . THR A 1 703 ? -32.219 -11.914 41.938 1 23.41 703 THR A C 1
ATOM 5530 O O . THR A 1 703 ? -31.406 -11.008 42.156 1 23.41 703 THR A O 1
ATOM 5533 N N . TYR A 1 704 ? -32.406 -12.219 40.625 1 23.12 704 TYR A N 1
ATOM 5534 C CA . TYR A 1 704 ? -31.625 -11.578 39.594 1 23.12 704 TYR A CA 1
ATOM 5535 C C . TYR A 1 704 ? -31.938 -10.086 39.5 1 23.12 704 TYR A C 1
ATOM 5537 O O . TYR A 1 704 ? -33.031 -9.648 39.875 1 23.12 704 TYR A O 1
ATOM 5545 N N . PHE A 1 705 ? -30.859 -9.18 39.344 1 25.64 705 PHE A N 1
ATOM 5546 C CA . PHE A 1 705 ? -30.953 -7.738 39.531 1 25.64 705 PHE A CA 1
ATOM 5547 C C . PHE A 1 705 ? -32.188 -7.18 38.812 1 25.64 705 PHE A C 1
ATOM 5549 O O . PHE A 1 705 ? -32.5 -7.555 37.688 1 25.64 705 PHE A O 1
ATOM 5556 N N . PRO A 1 706 ? -33.188 -6.633 39.469 1 27.17 706 PRO A N 1
ATOM 5557 C CA . PRO A 1 706 ? -34.531 -6.23 39.031 1 27.17 706 PRO A CA 1
ATOM 5558 C C . PRO A 1 706 ? -34.5 -5.172 37.938 1 27.17 706 PRO A C 1
ATOM 5560 O O . PRO A 1 706 ? -34.156 -4.02 38.188 1 27.17 706 PRO A O 1
ATOM 5563 N N . ILE A 1 707 ? -33.906 -5.531 36.75 1 27.05 707 ILE A N 1
ATOM 5564 C CA . ILE A 1 707 ? -33.969 -4.602 35.625 1 27.05 707 ILE A CA 1
ATOM 5565 C C . ILE A 1 707 ? -35.406 -4.109 35.438 1 27.05 707 ILE A C 1
ATOM 5567 O O . ILE A 1 707 ? -36.312 -4.91 35.219 1 27.05 707 ILE A O 1
ATOM 5571 N N . GLY A 1 708 ? -35.719 -3.012 36.031 1 26.28 708 GLY A N 1
ATOM 5572 C CA . GLY A 1 708 ? -37.031 -2.393 36.031 1 26.28 708 GLY A CA 1
ATOM 5573 C C . GLY A 1 708 ? -37.812 -2.607 34.719 1 26.28 708 GLY A C 1
ATOM 5574 O O . GLY A 1 708 ? -37.25 -3.117 33.75 1 26.28 708 GLY A O 1
ATOM 5575 N N . ASN A 1 709 ? -39.125 -2.137 34.656 1 28.08 709 ASN A N 1
ATOM 5576 C CA . ASN A 1 709 ? -40.25 -2.379 33.75 1 28.08 709 ASN A CA 1
ATOM 5577 C C . ASN A 1 709 ? -39.938 -1.952 32.312 1 28.08 709 ASN A C 1
ATOM 5579 O O . ASN A 1 709 ? -39.938 -0.761 32 1 28.08 709 ASN A O 1
ATOM 5583 N N . ASP A 1 710 ? -39.094 -2.631 31.625 1 28.25 710 ASP A N 1
ATOM 5584 C CA . ASP A 1 710 ? -38.656 -2.641 30.219 1 28.25 710 ASP A CA 1
ATOM 5585 C C . ASP A 1 710 ? -39.875 -2.734 29.281 1 28.25 710 ASP A C 1
ATOM 5587 O O . ASP A 1 710 ? -39.688 -2.994 28.078 1 28.25 710 ASP A O 1
ATOM 5591 N N . ALA A 1 711 ? -41.094 -2.789 29.797 1 30.19 711 ALA A N 1
ATOM 5592 C CA . ALA A 1 711 ? -42.219 -3.158 28.953 1 30.19 711 ALA A CA 1
ATOM 5593 C C . ALA A 1 711 ? -42.562 -2.037 27.969 1 30.19 711 ALA A C 1
ATOM 5595 O O . ALA A 1 711 ? -42.875 -2.293 26.812 1 30.19 711 ALA A O 1
ATOM 5596 N N . GLU A 1 712 ? -42.719 -0.823 28.484 1 29.72 712 GLU A N 1
ATOM 5597 C CA . GLU A 1 712 ? -43.219 0.268 27.672 1 29.72 712 GLU A CA 1
ATOM 5598 C C . GLU A 1 712 ? -42.281 0.615 26.531 1 29.72 712 GLU A C 1
ATOM 5600 O O . GLU A 1 712 ? -42.688 1.097 25.484 1 29.72 712 GLU A O 1
ATOM 5605 N N . PHE A 1 713 ? -41.031 0.498 26.703 1 28.34 713 PHE A N 1
ATOM 5606 C CA . PHE A 1 713 ? -40.062 0.783 25.641 1 28.34 713 PHE A CA 1
ATOM 5607 C C . PHE A 1 713 ? -40.219 -0.217 24.5 1 28.34 713 PHE A C 1
ATOM 5609 O O . PHE A 1 713 ? -40.156 0.159 23.328 1 28.34 713 PHE A O 1
ATOM 5616 N N . LEU A 1 714 ? -40.688 -1.396 24.75 1 31.78 714 LEU A N 1
ATOM 5617 C CA . LEU A 1 714 ? -40.969 -2.42 23.734 1 31.78 714 LEU A CA 1
ATOM 5618 C C . LEU A 1 714 ? -42.25 -2.098 22.969 1 31.78 714 LEU A C 1
ATOM 5620 O O . LEU A 1 714 ? -42.312 -2.342 21.766 1 31.78 714 LEU A O 1
ATOM 5624 N N . GLN A 1 715 ? -43.25 -1.529 23.547 1 32.03 715 GLN A N 1
ATOM 5625 C CA . GLN A 1 715 ? -44.5 -1.221 22.859 1 32.03 715 GLN A CA 1
ATOM 5626 C C . GLN A 1 715 ? -44.344 -0.065 21.875 1 32.03 715 GLN A C 1
ATOM 5628 O O . GLN A 1 715 ? -44.938 -0.059 20.812 1 32.03 715 GLN A O 1
ATOM 5633 N N . TRP A 1 716 ? -43.594 0.899 22.234 1 31.58 716 TRP A N 1
ATOM 5634 C CA . TRP A 1 716 ? -43.406 2.043 21.344 1 31.58 716 TRP A CA 1
ATOM 5635 C C . TRP A 1 716 ? -42.656 1.63 20.078 1 31.58 716 TRP A C 1
ATOM 5637 O O . TRP A 1 716 ? -43 2.086 18.984 1 31.58 716 TRP A O 1
ATOM 5647 N N . LEU A 1 717 ? -41.844 0.666 20.062 1 28.22 717 LEU A N 1
ATOM 5648 C CA . LEU A 1 717 ? -41.188 0.153 18.859 1 28.22 717 LEU A CA 1
ATOM 5649 C C . LEU A 1 717 ? -42.25 -0.418 17.891 1 28.22 717 LEU A C 1
ATOM 5651 O O . LEU A 1 717 ? -42 -0.472 16.688 1 28.22 717 LEU A O 1
ATOM 5655 N N . GLU A 1 718 ? -43.281 -0.808 18.375 1 30.44 718 GLU A N 1
ATOM 5656 C CA . GLU A 1 718 ? -44.281 -1.49 17.547 1 30.44 718 GLU A CA 1
ATOM 5657 C C . GLU A 1 718 ? -45.094 -0.494 16.719 1 30.44 718 GLU A C 1
ATOM 5659 O O . GLU A 1 718 ? -45.594 -0.827 15.641 1 30.44 718 GLU A O 1
ATOM 5664 N N . HIS A 1 719 ? -45.531 0.63 17.234 1 31.88 719 HIS A N 1
ATOM 5665 C CA . HIS A 1 719 ? -46.5 1.465 16.547 1 31.88 719 HIS A CA 1
ATOM 5666 C C . HIS A 1 719 ? -45.812 2.484 15.648 1 31.88 719 HIS A C 1
ATOM 5668 O O . HIS A 1 719 ? -46.438 3.406 15.141 1 31.88 719 HIS A O 1
ATOM 5674 N N . VAL A 1 720 ? -44.594 2.621 15.695 1 26.89 720 VAL A N 1
ATOM 5675 C CA . VAL A 1 720 ? -44.125 3.607 14.727 1 26.89 720 VAL A CA 1
ATOM 5676 C C . VAL A 1 720 ? -44.344 3.086 13.312 1 26.89 720 VAL A C 1
ATOM 5678 O O . VAL A 1 720 ? -43.781 2.062 12.922 1 26.89 720 VAL A O 1
ATOM 5681 N N . GLU A 1 721 ? -45.531 3.396 12.828 1 25.91 721 GLU A N 1
ATOM 5682 C CA . GLU A 1 721 ? -46 3.152 11.469 1 25.91 721 GLU A CA 1
ATOM 5683 C C . GLU A 1 721 ? -45.031 3.74 10.438 1 25.91 721 GLU A C 1
ATOM 5685 O O . GLU A 1 721 ? -44.75 4.941 10.453 1 25.91 721 GLU A O 1
ATOM 5690 N N . TRP A 1 722 ? -44.219 2.984 10.039 1 23.44 722 TRP A N 1
ATOM 5691 C CA . TRP A 1 722 ? -43.469 3.311 8.828 1 23.44 722 TRP A CA 1
ATOM 5692 C C . TRP A 1 722 ? -44.406 3.455 7.633 1 23.44 722 TRP A C 1
ATOM 5694 O O . TRP A 1 722 ? -45.156 2.537 7.316 1 23.44 722 TRP A O 1
ATOM 5704 N N . ASP A 1 723 ? -44.938 4.621 7.5 1 21.34 723 ASP A N 1
ATOM 5705 C CA . ASP A 1 723 ? -45.75 4.91 6.328 1 21.34 723 ASP A CA 1
ATOM 5706 C C . ASP A 1 723 ? -45.031 4.523 5.043 1 21.34 723 ASP A C 1
ATOM 5708 O O . ASP A 1 723 ? -43.938 5.027 4.762 1 21.34 723 ASP A O 1
ATOM 5712 N N . LYS A 1 724 ? -45.281 3.344 4.586 1 22.39 724 LYS A N 1
ATOM 5713 C CA . LYS A 1 724 ? -44.969 2.725 3.301 1 22.39 724 LYS A CA 1
ATOM 5714 C C . LYS A 1 724 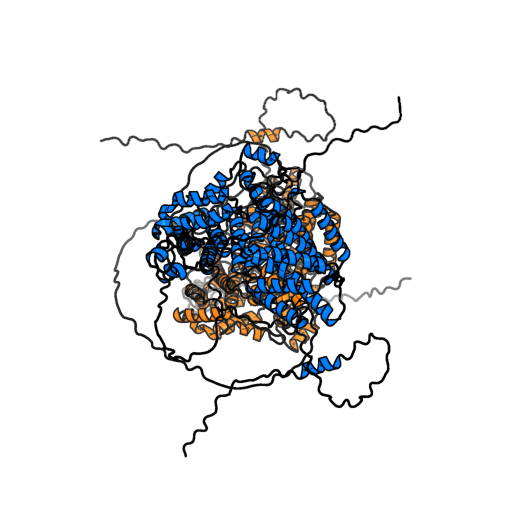? -45.625 3.482 2.152 1 22.39 724 LYS A C 1
ATOM 5716 O O . LYS A 1 724 ? -46.25 2.879 1.288 1 22.39 724 LYS A O 1
ATOM 5721 N N . ASN A 1 725 ? -45.938 4.734 2.248 1 20.09 725 ASN A N 1
ATOM 5722 C CA . ASN A 1 725 ? -46.719 5.258 1.124 1 20.09 725 ASN A CA 1
ATOM 5723 C C . ASN A 1 725 ? -46.031 4.977 -0.208 1 20.09 725 ASN A C 1
ATOM 5725 O O . ASN A 1 725 ? -44.906 5.422 -0.437 1 20.09 725 ASN A O 1
ATOM 5729 N N . THR A 1 726 ? -46.312 3.689 -0.67 1 21.11 726 THR A N 1
ATOM 5730 C CA . THR A 1 726 ? -46.344 3.141 -2.021 1 21.11 726 THR A CA 1
ATOM 5731 C C . THR A 1 726 ? -47.062 4.082 -2.979 1 21.11 726 THR A C 1
ATOM 5733 O O . THR A 1 726 ? -48.281 4.184 -2.949 1 21.11 726 THR A O 1
ATOM 5736 N N . TRP A 1 727 ? -46.594 5.246 -3.188 1 19.28 727 TRP A N 1
ATOM 5737 C CA . TRP A 1 727 ? -47.281 6.152 -4.09 1 19.28 727 TRP A CA 1
ATOM 5738 C C . TRP A 1 727 ? -47.438 5.527 -5.473 1 19.28 727 TRP A C 1
ATOM 5740 O O . TRP A 1 727 ? -48.062 6.113 -6.359 1 19.28 727 TRP A O 1
ATOM 5750 N N . ILE A 1 728 ? -46.656 4.496 -5.898 1 19.64 728 ILE A N 1
ATOM 5751 C CA . ILE A 1 728 ? -46.75 4.52 -7.355 1 19.64 728 ILE A CA 1
ATOM 5752 C C . ILE A 1 728 ? -48.156 4.086 -7.781 1 19.64 728 ILE A C 1
ATOM 5754 O O . ILE A 1 728 ? -48.594 2.99 -7.438 1 19.64 728 ILE A O 1
ATOM 5758 N N . GLU A 1 729 ? -49.031 5.02 -8.055 1 19.44 729 GLU A N 1
ATOM 5759 C CA . GLU A 1 729 ? -50.344 4.949 -8.711 1 19.44 729 GLU A CA 1
ATOM 5760 C C . GLU A 1 729 ? -50.25 4.172 -10.023 1 19.44 729 GLU A C 1
ATOM 5762 O O . GLU A 1 729 ? -49.375 4.449 -10.859 1 19.44 729 GLU A O 1
ATOM 5767 N N . PRO A 1 730 ? -50.688 2.904 -10.023 1 20.25 730 PRO A N 1
ATOM 5768 C CA . PRO A 1 730 ? -50.875 2.236 -11.312 1 20.25 730 PRO A CA 1
ATOM 5769 C C . PRO A 1 730 ? -51.719 3.059 -12.289 1 20.25 730 PRO A C 1
ATOM 5771 O O . PRO A 1 730 ? -52.531 3.879 -11.867 1 20.25 730 PRO A O 1
ATOM 5774 N N . LEU A 1 731 ? -51.25 3.369 -13.547 1 19.39 731 LEU A N 1
ATOM 5775 C CA . LEU A 1 731 ? -52.062 3.941 -14.617 1 19.39 731 LEU A CA 1
ATOM 5776 C C . LEU A 1 731 ? -53.344 3.139 -14.812 1 19.39 731 LEU A C 1
ATOM 5778 O O . LEU A 1 731 ? -53.344 1.92 -14.625 1 19.39 731 LEU A O 1
ATOM 5782 N N . PRO A 1 732 ? -54.562 3.836 -14.867 1 19.06 732 PRO A N 1
ATOM 5783 C CA . PRO A 1 732 ? -55.938 3.4 -15.109 1 19.06 732 PRO A CA 1
ATOM 5784 C C . PRO A 1 732 ? -56.125 2.688 -16.453 1 19.06 732 PRO A C 1
ATOM 5786 O O . PRO A 1 732 ? -55.375 2.965 -17.391 1 19.06 732 PRO A O 1
ATOM 5789 N N . ALA A 1 733 ? -56.562 1.409 -16.469 1 20.36 733 ALA A N 1
ATOM 5790 C CA . ALA A 1 733 ? -57.125 0.781 -17.656 1 20.36 733 ALA A CA 1
ATOM 5791 C C . ALA A 1 733 ? -58.25 1.628 -18.25 1 20.36 733 ALA A C 1
ATOM 5793 O O . ALA A 1 733 ? -59.125 2.127 -17.516 1 20.36 733 ALA A O 1
ATOM 5794 N N . SER A 1 734 ? -58.188 2.266 -19.516 1 18.2 734 SER A N 1
ATOM 5795 C CA . SER A 1 734 ? -59.25 2.693 -20.422 1 18.2 734 SER A CA 1
ATOM 5796 C C . SER A 1 734 ? -60.219 1.551 -20.719 1 18.2 734 SER A C 1
ATOM 5798 O O . SER A 1 734 ? -59.781 0.472 -21.141 1 18.2 734 SER A O 1
ATOM 5800 N N . HIS A 1 735 ? -61.406 1.331 -20 1 19.11 735 HIS A N 1
ATOM 5801 C CA . HIS A 1 735 ? -62.719 0.981 -20.531 1 19.11 735 HIS A CA 1
ATOM 5802 C C . HIS A 1 735 ? -63.125 1.946 -21.641 1 19.11 735 HIS A C 1
ATOM 5804 O O . HIS A 1 735 ? -63.375 3.123 -21.375 1 19.11 735 HIS A O 1
ATOM 5810 N N . LEU A 1 736 ? -62.562 1.77 -22.984 1 18.44 736 LEU A N 1
ATOM 5811 C CA . LEU A 1 736 ? -63.188 1.812 -24.297 1 18.44 736 LEU A CA 1
ATOM 5812 C C . LEU A 1 736 ? -64.5 1.029 -24.297 1 18.44 736 LEU A C 1
ATOM 5814 O O . LEU A 1 736 ? -64.5 -0.142 -23.906 1 18.44 736 LEU A O 1
ATOM 5818 N N . GLY A 1 737 ? -65.75 1.782 -24.547 1 16.09 737 GLY A N 1
ATOM 5819 C CA . GLY A 1 737 ? -66.938 1.968 -25.391 1 16.09 737 GLY A CA 1
ATOM 5820 C C . GLY A 1 737 ? -66.688 1.639 -26.844 1 16.09 737 GLY A C 1
ATOM 5821 O O . GLY A 1 737 ? -65.562 1.919 -27.375 1 16.09 737 GLY A O 1
ATOM 5822 N N . VAL A 1 738 ? -67.25 1.261 -27.984 1 19.89 738 VAL A N 1
ATOM 5823 C CA . VAL A 1 738 ? -68.188 2.053 -28.75 1 19.89 738 VAL A CA 1
ATOM 5824 C C . VAL A 1 738 ? -69.375 2.436 -27.844 1 19.89 738 VAL A C 1
ATOM 5826 O O . VAL A 1 738 ? -69.688 3.621 -27.672 1 19.89 738 VAL A O 1
ATOM 5829 N N . PRO A 1 739 ? -70.75 2.512 -28.422 1 23.66 739 PRO A N 1
ATOM 5830 C CA . PRO A 1 739 ? -72 2.02 -27.969 1 23.66 739 PRO A CA 1
ATOM 5831 C C . PRO A 1 739 ? -71.938 0.752 -27.125 1 23.66 739 PRO A C 1
ATOM 5833 O O . PRO A 1 739 ? -70.938 0.004 -27.25 1 23.66 739 PRO A O 1
ATOM 5836 N N . MET B 1 1 ? 4.512 -71.5 27.078 1 19.22 1 MET B N 1
ATOM 5837 C CA . MET B 1 1 ? 3.979 -72.312 25.969 1 19.22 1 MET B CA 1
ATOM 5838 C C . MET B 1 1 ? 2.746 -71.625 25.375 1 19.22 1 MET B C 1
ATOM 5840 O O . MET B 1 1 ? 1.734 -71.438 26.062 1 19.22 1 MET B O 1
ATOM 5844 N N . LEU B 1 2 ? 2.945 -70.812 24.125 1 19.06 2 LEU B N 1
ATOM 5845 C CA . LEU B 1 2 ? 3.117 -69.5 23.406 1 19.06 2 LEU B CA 1
ATOM 5846 C C . LEU B 1 2 ? 2.088 -69.438 22.281 1 19.06 2 LEU B C 1
ATOM 5848 O O . LEU B 1 2 ? 2.02 -70.25 21.406 1 19.06 2 LEU B O 1
ATOM 5852 N N . LEU B 1 3 ? 0.916 -68.75 22.266 1 16.06 3 LEU B N 1
ATOM 5853 C CA . LEU B 1 3 ? -0.437 -68.938 21.734 1 16.06 3 LEU B CA 1
ATOM 5854 C C . LEU B 1 3 ? -0.479 -68.625 20.234 1 16.06 3 LEU B C 1
ATOM 5856 O O . LEU B 1 3 ? -1.429 -69.062 19.562 1 16.06 3 LEU B O 1
ATOM 5860 N N . GLN B 1 4 ? 0.295 -67.688 19.594 1 18.59 4 GLN B N 1
ATOM 5861 C CA . GLN B 1 4 ? -0.087 -66.75 18.531 1 18.59 4 GLN B CA 1
ATOM 5862 C C . GLN B 1 4 ? -0.063 -67.438 17.156 1 18.59 4 GLN B C 1
ATOM 5864 O O . GLN B 1 4 ? 0.919 -68.062 16.812 1 18.59 4 GLN B O 1
ATOM 5869 N N . SER B 1 5 ? -1.167 -67.438 16.094 1 17.78 5 SER B N 1
ATOM 5870 C CA . SER B 1 5 ? -2.033 -68.188 15.18 1 17.78 5 SER B CA 1
ATOM 5871 C C . SER B 1 5 ? -1.601 -67.938 13.727 1 17.78 5 SER B C 1
ATOM 5873 O O . SER B 1 5 ? -1.897 -66.938 13.133 1 17.78 5 SER B O 1
ATOM 5875 N N . ALA B 1 6 ? -0.401 -68.25 13.18 1 19.05 6 ALA B N 1
ATOM 5876 C CA . ALA B 1 6 ? 0.356 -68.25 11.93 1 19.05 6 ALA B CA 1
ATOM 5877 C C . ALA B 1 6 ? -0.295 -69.125 10.875 1 19.05 6 ALA B C 1
ATOM 5879 O O . ALA B 1 6 ? -0.122 -70.375 10.883 1 19.05 6 ALA B O 1
ATOM 5880 N N . LEU B 1 7 ? -1.556 -68.875 10.352 1 18.34 7 LEU B N 1
ATOM 5881 C CA . LEU B 1 7 ? -2.357 -69.812 9.594 1 18.34 7 LEU B CA 1
ATOM 5882 C C . LEU B 1 7 ? -1.749 -70.062 8.219 1 18.34 7 LEU B C 1
ATOM 5884 O O . LEU B 1 7 ? -1.535 -69.125 7.449 1 18.34 7 LEU B O 1
ATOM 5888 N N . ALA B 1 8 ? -1.071 -71.188 7.828 1 19.16 8 ALA B N 1
ATOM 5889 C CA . ALA B 1 8 ? -0.125 -71.812 6.922 1 19.16 8 ALA B CA 1
ATOM 5890 C C . ALA B 1 8 ? -0.811 -72.25 5.633 1 19.16 8 ALA B C 1
ATOM 5892 O O . ALA B 1 8 ? -1.456 -73.312 5.586 1 19.16 8 ALA B O 1
ATOM 5893 N N . ASN B 1 9 ? -1.394 -71.188 5.012 1 18.12 9 ASN B N 1
ATOM 5894 C CA . ASN B 1 9 ? -2.203 -71.562 3.85 1 18.12 9 ASN B CA 1
ATOM 5895 C C . ASN B 1 9 ? -1.455 -72.5 2.906 1 18.12 9 ASN B C 1
ATOM 5897 O O . ASN B 1 9 ? -0.226 -72.562 2.943 1 18.12 9 ASN B O 1
ATOM 5901 N N . THR B 1 10 ? -2.172 -73 1.932 1 17.77 10 THR B N 1
ATOM 5902 C CA . THR B 1 10 ? -2.477 -74.188 1.094 1 17.77 10 THR B CA 1
ATOM 5903 C C . THR B 1 10 ? -1.573 -74.188 -0.136 1 17.77 10 THR B C 1
ATOM 5905 O O . THR B 1 10 ? -1.042 -73.188 -0.547 1 17.77 10 THR B O 1
ATOM 5908 N N . ASP B 1 11 ? -1.37 -75.375 -0.656 1 18.17 11 ASP B N 1
ATOM 5909 C CA . ASP B 1 11 ? -0.636 -76.25 -1.532 1 18.17 11 ASP B CA 1
ATOM 5910 C C . ASP B 1 11 ? -0.762 -75.812 -2.992 1 18.17 11 ASP B C 1
ATOM 5912 O O . ASP B 1 11 ? -1.853 -75.5 -3.453 1 18.17 11 ASP B O 1
ATOM 5916 N N . GLY B 1 12 ? 0.262 -75.375 -3.555 1 20.27 12 GLY B N 1
ATOM 5917 C CA . GLY B 1 12 ? 0.701 -74.875 -4.852 1 20.27 12 GLY B CA 1
ATOM 5918 C C . GLY B 1 12 ? 0.549 -75.875 -5.957 1 20.27 12 GLY B C 1
ATOM 5919 O O . GLY B 1 12 ? 1.112 -75.75 -7.043 1 20.27 12 GLY B O 1
ATOM 5920 N N . PRO B 1 13 ? -0.755 -76.312 -6.266 1 17.62 13 PRO B N 1
ATOM 5921 C CA . PRO B 1 13 ? -0.731 -77.438 -7.164 1 17.62 13 PRO B CA 1
ATOM 5922 C C . PRO B 1 13 ? 0.01 -77.188 -8.469 1 17.62 13 PRO B C 1
ATOM 5924 O O . PRO B 1 13 ? 0.156 -76 -8.867 1 17.62 13 PRO B O 1
ATOM 5927 N N . ALA B 1 14 ? 0.515 -78.188 -9.156 1 18.91 14 ALA B N 1
ATOM 5928 C CA . ALA B 1 14 ? 1.543 -78.688 -10.094 1 18.91 14 ALA B CA 1
ATOM 5929 C C . ALA B 1 14 ? 1.141 -78.375 -11.531 1 18.91 14 ALA B C 1
ATOM 5931 O O . ALA B 1 14 ? 1.98 -78.375 -12.438 1 18.91 14 ALA B O 1
ATOM 5932 N N . THR B 1 15 ? -0.17 -78.062 -11.914 1 18.45 15 THR B N 1
ATOM 5933 C CA . THR B 1 15 ? -0.425 -78.875 -13.086 1 18.45 15 THR B CA 1
ATOM 5934 C C . THR B 1 15 ? 0.396 -78.375 -14.281 1 18.45 15 THR B C 1
ATOM 5936 O O . THR B 1 15 ? 0.776 -77.188 -14.344 1 18.45 15 THR B O 1
ATOM 5939 N N . ASN B 1 16 ? 0.554 -79.25 -15.336 1 17.88 16 ASN B N 1
ATOM 5940 C CA . ASN B 1 16 ? 1.398 -79.812 -16.406 1 17.88 16 ASN B CA 1
ATOM 5941 C C . ASN B 1 16 ? 1.262 -79 -17.688 1 17.88 16 ASN B C 1
ATOM 5943 O O . ASN B 1 16 ? 2.053 -79.125 -18.625 1 17.88 16 ASN B O 1
ATOM 5947 N N . VAL B 1 17 ? 0.277 -78.125 -17.891 1 19.97 17 VAL B N 1
ATOM 5948 C CA . VAL B 1 17 ? -0.097 -78.438 -19.266 1 19.97 17 VAL B CA 1
ATOM 5949 C C . VAL B 1 17 ? 0.977 -77.938 -20.234 1 19.97 17 VAL B C 1
ATOM 5951 O O . VAL B 1 17 ? 1.633 -76.875 -19.953 1 19.97 17 VAL B O 1
ATOM 5954 N N . PRO B 1 18 ? 0.942 -78.562 -21.406 1 18.88 18 PRO B N 1
ATOM 5955 C CA . PRO B 1 18 ? 1.964 -78.812 -22.422 1 18.88 18 PRO B CA 1
ATOM 5956 C C . PRO B 1 18 ? 2.432 -77.562 -23.156 1 18.88 18 PRO B C 1
ATOM 5958 O O . PRO B 1 18 ? 1.861 -76.5 -22.969 1 18.88 18 PRO B O 1
ATOM 5961 N N . ALA B 1 19 ? 2.316 -77.562 -24.328 1 16.5 19 ALA B N 1
ATOM 5962 C CA . ALA B 1 19 ? 3.244 -77.688 -25.453 1 16.5 19 ALA B CA 1
ATOM 5963 C C . ALA B 1 19 ? 3.441 -76.312 -26.141 1 16.5 19 ALA B C 1
ATOM 5965 O O . ALA B 1 19 ? 4.551 -76 -26.562 1 16.5 19 ALA B O 1
ATOM 5966 N N . ALA B 1 20 ? 2.254 -75.438 -26.375 1 17.69 20 ALA B N 1
ATOM 5967 C CA . ALA B 1 20 ? 2.102 -75.188 -27.797 1 17.69 20 ALA B CA 1
ATOM 5968 C C . ALA B 1 20 ? 3.176 -74.25 -28.297 1 17.69 20 ALA B C 1
ATOM 5970 O O . ALA B 1 20 ? 3.58 -73.312 -27.578 1 17.69 20 ALA B O 1
ATOM 5971 N N . THR B 1 21 ? 3.721 -74.375 -29.453 1 17.25 21 THR B N 1
ATOM 5972 C CA . THR B 1 21 ? 4.844 -74 -30.328 1 17.25 21 THR B CA 1
ATOM 5973 C C . THR B 1 21 ? 4.734 -72.562 -30.828 1 17.25 21 THR B C 1
ATOM 5975 O O . THR B 1 21 ? 5.711 -72 -31.312 1 17.25 21 THR B O 1
ATOM 5978 N N . ARG B 1 22 ? 3.453 -71.938 -30.844 1 18.97 22 ARG B N 1
ATOM 5979 C CA . ARG B 1 22 ? 3.168 -71.312 -32.125 1 18.97 22 ARG B CA 1
ATOM 5980 C C . ARG B 1 22 ? 4.203 -70.25 -32.469 1 18.97 22 ARG B C 1
ATOM 5982 O O . ARG B 1 22 ? 4.641 -69.5 -31.594 1 18.97 22 ARG B O 1
ATOM 5989 N N . GLU B 1 23 ? 4.547 -70.125 -33.812 1 18.47 23 GLU B N 1
ATOM 5990 C CA . GLU B 1 23 ? 5.516 -69.562 -34.781 1 18.47 23 GLU B CA 1
ATOM 5991 C C . GLU B 1 23 ? 5.523 -68 -34.719 1 18.47 23 GLU B C 1
ATOM 5993 O O . GLU B 1 23 ? 6.574 -67.438 -34.562 1 18.47 23 GLU B O 1
ATOM 5998 N N . ASN B 1 24 ? 4.824 -67.375 -35.688 1 19.94 24 ASN B N 1
ATOM 5999 C CA . ASN B 1 24 ? 5.34 -66.938 -36.969 1 19.94 24 ASN B CA 1
ATOM 6000 C C . ASN B 1 24 ? 5.668 -65.438 -36.938 1 19.94 24 ASN B C 1
ATOM 6002 O O . ASN B 1 24 ? 5.777 -64.812 -35.875 1 19.94 24 ASN B O 1
ATOM 6006 N N . GLY B 1 25 ? 4.992 -64.562 -38.031 1 21.56 25 GLY B N 1
ATOM 6007 C CA . GLY B 1 25 ? 5.219 -63.688 -39.156 1 21.56 25 GLY B CA 1
ATOM 6008 C C . GLY B 1 25 ? 5.02 -62.219 -38.844 1 21.56 25 GLY B C 1
ATOM 6009 O O . GLY B 1 25 ? 5.109 -61.375 -39.719 1 21.56 25 GLY B O 1
ATOM 6010 N N . HIS B 1 26 ? 4.488 -61.75 -37.75 1 21.62 26 HIS B N 1
ATOM 6011 C CA . HIS B 1 26 ? 3.75 -60.531 -38.031 1 21.62 26 HIS B CA 1
ATOM 6012 C C . HIS B 1 26 ? 4.637 -59.5 -38.719 1 21.62 26 HIS B C 1
ATOM 6014 O O . HIS B 1 26 ? 5.828 -59.406 -38.438 1 21.62 26 HIS B O 1
ATOM 6020 N N . ASP B 1 27 ? 4.098 -58.781 -40 1 27.94 27 ASP B N 1
ATOM 6021 C CA . ASP B 1 27 ? 3.912 -57.844 -41.094 1 27.94 27 ASP B CA 1
ATOM 6022 C C . ASP B 1 27 ? 4.23 -56.406 -40.656 1 27.94 27 ASP B C 1
ATOM 6024 O O . ASP B 1 27 ? 4.066 -56.062 -39.469 1 27.94 27 ASP B O 1
ATOM 6028 N N . LEU B 1 28 ? 4.758 -55.594 -41.594 1 31.97 28 LEU B N 1
ATOM 6029 C CA . LEU B 1 28 ? 5.285 -54.219 -41.688 1 31.97 28 LEU B CA 1
ATOM 6030 C C . LEU B 1 28 ? 4.195 -53.188 -41.406 1 31.97 28 LEU B C 1
ATOM 6032 O O . LEU B 1 28 ? 3.254 -53.062 -42.188 1 31.97 28 LEU B O 1
ATOM 6036 N N . VAL B 1 29 ? 3.697 -53 -40.406 1 36.47 29 VAL B N 1
ATOM 6037 C CA . VAL B 1 29 ? 2.576 -52.156 -40 1 36.47 29 VAL B CA 1
ATOM 6038 C C . VAL B 1 29 ? 2.854 -50.688 -40.375 1 36.47 29 VAL B C 1
ATOM 6040 O O . VAL B 1 29 ? 3.922 -50.156 -40.094 1 36.47 29 VAL B O 1
ATOM 6043 N N . PRO B 1 30 ? 2.123 -50.125 -41.406 1 39.09 30 PRO B N 1
ATOM 6044 C CA . PRO B 1 30 ? 2.25 -48.781 -41.938 1 39.09 30 PRO B CA 1
ATOM 6045 C C . PRO B 1 30 ? 2.299 -47.719 -40.844 1 39.09 30 PRO B C 1
ATOM 6047 O O . PRO B 1 30 ? 1.664 -47.875 -39.781 1 39.09 30 PRO B O 1
ATOM 6050 N N . SER B 1 31 ? 3.307 -47 -40.875 1 45.69 31 SER B N 1
ATOM 6051 C CA . SER B 1 31 ? 3.602 -45.969 -39.875 1 45.69 31 SER B CA 1
ATOM 6052 C C . SER B 1 31 ? 2.57 -44.875 -39.875 1 45.69 31 SER B C 1
ATOM 6054 O O . SER B 1 31 ? 2.059 -44.5 -40.938 1 45.69 31 SER B O 1
ATOM 6056 N N . TYR B 1 32 ? 1.828 -44.531 -38.812 1 49.56 32 TYR B N 1
ATOM 6057 C CA . TYR B 1 32 ? 0.767 -43.531 -38.656 1 49.56 32 TYR B CA 1
ATOM 6058 C C . TYR B 1 32 ? 1.328 -42.125 -38.688 1 49.56 32 TYR B C 1
ATOM 6060 O O . TYR B 1 32 ? 2.445 -41.875 -38.25 1 49.56 32 TYR B O 1
ATOM 6068 N N . ARG B 1 33 ? 0.688 -41.25 -39.469 1 51.59 33 ARG B N 1
ATOM 6069 C CA . ARG B 1 33 ? 0.946 -39.812 -39.406 1 51.59 33 ARG B CA 1
ATOM 6070 C C . ARG B 1 33 ? 0.633 -39.25 -38.031 1 51.59 33 ARG B C 1
ATOM 6072 O O . ARG B 1 33 ? -0.068 -39.906 -37.219 1 51.59 33 ARG B O 1
ATOM 6079 N N . ARG B 1 34 ? 1.09 -38.219 -37.656 1 51.28 34 ARG B N 1
ATOM 6080 C CA . ARG B 1 34 ? 0.793 -37.625 -36.344 1 51.28 34 ARG B CA 1
ATOM 6081 C C . ARG B 1 34 ? -0.711 -37.469 -36.156 1 51.28 34 ARG B C 1
ATOM 6083 O O . ARG B 1 34 ? -1.197 -37.562 -35.031 1 51.28 34 ARG B O 1
ATOM 6090 N N . ASN B 1 35 ? -1.626 -37.375 -37.062 1 53.16 35 ASN B N 1
ATOM 6091 C CA . ASN B 1 35 ? -3.078 -37.25 -36.969 1 53.16 35 ASN B CA 1
ATOM 6092 C C . ASN B 1 35 ? -3.752 -38.625 -37.031 1 53.16 35 ASN B C 1
ATOM 6094 O O . ASN B 1 35 ? -4.973 -38.719 -37.219 1 53.16 35 ASN B O 1
ATOM 6098 N N . GLY B 1 36 ? -3.203 -39.781 -36.812 1 57.25 36 GLY B N 1
ATOM 6099 C CA . GLY B 1 36 ? -3.676 -41.125 -36.656 1 57.25 36 GLY B CA 1
ATOM 6100 C C . GLY B 1 36 ? -3.996 -41.812 -37.969 1 57.25 36 GLY B C 1
ATOM 6101 O O . GLY B 1 36 ? -4.453 -42.938 -38 1 57.25 36 GLY B O 1
ATOM 6102 N N . LYS B 1 37 ? -3.852 -40.906 -39.031 1 61.84 37 LYS B N 1
ATOM 6103 C CA . LYS B 1 37 ? -4.223 -41.5 -40.312 1 61.84 37 LYS B CA 1
ATOM 6104 C C . LYS B 1 37 ? -3.008 -42.094 -41.031 1 61.84 37 LYS B C 1
ATOM 6106 O O . LYS B 1 37 ? -1.876 -41.688 -40.781 1 61.84 37 LYS B O 1
ATOM 6111 N N . LEU B 1 38 ? -2.91 -43.25 -41.75 1 69.75 38 LEU B N 1
ATOM 6112 C CA . LEU B 1 38 ? -1.822 -43.969 -42.438 1 69.75 38 LEU B CA 1
ATOM 6113 C C . LEU B 1 38 ? -1.337 -43.188 -43.656 1 69.75 38 LEU B C 1
ATOM 6115 O O . LEU B 1 38 ? -2.123 -42.5 -44.312 1 69.75 38 LEU B O 1
ATOM 6119 N N . PHE B 1 39 ? -0.022 -42.969 -43.906 1 70.5 39 PHE B N 1
ATOM 6120 C CA . PHE B 1 39 ? 0.535 -42.281 -45.062 1 70.5 39 PHE B CA 1
ATOM 6121 C C . PHE B 1 39 ? 0.09 -42.969 -46.344 1 70.5 39 PHE B C 1
ATOM 6123 O O . PHE B 1 39 ? 0.067 -44.219 -46.406 1 70.5 39 PHE B O 1
ATOM 6130 N N . SER B 1 40 ? -0.402 -42.125 -47.25 1 76 40 SER B N 1
ATOM 6131 C CA . SER B 1 40 ? -0.811 -42.625 -48.562 1 76 40 SER B CA 1
ATOM 6132 C C . SER B 1 40 ? 0.395 -43.062 -49.375 1 76 40 SER B C 1
ATOM 6134 O O . SER B 1 40 ? 1.51 -42.594 -49.156 1 76 40 SER B O 1
ATOM 6136 N N . CYS B 1 41 ? 0.361 -44.125 -50.219 1 76.69 41 CYS B N 1
ATOM 6137 C CA . CYS B 1 41 ? 1.429 -44.5 -51.156 1 76.69 41 CYS B CA 1
ATOM 6138 C C . CYS B 1 41 ? 1.707 -43.406 -52.156 1 76.69 41 CYS B C 1
ATOM 6140 O O . CYS B 1 41 ? 0.853 -42.562 -52.406 1 76.69 41 CYS B O 1
ATOM 6142 N N . GLU B 1 42 ? 2.883 -43.188 -52.75 1 76.69 42 GLU B N 1
ATOM 6143 C CA . GLU B 1 42 ? 3.375 -42.094 -53.531 1 76.69 42 GLU B CA 1
ATOM 6144 C C . GLU B 1 42 ? 2.467 -41.812 -54.75 1 76.69 42 GLU B C 1
ATOM 6146 O O . GLU B 1 42 ? 2.107 -40.656 -55 1 76.69 42 GLU B O 1
ATOM 6151 N N . PRO B 1 43 ? 1.95 -42.781 -55.438 1 78.31 43 PRO B N 1
ATOM 6152 C CA . PRO B 1 43 ? 1.053 -42.5 -56.531 1 78.31 43 PRO B CA 1
ATOM 6153 C C . PRO B 1 43 ? -0.305 -41.969 -56.094 1 78.31 43 PRO B C 1
ATOM 6155 O O . PRO B 1 43 ? -0.889 -41.094 -56.75 1 78.31 43 PRO B O 1
ATOM 6158 N N . CYS B 1 44 ? -0.899 -42.5 -55.031 1 77.56 44 CYS B N 1
ATOM 6159 C CA . CYS B 1 44 ? -2.166 -42 -54.5 1 77.56 44 CYS B CA 1
ATOM 6160 C C . CYS B 1 44 ? -2.018 -40.594 -53.969 1 77.56 44 CYS B C 1
ATOM 6162 O O . CYS B 1 44 ? -2.91 -39.75 -54.125 1 77.56 44 CYS B O 1
ATOM 6164 N N . ARG B 1 45 ? -0.897 -40.25 -53.281 1 75.19 45 ARG B N 1
ATOM 6165 C CA . ARG B 1 45 ? -0.565 -38.938 -52.75 1 75.19 45 ARG B CA 1
ATOM 6166 C C . ARG B 1 45 ? -0.463 -37.906 -53.875 1 75.19 45 ARG B C 1
ATOM 6168 O O . ARG B 1 45 ? -1.03 -36.812 -53.781 1 75.19 45 ARG B O 1
ATOM 6175 N N . ARG B 1 46 ? 0.232 -38.219 -54.906 1 74.25 46 ARG B N 1
ATOM 6176 C CA . ARG B 1 46 ? 0.436 -37.312 -56.031 1 74.25 46 ARG B CA 1
ATOM 6177 C C . ARG B 1 46 ? -0.863 -37.094 -56.781 1 74.25 46 ARG B C 1
ATOM 6179 O O . ARG B 1 46 ? -1.094 -36 -57.344 1 74.25 46 ARG B O 1
ATOM 6186 N N . GLY B 1 47 ? -1.67 -38.094 -56.875 1 73.56 47 GLY B N 1
ATOM 6187 C CA . GLY B 1 47 ? -2.934 -38.031 -57.594 1 73.56 47 GLY B CA 1
ATOM 6188 C C . GLY B 1 47 ? -4.09 -37.562 -56.719 1 73.56 47 GLY B C 1
ATOM 6189 O O . GLY B 1 47 ? -5.23 -37.5 -57.188 1 73.56 47 GLY B O 1
ATOM 6190 N N . LYS B 1 48 ? -3.875 -37.188 -55.5 1 73.19 48 LYS B N 1
ATOM 6191 C CA . LYS B 1 48 ? -4.82 -36.75 -54.5 1 73.19 48 LYS B CA 1
ATOM 6192 C C . LYS B 1 48 ? -5.992 -37.719 -54.375 1 73.19 48 LYS B C 1
ATOM 6194 O O . LYS B 1 48 ? -7.145 -37.312 -54.281 1 73.19 48 LYS B O 1
ATOM 6199 N N . LEU B 1 49 ? -5.633 -38.938 -54.406 1 74.31 49 LEU B N 1
ATOM 6200 C CA . LEU B 1 49 ? -6.645 -39.969 -54.375 1 74.31 49 LEU B CA 1
ATOM 6201 C C . LEU B 1 49 ? -6.629 -40.719 -53.031 1 74.31 49 LEU B C 1
ATOM 6203 O O . LEU B 1 49 ? -5.598 -40.75 -52.344 1 74.31 49 LEU B O 1
ATOM 6207 N N . ARG B 1 50 ? -7.824 -41.25 -52.594 1 74.06 50 ARG B N 1
ATOM 6208 C CA . ARG B 1 50 ? -7.938 -42 -51.344 1 74.06 50 ARG B CA 1
ATOM 6209 C C . ARG B 1 50 ? -7.227 -43.344 -51.438 1 74.06 50 ARG B C 1
ATOM 6211 O O . ARG B 1 50 ? -7.602 -44.188 -52.25 1 74.06 50 ARG B O 1
ATOM 6218 N N . CYS B 1 51 ? -6.094 -43.5 -50.688 1 72.81 51 CYS B N 1
ATOM 6219 C CA . CYS B 1 51 ? -5.297 -44.719 -50.656 1 72.81 51 CYS B CA 1
ATOM 6220 C C . CYS B 1 51 ? -5.891 -45.719 -49.688 1 72.81 51 CYS B C 1
ATOM 6222 O O . CYS B 1 51 ? -6.344 -45.375 -48.594 1 72.81 51 CYS B O 1
ATOM 6224 N N . ASP B 1 52 ? -6.188 -46.875 -49.938 1 76.25 52 ASP B N 1
ATOM 6225 C CA . ASP B 1 52 ? -6.758 -47.844 -49.031 1 76.25 52 ASP B CA 1
ATOM 6226 C C . ASP B 1 52 ? -5.676 -48.5 -48.188 1 76.25 52 ASP B C 1
ATOM 6228 O O . ASP B 1 52 ? -5.957 -49.438 -47.438 1 76.25 52 ASP B O 1
ATOM 6232 N N . HIS B 1 53 ? -4.363 -48.062 -48.25 1 71.38 53 HIS B N 1
ATOM 6233 C CA . HIS B 1 53 ? -3.168 -48.344 -47.469 1 71.38 53 HIS B CA 1
ATOM 6234 C C . HIS B 1 53 ? -2.906 -49.844 -47.375 1 71.38 53 HIS B C 1
ATOM 6236 O O . HIS B 1 53 ? -2.225 -50.312 -46.438 1 71.38 53 HIS B O 1
ATOM 6242 N N . SER B 1 54 ? -3.48 -50.562 -48.281 1 75.06 54 SER B N 1
ATOM 6243 C CA . SER B 1 54 ? -3.197 -52 -48.281 1 75.06 54 SER B CA 1
ATOM 6244 C C . SER B 1 54 ? -1.765 -52.281 -48.75 1 75.06 54 SER B C 1
ATOM 6246 O O . SER B 1 54 ? -1.216 -51.562 -49.562 1 75.06 54 SER B O 1
ATOM 6248 N N . THR B 1 55 ? -0.836 -53.062 -47.969 1 72.38 55 THR B N 1
ATOM 6249 C CA . THR B 1 55 ? 0.532 -53.469 -48.312 1 72.38 55 THR B CA 1
ATOM 6250 C C . THR B 1 55 ? 0.567 -54.875 -48.906 1 72.38 55 THR B C 1
ATOM 6252 O O . THR B 1 55 ? -0.257 -55.719 -48.562 1 72.38 55 THR B O 1
ATOM 6255 N N . PRO B 1 56 ? 1.591 -55.031 -49.906 1 72.06 56 PRO B N 1
ATOM 6256 C CA . PRO B 1 56 ? 2.688 -54.188 -50.375 1 72.06 56 PRO B CA 1
ATOM 6257 C C . PRO B 1 56 ? 2.225 -53.156 -51.406 1 72.06 56 PRO B C 1
ATOM 6259 O O . PRO B 1 56 ? 2.947 -52.188 -51.656 1 72.06 56 PRO B O 1
ATOM 6262 N N . THR B 1 57 ? 1.095 -53.25 -52.062 1 77.25 57 THR B N 1
ATOM 6263 C CA . THR B 1 57 ? 0.537 -52.344 -53.062 1 77.25 57 THR 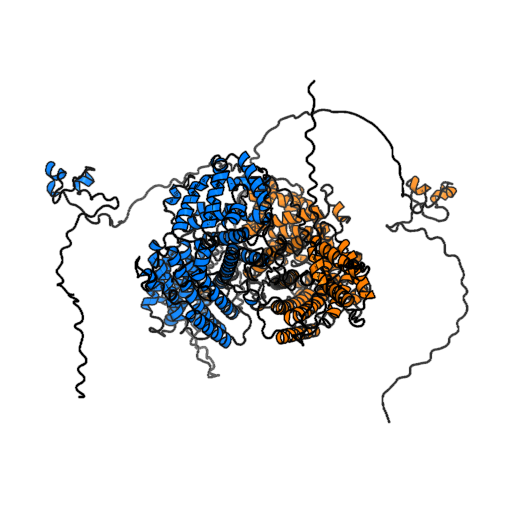B CA 1
ATOM 6264 C C . THR B 1 57 ? -0.883 -51.938 -52.688 1 77.25 57 THR B C 1
ATOM 6266 O O . THR B 1 57 ? -1.713 -52.781 -52.375 1 77.25 57 THR B O 1
ATOM 6269 N N . CYS B 1 58 ? -1.176 -50.625 -52.594 1 77.25 58 CYS B N 1
ATOM 6270 C CA . CYS B 1 58 ? -2.525 -50.219 -52.219 1 77.25 58 CYS B CA 1
ATOM 6271 C C . CYS B 1 58 ? -3.535 -50.625 -53.281 1 77.25 58 CYS B C 1
ATOM 6273 O O . CYS B 1 58 ? -3.184 -50.75 -54.469 1 77.25 58 CYS B O 1
ATOM 6275 N N . GLY B 1 59 ? -4.809 -51.094 -52.875 1 78.06 59 GLY B N 1
ATOM 6276 C CA . GLY B 1 59 ? -5.871 -51.594 -53.75 1 78.06 59 GLY B CA 1
ATOM 6277 C C . GLY B 1 59 ? -6.152 -50.688 -54.938 1 78.06 59 GLY B C 1
ATOM 6278 O O . GLY B 1 59 ? -6.52 -51.188 -56 1 78.06 59 GLY B O 1
ATOM 6279 N N . ARG B 1 60 ? -5.852 -49.438 -54.719 1 76.88 60 ARG B N 1
ATOM 6280 C CA . ARG B 1 60 ? -6.121 -48.5 -55.812 1 76.88 60 ARG B CA 1
ATOM 6281 C C . ARG B 1 60 ? -5.031 -48.531 -56.875 1 76.88 60 ARG B C 1
ATOM 6283 O O . ARG B 1 60 ? -5.324 -48.5 -58.062 1 76.88 60 ARG B O 1
ATOM 6290 N N . CYS B 1 61 ? -3.887 -48.594 -56.438 1 78.5 61 CYS B N 1
ATOM 6291 C CA . CYS B 1 61 ? -2.768 -48.75 -57.375 1 78.5 61 CYS B CA 1
ATOM 6292 C C . CYS B 1 61 ? -2.816 -50.094 -58.094 1 78.5 61 CYS B C 1
ATOM 6294 O O . CYS B 1 61 ? -2.52 -50.188 -59.281 1 78.5 61 CYS B O 1
ATOM 6296 N N . ALA B 1 62 ? -3.271 -51.188 -57.438 1 79.81 62 ALA B N 1
ATOM 6297 C CA . ALA B 1 62 ? -3.434 -52.531 -58.031 1 79.81 62 ALA B CA 1
ATOM 6298 C C . ALA B 1 62 ? -4.488 -52.5 -59.125 1 79.81 62 ALA B C 1
ATOM 6300 O O . ALA B 1 62 ? -4.281 -53.094 -60.188 1 79.81 62 ALA B O 1
ATOM 6301 N N . ARG B 1 63 ? -5.641 -51.75 -58.875 1 77.94 63 ARG B N 1
ATOM 6302 C CA . ARG B 1 63 ? -6.719 -51.688 -59.844 1 77.94 63 ARG B CA 1
ATOM 6303 C C . ARG B 1 63 ? -6.312 -50.875 -61.062 1 77.94 63 ARG B C 1
ATOM 6305 O O . ARG B 1 63 ? -6.75 -51.156 -62.188 1 77.94 63 ARG B O 1
ATOM 6312 N N . ARG B 1 64 ? -5.488 -49.844 -60.812 1 76.75 64 ARG B N 1
ATOM 6313 C CA . ARG B 1 64 ? -5.082 -48.938 -61.906 1 76.75 64 ARG B CA 1
ATOM 6314 C C . ARG B 1 64 ? -3.82 -49.469 -62.594 1 76.75 64 ARG B C 1
ATOM 6316 O O . ARG B 1 64 ? -3.291 -48.812 -63.5 1 76.75 64 ARG B O 1
ATOM 6323 N N . GLY B 1 65 ? -3.262 -50.656 -62.188 1 75.75 65 GLY B N 1
ATOM 6324 C CA . GLY B 1 65 ? -2.109 -51.281 -62.812 1 75.75 65 GLY B CA 1
ATOM 6325 C C . GLY B 1 65 ? -0.796 -50.625 -62.469 1 75.75 65 GLY B C 1
ATOM 6326 O O . GLY B 1 65 ? 0.156 -50.656 -63.25 1 75.75 65 GLY B O 1
ATOM 6327 N N . ARG B 1 66 ? -0.763 -49.719 -61.531 1 71.25 66 ARG B N 1
ATOM 6328 C CA . ARG B 1 66 ? 0.438 -48.969 -61.188 1 71.25 66 ARG B CA 1
ATOM 6329 C C . ARG B 1 66 ? 1.097 -49.562 -59.938 1 71.25 66 ARG B C 1
ATOM 6331 O O . ARG B 1 66 ? 1.517 -48.812 -59.031 1 71.25 66 ARG B O 1
ATOM 6338 N N . GLU B 1 67 ? 1.056 -50.781 -59.688 1 74.19 67 GLU B N 1
ATOM 6339 C CA . GLU B 1 67 ? 1.552 -51.5 -58.531 1 74.19 67 GLU B CA 1
ATOM 6340 C C . GLU B 1 67 ? 3.031 -51.219 -58.281 1 74.19 67 GLU B C 1
ATOM 6342 O O . GLU B 1 67 ? 3.475 -51.125 -57.125 1 74.19 67 GLU B O 1
ATOM 6347 N N . SER B 1 68 ? 3.924 -51 -59.312 1 75.62 68 SER B N 1
ATOM 6348 C CA . SER B 1 68 ? 5.367 -50.812 -59.219 1 75.62 68 SER B CA 1
ATOM 6349 C C . SER B 1 68 ? 5.707 -49.438 -58.688 1 75.62 68 SER B C 1
ATOM 6351 O O . SER B 1 68 ? 6.793 -49.219 -58.125 1 75.62 68 SER B O 1
ATOM 6353 N N . GLU B 1 69 ? 4.828 -48.5 -58.875 1 74.12 69 GLU B N 1
ATOM 6354 C CA . GLU B 1 69 ? 5.102 -47.125 -58.469 1 74.12 69 GLU B CA 1
ATOM 6355 C C . GLU B 1 69 ? 4.543 -46.844 -57.062 1 74.12 69 GLU B C 1
ATOM 6357 O O . GLU B 1 69 ? 4.727 -45.75 -56.531 1 74.12 69 GLU B O 1
ATOM 6362 N N . CYS B 1 70 ? 3.752 -47.781 -56.5 1 71.12 70 CYS B N 1
ATOM 6363 C CA . CYS B 1 70 ? 3.125 -47.625 -55.188 1 71.12 70 CYS B CA 1
ATOM 6364 C C . CYS B 1 70 ? 4.156 -47.719 -54.062 1 71.12 70 CYS B C 1
ATOM 6366 O O . CYS B 1 70 ? 4.508 -48.812 -53.625 1 71.12 70 CYS B O 1
ATOM 6368 N N . VAL B 1 71 ? 5.012 -46.531 -53.781 1 74.69 71 VAL B N 1
ATOM 6369 C CA . VAL B 1 71 ? 6.078 -46.531 -52.812 1 74.69 71 VAL B CA 1
ATOM 6370 C C . VAL B 1 71 ? 5.707 -45.594 -51.656 1 74.69 71 VAL B C 1
ATOM 6372 O O . VAL B 1 71 ? 5.152 -44.5 -51.906 1 74.69 71 VAL B O 1
ATOM 6375 N N . TYR B 1 72 ? 5.844 -45.875 -50.344 1 66.69 72 TYR B N 1
ATOM 6376 C CA . TYR B 1 72 ? 5.66 -45.031 -49.188 1 66.69 72 TYR B CA 1
ATOM 6377 C C . TYR B 1 72 ? 6.969 -44.344 -48.781 1 66.69 72 TYR B C 1
ATOM 6379 O O . TYR B 1 72 ? 7.949 -45.031 -48.469 1 66.69 72 TYR B O 1
ATOM 6387 N N . HIS B 1 73 ? 7.332 -42.875 -49.062 1 55.47 73 HIS B N 1
ATOM 6388 C CA . HIS B 1 73 ? 8.57 -42.156 -48.781 1 55.47 73 HIS B CA 1
ATOM 6389 C C . HIS B 1 73 ? 8.703 -41.812 -47.312 1 55.47 73 HIS B C 1
ATOM 6391 O O . HIS B 1 73 ? 7.758 -41.344 -46.688 1 55.47 73 HIS B O 1
ATOM 6397 N N . PRO B 1 74 ? 9.828 -42.062 -46.5 1 44.97 74 PRO B N 1
ATOM 6398 C CA . PRO B 1 74 ? 9.984 -41.781 -45.094 1 44.97 74 PRO B CA 1
ATOM 6399 C C . PRO B 1 74 ? 10.078 -40.281 -44.781 1 44.97 74 PRO B C 1
ATOM 6401 O O . PRO B 1 74 ? 9.414 -39.781 -43.875 1 44.97 74 PRO B O 1
ATOM 6404 N N . ALA B 1 75 ? 11.273 -39.312 -44.531 1 38.97 75 ALA B N 1
ATOM 6405 C CA . ALA B 1 75 ? 11.555 -37.906 -44.188 1 38.97 75 ALA B CA 1
ATOM 6406 C C . ALA B 1 75 ? 11.836 -37.094 -45.438 1 38.97 75 ALA B C 1
ATOM 6408 O O . ALA B 1 75 ? 12.977 -37.031 -45.906 1 38.97 75 ALA B O 1
ATOM 6409 N N . PRO B 1 76 ? 11.18 -36.281 -46.094 1 29.66 76 PRO B N 1
ATOM 6410 C CA . PRO B 1 76 ? 11.539 -35.719 -47.406 1 29.66 76 PRO B CA 1
ATOM 6411 C C . PRO B 1 76 ? 12.305 -34.406 -47.281 1 29.66 76 PRO B C 1
ATOM 6413 O O . PRO B 1 76 ? 12.953 -33.969 -48.25 1 29.66 76 PRO B O 1
ATOM 6416 N N . LEU B 1 77 ? 12.117 -33.25 -46.438 1 29.45 77 LEU B N 1
ATOM 6417 C CA . LEU B 1 77 ? 12.359 -31.859 -46.844 1 29.45 77 LEU B CA 1
ATOM 6418 C C . LEU B 1 77 ? 13.797 -31.453 -46.531 1 29.45 77 LEU B C 1
ATOM 6420 O O . LEU B 1 77 ? 14.078 -30.266 -46.312 1 29.45 77 LEU B O 1
ATOM 6424 N N . THR B 1 78 ? 14.797 -31.875 -46.312 1 25.55 78 THR B N 1
ATOM 6425 C CA . THR B 1 78 ? 16.078 -31.312 -45.938 1 25.55 78 THR B CA 1
ATOM 6426 C C . THR B 1 78 ? 16.734 -30.609 -47.125 1 25.55 78 THR B C 1
ATOM 6428 O O . THR B 1 78 ? 17.609 -31.172 -47.781 1 25.55 78 THR B O 1
ATOM 6431 N N . LYS B 1 79 ? 16.125 -29.375 -47.594 1 20.25 79 LYS B N 1
ATOM 6432 C CA . LYS B 1 79 ? 16.844 -28.984 -48.812 1 20.25 79 LYS B CA 1
ATOM 6433 C C . LYS B 1 79 ? 18.047 -28.125 -48.5 1 20.25 79 LYS B C 1
ATOM 6435 O O . LYS B 1 79 ? 18.016 -27.297 -47.562 1 20.25 79 LYS B O 1
ATOM 6440 N N . PRO B 1 80 ? 19.062 -28.125 -49.312 1 20.66 80 PRO B N 1
ATOM 6441 C CA . PRO B 1 80 ? 20.438 -27.609 -49.188 1 20.66 80 PRO B CA 1
ATOM 6442 C C . PRO B 1 80 ? 20.531 -26.125 -49.531 1 20.66 80 PRO B C 1
ATOM 6444 O O . PRO B 1 80 ? 19.594 -25.547 -50.062 1 20.66 80 PRO B O 1
ATOM 6447 N N . ARG B 1 81 ? 21.516 -25.531 -50.25 1 18.86 81 ARG B N 1
ATOM 6448 C CA . ARG B 1 81 ? 22.672 -24.656 -50.312 1 18.86 81 ARG B CA 1
ATOM 6449 C C . ARG B 1 81 ? 22.406 -23.422 -51.188 1 18.86 81 ARG B C 1
ATOM 6451 O O . ARG B 1 81 ? 22.984 -22.359 -50.969 1 18.86 81 ARG B O 1
ATOM 6458 N N . MET B 1 82 ? 21.594 -23.172 -52.281 1 17.39 82 MET B N 1
ATOM 6459 C CA . MET B 1 82 ? 22.438 -22.594 -53.312 1 17.39 82 MET B CA 1
ATOM 6460 C C . MET B 1 82 ? 22.391 -21.062 -53.281 1 17.39 82 MET B C 1
ATOM 6462 O O . MET B 1 82 ? 21.391 -20.484 -52.844 1 17.39 82 MET B O 1
ATOM 6466 N N . ALA B 1 83 ? 23.406 -20.141 -53.938 1 18.11 83 ALA B N 1
ATOM 6467 C CA . ALA B 1 83 ? 24.188 -18.906 -53.938 1 18.11 83 ALA B CA 1
ATOM 6468 C C . ALA B 1 83 ? 23.5 -17.828 -54.781 1 18.11 83 ALA B C 1
ATOM 6470 O O . ALA B 1 83 ? 23.703 -16.641 -54.562 1 18.11 83 ALA B O 1
ATOM 6471 N N . SER B 1 84 ? 22.656 -17.953 -55.781 1 15.8 84 SER B N 1
ATOM 6472 C CA . SER B 1 84 ? 23.047 -17.094 -56.906 1 15.8 84 SER B CA 1
ATOM 6473 C C . SER B 1 84 ? 22.422 -15.703 -56.781 1 15.8 84 SER B C 1
ATOM 6475 O O . SER B 1 84 ? 21.516 -15.5 -55.969 1 15.8 84 SER B O 1
ATOM 6477 N N . GLY B 1 85 ? 21.938 -14.945 -57.969 1 15.58 85 GLY B N 1
ATOM 6478 C CA . GLY B 1 85 ? 22.234 -13.789 -58.781 1 15.58 85 GLY B CA 1
ATOM 6479 C C . GLY B 1 85 ? 21.156 -12.727 -58.719 1 15.58 85 GLY B C 1
ATOM 6480 O O . GLY B 1 85 ? 21.438 -11.539 -58.562 1 15.58 85 GLY B O 1
ATOM 6481 N N . ALA B 1 86 ? 19.844 -12.781 -59.156 1 14.94 86 ALA B N 1
ATOM 6482 C CA . ALA B 1 86 ? 19.438 -11.953 -60.281 1 14.94 86 ALA B CA 1
ATOM 6483 C C . ALA B 1 86 ? 18.797 -10.648 -59.812 1 14.94 86 ALA B C 1
ATOM 6485 O O . ALA B 1 86 ? 18.297 -10.57 -58.688 1 14.94 86 ALA B O 1
ATOM 6486 N N . GLU B 1 87 ? 17.969 -9.859 -60.812 1 15.42 87 GLU B N 1
ATOM 6487 C CA . GLU B 1 87 ? 17.938 -8.555 -61.469 1 15.42 87 GLU B CA 1
ATOM 6488 C C . GLU B 1 87 ? 16.734 -7.746 -61.031 1 15.42 87 GLU B C 1
ATOM 6490 O O . GLU B 1 87 ? 16.844 -6.566 -60.688 1 15.42 87 GLU B O 1
ATOM 6495 N N . SER B 1 88 ? 15.344 -8.055 -61.25 1 14.27 88 SER B N 1
ATOM 6496 C CA . SER B 1 88 ? 14.648 -7.148 -62.188 1 14.27 88 SER B CA 1
ATOM 6497 C C . SER B 1 88 ? 13.922 -6.047 -61.406 1 14.27 88 SER B C 1
ATOM 6499 O O . SER B 1 88 ? 13.672 -6.18 -60.219 1 14.27 88 SER B O 1
ATOM 6501 N N . SER B 1 89 ? 12.547 -5.523 -62 1 14.84 89 SER B N 1
ATOM 6502 C CA . SER B 1 89 ? 12.117 -4.27 -62.625 1 14.84 89 SER B CA 1
ATOM 6503 C C . SER B 1 89 ? 11.141 -3.521 -61.719 1 14.84 89 SER B C 1
ATOM 6505 O O . SER B 1 89 ? 10.625 -4.086 -60.75 1 14.84 89 SER B O 1
ATOM 6507 N N . LEU B 1 90 ? 9.766 -3.137 -62.25 1 14.96 90 LEU B N 1
ATOM 6508 C CA . LEU B 1 90 ? 9.336 -1.807 -62.688 1 14.96 90 LEU B CA 1
ATOM 6509 C C . LEU B 1 90 ? 8.406 -1.183 -61.656 1 14.96 90 LEU B C 1
ATOM 6511 O O . LEU B 1 90 ? 8.633 -0.061 -61.188 1 14.96 90 LEU B O 1
ATOM 6515 N N . HIS B 1 91 ? 6.867 -0.987 -61.906 1 14.85 91 HIS B N 1
ATOM 6516 C CA . HIS B 1 91 ? 6.176 0.238 -62.312 1 14.85 91 HIS B CA 1
ATOM 6517 C C . HIS B 1 91 ? 5.34 0.785 -61.156 1 14.85 91 HIS B C 1
ATOM 6519 O O . HIS B 1 91 ? 4.93 0.032 -60.281 1 14.85 91 HIS B O 1
ATOM 6525 N N . VAL B 1 92 ? 4.711 2.17 -61.219 1 15.09 92 VAL B N 1
ATOM 6526 C CA . VAL B 1 92 ? 4.574 3.428 -60.5 1 15.09 92 VAL B CA 1
ATOM 6527 C C . VAL B 1 92 ? 3.123 3.613 -60.062 1 15.09 92 VAL B C 1
ATOM 6529 O O . VAL B 1 92 ? 2.846 4.348 -59.125 1 15.09 92 VAL B O 1
ATOM 6532 N N . HIS B 1 93 ? 2.016 3.037 -60.594 1 14.55 93 HIS B N 1
ATOM 6533 C CA . HIS B 1 93 ? 0.995 4.012 -60.969 1 14.55 93 HIS B CA 1
ATOM 6534 C C . HIS B 1 93 ? 0.28 4.555 -59.719 1 14.55 93 HIS B C 1
ATOM 6536 O O . HIS B 1 93 ? 0.314 3.934 -58.656 1 14.55 93 HIS B O 1
ATOM 6542 N N . SER B 1 94 ? -1.122 5.156 -60 1 14.73 94 SER B N 1
ATOM 6543 C CA . SER B 1 94 ? -1.836 6.43 -59.938 1 14.73 94 SER B CA 1
ATOM 6544 C C . SER B 1 94 ? -2.783 6.484 -58.75 1 14.73 94 SER B C 1
ATOM 6546 O O . SER B 1 94 ? -3.324 5.457 -58.312 1 14.73 94 SER B O 1
ATOM 6548 N N . ALA B 1 95 ? -3.174 7.719 -58.156 1 15.06 95 ALA B N 1
ATOM 6549 C CA . ALA B 1 95 ? -3.381 8.547 -56.969 1 15.06 95 ALA B CA 1
ATOM 6550 C C . ALA B 1 95 ? -4.867 8.711 -56.688 1 15.06 95 ALA B C 1
ATOM 6552 O O . ALA B 1 95 ? -5.238 9.281 -55.656 1 15.06 95 ALA B O 1
ATOM 6553 N N . LEU B 1 96 ? -5.867 8.555 -57.562 1 14.45 96 LEU B N 1
ATOM 6554 C CA . LEU B 1 96 ? -6.871 9.617 -57.562 1 14.45 96 LEU B CA 1
ATOM 6555 C C . LEU B 1 96 ? -7.785 9.508 -56.344 1 14.45 96 LEU B C 1
ATOM 6557 O O . LEU B 1 96 ? -8.266 8.414 -56.031 1 14.45 96 LEU B O 1
ATOM 6561 N N . LEU B 1 97 ? -8.125 10.633 -55.562 1 14.87 97 LEU B N 1
ATOM 6562 C CA . LEU B 1 97 ? -8.438 11.25 -54.281 1 14.87 97 LEU B CA 1
ATOM 6563 C C . LEU B 1 97 ? -9.945 11.391 -54.094 1 14.87 97 LEU B C 1
ATOM 6565 O O . LEU B 1 97 ? -10.406 11.945 -53.094 1 14.87 97 LEU B O 1
ATOM 6569 N N . GLY B 1 98 ? -10.812 11.023 -54.969 1 14.39 98 GLY B N 1
ATOM 6570 C CA . GLY B 1 98 ? -11.914 11.977 -55.062 1 14.39 98 GLY B CA 1
ATOM 6571 C C . GLY B 1 98 ? -12.773 12.031 -53.812 1 14.39 98 GLY B C 1
ATOM 6572 O O . GLY B 1 98 ? -12.625 11.211 -52.906 1 14.39 98 GLY B O 1
ATOM 6573 N N . GLN B 1 99 ? -14.227 12.18 -53.969 1 14.95 99 GLN B N 1
ATOM 6574 C CA . GLN B 1 99 ? -15.258 13.195 -53.75 1 14.95 99 GLN B CA 1
ATOM 6575 C C . GLN B 1 99 ? -16 12.961 -52.438 1 14.95 99 GLN B C 1
ATOM 6577 O O . GLN B 1 99 ? -15.914 11.875 -51.844 1 14.95 99 GLN B O 1
ATOM 6582 N N . SER B 1 100 ? -17.406 13.172 -52.375 1 15.46 100 SER B N 1
ATOM 6583 C CA . SER B 1 100 ? -18.25 14.273 -51.938 1 15.46 100 SER B CA 1
ATOM 6584 C C . SER B 1 100 ? -19.047 13.883 -50.688 1 15.46 100 SER B C 1
ATOM 6586 O O . SER B 1 100 ? -19.078 14.641 -49.688 1 15.46 100 SER B O 1
ATOM 6588 N N . PRO B 1 101 ? -20.094 12.961 -50.719 1 15.32 101 PRO B N 1
ATOM 6589 C CA . PRO B 1 101 ? -21.438 13.445 -50.438 1 15.32 101 PRO B CA 1
ATOM 6590 C C . PRO B 1 101 ? -21.781 13.359 -48.938 1 15.32 101 PRO B C 1
ATOM 6592 O O . PRO B 1 101 ? -21.25 12.5 -48.219 1 15.32 101 PRO B O 1
ATOM 6595 N N . ILE B 1 102 ? -22.562 14.273 -48.375 1 15.62 102 ILE B N 1
ATOM 6596 C CA . ILE B 1 102 ? -22.891 15.055 -47.188 1 15.62 102 ILE B CA 1
ATOM 6597 C C . ILE B 1 102 ? -23.703 14.203 -46.219 1 15.62 102 ILE B C 1
ATOM 6599 O O . ILE B 1 102 ? -24.297 13.195 -46.594 1 15.62 102 ILE B O 1
ATOM 6603 N N . VAL B 1 103 ? -24.453 14.836 -45.156 1 15.35 103 VAL B N 1
ATOM 6604 C CA . VAL B 1 103 ? -24.5 15.062 -43.719 1 15.35 103 VAL B CA 1
ATOM 6605 C C . VAL B 1 103 ? -25.828 14.547 -43.156 1 15.35 103 VAL B C 1
ATOM 6607 O O . VAL B 1 103 ? -26.031 14.5 -41.938 1 15.35 103 VAL B O 1
ATOM 6610 N N . ARG B 1 104 ? -26.812 13.906 -43.812 1 15.66 104 ARG B N 1
ATOM 6611 C CA . ARG B 1 104 ? -28.156 14.273 -43.406 1 15.66 104 ARG B CA 1
ATOM 6612 C C . ARG B 1 104 ? -28.5 13.703 -42.031 1 15.66 104 ARG B C 1
ATOM 6614 O O . ARG B 1 104 ? -27.984 12.648 -41.656 1 15.66 104 ARG B O 1
ATOM 6621 N N . SER B 1 105 ? -29.422 14.477 -41.156 1 15.9 105 SER B N 1
ATOM 6622 C CA . SER B 1 105 ? -29.781 14.961 -39.844 1 15.9 105 SER B CA 1
ATOM 6623 C C . SER B 1 105 ? -30.734 14 -39.156 1 15.9 105 SER B C 1
ATOM 6625 O O . SER B 1 105 ? -31.906 13.891 -39.531 1 15.9 105 SER B O 1
ATOM 6627 N N . PRO B 1 106 ? -30.375 12.781 -38.781 1 14.87 106 PRO B N 1
ATOM 6628 C CA . PRO B 1 106 ? -31.422 11.82 -38.438 1 14.87 106 PRO B CA 1
ATOM 6629 C C . PRO B 1 106 ? -32.125 12.156 -37.125 1 14.87 106 PRO B C 1
ATOM 6631 O O . PRO B 1 106 ? -31.484 12.305 -36.094 1 14.87 106 PRO B O 1
ATOM 6634 N N . LEU B 1 107 ? -33.312 12.766 -37.156 1 15.5 107 LEU B N 1
ATOM 6635 C CA . LEU B 1 107 ? -34.156 13.414 -36.156 1 15.5 107 LEU B CA 1
ATOM 6636 C C . LEU B 1 107 ? -34.75 12.383 -35.188 1 15.5 107 LEU B C 1
ATOM 6638 O O . LEU B 1 107 ? -35.656 11.664 -35.562 1 15.5 107 LEU B O 1
ATOM 6642 N N . VAL B 1 108 ? -34 11.539 -34.5 1 15.23 108 VAL B N 1
ATOM 6643 C CA . VAL B 1 108 ? -34.625 10.383 -33.875 1 15.23 108 VAL B CA 1
ATOM 6644 C C . VAL B 1 108 ? -35.406 10.844 -32.656 1 15.23 108 VAL B C 1
ATOM 6646 O O . VAL B 1 108 ? -34.844 11.414 -31.703 1 15.23 108 VAL B O 1
ATOM 6649 N N . GLN B 1 109 ? -36.688 11.062 -32.719 1 15.58 109 GLN B N 1
ATOM 6650 C CA . GLN B 1 109 ? -37.625 11.641 -31.781 1 15.58 109 GLN B CA 1
ATOM 6651 C C . GLN B 1 109 ? -37.719 10.836 -30.5 1 15.58 109 GLN B C 1
ATOM 6653 O O . GLN B 1 109 ? -37.344 9.656 -30.469 1 15.58 109 GLN B O 1
ATOM 6658 N N . MET B 1 110 ? -38.688 11.258 -29.453 1 15.9 110 MET B N 1
ATOM 6659 C CA . MET B 1 110 ? -38.969 11.656 -28.078 1 15.9 110 MET B CA 1
ATOM 6660 C C . MET B 1 110 ? -39.625 10.508 -27.297 1 15.9 110 MET B C 1
ATOM 6662 O O . MET B 1 110 ? -40.719 10.102 -27.609 1 15.9 110 MET B O 1
ATOM 6666 N N . ILE B 1 111 ? -38.875 9.523 -26.828 1 15.48 111 ILE B N 1
ATOM 6667 C CA . ILE B 1 111 ? -39.438 8.281 -26.297 1 15.48 111 ILE B CA 1
ATOM 6668 C C . ILE B 1 111 ? -40.062 8.539 -24.922 1 15.48 111 ILE B C 1
ATOM 6670 O O . ILE B 1 111 ? -39.375 9.008 -24 1 15.48 111 ILE B O 1
ATOM 6674 N N . SER B 1 112 ? -41.375 8.555 -24.828 1 15.94 112 SER B N 1
ATOM 6675 C CA . SER B 1 112 ? -42.219 8.992 -23.703 1 15.94 112 SER B CA 1
ATOM 6676 C C . SER B 1 112 ? -42.125 8.016 -22.547 1 15.94 112 SER B C 1
ATOM 6678 O O . SER B 1 112 ? -42.156 6.797 -22.734 1 15.94 112 SER B O 1
ATOM 6680 N N . PRO B 1 113 ? -41.781 8.445 -21.312 1 16.2 113 PRO B N 1
ATOM 6681 C CA . PRO B 1 113 ? -41.406 7.879 -20 1 16.2 113 PRO B CA 1
ATOM 6682 C C . PRO B 1 113 ? -42.625 7.297 -19.266 1 16.2 113 PRO B C 1
ATOM 6684 O O . PRO B 1 113 ? -43.438 8.047 -18.734 1 16.2 113 PRO B O 1
ATOM 6687 N N . ALA B 1 114 ? -43.25 6.25 -19.781 1 15.04 114 ALA B N 1
ATOM 6688 C CA . ALA B 1 114 ? -44.531 6.039 -19.125 1 15.04 114 ALA B CA 1
ATOM 6689 C C . ALA B 1 114 ? -44.344 5.742 -17.641 1 15.04 114 ALA B C 1
ATOM 6691 O O . ALA B 1 114 ? -43.25 5.387 -17.203 1 15.04 114 ALA B O 1
ATOM 6692 N N . THR B 1 115 ? -45.438 4.965 -16.859 1 15.98 115 THR B N 1
ATOM 6693 C CA . THR B 1 115 ? -46.406 5.18 -15.805 1 15.98 115 THR B CA 1
ATOM 6694 C C . THR B 1 115 ? -46.031 4.406 -14.547 1 15.98 115 THR B C 1
ATOM 6696 O O . THR B 1 115 ? -45.938 4.984 -13.461 1 15.98 115 THR B O 1
ATOM 6699 N N . GLY B 1 116 ? -46.688 3.15 -14.047 1 15.54 116 GLY B N 1
ATOM 6700 C CA . GLY B 1 116 ? -47.625 3.07 -12.93 1 15.54 116 GLY B CA 1
ATOM 6701 C C . GLY B 1 116 ? -47 2.504 -11.672 1 15.54 116 GLY B C 1
ATOM 6702 O O . GLY B 1 116 ? -45.781 2.193 -11.648 1 15.54 116 GLY B O 1
ATOM 6703 N N . SER B 1 117 ? -47.531 1.254 -10.922 1 16.39 117 SER B N 1
ATOM 6704 C CA . SER B 1 117 ? -48.406 1.134 -9.75 1 16.39 117 SER B CA 1
ATOM 6705 C C . SER B 1 117 ? -47.656 0.493 -8.586 1 16.39 117 SER B C 1
ATOM 6707 O O . SER B 1 117 ? -47.625 1.048 -7.48 1 16.39 117 SER B O 1
ATOM 6709 N N . SER B 1 118 ? -47.375 -0.984 -8.344 1 16.58 118 SER B N 1
ATOM 6710 C CA . SER B 1 118 ? -48.062 -1.718 -7.273 1 16.58 118 SER B CA 1
ATOM 6711 C C . SER B 1 118 ? -47.156 -1.903 -6.066 1 16.58 118 SER B C 1
ATOM 6713 O O . SER B 1 118 ? -45.938 -2.037 -6.215 1 16.58 118 SER B O 1
ATOM 6715 N N . ARG B 1 119 ? -47.688 -1.837 -4.684 1 17.61 119 ARG B N 1
ATOM 6716 C CA . ARG B 1 119 ? -47.5 -1.578 -3.26 1 17.61 119 ARG B CA 1
ATOM 6717 C C . ARG B 1 119 ? -46.969 -2.814 -2.543 1 17.61 119 ARG B C 1
ATOM 6719 O O . ARG B 1 119 ? -46.938 -2.854 -1.312 1 17.61 119 ARG B O 1
ATOM 6726 N N . LEU B 1 120 ? -46.438 -3.939 -3.07 1 16.69 120 LEU B N 1
ATOM 6727 C CA . LEU B 1 120 ? -46.656 -5.094 -2.207 1 16.69 120 LEU B CA 1
ATOM 6728 C C . LEU B 1 120 ? -45.812 -4.98 -0.931 1 16.69 120 LEU B C 1
ATOM 6730 O O . LEU B 1 120 ? -44.719 -4.441 -0.951 1 16.69 120 LEU B O 1
ATOM 6734 N N . SER B 1 121 ? -46.406 -5.402 0.327 1 17.91 121 SER B N 1
ATOM 6735 C CA . SER B 1 121 ? -46.469 -5.363 1.784 1 17.91 121 SER B CA 1
ATOM 6736 C C . SER B 1 121 ? -45.406 -6.266 2.406 1 17.91 121 SER B C 1
ATOM 6738 O O . SER B 1 121 ? -45.594 -7.473 2.539 1 17.91 121 SER B O 1
ATOM 6740 N N . SER B 1 122 ? -44.125 -6.043 2.16 1 16.38 122 SER B N 1
ATOM 6741 C CA . SER B 1 122 ? -43.156 -7.055 2.557 1 16.38 122 SER B CA 1
ATOM 6742 C C . SER B 1 122 ? -43.031 -7.129 4.074 1 16.38 122 SER B C 1
ATOM 6744 O O . SER B 1 122 ? -42.875 -6.102 4.738 1 16.38 122 SER B O 1
ATOM 6746 N N . ARG B 1 123 ? -43.219 -8.375 4.707 1 17.64 123 ARG B N 1
ATOM 6747 C CA . ARG B 1 123 ? -43.438 -8.992 6.008 1 17.64 123 ARG B CA 1
ATOM 6748 C C . ARG B 1 123 ? -42.156 -8.977 6.844 1 17.64 123 ARG B C 1
ATOM 6750 O O . ARG B 1 123 ? -42.188 -8.633 8.031 1 17.64 123 ARG B O 1
ATOM 6757 N N . ASN B 1 124 ? -40.969 -9.805 6.637 1 17.48 124 ASN B N 1
ATOM 6758 C CA . ASN B 1 124 ? -40.5 -10.75 7.645 1 17.48 124 ASN B CA 1
ATOM 6759 C C . ASN B 1 124 ? -39.5 -10.086 8.609 1 17.48 124 ASN B C 1
ATOM 6761 O O . ASN B 1 124 ? -38.656 -9.312 8.188 1 17.48 124 ASN B O 1
ATOM 6765 N N . SER B 1 125 ? -39.625 -10.195 10.062 1 18.66 125 SER B N 1
ATOM 6766 C CA . SER B 1 125 ? -39.281 -9.617 11.367 1 18.66 125 SER B CA 1
ATOM 6767 C C . SER B 1 125 ? -37.906 -10.086 11.836 1 18.66 125 SER B C 1
ATOM 6769 O O . SER B 1 125 ? -37.5 -9.781 12.953 1 18.66 125 SER B O 1
ATOM 6771 N N . HIS B 1 126 ? -37.031 -10.914 11.211 1 18.58 126 HIS B N 1
ATOM 6772 C CA . HIS B 1 126 ? -36.188 -11.727 12.102 1 18.58 126 HIS B CA 1
ATOM 6773 C C . HIS B 1 126 ? -35.156 -10.875 12.812 1 18.58 126 HIS B C 1
ATOM 6775 O O . HIS B 1 126 ? -34.594 -9.938 12.219 1 18.58 126 HIS B O 1
ATOM 6781 N N . GLY B 1 127 ? -34.938 -10.859 14.242 1 20.34 127 GLY B N 1
ATOM 6782 C CA . GLY B 1 127 ? -34.344 -10.117 15.328 1 20.34 127 GLY B CA 1
ATOM 6783 C C . GLY B 1 127 ? -32.844 -10.281 15.398 1 20.34 127 GLY B C 1
ATOM 6784 O O . GLY B 1 127 ? -32.219 -9.953 16.406 1 20.34 127 GLY B O 1
ATOM 6785 N N . SER B 1 128 ? -32.031 -10.539 14.352 1 22.23 128 SER B N 1
ATOM 6786 C CA . SER B 1 128 ? -30.75 -11.125 14.672 1 22.23 128 SER B CA 1
ATOM 6787 C C . SER B 1 128 ? -29.859 -10.125 15.391 1 22.23 128 SER B C 1
ATOM 6789 O O . SER B 1 128 ? -29.922 -8.922 15.133 1 22.23 128 SER B O 1
ATOM 6791 N N . PRO B 1 129 ? -28.969 -10.562 16.406 1 22.83 129 PRO B N 1
ATOM 6792 C CA . PRO B 1 129 ? -28.125 -9.898 17.391 1 22.83 129 PRO B CA 1
ATOM 6793 C C . PRO B 1 129 ? -27.047 -9.016 16.766 1 22.83 129 PRO B C 1
ATOM 6795 O O . PRO B 1 129 ? -26.578 -9.305 15.664 1 22.83 129 PRO B O 1
ATOM 6798 N N . ALA B 1 130 ? -26.75 -7.785 17.297 1 25.61 130 ALA B N 1
ATOM 6799 C CA . ALA B 1 130 ? -26.25 -6.457 16.953 1 25.61 130 ALA B CA 1
ATOM 6800 C C . ALA B 1 130 ? -24.734 -6.449 16.844 1 25.61 130 ALA B C 1
ATOM 6802 O O . ALA B 1 130 ? -24.109 -5.387 16.891 1 25.61 130 ALA B O 1
ATOM 6803 N N . ASN B 1 131 ? -23.984 -7.574 16.906 1 26.67 131 ASN B N 1
ATOM 6804 C CA . ASN B 1 131 ? -22.562 -7.262 17.016 1 26.67 131 ASN B CA 1
ATOM 6805 C C . ASN B 1 131 ? -22.109 -6.32 15.906 1 26.67 131 ASN B C 1
ATOM 6807 O O . ASN B 1 131 ? -22.75 -6.246 14.852 1 26.67 131 ASN B O 1
ATOM 6811 N N . ALA B 1 132 ? -20.844 -5.637 16.109 1 28.94 132 ALA B N 1
ATOM 6812 C CA . ALA B 1 132 ? -20.125 -4.465 15.633 1 28.94 132 ALA B CA 1
ATOM 6813 C C . ALA B 1 132 ? -19.859 -4.562 14.133 1 28.94 132 ALA B C 1
ATOM 6815 O O . ALA B 1 132 ? -18.875 -5.18 13.719 1 28.94 132 ALA B O 1
ATOM 6816 N N . THR B 1 133 ? -20.734 -4.762 13.328 1 31.34 133 THR B N 1
ATOM 6817 C CA . THR B 1 133 ? -20.484 -4.629 11.898 1 31.34 133 THR B CA 1
ATOM 6818 C C . THR B 1 133 ? -19.938 -3.24 11.57 1 31.34 133 THR B C 1
ATOM 6820 O O . THR B 1 133 ? -20.562 -2.232 11.906 1 31.34 133 THR B O 1
ATOM 6823 N N . SER B 1 134 ? -18.625 -3.088 11.508 1 37.03 134 SER B N 1
ATOM 6824 C CA . SER B 1 134 ? -17.844 -1.993 10.938 1 37.03 134 SER B CA 1
ATOM 6825 C C . SER B 1 134 ? -18.547 -1.383 9.734 1 37.03 134 SER B C 1
ATOM 6827 O O . SER B 1 134 ? -19.062 -2.105 8.875 1 37.03 134 SER B O 1
ATOM 6829 N N . PHE B 1 135 ? -18.969 -0.219 9.883 1 35.22 135 PHE B N 1
ATOM 6830 C CA . PHE B 1 135 ? -19.594 0.596 8.852 1 35.22 135 PHE B CA 1
ATOM 6831 C C . PHE B 1 135 ? -18.734 0.644 7.598 1 35.22 135 PHE B C 1
ATOM 6833 O O . PHE B 1 135 ? -17.531 0.929 7.676 1 35.22 135 PHE B O 1
ATOM 6840 N N . ARG B 1 136 ? -19.062 -0.218 6.723 1 41.03 136 ARG B N 1
ATOM 6841 C CA . ARG B 1 136 ? -18.484 -0.164 5.387 1 41.03 136 ARG B CA 1
ATOM 6842 C C . ARG B 1 136 ? -19.156 0.896 4.531 1 41.03 136 ARG B C 1
ATOM 6844 O O . ARG B 1 136 ? -20.328 0.754 4.176 1 41.03 136 ARG B O 1
ATOM 6851 N N . ASP B 1 137 ? -18.875 2.225 4.871 1 47.44 137 ASP B N 1
ATOM 6852 C CA . ASP B 1 137 ? -19.344 3.266 3.971 1 47.44 137 ASP B CA 1
ATOM 6853 C C . ASP B 1 137 ? -18.656 3.182 2.613 1 47.44 137 ASP B C 1
ATOM 6855 O O . ASP B 1 137 ? -17.453 2.932 2.541 1 47.44 137 ASP B O 1
ATOM 6859 N N . SER B 1 138 ? -19.406 3.086 1.495 1 52.69 138 SER B N 1
ATOM 6860 C CA . SER B 1 138 ? -18.922 2.828 0.145 1 52.69 138 SER B CA 1
ATOM 6861 C C . SER B 1 138 ? -17.859 3.848 -0.264 1 52.69 138 SER B C 1
ATOM 6863 O O . SER B 1 138 ? -17.078 3.598 -1.175 1 52.69 138 SER B O 1
ATOM 6865 N N . LYS B 1 139 ? -17.75 4.914 0.598 1 62.47 139 LYS B N 1
ATOM 6866 C CA . LYS B 1 139 ? -16.766 5.895 0.136 1 62.47 139 LYS B CA 1
ATOM 6867 C C . LYS B 1 139 ? -15.531 5.898 1.028 1 62.47 139 LYS B C 1
ATOM 6869 O O . LYS B 1 139 ? -14.406 5.949 0.534 1 62.47 139 LYS B O 1
ATOM 6874 N N . THR B 1 140 ? -15.812 5.699 2.348 1 79.19 140 THR B N 1
ATOM 6875 C CA . THR B 1 140 ? -14.68 5.719 3.264 1 79.19 140 THR B CA 1
ATOM 6876 C C . THR B 1 140 ? -14.195 4.301 3.553 1 79.19 140 THR B C 1
ATOM 6878 O O . THR B 1 140 ? -13 4.078 3.754 1 79.19 140 THR B O 1
ATOM 6881 N N . GLY B 1 141 ? -15.102 3.367 3.529 1 88 141 GLY B N 1
ATOM 6882 C CA . GLY B 1 141 ? -14.75 1.984 3.816 1 88 141 GLY B CA 1
ATOM 6883 C C . GLY B 1 141 ? -14.766 1.661 5.297 1 88 141 GLY B C 1
ATOM 6884 O O . GLY B 1 141 ? -15.523 2.258 6.062 1 88 141 GLY B O 1
ATOM 6885 N N . TYR B 1 142 ? -13.992 0.748 5.715 1 93.06 142 TYR B N 1
ATOM 6886 C CA . TYR B 1 142 ? -13.945 0.207 7.066 1 93.06 142 TYR B CA 1
ATOM 6887 C C . TYR B 1 142 ? -13.383 1.232 8.047 1 93.06 142 TYR B C 1
ATOM 6889 O O . TYR B 1 142 ? -12.352 1.853 7.781 1 93.06 142 TYR B O 1
ATOM 6897 N N . LEU B 1 143 ? -13.992 1.416 9.141 1 93.25 143 LEU B N 1
ATOM 6898 C CA . LEU B 1 143 ? -13.547 2.248 10.25 1 93.25 143 LEU B CA 1
ATOM 6899 C C . LEU B 1 143 ? -13.422 1.425 11.531 1 93.25 143 LEU B C 1
ATOM 6901 O O . LEU B 1 143 ? -14.398 0.827 11.984 1 93.25 143 LEU B O 1
ATOM 6905 N N . GLY B 1 144 ? -12.25 1.427 12.203 1 94.12 144 GLY B N 1
ATOM 6906 C CA . GLY B 1 144 ? -11.984 0.573 13.352 1 94.12 144 GLY B CA 1
ATOM 6907 C C . GLY B 1 144 ? -12.102 1.301 14.672 1 94.12 144 GLY B C 1
ATOM 6908 O O . GLY B 1 144 ? -12.609 2.424 14.727 1 94.12 144 GLY B O 1
ATOM 6909 N N . ALA B 1 145 ? -11.594 0.749 15.641 1 92.12 145 ALA B N 1
ATOM 6910 C CA . ALA B 1 145 ? -11.859 1.118 17.031 1 92.12 145 ALA B CA 1
ATOM 6911 C C . ALA B 1 145 ? -11.203 2.451 17.375 1 92.12 145 ALA B C 1
ATOM 6913 O O . ALA B 1 145 ? -11.586 3.102 18.359 1 92.12 145 ALA B O 1
ATOM 6914 N N . THR B 1 146 ? -10.211 2.848 16.672 1 95.5 146 THR B N 1
ATOM 6915 C CA . THR B 1 146 ? -9.531 4.094 17 1 95.5 146 THR B CA 1
ATOM 6916 C C . THR B 1 146 ? -10 5.223 16.078 1 95.5 146 THR B C 1
ATOM 6918 O O . THR B 1 146 ? -9.555 6.363 16.219 1 95.5 146 THR B O 1
ATOM 6921 N N . SER B 1 147 ? -10.883 4.945 15.195 1 94.62 147 SER B N 1
ATOM 6922 C CA . SER B 1 147 ? -11.273 5.906 14.172 1 94.62 147 SER B CA 1
ATOM 6923 C C . SER B 1 147 ? -11.945 7.129 14.781 1 94.62 147 SER B C 1
ATOM 6925 O O . SER B 1 147 ? -12.367 7.098 15.938 1 94.62 147 SER B O 1
ATOM 6927 N N . TYR B 1 148 ? -12.047 8.148 13.992 1 91.12 148 TYR B N 1
ATOM 6928 C CA . TYR B 1 148 ? -12.664 9.406 14.406 1 91.12 148 TYR B CA 1
ATOM 6929 C C . TYR B 1 148 ? -14.125 9.195 14.789 1 91.12 148 TYR B C 1
ATOM 6931 O O . TYR B 1 148 ? -14.688 9.977 15.57 1 91.12 148 TYR B O 1
ATOM 6939 N N . SER B 1 149 ? -14.742 8.125 14.312 1 89.31 149 SER B N 1
ATOM 6940 C CA . SER B 1 149 ? -16.172 7.914 14.516 1 89.31 149 SER B CA 1
ATOM 6941 C C . SER B 1 149 ? -16.422 6.82 15.547 1 89.31 149 SER B C 1
ATOM 6943 O O . SER B 1 149 ? -17.578 6.504 15.852 1 89.31 149 SER B O 1
ATOM 6945 N N . ALA B 1 150 ? -15.391 6.242 16.094 1 91.44 150 ALA B N 1
ATOM 6946 C CA . ALA B 1 150 ? -15.516 5.059 16.938 1 91.44 150 ALA B CA 1
ATOM 6947 C C . ALA B 1 150 ? -16.453 5.32 18.109 1 91.44 150 ALA B C 1
ATOM 6949 O O . ALA B 1 150 ? -17.359 4.516 18.391 1 91.44 150 ALA B O 1
ATOM 6950 N N . VAL B 1 151 ? -16.312 6.445 18.719 1 89.44 151 VAL B N 1
ATOM 6951 C CA . VAL B 1 151 ? -17.109 6.773 19.891 1 89.44 151 VAL B CA 1
ATOM 6952 C C . VAL B 1 151 ? -18.594 6.898 19.516 1 89.44 151 VAL B C 1
ATOM 6954 O O . VAL B 1 151 ? -19.469 6.484 20.266 1 89.44 151 VAL B O 1
ATOM 6957 N N . TYR B 1 152 ? -18.844 7.406 18.391 1 86.62 152 TYR B N 1
ATOM 6958 C CA . TYR B 1 152 ? -20.188 7.629 17.906 1 86.62 152 TYR B CA 1
ATOM 6959 C C . TYR B 1 152 ? -20.844 6.32 17.484 1 86.62 152 TYR B C 1
ATOM 6961 O O . TYR B 1 152 ? -22.031 6.098 17.734 1 86.62 152 TYR B O 1
ATOM 6969 N N . GLU B 1 153 ? -20.078 5.477 16.906 1 84.81 153 GLU B N 1
ATOM 6970 C CA . GLU B 1 153 ? -20.578 4.195 16.422 1 84.81 153 GLU B CA 1
ATOM 6971 C C . GLU B 1 153 ? -20.859 3.236 17.578 1 84.81 153 GLU B C 1
ATOM 6973 O O . GLU B 1 153 ? -21.734 2.377 17.484 1 84.81 153 GLU B O 1
ATOM 6978 N N . GLU B 1 154 ? -20.109 3.406 18.625 1 85.62 154 GLU B N 1
ATOM 6979 C CA . GLU B 1 154 ? -20.281 2.551 19.797 1 85.62 154 GLU B CA 1
ATOM 6980 C C . GLU B 1 154 ? -21.516 2.945 20.594 1 85.62 154 GLU B C 1
ATOM 6982 O O . GLU B 1 154 ? -21.984 2.188 21.453 1 85.62 154 GLU B O 1
ATOM 6987 N N . ASN B 1 155 ? -21.969 4.098 20.25 1 80.5 155 ASN B N 1
ATOM 6988 C CA . ASN B 1 155 ? -23.125 4.621 20.984 1 80.5 155 ASN B CA 1
ATOM 6989 C C . ASN B 1 155 ? -24.234 5.039 20.031 1 80.5 155 ASN B C 1
ATOM 6991 O O . ASN B 1 155 ? -24.578 6.219 19.953 1 80.5 155 ASN B O 1
ATOM 6995 N N . PRO B 1 156 ? -24.766 4.086 19.359 1 72 156 PRO B N 1
ATOM 6996 C CA . PRO B 1 156 ? -25.703 4.383 18.266 1 72 156 PRO B CA 1
ATOM 6997 C C . PRO B 1 156 ? -26.922 5.176 18.75 1 72 156 PRO B C 1
ATOM 6999 O O . PRO B 1 156 ? -27.531 5.898 17.953 1 72 156 PRO B O 1
ATOM 7002 N N . SER B 1 157 ? -27.281 4.863 19.953 1 62.44 157 SER B N 1
ATOM 7003 C CA . SER B 1 157 ? -28.438 5.59 20.469 1 62.44 157 SER B CA 1
ATOM 7004 C C . SER B 1 157 ? -28.219 7.098 20.391 1 62.44 157 SER B C 1
ATOM 7006 O O . SER B 1 157 ? -29.188 7.863 20.359 1 62.44 157 SER B O 1
ATOM 7008 N N . ILE B 1 158 ? -27.047 7.383 20.359 1 57.03 158 ILE B N 1
ATOM 7009 C CA . ILE B 1 158 ? -26.703 8.805 20.344 1 57.03 158 ILE B CA 1
ATOM 7010 C C . ILE B 1 158 ? -26.75 9.328 18.922 1 57.03 158 ILE B C 1
ATOM 7012 O O . ILE B 1 158 ? -27.297 10.414 18.672 1 57.03 158 ILE B O 1
ATOM 7016 N N . LEU B 1 159 ? -26.062 8.578 18.031 1 55.56 159 LEU B N 1
ATOM 7017 C CA . LEU B 1 159 ? -25.812 9.078 16.672 1 55.56 159 LEU B CA 1
ATOM 7018 C C . LEU B 1 159 ? -26.938 8.688 15.734 1 55.56 159 LEU B C 1
ATOM 7020 O O . LEU B 1 159 ? -26.828 8.844 14.516 1 55.56 159 LEU B O 1
ATOM 7024 N N . GLN B 1 160 ? -28.125 8.57 16.109 1 51.25 160 GLN B N 1
ATOM 7025 C CA . GLN B 1 160 ? -29.109 8.227 15.094 1 51.25 160 GLN B CA 1
ATOM 7026 C C . GLN B 1 160 ? -28.797 8.898 13.758 1 51.25 160 GLN B C 1
ATOM 7028 O O . GLN B 1 160 ? -29.469 9.836 13.352 1 51.25 160 GLN B O 1
ATOM 7033 N N . THR B 1 161 ? -27.5 8.898 13.414 1 50.38 161 THR B N 1
ATOM 7034 C CA . THR B 1 161 ? -27.156 9.625 12.203 1 50.38 161 THR B CA 1
ATOM 7035 C C . THR B 1 161 ? -27.812 9 10.984 1 50.38 161 THR B C 1
ATOM 7037 O O . THR B 1 161 ? -27.703 7.793 10.758 1 50.38 161 THR B O 1
ATOM 7040 N N . PRO B 1 162 ? -28.719 9.719 10.43 1 47.75 162 PRO B N 1
ATOM 7041 C CA . PRO B 1 162 ? -29.297 9.188 9.188 1 47.75 162 PRO B CA 1
ATOM 7042 C C . PRO B 1 162 ? -28.219 8.781 8.18 1 47.75 162 PRO B C 1
ATOM 7044 O O . PRO B 1 162 ? -27.156 9.391 8.125 1 47.75 162 PRO B O 1
ATOM 7047 N N . ASP B 1 163 ? -28.234 7.566 7.844 1 48.53 163 ASP B N 1
ATOM 7048 C CA . ASP B 1 163 ? -27.406 7.102 6.73 1 48.53 163 ASP B CA 1
ATOM 7049 C C . ASP B 1 163 ? -27.484 8.07 5.551 1 48.53 163 ASP B C 1
ATOM 7051 O O . ASP B 1 163 ? -28.531 8.195 4.91 1 48.53 163 ASP B O 1
ATOM 7055 N N . VAL B 1 164 ? -27.141 9.227 5.707 1 43.78 164 VAL B N 1
ATOM 7056 C CA . VAL B 1 164 ? -27.25 10.062 4.516 1 43.78 164 VAL B CA 1
ATOM 7057 C C . VAL B 1 164 ? -26.469 9.422 3.369 1 43.78 164 VAL B C 1
ATOM 7059 O O . VAL B 1 164 ? -25.25 9.273 3.451 1 43.78 164 VAL B O 1
ATOM 7062 N N . ASP B 1 165 ? -27.094 8.477 2.715 1 47.22 165 ASP B N 1
ATOM 7063 C CA . ASP B 1 165 ? -26.547 8.094 1.419 1 47.22 165 ASP B CA 1
ATOM 7064 C C . ASP B 1 165 ? -26.234 9.32 0.564 1 47.22 165 ASP B C 1
ATOM 7066 O O . ASP B 1 165 ? -27.078 9.773 -0.21 1 47.22 165 ASP B O 1
ATOM 7070 N N . GLU B 1 166 ? -25.688 10.375 1.106 1 45.44 166 GLU B N 1
ATOM 7071 C CA . GLU B 1 166 ? -25.516 11.516 0.212 1 45.44 166 GLU B CA 1
ATOM 7072 C C . GLU B 1 166 ? -24.75 11.117 -1.052 1 45.44 166 GLU B C 1
ATOM 7074 O O . GLU B 1 166 ? -23.578 10.758 -0.988 1 45.44 166 GLU B O 1
ATOM 7079 N N . ALA B 1 167 ? -25.578 10.656 -1.928 1 46.84 167 ALA B N 1
ATOM 7080 C CA . ALA B 1 167 ? -25.078 10.445 -3.287 1 46.84 167 ALA B CA 1
ATOM 7081 C C . ALA B 1 167 ? -24.172 11.594 -3.725 1 46.84 167 ALA B C 1
ATOM 7083 O O . ALA B 1 167 ? -24.625 12.734 -3.85 1 46.84 167 ALA B O 1
ATOM 7084 N N . ARG B 1 168 ? -22.891 11.609 -3.252 1 51.62 168 ARG B N 1
ATOM 7085 C CA . ARG B 1 168 ? -21.969 12.609 -3.777 1 51.62 168 ARG B CA 1
ATOM 7086 C C . ARG B 1 168 ? -22.125 12.758 -5.289 1 51.62 168 ARG B C 1
ATOM 7088 O O . ARG B 1 168 ? -22.109 11.766 -6.02 1 51.62 168 ARG B O 1
ATOM 7095 N N . ASP B 1 169 ? -22.781 13.758 -5.746 1 56.38 169 ASP B N 1
ATOM 7096 C CA . ASP B 1 169 ? -22.875 14.047 -7.176 1 56.38 169 ASP B CA 1
ATOM 7097 C C . ASP B 1 169 ? -21.5 13.977 -7.836 1 56.38 169 ASP B C 1
ATOM 7099 O O . ASP B 1 169 ? -20.688 14.875 -7.672 1 56.38 169 ASP B O 1
ATOM 7103 N N . LEU B 1 170 ? -21.109 12.758 -8.07 1 61.16 170 LEU B N 1
ATOM 7104 C CA . LEU B 1 170 ? -19.859 12.672 -8.836 1 61.16 170 LEU B CA 1
ATOM 7105 C C . LEU B 1 170 ? -19.953 13.5 -10.117 1 61.16 170 LEU B C 1
ATOM 7107 O O . LEU B 1 170 ? -21.016 13.57 -10.742 1 61.16 170 LEU B O 1
ATOM 7111 N N . PRO B 1 171 ? -18.922 14.25 -10.281 1 65.88 171 PRO B N 1
ATOM 7112 C CA . PRO B 1 171 ? -18.906 15.023 -11.523 1 65.88 171 PRO B CA 1
ATOM 7113 C C . PRO B 1 171 ? -19.172 14.164 -12.758 1 65.88 171 PRO B C 1
ATOM 7115 O O . PRO B 1 171 ? -18.969 12.945 -12.727 1 65.88 171 PRO B O 1
ATOM 7118 N N . VAL B 1 172 ? -19.719 14.828 -13.703 1 77.62 172 VAL B N 1
ATOM 7119 C CA . VAL B 1 172 ? -20 14.195 -14.984 1 77.62 172 VAL B CA 1
ATOM 7120 C C . VAL B 1 172 ? -18.719 13.648 -15.594 1 77.62 172 VAL B C 1
ATOM 7122 O O . VAL B 1 172 ? -17.656 14.281 -15.5 1 77.62 172 VAL B O 1
ATOM 7125 N N . THR B 1 173 ? -18.844 12.414 -16.078 1 87.31 173 THR B N 1
ATOM 7126 C CA . THR B 1 173 ? -17.703 11.797 -16.75 1 87.31 173 THR B CA 1
ATOM 7127 C C . THR B 1 173 ? -17.312 12.586 -17.984 1 87.31 173 THR B C 1
ATOM 7129 O O . THR B 1 173 ? -18.172 12.938 -18.812 1 87.31 173 THR B O 1
ATOM 7132 N N . SER B 1 174 ? -16.125 12.828 -18.203 1 87 174 SER B N 1
ATOM 7133 C CA . SER B 1 174 ? -15.648 13.633 -19.328 1 87 174 SER B CA 1
ATOM 7134 C C . SER B 1 174 ? -15.797 12.875 -20.641 1 87 174 SER B C 1
ATOM 7136 O O . SER B 1 174 ? -15.797 11.648 -20.672 1 87 174 SER B O 1
ATOM 7138 N N . ALA B 1 175 ? -15.883 13.555 -21.719 1 90.38 175 ALA B N 1
ATOM 7139 C CA . ALA B 1 175 ? -16 12.984 -23.062 1 90.38 175 ALA B CA 1
ATOM 7140 C C . ALA B 1 175 ? -14.766 12.156 -23.406 1 90.38 175 ALA B C 1
ATOM 7142 O O . ALA B 1 175 ? -14.875 11.133 -24.094 1 90.38 175 ALA B O 1
ATOM 7143 N N . GLU B 1 176 ? -13.695 12.602 -22.906 1 87.5 176 GLU B N 1
ATOM 7144 C CA . GLU B 1 176 ? -12.445 11.898 -23.188 1 87.5 176 GLU B CA 1
ATOM 7145 C C . GLU B 1 176 ? -12.445 10.516 -22.531 1 87.5 176 GLU B C 1
ATOM 7147 O O . GLU B 1 176 ? -11.969 9.547 -23.141 1 87.5 176 GLU B O 1
ATOM 7152 N N . LYS B 1 177 ? -12.961 10.484 -21.344 1 92 177 LYS B N 1
ATOM 7153 C CA . LYS B 1 177 ? -13.023 9.203 -20.641 1 92 177 LYS B CA 1
ATOM 7154 C C . LYS B 1 177 ? -14.016 8.258 -21.312 1 92 177 LYS B C 1
ATOM 7156 O O . LYS B 1 177 ? -13.773 7.055 -21.406 1 92 177 LYS B O 1
ATOM 7161 N N . ILE B 1 178 ? -15.086 8.797 -21.75 1 96.31 178 ILE B N 1
ATOM 7162 C CA . ILE B 1 178 ? -16.094 8.008 -22.453 1 96.31 178 ILE B CA 1
ATOM 7163 C C . ILE B 1 178 ? -15.508 7.441 -23.734 1 96.31 178 ILE B C 1
ATOM 7165 O O . ILE B 1 178 ? -15.75 6.277 -24.078 1 96.31 178 ILE B O 1
ATOM 7169 N N . LYS B 1 179 ? -14.742 8.211 -24.406 1 95.38 179 LYS B N 1
ATOM 7170 C CA . LYS B 1 179 ? -14.102 7.77 -25.641 1 95.38 179 LYS B CA 1
ATOM 7171 C C . LYS B 1 179 ? -13.086 6.66 -25.359 1 95.38 179 LYS B C 1
ATOM 7173 O O . LYS B 1 179 ? -13.016 5.68 -26.109 1 95.38 179 LYS B O 1
ATOM 7178 N N . GLN B 1 180 ? -12.336 6.82 -24.312 1 94.44 180 GLN B N 1
ATOM 7179 C CA . GLN B 1 180 ? -11.391 5.777 -23.922 1 94.44 180 GLN B CA 1
ATOM 7180 C C . GLN B 1 180 ? -12.109 4.477 -23.594 1 94.44 180 GLN B C 1
ATOM 7182 O O . GLN B 1 180 ? -11.648 3.393 -23.953 1 94.44 180 GLN B O 1
ATOM 7187 N N . GLY B 1 181 ? -13.203 4.621 -22.891 1 97.69 181 GLY B N 1
ATOM 7188 C CA . GLY B 1 181 ? -14 3.443 -22.578 1 97.69 181 GLY B CA 1
ATOM 7189 C C . GLY B 1 181 ? -14.516 2.734 -23.828 1 97.69 181 GLY B C 1
ATOM 7190 O O . GLY B 1 181 ? -14.516 1.503 -23.875 1 97.69 181 GLY B O 1
ATOM 7191 N N . ALA B 1 182 ? -14.922 3.539 -24.781 1 97.94 182 ALA B N 1
ATOM 7192 C CA . ALA B 1 182 ? -15.406 2.969 -26.031 1 97.94 182 ALA B CA 1
ATOM 7193 C C . ALA B 1 182 ? -14.305 2.195 -26.75 1 97.94 182 ALA B C 1
ATOM 7195 O O . ALA B 1 182 ? -14.562 1.159 -27.375 1 97.94 182 ALA B O 1
ATOM 7196 N N . GLN B 1 183 ? -13.117 2.689 -26.656 1 96.25 183 GLN B N 1
ATOM 7197 C CA . GLN B 1 183 ? -11.984 2.008 -27.266 1 96.25 183 GLN B CA 1
ATOM 7198 C C . GLN B 1 183 ? -11.734 0.655 -26.594 1 96.25 183 GLN B C 1
ATOM 7200 O O . GLN B 1 183 ? -11.453 -0.333 -27.281 1 96.25 183 GLN B O 1
ATOM 7205 N N . VAL B 1 184 ? -11.836 0.599 -25.328 1 97.38 184 VAL B N 1
ATOM 7206 C CA . VAL B 1 184 ? -11.656 -0.658 -24.609 1 97.38 184 VAL B CA 1
ATOM 7207 C C . VAL B 1 184 ? -12.766 -1.637 -25 1 97.38 184 VAL B C 1
ATOM 7209 O O . VAL B 1 184 ? -12.5 -2.814 -25.25 1 97.38 184 VAL B O 1
ATOM 7212 N N . LEU B 1 185 ? -13.984 -1.114 -25.062 1 97.88 185 LEU B N 1
ATOM 7213 C CA . LEU B 1 185 ? -15.133 -1.959 -25.375 1 97.88 185 LEU B CA 1
ATOM 7214 C C . LEU B 1 185 ? -15.031 -2.508 -26.797 1 97.88 185 LEU B C 1
ATOM 7216 O O . LEU B 1 185 ? -15.539 -3.592 -27.094 1 97.88 185 LEU B O 1
ATOM 7220 N N . SER B 1 186 ? -14.375 -1.764 -27.656 1 96.69 186 SER B N 1
ATOM 7221 C CA . SER B 1 186 ? -14.227 -2.207 -29.047 1 96.69 186 SER B CA 1
ATOM 7222 C C . SER B 1 186 ? -13.422 -3.5 -29.125 1 96.69 186 SER B C 1
ATOM 7224 O O . SER B 1 186 ? -13.57 -4.27 -30.078 1 96.69 186 SER B O 1
ATOM 7226 N N . MET B 1 187 ? -12.609 -3.785 -28.141 1 94.38 187 MET B N 1
ATOM 7227 C CA . MET B 1 187 ? -11.797 -5.004 -28.125 1 94.38 187 MET B CA 1
ATOM 7228 C C . MET B 1 187 ? -12.672 -6.23 -27.875 1 94.38 187 MET B C 1
ATOM 7230 O O . MET B 1 187 ? -12.266 -7.352 -28.188 1 94.38 187 MET B O 1
ATOM 7234 N N . LEU B 1 188 ? -13.852 -6.035 -27.344 1 95.56 188 LEU B N 1
ATOM 7235 C CA . LEU B 1 188 ? -14.711 -7.148 -26.984 1 95.56 188 LEU B CA 1
ATOM 7236 C C . LEU B 1 188 ? -15.469 -7.68 -28.188 1 95.56 188 LEU B C 1
ATOM 7238 O O . LEU B 1 188 ? -16.219 -8.648 -28.078 1 95.56 188 LEU B O 1
ATOM 7242 N N . LYS B 1 189 ? -15.234 -7.055 -29.312 1 93.19 189 LYS B N 1
ATOM 7243 C CA . LYS B 1 189 ? -15.758 -7.629 -30.547 1 93.19 189 LYS B CA 1
ATOM 7244 C C . LYS B 1 189 ? -15.281 -9.07 -30.734 1 93.19 189 LYS B C 1
ATOM 7246 O O . LYS B 1 189 ? -15.984 -9.891 -31.328 1 93.19 189 LYS B O 1
ATOM 7251 N N . ASP B 1 190 ? -14.164 -9.383 -30.141 1 90.06 190 ASP B N 1
ATOM 7252 C CA . ASP B 1 190 ? -13.547 -10.695 -30.266 1 90.06 190 ASP B CA 1
ATOM 7253 C C . ASP B 1 190 ? -13.914 -11.586 -29.078 1 90.06 190 ASP B C 1
ATOM 7255 O O . ASP B 1 190 ? -13.211 -12.547 -28.766 1 90.06 190 ASP B O 1
ATOM 7259 N N . LEU B 1 191 ? -14.945 -11.312 -28.344 1 93.19 191 LEU B N 1
ATOM 7260 C CA . LEU B 1 191 ? -15.344 -12.062 -27.156 1 93.19 191 LEU B CA 1
ATOM 7261 C C . LEU B 1 191 ? -15.539 -13.539 -27.484 1 93.19 191 LEU B C 1
ATOM 7263 O O . LEU B 1 191 ? -15.227 -14.406 -26.672 1 93.19 191 LEU B O 1
ATOM 7267 N N . PRO B 1 192 ? -16.016 -13.914 -28.688 1 90.94 192 PRO B N 1
ATOM 7268 C CA . PRO B 1 192 ? -16.109 -15.336 -29 1 90.94 192 PRO B CA 1
ATOM 7269 C C . PRO B 1 192 ? -14.742 -16.031 -28.984 1 90.94 192 PRO B C 1
ATOM 7271 O O . PRO B 1 192 ? -14.648 -17.203 -28.609 1 90.94 192 PRO B O 1
ATOM 7274 N N . VAL B 1 193 ? -13.773 -15.336 -29.422 1 91.31 193 VAL B N 1
ATOM 7275 C CA . VAL B 1 193 ? -12.414 -15.859 -29.375 1 91.31 193 VAL B CA 1
ATOM 7276 C C . VAL B 1 193 ? -11.953 -15.961 -27.922 1 91.31 193 VAL B C 1
ATOM 7278 O O . VAL B 1 193 ? -11.344 -16.953 -27.516 1 91.31 193 VAL B O 1
ATOM 7281 N N . TYR B 1 194 ? -12.281 -14.898 -27.125 1 94.19 194 TYR B N 1
ATOM 7282 C CA . TYR B 1 194 ? -11.906 -14.891 -25.719 1 94.19 194 TYR B CA 1
ATOM 7283 C C . TYR B 1 194 ? -12.555 -16.047 -24.984 1 94.19 194 TYR B C 1
ATOM 7285 O O . TYR B 1 194 ? -11.977 -16.594 -24.031 1 94.19 194 TYR B O 1
ATOM 7293 N N . ARG B 1 195 ? -13.664 -16.438 -25.406 1 93.25 195 ARG B N 1
ATOM 7294 C CA . ARG B 1 195 ? -14.383 -17.547 -24.812 1 93.25 195 ARG B CA 1
ATOM 7295 C C . ARG B 1 195 ? -13.594 -18.844 -24.984 1 93.25 195 ARG B C 1
ATOM 7297 O O . ARG B 1 195 ? -13.633 -19.719 -24.109 1 93.25 195 ARG B O 1
ATOM 7304 N N . LYS B 1 196 ? -12.922 -18.984 -26.062 1 92.31 196 LYS B N 1
ATOM 7305 C CA . LYS B 1 196 ? -12.086 -20.156 -26.266 1 92.31 196 LYS B CA 1
ATOM 7306 C C . LYS B 1 196 ? -10.945 -20.219 -25.25 1 92.31 196 LYS B C 1
ATOM 7308 O O . LYS B 1 196 ? -10.625 -21.281 -24.719 1 92.31 196 LYS B O 1
ATOM 7313 N N . PHE B 1 197 ? -10.328 -19.094 -25.078 1 93 197 PHE B N 1
ATOM 7314 C CA . PHE B 1 197 ? -9.281 -19.016 -24.062 1 93 197 PHE B CA 1
ATOM 7315 C C . PHE B 1 197 ? -9.812 -19.406 -22.688 1 93 197 PHE B C 1
ATOM 7317 O O . PHE B 1 197 ? -9.227 -20.234 -22 1 93 197 PHE B O 1
ATOM 7324 N N . MET B 1 198 ? -10.906 -18.859 -22.328 1 92.56 198 MET B N 1
ATOM 7325 C CA . MET B 1 198 ? -11.484 -19.094 -21.016 1 92.56 198 MET B CA 1
ATOM 7326 C C . MET B 1 198 ? -11.977 -20.531 -20.875 1 92.56 198 MET B C 1
ATOM 7328 O O . MET B 1 198 ? -11.867 -21.125 -19.812 1 92.56 198 MET B O 1
ATOM 7332 N N . GLY B 1 199 ? -12.539 -21.031 -21.953 1 90.06 199 GLY B N 1
ATOM 7333 C CA . GLY B 1 199 ? -12.945 -22.438 -21.953 1 90.06 199 GLY B CA 1
ATOM 7334 C C . GLY B 1 199 ? -11.805 -23.375 -21.656 1 90.06 199 GLY B C 1
ATOM 7335 O O . GLY B 1 199 ? -11.961 -24.328 -20.875 1 90.06 199 GLY B O 1
ATOM 7336 N N . ARG B 1 200 ? -10.742 -23.125 -22.266 1 88.56 200 ARG B N 1
ATOM 7337 C CA . ARG B 1 200 ? -9.555 -23.938 -22.031 1 88.56 200 ARG B CA 1
ATOM 7338 C C . ARG B 1 200 ? -9.109 -23.844 -20.578 1 88.56 200 ARG B C 1
ATOM 7340 O O . ARG B 1 200 ? -8.758 -24.859 -19.953 1 88.56 200 ARG B O 1
ATOM 7347 N N . TRP B 1 201 ? -9.117 -22.672 -20.047 1 89 201 TRP B N 1
ATOM 7348 C CA . TRP B 1 201 ? -8.727 -22.438 -18.672 1 89 201 TRP B CA 1
ATOM 7349 C C . TRP B 1 201 ? -9.625 -23.203 -17.703 1 89 201 TRP B C 1
ATOM 7351 O O . TRP B 1 201 ? -9.148 -23.891 -16.812 1 89 201 TRP B O 1
ATOM 7361 N N . PHE B 1 202 ? -10.891 -23.156 -17.922 1 87.81 202 PHE B N 1
ATOM 7362 C CA . PHE B 1 202 ? -11.852 -23.703 -16.953 1 87.81 202 PHE B CA 1
ATOM 7363 C C . PHE B 1 202 ? -12 -25.203 -17.125 1 87.81 202 PHE B C 1
ATOM 7365 O O . PHE B 1 202 ? -12.562 -25.875 -16.266 1 87.81 202 PHE B O 1
ATOM 7372 N N . GLU B 1 203 ? -11.422 -25.703 -18.156 1 84.81 203 GLU B N 1
ATOM 7373 C CA . GLU B 1 203 ? -11.305 -27.141 -18.281 1 84.81 203 GLU B CA 1
ATOM 7374 C C . GLU B 1 203 ? -10.227 -27.703 -17.344 1 84.81 203 GLU B C 1
ATOM 7376 O O . GLU B 1 203 ? -10.32 -28.828 -16.875 1 84.81 203 GLU B O 1
ATOM 7381 N N . LEU B 1 204 ? -9.32 -26.812 -17.094 1 81.12 204 LEU B N 1
ATOM 7382 C CA . LEU B 1 204 ? -8.148 -27.266 -16.359 1 81.12 204 LEU B CA 1
ATOM 7383 C C . LEU B 1 204 ? -8.18 -26.781 -14.914 1 81.12 204 LEU B C 1
ATOM 7385 O O . LEU B 1 204 ? -7.586 -27.391 -14.023 1 81.12 204 LEU B O 1
ATOM 7389 N N . CYS B 1 205 ? -8.828 -25.594 -14.797 1 78.31 205 CYS B N 1
ATOM 7390 C CA . CYS B 1 205 ? -8.664 -24.922 -13.508 1 78.31 205 CYS B CA 1
ATOM 7391 C C . CYS B 1 205 ? -9.984 -24.328 -13.031 1 78.31 205 CYS B C 1
ATOM 7393 O O . CYS B 1 205 ? -10.875 -24.062 -13.836 1 78.31 205 CYS B O 1
ATOM 7395 N N . ASP B 1 206 ? -9.969 -24.188 -11.703 1 78.31 206 ASP B N 1
ATOM 7396 C CA . ASP B 1 206 ? -11.016 -23.344 -11.125 1 78.31 206 ASP B CA 1
ATOM 7397 C C . ASP B 1 206 ? -10.664 -21.859 -11.242 1 78.31 206 ASP B C 1
ATOM 7399 O O . ASP B 1 206 ? -9.617 -21.516 -11.789 1 78.31 206 ASP B O 1
ATOM 7403 N N . GLY B 1 207 ? -11.586 -21.047 -10.859 1 73.62 207 GLY B N 1
ATOM 7404 C CA . GLY B 1 207 ? -11.312 -19.625 -10.852 1 73.62 207 GLY B CA 1
ATOM 7405 C C . GLY B 1 207 ? -10.195 -19.234 -9.906 1 73.62 207 GLY B C 1
ATOM 7406 O O . GLY B 1 207 ? -9.906 -19.953 -8.945 1 73.62 207 GLY B O 1
ATOM 7407 N N . LEU B 1 208 ? -9.469 -18.172 -10.148 1 84.75 208 LEU B N 1
ATOM 7408 C CA . LEU B 1 208 ? -8.461 -17.656 -9.234 1 84.75 208 LEU B CA 1
ATOM 7409 C C . LEU B 1 208 ? -9.109 -17.156 -7.941 1 84.75 208 LEU B C 1
ATOM 7411 O O . LEU B 1 208 ? -9.305 -17.938 -7.004 1 84.75 208 LEU B O 1
ATOM 7415 N N . VAL B 1 209 ? -9.68 -16.062 -7.992 1 90.44 209 VAL B N 1
ATOM 7416 C CA . VAL B 1 209 ? -10.469 -15.578 -6.855 1 90.44 209 VAL B CA 1
ATOM 7417 C C . VAL B 1 209 ? -11.953 -15.594 -7.211 1 90.44 209 VAL B C 1
ATOM 7419 O O . VAL B 1 209 ? -12.781 -16.047 -6.418 1 90.44 209 VAL B O 1
ATOM 7422 N N . ILE B 1 210 ? -12.203 -15.203 -8.469 1 92.75 210 ILE B N 1
ATOM 7423 C CA . ILE B 1 210 ? -13.586 -15.266 -8.922 1 92.75 210 ILE B CA 1
ATOM 7424 C C . ILE B 1 210 ? -13.938 -16.688 -9.32 1 92.75 210 ILE B C 1
ATOM 7426 O O . ILE B 1 210 ? -13.203 -17.344 -10.07 1 92.75 210 ILE B O 1
ATOM 7430 N N . MET B 1 211 ? -15.094 -17.094 -8.922 1 93.81 211 MET B N 1
ATOM 7431 C CA . MET B 1 211 ? -15.539 -18.469 -9.141 1 93.81 211 MET B CA 1
ATOM 7432 C C . MET B 1 211 ? -16.031 -18.656 -10.578 1 93.81 211 MET B C 1
ATOM 7434 O O . MET B 1 211 ? -16.656 -17.766 -11.148 1 93.81 211 MET B O 1
ATOM 7438 N N . GLN B 1 212 ? -15.82 -19.828 -11.109 1 91.94 212 GLN B N 1
ATOM 7439 C CA . GLN B 1 212 ? -16.094 -20.141 -12.508 1 91.94 212 GLN B CA 1
ATOM 7440 C C . GLN B 1 212 ? -17.562 -19.906 -12.852 1 91.94 212 GLN B C 1
ATOM 7442 O O . GLN B 1 212 ? -17.875 -19.328 -13.891 1 91.94 212 GLN B O 1
ATOM 7447 N N . PRO B 1 213 ? -18.531 -20.312 -12 1 93.94 213 PRO B N 1
ATOM 7448 C CA . PRO B 1 213 ? -19.938 -20.094 -12.375 1 93.94 213 PRO B CA 1
ATOM 7449 C C . PRO B 1 213 ? -20.281 -18.625 -12.531 1 93.94 213 PRO B C 1
ATOM 7451 O O . PRO B 1 213 ? -21.141 -18.266 -13.359 1 93.94 213 PRO B O 1
ATOM 7454 N N . ILE B 1 214 ? -19.672 -17.812 -11.734 1 95.19 214 ILE B N 1
ATOM 7455 C CA . ILE B 1 214 ? -19.922 -16.391 -11.812 1 95.19 214 ILE B CA 1
ATOM 7456 C C . ILE B 1 214 ? -19.359 -15.828 -13.117 1 95.19 214 ILE B C 1
ATOM 7458 O O . ILE B 1 214 ? -20.031 -15.062 -13.812 1 95.19 214 ILE B O 1
ATOM 7462 N N . PHE B 1 215 ? -18.219 -16.234 -13.477 1 92.81 215 PHE B N 1
ATOM 7463 C CA . PHE B 1 215 ? -17.562 -15.812 -14.711 1 92.81 215 PHE B CA 1
ATOM 7464 C C . PHE B 1 215 ? -18.422 -16.172 -15.922 1 92.81 215 PHE B C 1
ATOM 7466 O O . PHE B 1 215 ? -18.562 -15.383 -16.859 1 92.81 215 PHE B O 1
ATOM 7473 N N . LYS B 1 216 ? -18.906 -17.344 -15.883 1 92.75 216 LYS B N 1
ATOM 7474 C CA . LYS B 1 216 ? -19.734 -17.828 -17 1 92.75 216 LYS B CA 1
ATOM 7475 C C . LYS B 1 216 ? -20.969 -16.969 -17.188 1 92.75 216 LYS B C 1
ATOM 7477 O O . LYS B 1 216 ? -21.344 -16.656 -18.312 1 92.75 216 LYS B O 1
ATOM 7482 N N . ILE B 1 217 ? -21.547 -16.578 -16.094 1 95.81 217 ILE B N 1
ATOM 7483 C CA . ILE B 1 217 ? -22.734 -15.719 -16.172 1 95.81 217 ILE B CA 1
ATOM 7484 C C . ILE B 1 217 ? -22.359 -14.375 -16.797 1 95.81 217 ILE B C 1
ATOM 7486 O O . ILE B 1 217 ? -23.078 -13.859 -17.656 1 95.81 217 ILE B O 1
ATOM 7490 N N . TRP B 1 218 ? -21.266 -13.789 -16.391 1 96.56 218 TRP B N 1
ATOM 7491 C CA . TRP B 1 218 ? -20.828 -12.492 -16.906 1 96.56 218 TRP B CA 1
ATOM 7492 C C . TRP B 1 218 ? -20.609 -12.539 -18.406 1 96.56 218 TRP B C 1
ATOM 7494 O O . TRP B 1 218 ? -21.078 -11.656 -19.141 1 96.56 218 TRP B O 1
ATOM 7504 N N . ILE B 1 219 ? -19.938 -13.539 -18.891 1 94.88 219 ILE B N 1
ATOM 7505 C CA . ILE B 1 219 ? -19.578 -13.625 -20.312 1 94.88 219 ILE B CA 1
ATOM 7506 C C . ILE B 1 219 ? -20.828 -13.898 -21.141 1 94.88 219 ILE B C 1
ATOM 7508 O O . ILE B 1 219 ? -21.031 -13.297 -22.203 1 94.88 219 ILE B O 1
ATOM 7512 N N . ASP B 1 220 ? -21.656 -14.781 -20.672 1 95.38 220 ASP B N 1
ATOM 7513 C CA . ASP B 1 220 ? -22.875 -15.141 -21.391 1 95.38 220 ASP B CA 1
ATOM 7514 C C . ASP B 1 220 ? -23.828 -13.953 -21.5 1 95.38 220 ASP B C 1
ATOM 7516 O O . ASP B 1 220 ? -24.328 -13.648 -22.578 1 95.38 220 ASP B O 1
ATOM 7520 N N . GLU B 1 221 ? -24.016 -13.32 -20.375 1 96.19 221 GLU B N 1
ATOM 7521 C CA . GLU B 1 221 ? -24.969 -12.203 -20.359 1 96.19 221 GLU B CA 1
ATOM 7522 C C . GLU B 1 221 ? -24.422 -11.008 -21.141 1 96.19 221 GLU B C 1
ATOM 7524 O O . GLU B 1 221 ? -25.188 -10.273 -21.766 1 96.19 221 GLU B O 1
ATOM 7529 N N . LEU B 1 222 ? -23.156 -10.742 -21.047 1 96.25 222 LEU B N 1
ATOM 7530 C CA . LEU B 1 222 ? -22.547 -9.656 -21.797 1 96.25 222 LEU B CA 1
ATOM 7531 C C . LEU B 1 222 ? -22.766 -9.836 -23.297 1 96.25 222 LEU B C 1
ATOM 7533 O O . LEU B 1 222 ? -23.156 -8.898 -23.984 1 96.25 222 LEU B O 1
ATOM 7537 N N . TRP B 1 223 ? -22.547 -11.008 -23.781 1 95.56 223 TRP B N 1
ATOM 7538 C CA . TRP B 1 223 ? -22.672 -11.258 -25.203 1 95.56 223 TRP B CA 1
ATOM 7539 C C . TRP B 1 223 ? -24.141 -11.305 -25.609 1 95.56 223 TRP B C 1
ATOM 7541 O O . TRP B 1 223 ? -24.516 -10.883 -26.719 1 95.56 223 TRP B O 1
ATOM 7551 N N . ALA B 1 224 ? -25 -11.852 -24.75 1 96.12 224 ALA B N 1
ATOM 7552 C CA . ALA B 1 224 ? -26.438 -11.938 -25.047 1 96.12 224 ALA B CA 1
ATOM 7553 C C . ALA B 1 224 ? -27.047 -10.547 -25.203 1 96.12 224 ALA B C 1
ATOM 7555 O O . ALA B 1 224 ? -27.891 -10.328 -26.062 1 96.12 224 ALA B O 1
ATOM 7556 N N . VAL B 1 225 ? -26.625 -9.617 -24.375 1 96.81 225 VAL B N 1
ATOM 7557 C CA . VAL B 1 225 ? -27.25 -8.297 -24.328 1 96.81 225 VAL B CA 1
ATOM 7558 C C . VAL B 1 225 ? -26.562 -7.367 -25.328 1 96.81 225 VAL B C 1
ATOM 7560 O O . VAL B 1 225 ? -27.234 -6.586 -26.016 1 96.81 225 VAL B O 1
ATOM 7563 N N . PHE B 1 226 ? -25.203 -7.449 -25.453 1 96.81 226 PHE B N 1
ATOM 7564 C CA . PHE B 1 226 ? -24.5 -6.426 -26.219 1 96.81 226 PHE B CA 1
ATOM 7565 C C . PHE B 1 226 ? -23.719 -7.051 -27.359 1 96.81 226 PHE B C 1
ATOM 7567 O O . PHE B 1 226 ? -22.922 -6.371 -28.016 1 96.81 226 PHE B O 1
ATOM 7574 N N . GLY B 1 227 ? -23.844 -8.312 -27.609 1 95.88 227 GLY B N 1
ATOM 7575 C CA . GLY B 1 227 ? -23.094 -9.008 -28.641 1 95.88 227 GLY B CA 1
ATOM 7576 C C . GLY B 1 227 ? -23.172 -8.328 -30 1 95.88 227 GLY B C 1
ATOM 7577 O O . GLY B 1 227 ? -22.156 -8.195 -30.688 1 95.88 227 GLY B O 1
ATOM 7578 N N . ASP B 1 228 ? -24.297 -7.867 -30.359 1 95.69 228 ASP B N 1
ATOM 7579 C CA . ASP B 1 228 ? -24.484 -7.219 -31.641 1 95.69 228 ASP B CA 1
ATOM 7580 C C . ASP B 1 228 ? -23.734 -5.891 -31.719 1 95.69 228 ASP B C 1
ATOM 7582 O O . ASP B 1 228 ? -23.062 -5.602 -32.719 1 95.69 228 ASP B O 1
ATOM 7586 N N . VAL B 1 229 ? -23.922 -5.145 -30.672 1 96.62 229 VAL B N 1
ATOM 7587 C CA . VAL B 1 229 ? -23.266 -3.842 -30.594 1 96.62 229 VAL B CA 1
ATOM 7588 C C . VAL B 1 229 ? -21.75 -4.012 -30.672 1 96.62 229 VAL B C 1
ATOM 7590 O O . VAL B 1 229 ? -21.078 -3.273 -31.391 1 96.62 229 VAL B O 1
ATOM 7593 N N . LEU B 1 230 ? -21.25 -4.988 -29.984 1 96.12 230 LEU B N 1
ATOM 7594 C CA . LEU B 1 230 ? -19.812 -5.219 -29.906 1 96.12 230 LEU B CA 1
ATOM 7595 C C . LEU B 1 230 ? -19.281 -5.773 -31.234 1 96.12 230 LEU B C 1
ATOM 7597 O O . LEU B 1 230 ? -18.234 -5.355 -31.703 1 96.12 230 LEU B O 1
ATOM 7601 N N . ALA B 1 231 ? -20.016 -6.641 -31.797 1 94.25 231 ALA B N 1
ATOM 7602 C CA . ALA B 1 231 ? -19.609 -7.25 -33.062 1 94.25 231 ALA B CA 1
ATOM 7603 C C . ALA B 1 231 ? -19.594 -6.219 -34.188 1 94.25 231 ALA B C 1
ATOM 7605 O O . ALA B 1 231 ? -18.703 -6.242 -35.031 1 94.25 231 ALA B O 1
ATOM 7606 N N . GLU B 1 232 ? -20.594 -5.375 -34.219 1 95.12 232 GLU B N 1
ATOM 7607 C CA . GLU B 1 232 ? -20.672 -4.324 -35.25 1 95.12 232 GLU B CA 1
ATOM 7608 C C . GLU B 1 232 ? -19.531 -3.311 -35.062 1 95.12 232 GLU B C 1
ATOM 7610 O O . GLU B 1 232 ? -18.953 -2.842 -36.031 1 95.12 232 GLU B O 1
ATOM 7615 N N . GLY B 1 233 ? -19.281 -2.873 -33.875 1 93.69 233 GLY B N 1
ATOM 7616 C CA . GLY B 1 233 ? -18.141 -2.031 -33.562 1 93.69 233 GLY B CA 1
ATOM 7617 C C . GLY B 1 233 ? -18.328 -0.584 -33.969 1 93.69 233 GLY B C 1
ATOM 7618 O O . GLY B 1 233 ? -17.359 0.144 -34.156 1 93.69 233 GLY B O 1
ATOM 7619 N N . LYS B 1 234 ? -19.578 -0.173 -34.156 1 96.06 234 LYS B N 1
ATOM 7620 C CA . LYS B 1 234 ? -19.828 1.223 -34.5 1 96.06 234 LYS B CA 1
ATOM 7621 C C . LYS B 1 234 ? -19.516 2.146 -33.344 1 96.06 234 LYS B C 1
ATOM 7623 O O . LYS B 1 234 ? -20.047 1.949 -32.25 1 96.06 234 LYS B O 1
ATOM 7628 N N . MET B 1 235 ? -18.844 3.133 -33.625 1 95.44 235 MET B N 1
ATOM 7629 C CA . MET B 1 235 ? -18.312 4.016 -32.594 1 95.44 235 MET B CA 1
ATOM 7630 C C . MET B 1 235 ? -19.453 4.691 -31.828 1 95.44 235 MET B C 1
ATOM 7632 O O . MET B 1 235 ? -19.391 4.852 -30.609 1 95.44 235 MET B O 1
ATOM 7636 N N . GLU B 1 236 ? -20.453 5.105 -32.469 1 96.25 236 GLU B N 1
ATOM 7637 C CA . GLU B 1 236 ? -21.578 5.785 -31.828 1 96.25 236 GLU B CA 1
ATOM 7638 C C . GLU B 1 236 ? -22.234 4.895 -30.766 1 96.25 236 GLU B C 1
ATOM 7640 O O . GLU B 1 236 ? -22.578 5.359 -29.672 1 96.25 236 GLU B O 1
ATOM 7645 N N . LYS B 1 237 ? -22.406 3.666 -31.141 1 97 237 LYS B N 1
ATOM 7646 C CA . LYS B 1 237 ? -23.031 2.727 -30.219 1 97 237 LYS B CA 1
ATOM 7647 C C . LYS B 1 237 ? -22.094 2.389 -29.062 1 97 237 LYS B C 1
ATOM 7649 O O . LYS B 1 237 ? -22.531 2.199 -27.922 1 97 237 LYS B O 1
ATOM 7654 N N . LEU B 1 238 ? -20.859 2.312 -29.422 1 98 238 LEU B N 1
ATOM 7655 C CA . LEU B 1 238 ? -19.859 2.018 -28.391 1 98 238 LEU B CA 1
ATOM 7656 C C . LEU B 1 238 ? -19.766 3.164 -27.391 1 98 238 LEU B C 1
ATOM 7658 O O . LEU B 1 238 ? -19.547 2.938 -26.188 1 98 238 LEU B O 1
ATOM 7662 N 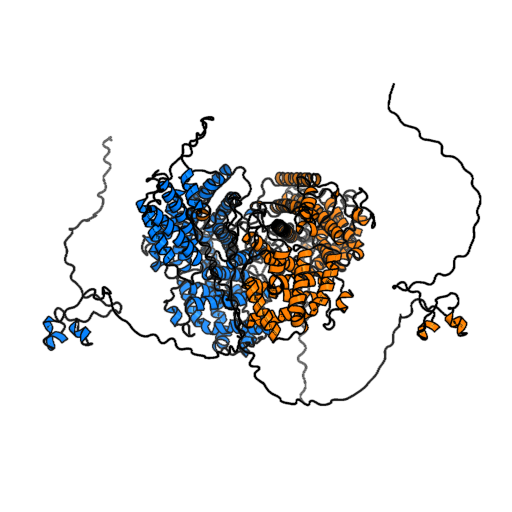N . LEU B 1 239 ? -19.844 4.379 -27.875 1 97.88 239 LEU B N 1
ATOM 7663 C CA . LEU B 1 239 ? -19.844 5.539 -27 1 97.88 239 LEU B CA 1
ATOM 7664 C C . LEU B 1 239 ? -21.047 5.496 -26.047 1 97.88 239 LEU B C 1
ATOM 7666 O O . LEU B 1 239 ? -20.891 5.777 -24.844 1 97.88 239 LEU B O 1
ATOM 7670 N N . ALA B 1 240 ? -22.188 5.148 -26.562 1 97.25 240 ALA B N 1
ATOM 7671 C CA . ALA B 1 240 ? -23.375 5.035 -25.734 1 97.25 240 ALA B CA 1
ATOM 7672 C C . ALA B 1 240 ? -23.219 3.941 -24.688 1 97.25 240 ALA B C 1
ATOM 7674 O O . ALA B 1 240 ? -23.625 4.113 -23.531 1 97.25 240 ALA B O 1
ATOM 7675 N N . LEU B 1 241 ? -22.688 2.826 -25.156 1 97.69 241 LEU B N 1
ATOM 7676 C CA . LEU B 1 241 ? -22.438 1.732 -24.219 1 97.69 241 LEU B CA 1
ATOM 7677 C C . LEU B 1 241 ? -21.453 2.15 -23.141 1 97.69 241 LEU B C 1
ATOM 7679 O O . LEU B 1 241 ? -21.625 1.823 -21.969 1 97.69 241 LEU B O 1
ATOM 7683 N N . SER B 1 242 ? -20.359 2.811 -23.547 1 98.19 242 SER B N 1
ATOM 7684 C CA . SER B 1 242 ? -19.359 3.307 -22.594 1 98.19 242 SER B CA 1
ATOM 7685 C C . SER B 1 242 ? -20.016 4.184 -21.531 1 98.19 242 SER B C 1
ATOM 7687 O O . SER B 1 242 ? -19.672 4.086 -20.344 1 98.19 242 SER B O 1
ATOM 7689 N N . GLU B 1 243 ? -20.906 5.043 -21.875 1 96.88 243 GLU B N 1
ATOM 7690 C CA . GLU B 1 243 ? -21.609 5.906 -20.922 1 96.88 243 GLU B CA 1
ATOM 7691 C C . GLU B 1 243 ? -22.391 5.082 -19.906 1 96.88 243 GLU B C 1
ATOM 7693 O O . GLU B 1 243 ? -22.438 5.426 -18.719 1 96.88 243 GLU B O 1
ATOM 7698 N N . VAL B 1 244 ? -23.031 4.07 -20.438 1 96.25 244 VAL B N 1
ATOM 7699 C CA . VAL B 1 244 ? -23.812 3.199 -19.562 1 96.25 244 VAL B CA 1
ATOM 7700 C C . VAL B 1 244 ? -22.891 2.518 -18.547 1 96.25 244 VAL B C 1
ATOM 7702 O O . VAL B 1 244 ? -23.219 2.441 -17.359 1 96.25 244 VAL B O 1
ATOM 7705 N N . VAL B 1 245 ? -21.797 1.998 -19 1 97.94 245 VAL B N 1
ATOM 7706 C CA . VAL B 1 245 ? -20.859 1.273 -18.125 1 97.94 245 VAL B CA 1
ATOM 7707 C C . VAL B 1 245 ? -20.281 2.221 -17.078 1 97.94 245 VAL B C 1
ATOM 7709 O O . VAL B 1 245 ? -20.125 1.843 -15.914 1 97.94 245 VAL B O 1
ATOM 7712 N N . TRP B 1 246 ? -19.984 3.49 -17.469 1 97.12 246 TRP B N 1
ATOM 7713 C CA . TRP B 1 246 ? -19.516 4.496 -16.531 1 97.12 246 TRP B CA 1
ATOM 7714 C C . TRP B 1 246 ? -20.562 4.762 -15.453 1 97.12 246 TRP B C 1
ATOM 7716 O O . TRP B 1 246 ? -20.234 4.801 -14.258 1 97.12 246 TRP B O 1
ATOM 7726 N N . ARG B 1 247 ? -21.734 4.938 -15.82 1 94.19 247 ARG B N 1
ATOM 7727 C CA . ARG B 1 247 ? -22.828 5.199 -14.883 1 94.19 247 ARG B CA 1
ATOM 7728 C C . ARG B 1 247 ? -22.984 4.051 -13.898 1 94.19 247 ARG B C 1
ATOM 7730 O O . ARG B 1 247 ? -23.141 4.273 -12.695 1 94.19 247 ARG B O 1
ATOM 7737 N N . ASN B 1 248 ? -22.922 2.842 -14.445 1 95.56 248 ASN B N 1
ATOM 7738 C CA . ASN B 1 248 ? -23.078 1.668 -13.586 1 95.56 248 ASN B CA 1
ATOM 7739 C C . ASN B 1 248 ? -21.922 1.542 -12.594 1 95.56 248 ASN B C 1
ATOM 7741 O O . ASN B 1 248 ? -22.125 1.181 -11.438 1 95.56 248 ASN B O 1
ATOM 7745 N N . THR B 1 249 ? -20.703 1.828 -13.039 1 96.38 249 THR B N 1
ATOM 7746 C CA . THR B 1 249 ? -19.516 1.655 -12.219 1 96.38 249 THR B CA 1
ATOM 7747 C C . THR B 1 249 ? -19.469 2.697 -11.109 1 96.38 249 THR B C 1
ATOM 7749 O O . THR B 1 249 ? -18.938 2.439 -10.031 1 96.38 249 THR B O 1
ATOM 7752 N N . ARG B 1 250 ? -20.078 3.805 -11.273 1 92.38 250 ARG B N 1
ATOM 7753 C CA . ARG B 1 250 ? -20.094 4.898 -10.312 1 92.38 250 ARG B CA 1
ATOM 7754 C C . ARG B 1 250 ? -21.125 4.66 -9.219 1 92.38 250 ARG B C 1
ATOM 7756 O O . ARG B 1 250 ? -21.094 5.32 -8.18 1 92.38 250 ARG B O 1
ATOM 7763 N N . GLN B 1 251 ? -21.922 3.672 -9.445 1 89.94 251 GLN B N 1
ATOM 7764 C CA . GLN B 1 251 ? -22.969 3.371 -8.461 1 89.94 251 GLN B CA 1
ATOM 7765 C C . GLN B 1 251 ? -22.516 2.268 -7.508 1 89.94 251 GLN B C 1
ATOM 7767 O O . GLN B 1 251 ? -21.875 1.307 -7.922 1 89.94 251 GLN B O 1
ATOM 7772 N N . SER B 1 252 ? -22.875 2.428 -6.25 1 89.44 252 SER B N 1
ATOM 7773 C CA . SER B 1 252 ? -22.578 1.386 -5.273 1 89.44 252 SER B CA 1
ATOM 7774 C C . SER B 1 252 ? -23.406 0.13 -5.531 1 89.44 252 SER B C 1
ATOM 7776 O O . SER B 1 252 ? -24.531 0.214 -6.012 1 89.44 252 SER B O 1
ATOM 7778 N N . MET B 1 253 ? -22.828 -1.004 -5.219 1 90 253 MET B N 1
ATOM 7779 C CA . MET B 1 253 ? -23.547 -2.268 -5.367 1 90 253 MET B CA 1
ATOM 7780 C C . MET B 1 253 ? -24.297 -2.615 -4.09 1 90 253 MET B C 1
ATOM 7782 O O . MET B 1 253 ? -23.734 -2.576 -2.996 1 90 253 MET B O 1
ATOM 7786 N N . LYS B 1 254 ? -25.531 -2.938 -4.211 1 88.44 254 LYS B N 1
ATOM 7787 C CA . LYS B 1 254 ? -26.344 -3.314 -3.064 1 88.44 254 LYS B CA 1
ATOM 7788 C C . LYS B 1 254 ? -26.391 -4.828 -2.893 1 88.44 254 LYS B C 1
ATOM 7790 O O . LYS B 1 254 ? -26.578 -5.566 -3.863 1 88.44 254 LYS B O 1
ATOM 7795 N N . VAL B 1 255 ? -26.094 -5.242 -1.688 1 92.75 255 VAL B N 1
ATOM 7796 C CA . VAL B 1 255 ? -26.109 -6.664 -1.36 1 92.75 255 VAL B CA 1
ATOM 7797 C C . VAL B 1 255 ? -27.016 -6.906 -0.153 1 92.75 255 VAL B C 1
ATOM 7799 O O . VAL B 1 255 ? -27.234 -6 0.651 1 92.75 255 VAL B O 1
ATOM 7802 N N . HIS B 1 256 ? -27.609 -8.117 -0.087 1 93.44 256 HIS B N 1
ATOM 7803 C CA . HIS B 1 256 ? -28.406 -8.5 1.066 1 93.44 256 HIS B CA 1
ATOM 7804 C C . HIS B 1 256 ? -28.188 -9.969 1.42 1 93.44 256 HIS B C 1
ATOM 7806 O O . HIS B 1 256 ? -27.688 -10.742 0.602 1 93.44 256 HIS B O 1
ATOM 7812 N N . GLY B 1 257 ? -28.609 -10.391 2.543 1 93.62 257 GLY B N 1
ATOM 7813 C CA . GLY B 1 257 ? -28.266 -11.672 3.139 1 93.62 257 GLY B CA 1
ATOM 7814 C C . GLY B 1 257 ? -28.844 -12.852 2.385 1 93.62 257 GLY B C 1
ATOM 7815 O O . GLY B 1 257 ? -28.312 -13.961 2.441 1 93.62 257 GLY B O 1
ATOM 7816 N N . ASP B 1 258 ? -29.875 -12.656 1.623 1 93.69 258 ASP B N 1
ATOM 7817 C CA . ASP B 1 258 ? -30.547 -13.75 0.924 1 93.69 258 ASP B CA 1
ATOM 7818 C C . ASP B 1 258 ? -30.203 -13.734 -0.564 1 93.69 258 ASP B C 1
ATOM 7820 O O . ASP B 1 258 ? -30.812 -14.477 -1.349 1 93.69 258 ASP B O 1
ATOM 7824 N N . MET B 1 259 ? -29.312 -12.938 -0.856 1 96 259 MET B N 1
ATOM 7825 C CA . MET B 1 259 ? -28.922 -12.805 -2.26 1 96 259 MET B CA 1
ATOM 7826 C C . MET B 1 259 ? -28.234 -14.062 -2.756 1 96 259 MET B C 1
ATOM 7828 O O . MET B 1 259 ? -27.391 -14.641 -2.049 1 96 259 MET B O 1
ATOM 7832 N N . THR B 1 260 ? -28.578 -14.539 -3.973 1 96.69 260 THR B N 1
ATOM 7833 C CA . THR B 1 260 ? -27.906 -15.68 -4.574 1 96.69 260 THR B CA 1
ATOM 7834 C C . THR B 1 260 ? -26.688 -15.227 -5.383 1 96.69 260 THR B C 1
ATOM 7836 O O . THR B 1 260 ? -26.609 -14.062 -5.777 1 96.69 260 THR B O 1
ATOM 7839 N N . ALA B 1 261 ? -25.812 -16.156 -5.637 1 97.19 261 ALA B N 1
ATOM 7840 C CA . ALA B 1 261 ? -24.641 -15.852 -6.461 1 97.19 261 ALA B CA 1
ATOM 7841 C C . ALA B 1 261 ? -25.062 -15.438 -7.867 1 97.19 261 ALA B C 1
ATOM 7843 O O . ALA B 1 261 ? -24.422 -14.57 -8.484 1 97.19 261 ALA B O 1
ATOM 7844 N N . ARG B 1 262 ? -26.062 -16.047 -8.352 1 96.5 262 ARG B N 1
ATOM 7845 C CA . ARG B 1 262 ? -26.578 -15.727 -9.68 1 96.5 262 ARG B CA 1
ATOM 7846 C C . ARG B 1 262 ? -27.109 -14.289 -9.734 1 96.5 262 ARG B C 1
ATOM 7848 O O . ARG B 1 262 ? -26.812 -13.547 -10.672 1 96.5 262 ARG B O 1
ATOM 7855 N N . GLU B 1 263 ? -27.875 -13.922 -8.742 1 96.5 263 GLU B N 1
ATOM 7856 C CA . GLU B 1 263 ? -28.391 -12.562 -8.656 1 96.5 263 GLU B CA 1
ATOM 7857 C C . GLU B 1 263 ? -27.266 -11.539 -8.562 1 96.5 263 GLU B C 1
ATOM 7859 O O . GLU B 1 263 ? -27.312 -10.5 -9.219 1 96.5 263 GLU B O 1
ATOM 7864 N N . TRP B 1 264 ? -26.359 -11.844 -7.742 1 97.31 264 TRP B N 1
ATOM 7865 C CA . TRP B 1 264 ? -25.203 -10.969 -7.555 1 97.31 264 TRP B CA 1
ATOM 7866 C C . TRP B 1 264 ? -24.438 -10.805 -8.859 1 97.31 264 TRP B C 1
ATOM 7868 O O . TRP B 1 264 ? -24.047 -9.695 -9.219 1 97.31 264 TRP B O 1
ATOM 7878 N N . SER B 1 265 ? -24.234 -11.875 -9.57 1 97.19 265 SER B N 1
ATOM 7879 C CA . SER B 1 265 ? -23.516 -11.852 -10.844 1 97.19 265 SER B CA 1
ATOM 7880 C C . SER B 1 265 ? -24.266 -11.039 -11.891 1 97.19 265 SER B C 1
ATOM 7882 O O . SER B 1 265 ? -23.656 -10.258 -12.625 1 97.19 265 SER B O 1
ATOM 7884 N N . LYS B 1 266 ? -25.484 -11.188 -11.922 1 95.81 266 LYS B N 1
ATOM 7885 C CA . LYS B 1 266 ? -26.312 -10.5 -12.906 1 95.81 266 LYS B CA 1
ATOM 7886 C C . LYS B 1 266 ? -26.375 -9 -12.617 1 95.81 266 LYS B C 1
ATOM 7888 O O . LYS B 1 266 ? -26.562 -8.195 -13.539 1 95.81 266 LYS B O 1
ATOM 7893 N N . SER B 1 267 ? -26.172 -8.641 -11.367 1 96 267 SER B N 1
ATOM 7894 C CA . SER B 1 267 ? -26.234 -7.238 -10.977 1 96 267 SER B CA 1
ATOM 7895 C C . SER B 1 267 ? -25.047 -6.457 -11.547 1 96 267 SER B C 1
ATOM 7897 O O . SER B 1 267 ? -25.047 -5.227 -11.531 1 96 267 SER B O 1
ATOM 7899 N N . ALA B 1 268 ? -24.109 -7.117 -12.133 1 97.06 268 ALA B N 1
ATOM 7900 C CA . ALA B 1 268 ? -22.938 -6.461 -12.711 1 97.06 268 ALA B CA 1
ATOM 7901 C C . ALA B 1 268 ? -22.719 -6.895 -14.156 1 97.06 268 ALA B C 1
ATOM 7903 O O . ALA B 1 268 ? -21.594 -6.871 -14.664 1 97.06 268 ALA B O 1
ATOM 7904 N N . SER B 1 269 ? -23.75 -7.344 -14.836 1 94.62 269 SER B N 1
ATOM 7905 C CA . SER B 1 269 ? -23.641 -7.824 -16.203 1 94.62 269 SER B CA 1
ATOM 7906 C C . SER B 1 269 ? -24.781 -7.289 -17.062 1 94.62 269 SER B C 1
ATOM 7908 O O . SER B 1 269 ? -25.672 -6.598 -16.578 1 94.62 269 SER B O 1
ATOM 7910 N N . GLY B 1 270 ? -24.672 -7.555 -18.391 1 93.62 270 GLY B N 1
ATOM 7911 C CA . GLY B 1 270 ? -25.703 -7.051 -19.281 1 93.62 270 GLY B CA 1
ATOM 7912 C C . GLY B 1 270 ? -25.891 -5.547 -19.203 1 93.62 270 GLY B C 1
ATOM 7913 O O . GLY B 1 270 ? -24.922 -4.793 -19.297 1 93.62 270 GLY B O 1
ATOM 7914 N N . GLN B 1 271 ? -27.172 -5.129 -18.859 1 94.5 271 GLN B N 1
ATOM 7915 C CA . GLN B 1 271 ? -27.484 -3.709 -18.766 1 94.5 271 GLN B CA 1
ATOM 7916 C C . GLN B 1 271 ? -26.812 -3.072 -17.562 1 94.5 271 GLN B C 1
ATOM 7918 O O . GLN B 1 271 ? -26.766 -1.847 -17.438 1 94.5 271 GLN B O 1
ATOM 7923 N N . HIS B 1 272 ? -26.328 -3.951 -16.719 1 96.62 272 HIS B N 1
ATOM 7924 C CA . HIS B 1 272 ? -25.656 -3.465 -15.516 1 96.62 272 HIS B CA 1
ATOM 7925 C C . HIS B 1 272 ? -24.156 -3.697 -15.586 1 96.62 272 HIS B C 1
ATOM 7927 O O . HIS B 1 272 ? -23.484 -3.713 -14.555 1 96.62 272 HIS B O 1
ATOM 7933 N N . LEU B 1 273 ? -23.672 -3.824 -16.812 1 97.94 273 LEU B N 1
ATOM 7934 C CA . LEU B 1 273 ? -22.25 -4.094 -17.031 1 97.94 273 LEU B CA 1
ATOM 7935 C C . LEU B 1 273 ? -21.391 -3.014 -16.375 1 97.94 273 LEU B C 1
ATOM 7937 O O . LEU B 1 273 ? -21.719 -1.826 -16.453 1 97.94 273 LEU B O 1
ATOM 7941 N N . ARG B 1 274 ? -20.297 -3.41 -15.758 1 98.12 274 ARG B N 1
ATOM 7942 C CA . ARG B 1 274 ? -19.375 -2.518 -15.062 1 98.12 274 ARG B CA 1
ATOM 7943 C C . ARG B 1 274 ? -17.953 -2.68 -15.586 1 98.12 274 ARG B C 1
ATOM 7945 O O . ARG B 1 274 ? -17.594 -3.73 -16.125 1 98.12 274 ARG B O 1
ATOM 7952 N N . TRP B 1 275 ? -17.125 -1.67 -15.398 1 98.44 275 TRP B N 1
ATOM 7953 C CA . TRP B 1 275 ? -15.742 -1.693 -15.852 1 98.44 275 TRP B CA 1
ATOM 7954 C C . TRP B 1 275 ? -14.945 -2.771 -15.125 1 98.44 275 TRP B C 1
ATOM 7956 O O . TRP B 1 275 ? -14.016 -3.355 -15.688 1 98.44 275 TRP B O 1
ATOM 7966 N N . GLU B 1 276 ? -15.328 -3.09 -13.852 1 98.06 276 GLU B N 1
ATOM 7967 C CA . GLU B 1 276 ? -14.633 -4.156 -13.133 1 98.06 276 GLU B CA 1
ATOM 7968 C C . GLU B 1 276 ? -14.742 -5.484 -13.875 1 98.06 276 GLU B C 1
ATOM 7970 O O . GLU B 1 276 ? -13.758 -6.219 -13.992 1 98.06 276 GLU B O 1
ATOM 7975 N N . VAL B 1 277 ? -15.93 -5.75 -14.336 1 98.19 277 VAL B N 1
ATOM 7976 C CA . VAL B 1 277 ? -16.188 -7.027 -15 1 98.19 277 VAL B CA 1
ATOM 7977 C C . VAL B 1 277 ? -15.461 -7.062 -16.344 1 98.19 277 VAL B C 1
ATOM 7979 O O . VAL B 1 277 ? -14.859 -8.078 -16.703 1 98.19 277 VAL B O 1
ATOM 7982 N N . VAL B 1 278 ? -15.492 -5.965 -17.062 1 98.25 278 VAL B N 1
ATOM 7983 C CA . VAL B 1 278 ? -14.766 -5.879 -18.328 1 98.25 278 VAL B CA 1
ATOM 7984 C C . VAL B 1 278 ? -13.273 -6.121 -18.078 1 98.25 278 VAL B C 1
ATOM 7986 O O . VAL B 1 278 ? -12.633 -6.887 -18.812 1 98.25 278 VAL B O 1
ATOM 7989 N N . GLY B 1 279 ? -12.766 -5.441 -17.031 1 98.19 279 GLY B N 1
ATOM 7990 C CA . GLY B 1 279 ? -11.359 -5.609 -16.688 1 98.19 279 GLY B CA 1
ATOM 7991 C C . GLY B 1 279 ? -11.008 -7.035 -16.312 1 98.19 279 GLY B C 1
ATOM 7992 O O . GLY B 1 279 ? -9.953 -7.539 -16.688 1 98.19 279 GLY B O 1
ATOM 7993 N N . ILE B 1 280 ? -11.867 -7.715 -15.602 1 97.44 280 ILE B N 1
ATOM 7994 C CA . ILE B 1 280 ? -11.641 -9.086 -15.164 1 97.44 280 ILE B CA 1
ATOM 7995 C C . ILE B 1 280 ? -11.555 -10.008 -16.391 1 97.44 280 ILE B C 1
ATOM 7997 O O . ILE B 1 280 ? -10.695 -10.883 -16.453 1 97.44 280 ILE B O 1
ATOM 8001 N N . ILE B 1 281 ? -12.422 -9.797 -17.297 1 96.75 281 ILE B N 1
ATOM 8002 C CA . ILE B 1 281 ? -12.445 -10.609 -18.516 1 96.75 281 ILE B CA 1
ATOM 8003 C C . ILE B 1 281 ? -11.141 -10.414 -19.281 1 96.75 281 ILE B C 1
ATOM 8005 O O . ILE B 1 281 ? -10.484 -11.391 -19.656 1 96.75 281 ILE B O 1
ATOM 8009 N N . LEU B 1 282 ? -10.773 -9.195 -19.469 1 97.38 282 LEU B N 1
ATOM 8010 C CA . LEU B 1 282 ? -9.57 -8.891 -20.219 1 97.38 282 LEU B CA 1
ATOM 8011 C C . LEU B 1 282 ? -8.328 -9.398 -19.5 1 97.38 282 LEU B C 1
ATOM 8013 O O . LEU B 1 282 ? -7.414 -9.938 -20.125 1 97.38 282 LEU B O 1
ATOM 8017 N N . SER B 1 283 ? -8.273 -9.234 -18.172 1 96.88 283 SER B N 1
ATOM 8018 C CA . SER B 1 283 ? -7.125 -9.695 -17.406 1 96.88 283 SER B CA 1
ATOM 8019 C C . SER B 1 283 ? -6.988 -11.211 -17.453 1 96.88 283 SER B C 1
ATOM 8021 O O . SER B 1 283 ? -5.875 -11.734 -17.531 1 96.88 283 SER B O 1
ATOM 8023 N N . LEU B 1 284 ? -8.109 -11.914 -17.406 1 96.06 284 LEU B N 1
ATOM 8024 C CA . LEU B 1 284 ? -8.055 -13.367 -17.453 1 96.06 284 LEU B CA 1
ATOM 8025 C C . LEU B 1 284 ? -7.562 -13.852 -18.812 1 96.06 284 LEU B C 1
ATOM 8027 O O . LEU B 1 284 ? -6.746 -14.773 -18.891 1 96.06 284 LEU B O 1
ATOM 8031 N N . VAL B 1 285 ? -8.062 -13.219 -19.828 1 95.81 285 VAL B N 1
ATOM 8032 C CA . VAL B 1 285 ? -7.625 -13.586 -21.172 1 95.81 285 VAL B CA 1
ATOM 8033 C C . VAL B 1 285 ? -6.121 -13.344 -21.297 1 95.81 285 VAL B C 1
ATOM 8035 O O . VAL B 1 285 ? -5.398 -14.188 -21.844 1 95.81 285 VAL B O 1
ATOM 8038 N N . GLY B 1 286 ? -5.68 -12.188 -20.844 1 95.62 286 GLY B N 1
ATOM 8039 C CA . GLY B 1 286 ? -4.254 -11.906 -20.859 1 95.62 286 GLY B CA 1
ATOM 8040 C C . GLY B 1 286 ? -3.445 -12.914 -20.062 1 95.62 286 GLY B C 1
ATOM 8041 O O . GLY B 1 286 ? -2.369 -13.328 -20.5 1 95.62 286 GLY B O 1
ATOM 8042 N N . LEU B 1 287 ? -3.938 -13.312 -18.953 1 94.88 287 LEU B N 1
ATOM 8043 C CA . LEU B 1 287 ? -3.264 -14.258 -18.062 1 94.88 287 LEU B CA 1
ATOM 8044 C C . LEU B 1 287 ? -3.139 -15.625 -18.734 1 94.88 287 LEU B C 1
ATOM 8046 O O . LEU B 1 287 ? -2.096 -16.281 -18.641 1 94.88 287 LEU B O 1
ATOM 8050 N N . ILE B 1 288 ? -4.219 -16.078 -19.359 1 94.25 288 ILE B N 1
ATOM 8051 C CA . ILE B 1 288 ? -4.184 -17.359 -20.062 1 94.25 288 ILE B CA 1
ATOM 8052 C C . ILE B 1 288 ? -3.189 -17.281 -21.219 1 94.25 288 ILE B C 1
ATOM 8054 O O . ILE B 1 288 ? -2.344 -18.156 -21.375 1 94.25 288 ILE B O 1
ATOM 8058 N N . ALA B 1 289 ? -3.244 -16.203 -21.938 1 93.88 289 ALA B N 1
ATOM 8059 C CA . ALA B 1 289 ? -2.404 -16.047 -23.125 1 93.88 289 ALA B CA 1
ATOM 8060 C C . ALA B 1 289 ? -0.924 -16.062 -22.75 1 93.88 289 ALA B C 1
ATOM 8062 O O . ALA B 1 289 ? -0.121 -16.719 -23.422 1 93.88 289 ALA B O 1
ATOM 8063 N N . VAL B 1 290 ? -0.583 -15.398 -21.734 1 93.25 290 VAL B N 1
ATOM 8064 C CA . VAL B 1 290 ? 0.823 -15.227 -21.375 1 93.25 290 VAL B CA 1
ATOM 8065 C C . VAL B 1 290 ? 1.403 -16.562 -20.922 1 93.25 290 VAL B C 1
ATOM 8067 O O . VAL B 1 290 ? 2.617 -16.781 -20.984 1 93.25 290 VAL B O 1
ATOM 8070 N N . ASN B 1 291 ? 0.596 -17.531 -20.562 1 92.12 291 ASN B N 1
ATOM 8071 C CA . ASN B 1 291 ? 1.058 -18.812 -20.016 1 92.12 291 ASN B CA 1
ATOM 8072 C C . ASN B 1 291 ? 1.124 -19.891 -21.094 1 92.12 291 ASN B C 1
ATOM 8074 O O . ASN B 1 291 ? 1.595 -21 -20.828 1 92.12 291 ASN B O 1
ATOM 8078 N N . LEU B 1 292 ? 0.69 -19.547 -22.25 1 91.44 292 LEU B N 1
ATOM 8079 C CA . LEU B 1 292 ? 0.71 -20.516 -23.344 1 91.44 292 LEU B CA 1
ATOM 8080 C C . LEU B 1 292 ? 1.989 -20.375 -24.172 1 91.44 292 LEU B C 1
ATOM 8082 O O . LEU B 1 292 ? 2.74 -19.422 -24 1 91.44 292 LEU B O 1
ATOM 8086 N N . SER B 1 293 ? 2.18 -21.375 -24.969 1 87.62 293 SER B N 1
ATOM 8087 C CA . SER B 1 293 ? 3.318 -21.344 -25.891 1 87.62 293 SER B CA 1
ATOM 8088 C C . SER B 1 293 ? 3.094 -20.328 -27.016 1 87.62 293 SER B C 1
ATOM 8090 O O . SER B 1 293 ? 1.957 -20.109 -27.422 1 87.62 293 SER B O 1
ATOM 8092 N N . ASN B 1 294 ? 4.121 -19.828 -27.484 1 82.12 294 ASN B N 1
ATOM 8093 C CA . ASN B 1 294 ? 4.051 -18.906 -28.625 1 82.12 294 ASN B CA 1
ATOM 8094 C C . ASN B 1 294 ? 3.42 -19.562 -29.844 1 82.12 294 ASN B C 1
ATOM 8096 O O . ASN B 1 294 ? 2.85 -18.891 -30.703 1 82.12 294 ASN B O 1
ATOM 8100 N N . TRP B 1 295 ? 3.479 -20.812 -29.844 1 83.62 295 TRP B N 1
ATOM 8101 C CA . TRP B 1 295 ? 3.064 -21.547 -31.047 1 83.62 295 TRP B CA 1
ATOM 8102 C C . TRP B 1 295 ? 1.705 -22.203 -30.828 1 83.62 295 TRP B C 1
ATOM 8104 O O . TRP B 1 295 ? 1.264 -23 -31.656 1 83.62 295 TRP B O 1
ATOM 8114 N N . ASP B 1 296 ? 1.112 -21.891 -29.781 1 88.62 296 ASP B N 1
ATOM 8115 C CA . ASP B 1 296 ? -0.195 -22.484 -29.531 1 88.62 296 ASP B CA 1
ATOM 8116 C C . ASP B 1 296 ? -1.197 -22.094 -30.609 1 88.62 296 ASP B C 1
ATOM 8118 O O . ASP B 1 296 ? -1.304 -20.922 -30.984 1 88.62 296 ASP B O 1
ATOM 8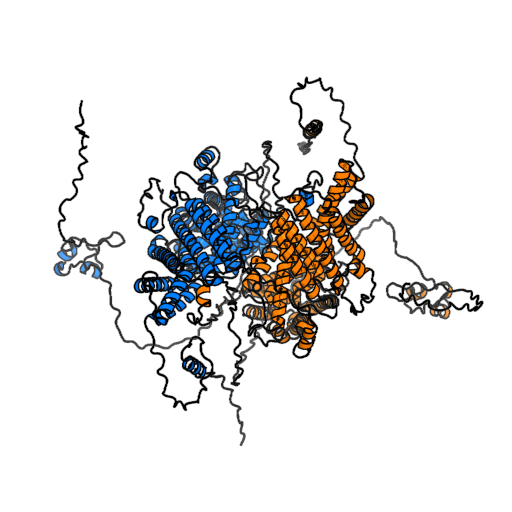122 N N . THR B 1 297 ? -1.984 -23 -30.984 1 87.69 297 THR B N 1
ATOM 8123 C CA . THR B 1 297 ? -2.887 -22.828 -32.125 1 87.69 297 THR B CA 1
ATOM 8124 C C . THR B 1 297 ? -4.066 -21.938 -31.75 1 87.69 297 THR B C 1
ATOM 8126 O O . THR B 1 297 ? -4.777 -21.438 -32.625 1 87.69 297 THR B O 1
ATOM 8129 N N . ILE B 1 298 ? -4.203 -21.688 -30.531 1 88.31 298 ILE B N 1
ATOM 8130 C CA . ILE B 1 298 ? -5.328 -20.859 -30.094 1 88.31 298 ILE B CA 1
ATOM 8131 C C . ILE B 1 298 ? -5.16 -19.438 -30.641 1 88.31 298 ILE B C 1
ATOM 8133 O O . ILE B 1 298 ? -6.145 -18.734 -30.844 1 88.31 298 ILE B O 1
ATOM 8137 N N . PHE B 1 299 ? -3.959 -19.016 -30.906 1 87.56 299 PHE B N 1
ATOM 8138 C CA . PHE B 1 299 ? -3.672 -17.672 -31.391 1 87.56 299 PHE B CA 1
ATOM 8139 C C . PHE B 1 299 ? -4.012 -17.531 -32.875 1 87.56 299 PHE B C 1
ATOM 8141 O O . PHE B 1 299 ? -4.105 -16.422 -33.406 1 87.56 299 PHE B O 1
ATOM 8148 N N . ASP B 1 300 ? -4.211 -18.672 -33.5 1 83.62 300 ASP B N 1
ATOM 8149 C CA . ASP B 1 300 ? -4.656 -18.641 -34.875 1 83.62 300 ASP B CA 1
ATOM 8150 C C . ASP B 1 300 ? -6.066 -18.078 -35 1 83.62 300 ASP B C 1
ATOM 8152 O O . ASP B 1 300 ? -6.457 -17.578 -36.062 1 83.62 300 ASP B O 1
ATOM 8156 N N . SER B 1 301 ? -6.762 -18.141 -34 1 78.38 301 SER B N 1
ATOM 8157 C CA . SER B 1 301 ? -8.141 -17.672 -33.969 1 78.38 301 SER B CA 1
ATOM 8158 C C . SER B 1 301 ? -8.203 -16.156 -33.781 1 78.38 301 SER B C 1
ATOM 8160 O O . SER B 1 301 ? -9.25 -15.547 -33.969 1 78.38 301 SER B O 1
ATOM 8162 N N . VAL B 1 302 ? -7.062 -15.562 -33.406 1 75.69 302 VAL B N 1
ATOM 8163 C CA . VAL B 1 302 ? -7.047 -14.117 -33.156 1 75.69 302 VAL B CA 1
ATOM 8164 C C . VAL B 1 302 ? -6.957 -13.375 -34.5 1 75.69 302 VAL B C 1
ATOM 8166 O O . VAL B 1 302 ? -6.102 -13.688 -35.344 1 75.69 302 VAL B O 1
ATOM 8169 N N . GLN B 1 303 ? -7.98 -12.758 -34.969 1 62.66 303 GLN B N 1
ATOM 8170 C CA . GLN B 1 303 ? -8.203 -12.125 -36.281 1 62.66 303 GLN B CA 1
ATOM 8171 C C . GLN B 1 303 ? -7.109 -11.109 -36.562 1 62.66 303 GLN B C 1
ATOM 8173 O O . GLN B 1 303 ? -6.801 -10.852 -37.75 1 62.66 303 GLN B O 1
ATOM 8178 N N . GLU B 1 304 ? -6.648 -10.516 -35.562 1 59.34 304 GLU B N 1
ATOM 8179 C CA . GLU B 1 304 ? -5.695 -9.453 -35.906 1 59.34 304 GLU B CA 1
ATOM 8180 C C . GLU B 1 304 ? -4.43 -10.031 -36.531 1 59.34 304 GLU B C 1
ATOM 8182 O O . GLU B 1 304 ? -4.086 -11.195 -36.281 1 59.34 304 GLU B O 1
ATOM 8187 N N . ASP B 1 305 ? -3.955 -9.453 -37.531 1 54.09 305 ASP B N 1
ATOM 8188 C CA . ASP B 1 305 ? -2.666 -9.82 -38.125 1 54.09 305 ASP B CA 1
ATOM 8189 C C . ASP B 1 305 ? -1.664 -10.203 -37.031 1 54.09 305 ASP B C 1
ATOM 8191 O O . ASP B 1 305 ? -1.535 -9.5 -36.031 1 54.09 305 ASP B O 1
ATOM 8195 N N . TYR B 1 306 ? -0.813 -11.156 -37.406 1 55.72 306 TYR B N 1
ATOM 8196 C CA . TYR B 1 306 ? 0.218 -11.883 -36.688 1 55.72 306 TYR B CA 1
ATOM 8197 C C . TYR B 1 306 ? 0.488 -11.234 -35.344 1 55.72 306 TYR B C 1
ATOM 8199 O O . TYR B 1 306 ? 1.101 -10.164 -35.25 1 55.72 306 TYR B O 1
ATOM 8207 N N . VAL B 1 307 ? -0.401 -11.523 -34.25 1 71.38 307 VAL B N 1
ATOM 8208 C CA . VAL B 1 307 ? -0.026 -10.977 -32.969 1 71.38 307 VAL B CA 1
ATOM 8209 C C . VAL B 1 307 ? 0.64 -12.062 -32.125 1 71.38 307 VAL B C 1
ATOM 8211 O O . VAL B 1 307 ? 0.103 -13.164 -31.969 1 71.38 307 VAL B O 1
ATOM 8214 N N . ASP B 1 308 ? 1.827 -11.914 -31.938 1 79.81 308 ASP B N 1
ATOM 8215 C CA . ASP B 1 308 ? 2.547 -12.836 -31.062 1 79.81 308 ASP B CA 1
ATOM 8216 C C . ASP B 1 308 ? 1.977 -12.797 -29.641 1 79.81 308 ASP B C 1
ATOM 8218 O O . ASP B 1 308 ? 1.232 -11.883 -29.281 1 79.81 308 ASP B O 1
ATOM 8222 N N . ARG B 1 309 ? 2.1 -13.875 -28.984 1 88.25 309 ARG B N 1
ATOM 8223 C CA . ARG B 1 309 ? 1.624 -14.117 -27.625 1 88.25 309 ARG B CA 1
ATOM 8224 C C . ARG B 1 309 ? 1.911 -12.922 -26.719 1 88.25 309 ARG B C 1
ATOM 8226 O O . ARG B 1 309 ? 1.02 -12.438 -26.016 1 88.25 309 ARG B O 1
ATOM 8233 N N . ALA B 1 310 ? 3.125 -12.469 -26.734 1 86.44 310 ALA B N 1
ATOM 8234 C CA . ALA B 1 310 ? 3.562 -11.391 -25.844 1 86.44 310 ALA B CA 1
ATOM 8235 C C . ALA B 1 310 ? 2.818 -10.094 -26.156 1 86.44 310 ALA B C 1
ATOM 8237 O O . ALA B 1 310 ? 2.387 -9.391 -25.234 1 86.44 310 ALA B O 1
ATOM 8238 N N . THR B 1 311 ? 2.672 -9.836 -27.391 1 86.94 311 THR B N 1
ATOM 8239 C CA . THR B 1 311 ? 1.979 -8.617 -27.797 1 86.94 311 THR B CA 1
ATOM 8240 C C . THR B 1 311 ? 0.501 -8.688 -27.438 1 86.94 311 THR B C 1
ATOM 8242 O O . THR B 1 311 ? -0.074 -7.699 -26.969 1 86.94 311 THR B O 1
ATOM 8245 N N . PHE B 1 312 ? -0.066 -9.852 -27.75 1 92.06 312 PHE B N 1
ATOM 8246 C CA . PHE B 1 312 ? -1.473 -10.039 -27.422 1 92.06 312 PHE B CA 1
ATOM 8247 C C . PHE B 1 312 ? -1.698 -9.883 -25.922 1 92.06 312 PHE B C 1
ATOM 8249 O O . PHE B 1 312 ? -2.611 -9.172 -25.5 1 92.06 312 PHE B O 1
ATOM 8256 N N . ALA B 1 313 ? -0.907 -10.508 -25.141 1 93.19 313 ALA B N 1
ATOM 8257 C CA . ALA B 1 313 ? -1.024 -10.438 -23.688 1 93.19 313 ALA B CA 1
ATOM 8258 C C . ALA B 1 313 ? -0.829 -9 -23.188 1 93.19 313 ALA B C 1
ATOM 8260 O O . ALA B 1 313 ? -1.532 -8.547 -22.281 1 93.19 313 ALA B O 1
ATOM 8261 N N . ASP B 1 314 ? 0.084 -8.312 -23.766 1 91.12 314 ASP B N 1
ATOM 8262 C CA . ASP B 1 314 ? 0.353 -6.934 -23.375 1 91.12 314 ASP B CA 1
ATOM 8263 C C . ASP B 1 314 ? -0.819 -6.02 -23.734 1 91.12 314 ASP B C 1
ATOM 8265 O O . ASP B 1 314 ? -1.103 -5.055 -23.016 1 91.12 314 ASP B O 1
ATOM 8269 N N . ARG B 1 315 ? -1.395 -6.305 -24.844 1 92.38 315 ARG B N 1
ATOM 8270 C CA . ARG B 1 315 ? -2.58 -5.551 -25.234 1 92.38 315 ARG B CA 1
ATOM 8271 C C . ARG B 1 315 ? -3.707 -5.742 -24.219 1 92.38 315 ARG B C 1
ATOM 8273 O O . ARG B 1 315 ? -4.402 -4.785 -23.875 1 92.38 315 ARG B O 1
ATOM 8280 N N . MET B 1 316 ? -3.896 -6.98 -23.828 1 95.88 316 MET B N 1
ATOM 8281 C CA . MET B 1 316 ? -4.91 -7.262 -22.828 1 95.88 316 MET B CA 1
ATOM 8282 C C . MET B 1 316 ? -4.578 -6.559 -21.516 1 95.88 316 MET B C 1
ATOM 8284 O O . MET B 1 316 ? -5.469 -6.016 -20.844 1 95.88 316 MET B O 1
ATOM 8288 N N . ARG B 1 317 ? -3.326 -6.57 -21.141 1 95.12 317 ARG B N 1
ATOM 8289 C CA . ARG B 1 317 ? -2.891 -5.914 -19.906 1 95.12 317 ARG B CA 1
ATOM 8290 C C . ARG B 1 317 ? -3.162 -4.418 -19.969 1 95.12 317 ARG B C 1
ATOM 8292 O O . ARG B 1 317 ? -3.648 -3.832 -18.984 1 95.12 317 ARG B O 1
ATOM 8299 N N . LYS B 1 318 ? -2.816 -3.77 -21.047 1 92.56 318 LYS B N 1
ATOM 8300 C CA . LYS B 1 318 ? -3.029 -2.334 -21.203 1 92.56 318 LYS B CA 1
ATOM 8301 C C . LYS B 1 318 ? -4.512 -1.987 -21.125 1 92.56 318 LYS B C 1
ATOM 8303 O O . LYS B 1 318 ? -4.895 -1.004 -20.484 1 92.56 318 LYS B O 1
ATOM 8308 N N . ALA B 1 319 ? -5.301 -2.812 -21.812 1 96.19 319 ALA B N 1
ATOM 8309 C CA . ALA B 1 319 ? -6.742 -2.59 -21.75 1 96.19 319 ALA B CA 1
ATOM 8310 C C . ALA B 1 319 ? -7.277 -2.764 -20.344 1 96.19 319 ALA B C 1
ATOM 8312 O O . ALA B 1 319 ? -8.125 -1.99 -19.891 1 96.19 319 ALA B O 1
ATOM 8313 N N . SER B 1 320 ? -6.82 -3.814 -19.703 1 97.06 320 SER B N 1
ATOM 8314 C CA . SER B 1 320 ? -7.211 -4.039 -18.312 1 97.06 320 SER B CA 1
ATOM 8315 C C . SER B 1 320 ? -6.777 -2.881 -17.422 1 97.06 320 SER B C 1
ATOM 8317 O O . SER B 1 320 ? -7.492 -2.504 -16.484 1 97.06 320 SER B O 1
ATOM 8319 N N . GLU B 1 321 ? -5.664 -2.334 -17.625 1 94 321 GLU B N 1
ATOM 8320 C CA . GLU B 1 321 ? -5.156 -1.199 -16.859 1 94 321 GLU B CA 1
ATOM 8321 C C . GLU B 1 321 ? -6.051 0.025 -17.031 1 94 321 GLU B C 1
ATOM 8323 O O . GLU B 1 321 ? -6.23 0.804 -16.094 1 94 321 GLU B O 1
ATOM 8328 N N . PHE B 1 322 ? -6.523 0.245 -18.219 1 94.94 322 PHE B N 1
ATOM 8329 C CA . PHE B 1 322 ? -7.492 1.315 -18.422 1 94.94 322 PHE B CA 1
ATOM 8330 C C . PHE B 1 322 ? -8.727 1.107 -17.562 1 94.94 322 PHE B C 1
ATOM 8332 O O . PHE B 1 322 ? -9.211 2.049 -16.938 1 94.94 322 PHE B O 1
ATOM 8339 N N . CYS B 1 323 ? -9.188 -0.104 -17.578 1 97.81 323 CYS B N 1
ATOM 8340 C CA . CYS B 1 323 ? -10.352 -0.399 -16.75 1 97.81 323 CYS B CA 1
ATOM 8341 C C . CYS B 1 323 ? -10.062 -0.115 -15.281 1 97.81 323 CYS B C 1
ATOM 8343 O O . CYS B 1 323 ? -10.93 0.372 -14.555 1 97.81 323 CYS B O 1
ATOM 8345 N N . LEU B 1 324 ? -8.859 -0.442 -14.836 1 95.88 324 LEU B N 1
ATOM 8346 C CA . LEU B 1 324 ? -8.469 -0.161 -13.453 1 95.88 324 LEU B CA 1
ATOM 8347 C C . LEU B 1 324 ? -8.492 1.338 -13.18 1 95.88 324 LEU B C 1
ATOM 8349 O O . LEU B 1 324 ? -8.93 1.769 -12.109 1 95.88 324 LEU B O 1
ATOM 8353 N N . CYS B 1 325 ? -8.008 2.078 -14.117 1 91.81 325 CYS B N 1
ATOM 8354 C CA . CYS B 1 325 ? -8.016 3.531 -13.984 1 91.81 325 CYS B CA 1
ATOM 8355 C C . CYS B 1 325 ? -9.445 4.062 -13.898 1 91.81 325 CYS B C 1
ATOM 8357 O O . CYS B 1 325 ? -9.727 4.98 -13.125 1 91.81 325 CYS B O 1
ATOM 8359 N N . PHE B 1 326 ? -10.32 3.49 -14.711 1 95.5 326 PHE B N 1
ATOM 8360 C CA . PHE B 1 326 ? -11.719 3.898 -14.672 1 95.5 326 PHE B CA 1
ATOM 8361 C C . PHE B 1 326 ? -12.32 3.637 -13.289 1 95.5 326 PHE B C 1
ATOM 8363 O O . PHE B 1 326 ? -12.992 4.5 -12.727 1 95.5 326 PHE B O 1
ATOM 8370 N N . CYS B 1 327 ? -12.039 2.455 -12.789 1 94.94 327 CYS B N 1
ATOM 8371 C CA . CYS B 1 327 ? -12.555 2.09 -11.477 1 94.94 327 CYS B CA 1
ATOM 8372 C C . CYS B 1 327 ? -12 3.012 -10.391 1 94.94 327 CYS B C 1
ATOM 8374 O O . CYS B 1 327 ? -12.734 3.416 -9.484 1 94.94 327 CYS B O 1
ATOM 8376 N N . TYR B 1 328 ? -10.781 3.305 -10.5 1 88.62 328 TYR B N 1
ATOM 8377 C CA . TYR B 1 328 ? -10.133 4.188 -9.531 1 88.62 328 TYR B CA 1
ATOM 8378 C C . TYR B 1 328 ? -10.781 5.566 -9.539 1 88.62 328 TYR B C 1
ATOM 8380 O O . TYR B 1 328 ? -10.992 6.164 -8.477 1 88.62 328 TYR B O 1
ATOM 8388 N N . GLU B 1 329 ? -11.047 6.004 -10.648 1 85.56 329 GLU B N 1
ATOM 8389 C CA . GLU B 1 329 ? -11.656 7.32 -10.789 1 85.56 329 GLU B CA 1
ATOM 8390 C C . GLU B 1 329 ? -13.07 7.34 -10.219 1 85.56 329 GLU B C 1
ATOM 8392 O O . GLU B 1 329 ? -13.547 8.375 -9.75 1 85.56 329 GLU B O 1
ATOM 8397 N N . CYS B 1 330 ? -13.711 6.23 -10.305 1 89.25 330 CYS B N 1
ATOM 8398 C CA . CYS B 1 330 ? -15.078 6.145 -9.805 1 89.25 330 CYS B CA 1
ATOM 8399 C C . CYS B 1 330 ? -15.094 6.129 -8.281 1 89.25 330 CYS B C 1
ATOM 8401 O O . CYS B 1 330 ? -16.125 6.441 -7.668 1 89.25 330 CYS B O 1
ATOM 8403 N N . GLU B 1 331 ? -14 5.727 -7.629 1 82.31 331 GLU B N 1
ATOM 8404 C CA . GLU B 1 331 ? -13.828 5.758 -6.18 1 82.31 331 GLU B CA 1
ATOM 8405 C C . GLU B 1 331 ? -14.938 4.992 -5.473 1 82.31 331 GLU B C 1
ATOM 8407 O O . GLU B 1 331 ? -15.5 5.473 -4.484 1 82.31 331 GLU B O 1
ATOM 8412 N N . VAL B 1 332 ? -15.367 3.846 -6.047 1 89.75 332 VAL B N 1
ATOM 8413 C CA . VAL B 1 332 ? -16.359 2.969 -5.441 1 89.75 332 VAL B CA 1
ATOM 8414 C C . VAL B 1 332 ? -15.719 1.628 -5.086 1 89.75 332 VAL B C 1
ATOM 8416 O O . VAL B 1 332 ? -15.234 0.914 -5.965 1 89.75 332 VAL B O 1
ATOM 8419 N N . LEU B 1 333 ? -15.789 1.349 -3.797 1 92.06 333 LEU B N 1
ATOM 8420 C CA . LEU B 1 333 ? -15.234 0.083 -3.332 1 92.06 333 LEU B CA 1
ATOM 8421 C C . LEU B 1 333 ? -16.297 -1.01 -3.33 1 92.06 333 LEU B C 1
ATOM 8423 O O . LEU B 1 333 ? -17.422 -0.792 -2.857 1 92.06 333 LEU B O 1
ATOM 8427 N N . ASN B 1 334 ? -15.969 -2.143 -3.887 1 94.44 334 ASN B N 1
ATOM 8428 C CA . ASN B 1 334 ? -16.828 -3.316 -3.834 1 94.44 334 ASN B CA 1
ATOM 8429 C C . ASN B 1 334 ? -16.047 -4.605 -4.051 1 94.44 334 ASN B C 1
ATOM 8431 O O . ASN B 1 334 ? -14.852 -4.566 -4.363 1 94.44 334 ASN B O 1
ATOM 8435 N N . ASP B 1 335 ? -16.688 -5.711 -3.916 1 96.31 335 ASP B N 1
ATOM 8436 C CA . ASP B 1 335 ? -16.016 -7.012 -3.955 1 96.31 335 ASP B CA 1
ATOM 8437 C C . ASP B 1 335 ? -15.453 -7.301 -5.344 1 96.31 335 ASP B C 1
ATOM 8439 O O . ASP B 1 335 ? -14.359 -7.844 -5.473 1 96.31 335 ASP B O 1
ATOM 8443 N N . ILE B 1 336 ? -16.172 -6.965 -6.387 1 97.38 336 ILE B N 1
ATOM 8444 C CA . ILE B 1 336 ? -15.75 -7.238 -7.754 1 97.38 336 ILE B CA 1
ATOM 8445 C C . ILE B 1 336 ? -14.477 -6.457 -8.07 1 97.38 336 ILE B C 1
ATOM 8447 O O . ILE B 1 336 ? -13.57 -6.973 -8.727 1 97.38 336 ILE B O 1
ATOM 8451 N N . TYR B 1 337 ? -14.461 -5.246 -7.605 1 96.81 337 TYR B N 1
ATOM 8452 C CA . TYR B 1 337 ? -13.297 -4.395 -7.828 1 96.81 337 TYR B CA 1
ATOM 8453 C C . TYR B 1 337 ? -12.047 -5.008 -7.203 1 96.81 337 TYR B C 1
ATOM 8455 O O . TYR B 1 337 ? -10.984 -5.047 -7.832 1 96.81 337 TYR B O 1
ATOM 8463 N N . VAL B 1 338 ? -12.117 -5.523 -5.953 1 97.38 338 VAL B N 1
ATOM 8464 C CA . VAL B 1 338 ? -10.969 -6.105 -5.27 1 97.38 338 VAL B CA 1
ATOM 8465 C C . VAL B 1 338 ? -10.523 -7.375 -5.996 1 97.38 338 VAL B C 1
ATOM 8467 O O . VAL B 1 338 ? -9.328 -7.625 -6.148 1 97.38 338 VAL B O 1
ATOM 8470 N N . CYS B 1 339 ? -11.469 -8.172 -6.484 1 97.44 339 CYS B N 1
ATOM 8471 C CA . CYS B 1 339 ? -11.141 -9.336 -7.293 1 97.44 339 CYS B CA 1
ATOM 8472 C C . CYS B 1 339 ? -10.391 -8.93 -8.555 1 97.44 339 CYS B C 1
ATOM 8474 O O . CYS B 1 339 ? -9.398 -9.562 -8.922 1 97.44 339 CYS B O 1
ATOM 8476 N N . PHE B 1 340 ? -10.969 -7.898 -9.195 1 97.81 340 PHE B N 1
ATOM 8477 C CA . PHE B 1 340 ? -10.352 -7.387 -10.414 1 97.81 340 PHE B CA 1
ATOM 8478 C C . PHE B 1 340 ? -8.906 -6.961 -10.148 1 97.81 340 PHE B C 1
ATOM 8480 O O . PHE B 1 340 ? -8 -7.328 -10.898 1 97.81 340 PHE B O 1
ATOM 8487 N N . MET B 1 341 ? -8.664 -6.191 -9.07 1 97.81 341 MET B N 1
ATOM 8488 C CA . MET B 1 341 ? -7.324 -5.734 -8.711 1 97.81 341 MET B CA 1
ATOM 8489 C C . MET B 1 341 ? -6.375 -6.918 -8.539 1 97.81 341 MET B C 1
ATOM 8491 O O . MET B 1 341 ? -5.23 -6.875 -8.992 1 97.81 341 MET B O 1
ATOM 8495 N N . TYR B 1 342 ? -6.832 -7.922 -7.895 1 97.5 342 TYR B N 1
ATOM 8496 C CA . TYR B 1 342 ? -5.988 -9.078 -7.621 1 97.5 342 TYR B CA 1
ATOM 8497 C C . TYR B 1 342 ? -5.641 -9.812 -8.906 1 97.5 342 TYR B C 1
ATOM 8499 O O . TYR B 1 342 ? -4.492 -10.227 -9.102 1 97.5 342 TYR B O 1
ATOM 8507 N N . GLU B 1 343 ? -6.594 -10.023 -9.727 1 96.06 343 GLU B N 1
ATOM 8508 C CA . GLU B 1 343 ? -6.344 -10.719 -10.984 1 96.06 343 GLU B CA 1
ATOM 8509 C C . GLU B 1 343 ? -5.426 -9.906 -11.891 1 96.06 343 GLU B C 1
ATOM 8511 O O . GLU B 1 343 ? -4.57 -10.461 -12.578 1 96.06 343 GLU B O 1
ATOM 8516 N N . ASP B 1 344 ? -5.707 -8.648 -11.922 1 96.62 344 ASP B N 1
ATOM 8517 C CA . ASP B 1 344 ? -4.84 -7.762 -12.688 1 96.62 344 ASP B CA 1
ATOM 8518 C C . ASP B 1 344 ? -3.4 -7.82 -12.18 1 96.62 344 ASP B C 1
ATOM 8520 O O . ASP B 1 344 ? -2.455 -7.742 -12.969 1 96.62 344 ASP B O 1
ATOM 8524 N N . LEU B 1 345 ? -3.213 -7.887 -10.898 1 97 345 LEU B N 1
ATOM 8525 C CA . LEU B 1 345 ? -1.894 -8.023 -10.289 1 97 345 LEU B CA 1
ATOM 8526 C C . LEU B 1 345 ? -1.183 -9.266 -10.805 1 97 345 LEU B C 1
ATOM 8528 O O . LEU B 1 345 ? -0.003 -9.211 -11.164 1 97 345 LEU B O 1
ATOM 8532 N N . ASN B 1 346 ? -1.888 -10.375 -10.836 1 95.62 346 ASN B N 1
ATOM 8533 C CA . ASN B 1 346 ? -1.301 -11.609 -11.344 1 95.62 346 ASN B CA 1
ATOM 8534 C C . ASN B 1 346 ? -0.825 -11.453 -12.789 1 95.62 346 ASN B C 1
ATOM 8536 O O . ASN B 1 346 ? 0.233 -11.961 -13.156 1 95.62 346 ASN B O 1
ATOM 8540 N N . LEU B 1 347 ? -1.637 -10.773 -13.531 1 95.94 347 LEU B N 1
ATOM 8541 C CA . LEU B 1 347 ? -1.267 -10.539 -14.93 1 95.94 347 LEU B CA 1
ATOM 8542 C C . LEU B 1 347 ? -0.009 -9.68 -15.016 1 95.94 347 LEU B C 1
ATOM 8544 O O . LEU B 1 347 ? 0.898 -9.984 -15.797 1 95.94 347 LEU B O 1
ATOM 8548 N N . VAL B 1 348 ? 0.063 -8.625 -14.227 1 94.69 348 VAL B N 1
ATOM 8549 C CA . VAL B 1 348 ? 1.221 -7.734 -14.211 1 94.69 348 VAL B CA 1
ATOM 8550 C C . VAL B 1 348 ? 2.471 -8.523 -13.82 1 94.69 348 VAL B C 1
ATOM 8552 O O . VAL B 1 348 ? 3.527 -8.359 -14.438 1 94.69 348 VAL B O 1
ATOM 8555 N N . GLU B 1 349 ? 2.393 -9.359 -12.891 1 94.5 349 GLU B N 1
ATOM 8556 C CA . GLU B 1 349 ? 3.523 -10.156 -12.43 1 94.5 349 GLU B CA 1
ATOM 8557 C C . GLU B 1 349 ? 4 -11.117 -13.516 1 94.5 349 GLU B C 1
ATOM 8559 O O . GLU B 1 349 ? 5.203 -11.344 -13.664 1 94.5 349 GLU B O 1
ATOM 8564 N N . CYS B 1 350 ? 3.037 -11.664 -14.227 1 93.44 350 CYS B N 1
ATOM 8565 C CA . CYS B 1 350 ? 3.396 -12.609 -15.273 1 93.44 350 CYS B CA 1
ATOM 8566 C C . CYS B 1 350 ? 4.109 -11.906 -16.422 1 93.44 350 CYS B C 1
ATOM 8568 O O . CYS B 1 350 ? 5.02 -12.469 -17.031 1 93.44 350 CYS B O 1
ATOM 8570 N N . ILE B 1 351 ? 3.701 -10.711 -16.672 1 92.62 351 ILE B N 1
ATOM 8571 C CA . ILE B 1 351 ? 4.203 -10.023 -17.844 1 92.62 351 ILE B CA 1
ATOM 8572 C C . ILE B 1 351 ? 5.465 -9.242 -17.5 1 92.62 351 ILE B C 1
ATOM 8574 O O . ILE B 1 351 ? 6.453 -9.273 -18.234 1 92.62 351 ILE B O 1
ATOM 8578 N N . LYS B 1 352 ? 5.457 -8.547 -16.359 1 89.94 352 LYS B N 1
ATOM 8579 C CA . LYS B 1 352 ? 6.574 -7.676 -16.016 1 89.94 352 LYS B CA 1
ATOM 8580 C C . LYS B 1 352 ? 7.555 -8.383 -15.086 1 89.94 352 LYS B C 1
ATOM 8582 O O . LYS B 1 352 ? 8.734 -8.031 -15.039 1 89.94 352 LYS B O 1
ATOM 8587 N N . GLY B 1 353 ? 7.074 -9.359 -14.344 1 93.06 353 GLY B N 1
ATOM 8588 C CA . GLY B 1 353 ? 7.898 -10.062 -13.375 1 93.06 353 GLY B CA 1
ATOM 8589 C C . GLY B 1 353 ? 7.527 -9.75 -11.938 1 93.06 353 GLY B C 1
ATOM 8590 O O . GLY B 1 353 ? 7.027 -8.664 -11.648 1 93.06 353 GLY B O 1
ATOM 8591 N N . ASP B 1 354 ? 7.848 -10.641 -11.07 1 94.12 354 ASP B N 1
ATOM 8592 C CA . ASP B 1 354 ? 7.488 -10.531 -9.664 1 94.12 354 ASP B CA 1
ATOM 8593 C C . ASP B 1 354 ? 8.336 -9.469 -8.961 1 94.12 354 ASP B C 1
ATOM 8595 O O . ASP B 1 354 ? 7.91 -8.883 -7.961 1 94.12 354 ASP B O 1
ATOM 8599 N N . ALA B 1 355 ? 9.484 -9.234 -9.469 1 93.19 355 ALA B N 1
ATOM 8600 C CA . ALA B 1 355 ? 10.406 -8.305 -8.805 1 93.19 355 ALA B CA 1
ATOM 8601 C C . ALA B 1 355 ? 10.203 -6.879 -9.312 1 93.19 355 ALA B C 1
ATOM 8603 O O . ALA B 1 355 ? 10.797 -5.938 -8.781 1 93.19 355 ALA B O 1
ATOM 8604 N N . HIS B 1 356 ? 9.414 -6.77 -10.312 1 92.19 356 HIS B N 1
ATOM 8605 C CA . HIS B 1 356 ? 9.203 -5.453 -10.898 1 92.19 356 HIS B CA 1
ATOM 8606 C C . HIS B 1 356 ? 8.516 -4.512 -9.914 1 92.19 356 HIS B C 1
ATOM 8608 O O . HIS B 1 356 ? 7.617 -4.93 -9.18 1 92.19 356 HIS B O 1
ATOM 8614 N N . TYR B 1 357 ? 8.859 -3.191 -9.969 1 92.56 357 TYR B N 1
ATOM 8615 C CA . TYR B 1 357 ? 8.32 -2.184 -9.062 1 92.56 357 TYR B CA 1
ATOM 8616 C C . TYR B 1 357 ? 6.805 -2.092 -9.195 1 92.56 357 TYR B C 1
ATOM 8618 O O . TYR B 1 357 ? 6.098 -1.91 -8.203 1 92.56 357 TYR B O 1
ATOM 8626 N N . ALA B 1 358 ? 6.293 -2.209 -10.375 1 91.69 358 ALA B N 1
ATOM 8627 C CA . ALA B 1 358 ? 4.852 -2.143 -10.594 1 91.69 358 ALA B CA 1
ATOM 8628 C C . ALA B 1 358 ? 4.129 -3.262 -9.844 1 91.69 358 ALA B C 1
ATOM 8630 O O . ALA B 1 358 ? 3.033 -3.059 -9.32 1 91.69 358 ALA B O 1
ATOM 8631 N N . ALA B 1 359 ? 4.727 -4.441 -9.867 1 94.56 359 ALA B N 1
ATOM 8632 C CA . ALA B 1 359 ? 4.133 -5.559 -9.141 1 94.56 359 ALA B CA 1
ATOM 8633 C C . ALA B 1 359 ? 4.105 -5.285 -7.641 1 94.56 359 ALA B C 1
ATOM 8635 O O . ALA B 1 359 ? 3.119 -5.594 -6.965 1 94.56 359 ALA B O 1
ATOM 8636 N N . TRP B 1 360 ? 5.18 -4.684 -7.094 1 96.56 360 TRP B N 1
ATOM 8637 C CA . TRP B 1 360 ? 5.25 -4.324 -5.68 1 96.56 360 TRP B CA 1
ATOM 8638 C C . TRP B 1 360 ? 4.164 -3.32 -5.316 1 96.56 360 TRP B C 1
ATOM 8640 O O . TRP B 1 360 ? 3.418 -3.521 -4.355 1 96.56 360 TRP B O 1
ATOM 8650 N N . GLN B 1 361 ? 3.979 -2.312 -6.121 1 95.12 361 GLN B N 1
ATOM 8651 C CA . GLN B 1 361 ? 2.984 -1.275 -5.863 1 95.12 361 GLN B CA 1
ATOM 8652 C C . GLN B 1 361 ? 1.567 -1.831 -5.977 1 95.12 361 GLN B C 1
ATOM 8654 O O . GLN B 1 361 ? 0.7 -1.503 -5.164 1 95.12 361 GLN B O 1
ATOM 8659 N N . ARG B 1 362 ? 1.386 -2.672 -6.988 1 95.88 362 ARG B N 1
ATOM 8660 C CA . ARG B 1 362 ? 0.055 -3.236 -7.188 1 95.88 362 ARG B CA 1
ATOM 8661 C C . ARG B 1 362 ? -0.336 -4.145 -6.027 1 95.88 362 ARG B C 1
ATOM 8663 O O . ARG B 1 362 ? -1.502 -4.188 -5.629 1 95.88 362 ARG B O 1
ATOM 8670 N N . THR B 1 363 ? 0.608 -4.852 -5.531 1 97.81 363 THR B N 1
ATOM 8671 C CA . THR B 1 363 ? 0.329 -5.676 -4.359 1 97.81 363 THR B CA 1
ATOM 8672 C C . THR B 1 363 ? -0.116 -4.809 -3.186 1 97.81 363 THR B C 1
ATOM 8674 O O . THR B 1 363 ? -1.054 -5.16 -2.467 1 97.81 363 THR B O 1
ATOM 8677 N N . GLY B 1 364 ? 0.607 -3.705 -2.984 1 97.81 364 GLY B N 1
ATOM 8678 C CA . GLY B 1 364 ? 0.201 -2.779 -1.938 1 97.81 364 GLY B CA 1
ATOM 8679 C C . GLY B 1 364 ? -1.213 -2.26 -2.119 1 97.81 364 GLY B C 1
ATOM 8680 O O . GLY B 1 364 ? -1.976 -2.174 -1.154 1 97.81 364 GLY B O 1
ATOM 8681 N N . GLU B 1 365 ? -1.575 -1.953 -3.311 1 96.69 365 GLU B N 1
ATOM 8682 C CA . GLU B 1 365 ? -2.912 -1.446 -3.609 1 96.69 365 GLU B CA 1
ATOM 8683 C C . GLU B 1 365 ? -3.982 -2.477 -3.264 1 96.69 365 GLU B C 1
ATOM 8685 O O . GLU B 1 365 ? -5.039 -2.127 -2.734 1 96.69 365 GLU B O 1
ATOM 8690 N N . VAL B 1 366 ? -3.691 -3.705 -3.609 1 97.94 366 VAL B N 1
ATOM 8691 C CA . VAL B 1 366 ? -4.637 -4.773 -3.305 1 97.94 366 VAL B CA 1
ATOM 8692 C C . VAL B 1 366 ? -4.805 -4.902 -1.793 1 97.94 366 VAL B C 1
ATOM 8694 O O . VAL B 1 366 ? -5.93 -4.98 -1.29 1 97.94 366 VAL B O 1
ATOM 8697 N N . CYS B 1 367 ? -3.713 -4.93 -1.043 1 98.25 367 CYS B N 1
ATOM 8698 C CA . CYS B 1 367 ? -3.756 -5.059 0.41 1 98.25 367 CYS B CA 1
ATOM 8699 C C . CYS B 1 367 ? -4.516 -3.896 1.039 1 98.25 367 CYS B C 1
ATOM 8701 O O . CYS B 1 367 ? -5.316 -4.098 1.955 1 98.25 367 CYS B O 1
ATOM 8703 N N . ASP B 1 368 ? -4.27 -2.729 0.532 1 97.31 368 ASP B N 1
ATOM 8704 C CA . ASP B 1 368 ? -4.945 -1.547 1.061 1 97.31 368 ASP B CA 1
ATOM 8705 C C . ASP B 1 368 ? -6.449 -1.605 0.792 1 97.31 368 ASP B C 1
ATOM 8707 O O . ASP B 1 368 ? -7.25 -1.172 1.623 1 97.31 368 ASP B O 1
ATOM 8711 N N . ALA B 1 369 ? -6.797 -2.066 -0.376 1 97.06 369 ALA B N 1
ATOM 8712 C CA . ALA B 1 369 ? -8.211 -2.211 -0.701 1 97.06 369 ALA B CA 1
ATOM 8713 C C . ALA B 1 369 ? -8.883 -3.229 0.215 1 97.06 369 ALA B C 1
ATOM 8715 O O . ALA B 1 369 ? -10.023 -3.033 0.641 1 97.06 369 ALA B O 1
ATOM 8716 N N . VAL B 1 370 ? -8.188 -4.301 0.528 1 97.69 370 VAL B N 1
ATOM 8717 C CA . VAL B 1 370 ? -8.695 -5.348 1.411 1 97.69 370 VAL B CA 1
ATOM 8718 C C . VAL B 1 370 ? -8.984 -4.762 2.791 1 97.69 370 VAL B C 1
ATOM 8720 O O . VAL B 1 370 ? -10.039 -5.039 3.381 1 97.69 370 VAL B O 1
ATOM 8723 N N . VAL B 1 371 ? -8.109 -3.928 3.277 1 97.81 371 VAL B N 1
ATOM 8724 C CA . VAL B 1 371 ? -8.266 -3.312 4.59 1 97.81 371 VAL B CA 1
ATOM 8725 C C . VAL B 1 371 ? -9.383 -2.273 4.547 1 97.81 371 VAL B C 1
ATOM 8727 O O . VAL B 1 371 ? -10.203 -2.197 5.461 1 97.81 371 VAL B O 1
ATOM 8730 N N . ALA B 1 372 ? -9.406 -1.501 3.451 1 96.88 372 ALA B N 1
ATOM 8731 C CA . ALA B 1 372 ? -10.43 -0.472 3.311 1 96.88 372 ALA B CA 1
ATOM 8732 C C . ALA B 1 372 ? -11.828 -1.09 3.271 1 96.88 372 ALA B C 1
ATOM 8734 O O . ALA B 1 372 ? -12.789 -0.489 3.746 1 96.88 372 ALA B O 1
ATOM 8735 N N . MET B 1 373 ? -11.906 -2.32 2.773 1 95.38 373 MET B N 1
ATOM 8736 C CA . MET B 1 373 ? -13.18 -3.021 2.676 1 95.38 373 MET B CA 1
ATOM 8737 C C . MET B 1 373 ? -13.523 -3.717 3.99 1 95.38 373 MET B C 1
ATOM 8739 O O . MET B 1 373 ? -14.633 -4.223 4.164 1 95.38 373 MET B O 1
ATOM 8743 N N . GLY B 1 374 ? -12.586 -3.789 4.91 1 95.81 374 GLY B N 1
ATOM 8744 C CA . GLY B 1 374 ? -12.797 -4.426 6.199 1 95.81 374 GLY B CA 1
ATOM 8745 C C . GLY B 1 374 ? -12.711 -5.941 6.137 1 95.81 374 GLY B C 1
ATOM 8746 O O . GLY B 1 374 ? -13.156 -6.629 7.059 1 95.81 374 GLY B O 1
ATOM 8747 N N . LEU B 1 375 ? -12.07 -6.496 5.09 1 96.69 375 LEU B N 1
ATOM 8748 C CA . LEU B 1 375 ? -12.047 -7.941 4.891 1 96.69 375 LEU B CA 1
ATOM 8749 C C . LEU B 1 375 ? -11.086 -8.609 5.867 1 96.69 375 LEU B C 1
ATOM 8751 O O . LEU B 1 375 ? -11.125 -9.828 6.051 1 96.69 375 LEU B O 1
ATOM 8755 N N . HIS B 1 376 ? -10.227 -7.852 6.527 1 96.62 376 HIS B N 1
ATOM 8756 C CA . HIS B 1 376 ? -9.281 -8.398 7.496 1 96.62 376 HIS B CA 1
ATOM 8757 C C . HIS B 1 376 ? -9.945 -8.633 8.844 1 96.62 376 HIS B C 1
ATOM 8759 O O . HIS B 1 376 ? -9.344 -9.242 9.734 1 96.62 376 HIS B O 1
ATOM 8765 N N . GLN B 1 377 ? -11.164 -8.188 9.047 1 93.69 377 GLN B N 1
ATOM 8766 C CA . GLN B 1 377 ? -11.836 -8.266 10.344 1 93.69 377 GLN B CA 1
ATOM 8767 C C . GLN B 1 377 ? -12.828 -9.422 10.383 1 93.69 377 GLN B C 1
ATOM 8769 O O . GLN B 1 377 ? -13.68 -9.484 11.273 1 93.69 377 GLN B O 1
ATOM 8774 N N . GLY B 1 378 ? -12.703 -10.312 9.523 1 89 378 GLY B N 1
ATOM 8775 C CA . GLY B 1 378 ? -13.625 -11.438 9.484 1 89 378 GLY B CA 1
ATOM 8776 C C . GLY B 1 378 ? -14.781 -11.227 8.523 1 89 378 GLY B C 1
ATOM 8777 O O . GLY B 1 378 ? -15.227 -10.094 8.312 1 89 378 GLY B O 1
ATOM 8778 N N . ASN B 1 379 ? -15.305 -12.336 7.93 1 91.5 379 ASN B N 1
ATOM 8779 C CA . ASN B 1 379 ? -16.312 -12.266 6.875 1 91.5 379 ASN B CA 1
ATOM 8780 C C . ASN B 1 379 ? -17.391 -13.32 7.059 1 91.5 379 ASN B C 1
ATOM 8782 O O . ASN B 1 379 ? -17.609 -14.148 6.172 1 91.5 379 ASN B O 1
ATOM 8786 N N . ARG B 1 380 ? -18.125 -13.211 8.125 1 92.56 380 ARG B N 1
ATOM 8787 C CA . ARG B 1 380 ? -19.188 -14.18 8.383 1 92.56 380 ARG B CA 1
ATOM 8788 C C . ARG B 1 380 ? -20.5 -13.719 7.77 1 92.56 380 ARG B C 1
ATOM 8790 O O . ARG B 1 380 ? -20.719 -12.523 7.57 1 92.56 380 ARG B O 1
ATOM 8797 N N . PRO B 1 381 ? -21.281 -14.75 7.395 1 94 381 PRO B N 1
ATOM 8798 C CA . PRO B 1 381 ? -22.609 -14.367 6.887 1 94 381 PRO B CA 1
ATOM 8799 C C . PRO B 1 381 ? -23.422 -13.586 7.906 1 94 381 PRO B C 1
ATOM 8801 O O . PRO B 1 381 ? -23.359 -13.875 9.102 1 94 381 PRO B O 1
ATOM 8804 N N . ASP B 1 382 ? -24.109 -12.609 7.441 1 92.25 382 ASP B N 1
ATOM 8805 C CA . ASP B 1 382 ? -25.031 -11.844 8.266 1 92.25 382 ASP B CA 1
ATOM 8806 C C . ASP B 1 382 ? -26.188 -11.297 7.43 1 92.25 382 ASP B C 1
ATOM 8808 O O . ASP B 1 382 ? -26.469 -11.797 6.34 1 92.25 382 ASP B O 1
ATOM 8812 N N . ALA B 1 383 ? -26.969 -10.375 7.906 1 90.56 383 ALA B N 1
ATOM 8813 C CA . ALA B 1 383 ? -28.156 -9.852 7.25 1 90.56 383 ALA B CA 1
ATOM 8814 C C . ALA B 1 383 ? -27.812 -9.172 5.93 1 90.56 383 ALA B C 1
ATOM 8816 O O . ALA B 1 383 ? -28.641 -9.102 5.02 1 90.56 383 ALA B O 1
ATOM 8817 N N . GLN B 1 384 ? -26.609 -8.805 5.855 1 89.69 384 GLN B N 1
ATOM 8818 C CA . GLN B 1 384 ? -26.234 -8.078 4.652 1 89.69 384 GLN B CA 1
ATOM 8819 C C . GLN B 1 384 ? -25.234 -8.883 3.818 1 89.69 384 GLN B C 1
ATOM 8821 O O . GLN B 1 384 ? -24.828 -8.453 2.74 1 89.69 384 GLN B O 1
ATOM 8826 N N . THR B 1 385 ? -24.859 -10.055 4.273 1 95.31 385 THR B N 1
ATOM 8827 C CA . THR B 1 385 ? -23.844 -10.844 3.592 1 95.31 385 THR B CA 1
ATOM 8828 C C . THR B 1 385 ? -24.297 -12.289 3.416 1 95.31 385 THR B C 1
ATOM 8830 O O . THR B 1 385 ? -24.266 -13.078 4.363 1 95.31 385 THR B O 1
ATOM 8833 N N . PRO B 1 386 ? -24.672 -12.641 2.209 1 97.06 386 PRO B N 1
ATOM 8834 C CA . PRO B 1 386 ? -25.062 -14.039 1.97 1 97.06 386 PRO B CA 1
ATOM 8835 C C . PRO B 1 386 ? -23.859 -14.992 2.041 1 97.06 386 PRO B C 1
ATOM 8837 O O . PRO B 1 386 ? -22.719 -14.562 1.932 1 97.06 386 PRO B O 1
ATOM 8840 N N . PHE B 1 387 ? -24.109 -16.281 2.125 1 97 387 PHE B N 1
ATOM 8841 C CA . PHE B 1 387 ? -23.109 -17.312 2.371 1 97 387 PHE B CA 1
ATOM 8842 C C . PHE B 1 387 ? -22.016 -17.281 1.301 1 97 387 PHE B C 1
ATOM 8844 O O . PHE B 1 387 ? -20.828 -17.266 1.615 1 97 387 PHE B O 1
ATOM 8851 N N . PHE B 1 388 ? -22.391 -17.281 0.038 1 97.31 388 PHE B N 1
ATOM 8852 C CA . PHE B 1 388 ? -21.406 -17.359 -1.037 1 97.31 388 PHE B CA 1
ATOM 8853 C C . PHE B 1 388 ? -20.469 -16.156 -1.018 1 97.31 388 PHE B C 1
ATOM 8855 O O . PHE B 1 388 ? -19.281 -16.281 -1.319 1 97.31 388 PHE B O 1
ATOM 8862 N N . LEU B 1 389 ? -21.031 -15.023 -0.695 1 97.38 389 LEU B N 1
ATOM 8863 C CA . LEU B 1 389 ? -20.219 -13.805 -0.662 1 97.38 389 LEU B CA 1
ATOM 8864 C C . LEU B 1 389 ? -19.266 -13.812 0.525 1 97.38 389 LEU B C 1
ATOM 8866 O O . LEU B 1 389 ? -18.141 -13.328 0.422 1 97.38 389 LEU B O 1
ATOM 8870 N N . SER B 1 390 ? -19.734 -14.32 1.642 1 97.44 390 SER B N 1
ATOM 8871 C CA . SER B 1 390 ? -18.859 -14.5 2.787 1 97.44 390 SER B CA 1
ATOM 8872 C C . SER B 1 390 ? -17.656 -15.375 2.424 1 97.44 390 SER B C 1
ATOM 8874 O O . SER B 1 390 ? -16.516 -15.055 2.768 1 97.44 390 SER B O 1
ATOM 8876 N N . GLU B 1 391 ? -17.906 -16.453 1.698 1 97.38 391 GLU B N 1
ATOM 8877 C CA . GLU B 1 391 ? -16.844 -17.359 1.28 1 97.38 391 GLU B CA 1
ATOM 8878 C C . GLU B 1 391 ? -15.906 -16.703 0.273 1 97.38 391 GLU B C 1
ATOM 8880 O O . GLU B 1 391 ? -14.688 -16.906 0.31 1 97.38 391 GLU B O 1
ATOM 8885 N N . LEU B 1 392 ? -16.484 -15.938 -0.602 1 96.94 392 LEU B N 1
ATOM 8886 C CA . LEU B 1 392 ? -15.664 -15.203 -1.562 1 96.94 392 LEU B CA 1
ATOM 8887 C C . LEU B 1 392 ? -14.758 -14.203 -0.853 1 96.94 392 LEU B C 1
ATOM 8889 O O . LEU B 1 392 ? -13.578 -14.086 -1.189 1 96.94 392 LEU B O 1
ATOM 8893 N N . ARG B 1 393 ? -15.336 -13.477 0.091 1 97.31 393 ARG B N 1
ATOM 8894 C CA . ARG B 1 393 ? -14.57 -12.477 0.834 1 97.31 393 ARG B CA 1
ATOM 8895 C C . ARG B 1 393 ? -13.422 -13.133 1.601 1 97.31 393 ARG B C 1
ATOM 8897 O O . ARG B 1 393 ? -12.32 -12.586 1.652 1 97.31 393 ARG B O 1
ATOM 8904 N N . LYS B 1 394 ? -13.672 -14.273 2.189 1 97.56 394 LYS B N 1
ATOM 8905 C CA . LYS B 1 394 ? -12.602 -15.023 2.838 1 97.56 394 LYS B CA 1
ATOM 8906 C C . LYS B 1 394 ? -11.508 -15.398 1.841 1 97.56 394 LYS B C 1
ATOM 8908 O O . LYS B 1 394 ? -10.32 -15.297 2.148 1 97.56 394 LYS B O 1
ATOM 8913 N N . LYS B 1 395 ? -11.938 -15.844 0.696 1 96.62 395 LYS B N 1
ATOM 8914 C CA . LYS B 1 395 ? -11 -16.234 -0.354 1 96.62 395 LYS B CA 1
ATOM 8915 C C . LYS B 1 395 ? -10.156 -15.039 -0.808 1 96.62 395 LYS B C 1
ATOM 8917 O O . LYS B 1 395 ? -8.953 -15.172 -1.029 1 96.62 395 LYS B O 1
ATOM 8922 N N . ILE B 1 396 ? -10.773 -13.875 -0.969 1 97.06 396 ILE B N 1
ATOM 8923 C CA . ILE B 1 396 ? -10.07 -12.656 -1.327 1 97.06 396 ILE B CA 1
ATOM 8924 C C . ILE B 1 396 ? -9.008 -12.344 -0.274 1 97.06 396 ILE B C 1
ATOM 8926 O O . ILE B 1 396 ? -7.852 -12.078 -0.607 1 97.06 396 ILE B O 1
ATOM 8930 N N . PHE B 1 397 ? -9.414 -12.422 1.009 1 97.56 397 PHE B N 1
ATOM 8931 C CA . PHE B 1 397 ? -8.516 -12.062 2.098 1 97.56 397 PHE B CA 1
ATOM 8932 C C . PHE B 1 397 ? -7.305 -12.984 2.135 1 97.56 397 PHE B C 1
ATOM 8934 O O . PHE B 1 397 ? -6.164 -12.523 2.184 1 97.56 397 PHE B O 1
ATOM 8941 N N . ILE B 1 398 ? -7.508 -14.227 2.084 1 97 398 ILE B N 1
ATOM 8942 C CA . ILE B 1 398 ? -6.395 -15.156 2.271 1 97 398 ILE B CA 1
ATOM 8943 C C . ILE B 1 398 ? -5.484 -15.117 1.043 1 97 398 ILE B C 1
ATOM 8945 O O . ILE B 1 398 ? -4.273 -15.312 1.155 1 97 398 ILE B O 1
ATOM 8949 N N . SER B 1 399 ? -6.102 -14.883 -0.176 1 96.62 399 SER B N 1
ATOM 8950 C CA . SER B 1 399 ? -5.285 -14.734 -1.377 1 96.62 399 SER B CA 1
ATOM 8951 C C . SER B 1 399 ? -4.367 -13.523 -1.278 1 96.62 399 SER B C 1
ATOM 8953 O O . SER B 1 399 ? -3.178 -13.609 -1.595 1 96.62 399 SER B O 1
ATOM 8955 N N . ALA B 1 400 ? -4.914 -12.414 -0.796 1 97.44 400 ALA B N 1
ATOM 8956 C CA . ALA B 1 400 ? -4.113 -11.203 -0.626 1 97.44 400 ALA B CA 1
ATOM 8957 C C . ALA B 1 400 ? -3.062 -11.391 0.463 1 97.44 400 ALA B C 1
ATOM 8959 O O . ALA B 1 400 ? -1.909 -10.984 0.296 1 97.44 400 ALA B O 1
ATOM 8960 N N . PHE B 1 401 ? -3.484 -12.008 1.568 1 97.62 401 PHE B N 1
ATOM 8961 C CA . PHE B 1 401 ? -2.586 -12.258 2.689 1 97.62 401 PHE B CA 1
ATOM 8962 C C . PHE B 1 401 ? -1.421 -13.141 2.266 1 97.62 401 PHE B C 1
ATOM 8964 O O . PHE B 1 401 ? -0.262 -12.836 2.549 1 97.62 401 PHE B O 1
ATOM 8971 N N . GLY B 1 402 ? -1.72 -14.188 1.596 1 96.88 402 GLY B N 1
ATOM 8972 C CA . GLY B 1 402 ? -0.685 -15.094 1.127 1 96.88 402 GLY B CA 1
ATOM 8973 C C . GLY B 1 402 ? 0.241 -14.469 0.102 1 96.88 402 GLY B C 1
ATOM 8974 O O . GLY B 1 402 ? 1.455 -14.672 0.147 1 96.88 402 GLY B O 1
ATOM 8975 N N . HIS B 1 403 ? -0.367 -13.758 -0.803 1 97.06 403 HIS B N 1
ATOM 8976 C CA . HIS B 1 403 ? 0.423 -13.102 -1.839 1 97.06 403 HIS B CA 1
ATOM 8977 C C . HIS B 1 403 ? 1.367 -12.062 -1.237 1 97.06 403 HIS B C 1
ATOM 8979 O O . HIS B 1 403 ? 2.508 -11.922 -1.687 1 97.06 403 HIS B O 1
ATOM 8985 N N . ASP B 1 404 ? 0.883 -11.32 -0.288 1 97.62 404 ASP B N 1
ATOM 8986 C CA . ASP B 1 404 ? 1.691 -10.344 0.43 1 97.62 404 ASP B CA 1
ATOM 8987 C C . ASP B 1 404 ? 2.936 -10.992 1.032 1 97.62 404 ASP B C 1
ATOM 8989 O O . ASP B 1 404 ? 4.035 -10.445 0.929 1 97.62 404 ASP B O 1
ATOM 8993 N N . LYS B 1 405 ? 2.816 -12.117 1.645 1 97.94 405 LYS B N 1
ATOM 8994 C CA . LYS B 1 405 ? 3.949 -12.797 2.268 1 97.94 405 LYS B CA 1
ATOM 8995 C C . LYS B 1 405 ? 4.91 -13.344 1.213 1 97.94 405 LYS B C 1
ATOM 8997 O O . LYS B 1 405 ? 6.109 -13.469 1.464 1 97.94 405 LYS B O 1
ATOM 9002 N N . THR B 1 406 ? 4.336 -13.781 0.148 1 96.62 406 THR B N 1
ATOM 9003 C CA . THR B 1 406 ? 5.164 -14.336 -0.919 1 96.62 406 THR B CA 1
ATOM 9004 C C . THR B 1 406 ? 6.062 -13.25 -1.515 1 96.62 406 THR B C 1
ATOM 9006 O O . THR B 1 406 ? 7.273 -13.445 -1.647 1 96.62 406 THR B O 1
ATOM 9009 N N . ILE B 1 407 ? 5.496 -12.156 -1.8 1 97.12 407 ILE B N 1
ATOM 9010 C CA . ILE B 1 407 ? 6.277 -11.102 -2.434 1 97.12 407 ILE B CA 1
ATOM 9011 C C . ILE B 1 407 ? 7.238 -10.492 -1.418 1 97.12 407 ILE B C 1
ATOM 9013 O O . ILE B 1 407 ? 8.352 -10.102 -1.77 1 97.12 407 ILE B O 1
ATOM 9017 N N . ALA B 1 408 ? 6.773 -10.32 -0.194 1 97.75 408 ALA B N 1
ATOM 9018 C CA . ALA B 1 408 ? 7.66 -9.844 0.867 1 97.75 408 ALA B CA 1
ATOM 9019 C C . ALA B 1 408 ? 8.891 -10.742 1.002 1 97.75 408 ALA B C 1
ATOM 9021 O O . ALA B 1 408 ? 10.008 -10.25 1.134 1 97.75 408 ALA B O 1
ATOM 9022 N N . THR B 1 409 ? 8.727 -12.016 0.941 1 97.38 409 THR B N 1
ATOM 9023 C CA . THR B 1 409 ? 9.82 -12.977 1.017 1 97.38 409 THR B CA 1
ATOM 9024 C C . THR B 1 409 ? 10.719 -12.875 -0.215 1 97.38 409 THR B C 1
ATOM 9026 O O . THR B 1 409 ? 11.945 -12.828 -0.095 1 97.38 409 THR B O 1
ATOM 9029 N N . PHE B 1 410 ? 10.078 -12.844 -1.33 1 97 410 PHE B N 1
ATOM 9030 C CA . PHE B 1 410 ? 10.773 -12.844 -2.609 1 97 410 PHE B CA 1
ATOM 9031 C C . PHE B 1 410 ? 11.703 -11.641 -2.723 1 97 410 PHE B C 1
ATOM 9033 O O . PHE B 1 410 ? 12.781 -11.734 -3.309 1 97 410 PHE B O 1
ATOM 9040 N N . LEU B 1 411 ? 11.312 -10.547 -2.141 1 97.06 411 LEU B N 1
ATOM 9041 C CA . LEU B 1 411 ? 12.078 -9.312 -2.266 1 97.06 411 LEU B CA 1
ATOM 9042 C C . LEU B 1 411 ? 12.812 -8.992 -0.97 1 97.06 411 LEU B C 1
ATOM 9044 O O . LEU B 1 411 ? 13.672 -8.109 -0.942 1 97.06 411 LEU B O 1
ATOM 9048 N N . GLY B 1 412 ? 12.516 -9.727 0.115 1 97.06 412 GLY B N 1
ATOM 9049 C CA . GLY B 1 412 ? 13.094 -9.398 1.409 1 97.06 412 GLY B CA 1
ATOM 9050 C C . GLY B 1 412 ? 12.633 -8.062 1.951 1 97.06 412 GLY B C 1
ATOM 9051 O O . GLY B 1 412 ? 13.438 -7.262 2.43 1 97.06 412 GLY B O 1
ATOM 9052 N N . ARG B 1 413 ? 11.367 -7.746 1.816 1 97.62 413 ARG B N 1
ATOM 9053 C CA . ARG B 1 413 ? 10.75 -6.508 2.279 1 97.62 413 ARG B CA 1
ATOM 9054 C C . ARG B 1 413 ? 9.68 -6.793 3.332 1 97.62 413 ARG B C 1
ATOM 9056 O O . ARG B 1 413 ? 9.18 -7.914 3.426 1 97.62 413 ARG B O 1
ATOM 9063 N N . PRO B 1 414 ? 9.367 -5.801 4.172 1 97.19 414 PRO B N 1
ATOM 9064 C CA . PRO B 1 414 ? 8.328 -6.016 5.184 1 97.19 414 PRO B CA 1
ATOM 9065 C C . PRO B 1 414 ? 6.957 -6.309 4.574 1 97.19 414 PRO B C 1
ATOM 9067 O O . PRO B 1 414 ? 6.582 -5.699 3.57 1 97.19 414 PRO B O 1
ATOM 9070 N N . PRO B 1 415 ? 6.254 -7.273 5.148 1 97.31 415 PRO B N 1
ATOM 9071 C CA . PRO B 1 415 ? 4.879 -7.488 4.691 1 97.31 415 PRO B CA 1
ATOM 9072 C C . PRO B 1 415 ? 3.943 -6.348 5.086 1 97.31 415 PRO B C 1
ATOM 9074 O O . PRO B 1 415 ? 4.219 -5.621 6.043 1 97.31 415 PRO B O 1
ATOM 9077 N N . ARG B 1 416 ? 2.816 -6.242 4.402 1 96.94 416 ARG B N 1
ATOM 9078 C CA . ARG B 1 416 ? 1.883 -5.141 4.605 1 96.94 416 ARG B CA 1
ATOM 9079 C C . ARG B 1 416 ? 0.733 -5.555 5.516 1 96.94 416 ARG B C 1
ATOM 9081 O O . ARG B 1 416 ? 0.295 -4.777 6.367 1 96.94 416 ARG B O 1
ATOM 9088 N N . LEU B 1 417 ? 0.221 -6.738 5.266 1 96.31 417 LEU B N 1
ATOM 9089 C CA . LEU B 1 417 ? -0.921 -7.23 6.027 1 96.31 417 LEU B CA 1
ATOM 9090 C C . LEU B 1 417 ? -0.462 -8.07 7.215 1 96.31 417 LEU B C 1
ATOM 9092 O O . LEU B 1 417 ? -0.382 -9.297 7.117 1 96.31 417 LEU B O 1
ATOM 9096 N N . SER B 1 418 ? -0.311 -7.48 8.328 1 96.12 418 SER B N 1
ATOM 9097 C CA . SER B 1 418 ? 0.188 -8.188 9.508 1 96.12 418 SER B CA 1
ATOM 9098 C C . SER B 1 418 ? -0.909 -9.031 10.148 1 96.12 418 SER B C 1
ATOM 9100 O O . SER B 1 418 ? -2.031 -8.562 10.336 1 96.12 418 SER B O 1
ATOM 9102 N N . TYR B 1 419 ? -0.579 -10.258 10.516 1 95.75 419 TYR B N 1
ATOM 9103 C CA . TYR B 1 419 ? -1.543 -11.156 11.141 1 95.75 419 TYR B CA 1
ATOM 9104 C C . TYR B 1 419 ? -1.993 -10.609 12.492 1 95.75 419 TYR B C 1
ATOM 9106 O O . TYR B 1 419 ? -3.055 -10.984 13 1 95.75 419 TYR B O 1
ATOM 9114 N N . ARG B 1 420 ? -1.262 -9.688 13.062 1 94.19 420 ARG B N 1
ATOM 9115 C CA . ARG B 1 420 ? -1.557 -9.133 14.383 1 94.19 420 ARG B CA 1
ATOM 9116 C C . ARG B 1 420 ? -2.852 -8.328 14.359 1 94.19 420 ARG B C 1
ATOM 9118 O O . ARG B 1 420 ? -3.488 -8.141 15.398 1 94.19 420 ARG B O 1
ATOM 9125 N N . TYR B 1 421 ? -3.201 -7.844 13.164 1 96.12 421 TYR B N 1
ATOM 9126 C CA . TYR B 1 421 ? -4.375 -6.988 13.039 1 96.12 421 TYR B CA 1
ATOM 9127 C C . TYR B 1 421 ? -5.5 -7.711 12.305 1 96.12 421 TYR B C 1
ATOM 9129 O O . TYR B 1 421 ? -6.523 -7.109 11.977 1 96.12 421 TYR B O 1
ATOM 9137 N N . CYS B 1 422 ? -5.32 -8.992 11.953 1 95.69 422 CYS B N 1
ATOM 9138 C CA . CYS B 1 422 ? -6.258 -9.688 11.078 1 95.69 422 CYS B CA 1
ATOM 9139 C C . CYS B 1 422 ? -6.914 -10.859 11.797 1 95.69 422 CYS B C 1
ATOM 9141 O O . CYS B 1 422 ? -6.262 -11.555 12.57 1 95.69 422 CYS B O 1
ATOM 9143 N N . LYS B 1 423 ? -8.211 -10.961 11.555 1 92.88 423 LYS B N 1
ATOM 9144 C CA . LYS B 1 423 ? -8.875 -12.195 11.945 1 92.88 423 LYS B CA 1
ATOM 9145 C C . LYS B 1 423 ? -8.609 -13.312 10.938 1 92.88 423 LYS B C 1
ATOM 9147 O O . LYS B 1 423 ? -8.984 -13.195 9.773 1 92.88 423 LYS B O 1
ATOM 9152 N N . MET B 1 424 ? -8 -14.336 11.312 1 90 424 MET B N 1
ATOM 9153 C CA . MET B 1 424 ? -7.461 -15.383 10.453 1 90 424 MET B CA 1
ATOM 9154 C C . MET B 1 424 ? -8.508 -16.453 10.18 1 90 424 MET B C 1
ATOM 9156 O O . MET B 1 424 ? -8.414 -17.562 10.711 1 90 424 MET B O 1
ATOM 9160 N N . GLU B 1 425 ? -9.445 -16.125 9.305 1 92.88 425 GLU B N 1
ATOM 9161 C CA . GLU B 1 425 ? -10.508 -17.062 8.961 1 92.88 425 GLU B CA 1
ATOM 9162 C C . GLU B 1 425 ? -10.305 -17.625 7.555 1 92.88 425 GLU B C 1
ATOM 9164 O O . GLU B 1 425 ? -10.188 -16.859 6.586 1 92.88 425 GLU B O 1
ATOM 9169 N N . SER B 1 426 ? -10.336 -18.938 7.41 1 94.75 426 SER B N 1
ATOM 9170 C CA . SER B 1 426 ? -10.203 -19.594 6.117 1 94.75 426 SER B CA 1
ATOM 9171 C C . SER B 1 426 ? -11.57 -19.891 5.5 1 94.75 426 SER B C 1
ATOM 9173 O O . SER B 1 426 ? -12.547 -20.109 6.219 1 94.75 426 SER B O 1
ATOM 9175 N N . PRO B 1 427 ? -11.656 -19.859 4.156 1 96.5 427 PRO B N 1
ATOM 9176 C CA . PRO B 1 427 ? -12.875 -20.375 3.529 1 96.5 427 PRO B CA 1
ATOM 9177 C C . PRO B 1 427 ? -13.062 -21.875 3.766 1 96.5 427 PRO B C 1
ATOM 9179 O O . PRO B 1 427 ? -12.117 -22.578 4.137 1 96.5 427 PRO B O 1
ATOM 9182 N N . LEU B 1 428 ? -14.266 -22.266 3.582 1 97.31 428 LEU B N 1
ATOM 9183 C CA . LEU B 1 428 ? -14.555 -23.688 3.688 1 97.31 428 LEU B CA 1
ATOM 9184 C C . LEU B 1 428 ? -13.961 -24.453 2.512 1 97.31 428 LEU B C 1
ATOM 9186 O O . LEU B 1 428 ? -13.758 -23.891 1.434 1 97.31 428 LEU B O 1
ATOM 9190 N N . ASP B 1 429 ? -13.57 -25.688 2.775 1 96.12 429 ASP B N 1
ATOM 9191 C CA . ASP B 1 429 ? -12.992 -26.547 1.745 1 96.12 429 ASP B CA 1
ATOM 9192 C C . ASP B 1 429 ? -14.062 -27.078 0.799 1 96.12 429 ASP B C 1
ATOM 9194 O O . ASP B 1 429 ? -14.344 -28.281 0.783 1 96.12 429 ASP B O 1
ATOM 9198 N N . LEU B 1 430 ? -14.578 -26.172 -0.001 1 95.38 430 LEU B N 1
ATOM 9199 C CA . LEU B 1 430 ? -15.633 -26.453 -0.973 1 95.38 430 LEU B CA 1
ATOM 9200 C C . LEU B 1 430 ? -15.188 -26.062 -2.381 1 95.38 430 LEU B C 1
ATOM 9202 O O . LEU B 1 430 ? -14.344 -25.188 -2.549 1 95.38 430 LEU B O 1
ATOM 9206 N N . SER B 1 431 ? -15.703 -26.766 -3.383 1 91.5 431 SER B N 1
ATOM 9207 C CA . SER B 1 431 ? -15.492 -26.359 -4.77 1 91.5 431 SER B CA 1
ATOM 9208 C C . SER B 1 431 ? -16.266 -25.094 -5.098 1 91.5 431 SER B C 1
ATOM 9210 O O . SER B 1 431 ? -17.188 -24.719 -4.371 1 91.5 431 SER B O 1
ATOM 9212 N N . ASP B 1 432 ? -15.992 -24.453 -6.203 1 91.56 432 ASP B N 1
ATOM 9213 C CA . ASP B 1 432 ? -16.719 -23.266 -6.656 1 91.56 432 ASP B CA 1
ATOM 9214 C C . ASP B 1 432 ? -18.203 -23.547 -6.809 1 91.56 432 ASP B C 1
ATOM 9216 O O . ASP B 1 432 ? -19.047 -22.75 -6.383 1 91.56 432 ASP B O 1
ATOM 9220 N N . ASP B 1 433 ? -18.484 -24.703 -7.355 1 93 433 ASP B N 1
ATOM 9221 C CA . ASP B 1 433 ? -19.875 -25.078 -7.605 1 93 433 ASP B CA 1
ATOM 9222 C C . ASP B 1 433 ? -20.641 -25.281 -6.293 1 93 433 ASP B C 1
ATOM 9224 O O . ASP B 1 433 ? -21.812 -24.922 -6.188 1 93 433 ASP B O 1
ATOM 9228 N N . GLU B 1 434 ? -19.984 -25.844 -5.363 1 95.06 434 GLU B N 1
ATOM 9229 C CA . GLU B 1 434 ? -20.609 -26.078 -4.07 1 95.06 434 GLU B CA 1
ATOM 9230 C C . GLU B 1 434 ? -20.859 -24.766 -3.33 1 95.06 434 GLU B C 1
ATOM 9232 O O . GLU B 1 434 ? -21.906 -24.594 -2.697 1 95.06 434 GLU B O 1
ATOM 9237 N N . VAL B 1 435 ? -19.953 -23.812 -3.396 1 96.19 435 VAL B N 1
ATOM 9238 C CA . VAL B 1 435 ? -20.062 -22.531 -2.701 1 96.19 435 VAL B CA 1
ATOM 9239 C C . VAL B 1 435 ? -21.266 -21.766 -3.244 1 96.19 435 VAL B C 1
ATOM 9241 O O . VAL B 1 435 ? -21.984 -21.109 -2.484 1 96.19 435 VAL B O 1
ATOM 9244 N N . VAL B 1 436 ? -21.484 -21.812 -4.574 1 96.38 436 VAL B N 1
ATOM 9245 C CA . VAL B 1 436 ? -22.531 -20.984 -5.176 1 96.38 436 VAL B CA 1
ATOM 9246 C C . VAL B 1 436 ? -23.844 -21.75 -5.191 1 96.38 436 VAL B C 1
ATOM 9248 O O . VAL B 1 436 ? -24.875 -21.219 -5.605 1 96.38 436 VAL B O 1
ATOM 9251 N N . SER B 1 437 ? -23.828 -23.031 -4.695 1 96.12 437 SER B N 1
ATOM 9252 C CA . SER B 1 437 ? -25.062 -23.797 -4.637 1 96.12 437 SER B CA 1
ATOM 9253 C C . SER B 1 437 ? -26 -23.25 -3.566 1 96.12 437 SER B C 1
ATOM 9255 O O . SER B 1 437 ? -25.609 -22.422 -2.75 1 96.12 437 SER B O 1
ATOM 9257 N N . GLU B 1 438 ? -27.281 -23.703 -3.619 1 95.25 438 GLU B N 1
ATOM 9258 C CA . GLU B 1 438 ? -28.297 -23.203 -2.711 1 95.25 438 GLU B CA 1
ATOM 9259 C C . GLU B 1 438 ? -29.125 -24.344 -2.127 1 95.25 438 GLU B C 1
ATOM 9261 O O . GLU B 1 438 ? -29.047 -25.469 -2.598 1 95.25 438 GLU B O 1
ATOM 9266 N N . GLY B 1 439 ? -29.781 -24.031 -1.051 1 94.5 439 GLY B N 1
ATOM 9267 C CA . GLY B 1 439 ? -30.766 -24.938 -0.486 1 94.5 439 GLY B CA 1
ATOM 9268 C C . GLY B 1 439 ? -30.188 -26.281 -0.075 1 94.5 439 GLY B C 1
ATOM 9269 O O . GLY B 1 439 ? -29.203 -26.344 0.657 1 94.5 439 GLY B O 1
ATOM 9270 N N . ALA B 1 440 ? -30.781 -27.297 -0.659 1 96 440 ALA B N 1
ATOM 9271 C CA . ALA B 1 440 ? -30.453 -28.672 -0.261 1 96 440 ALA B CA 1
ATOM 9272 C C . ALA B 1 440 ? -29.047 -29.047 -0.726 1 96 440 ALA B C 1
ATOM 9274 O O . ALA B 1 440 ? -28.328 -29.766 -0.028 1 96 440 ALA B O 1
ATOM 9275 N N . ASP B 1 441 ? -28.75 -28.609 -1.861 1 96.31 441 ASP B N 1
ATOM 9276 C CA . ASP B 1 441 ? -27.438 -28.922 -2.395 1 96.31 441 ASP B CA 1
ATOM 9277 C C . ASP B 1 441 ? -26.328 -28.328 -1.526 1 96.31 441 ASP B C 1
ATOM 9279 O O . ASP B 1 441 ? -25.312 -28.969 -1.272 1 96.31 441 ASP B O 1
ATOM 9283 N N . LEU B 1 442 ? -26.562 -27.141 -1.112 1 96.44 442 LEU B N 1
ATOM 9284 C CA . LEU B 1 442 ? -25.594 -26.484 -0.242 1 96.44 442 LEU B CA 1
ATOM 9285 C C . LEU B 1 442 ? -25.5 -27.188 1.106 1 96.44 442 LEU B C 1
ATOM 9287 O O . LEU B 1 442 ? -24.406 -27.406 1.635 1 96.44 442 LEU B O 1
ATOM 9291 N N . GLN B 1 443 ? -26.609 -27.547 1.611 1 96.88 443 GLN B N 1
ATOM 9292 C CA . GLN B 1 443 ? -26.641 -28.234 2.898 1 96.88 443 GLN B CA 1
ATOM 9293 C C . GLN B 1 443 ? -25.922 -29.578 2.816 1 96.88 443 GLN B C 1
ATOM 9295 O O . GLN B 1 443 ? -25.234 -29.969 3.76 1 96.88 443 GLN B O 1
ATOM 9300 N N . ALA B 1 444 ? -26.141 -30.172 1.729 1 96.75 444 ALA B N 1
ATOM 9301 C CA . ALA B 1 444 ? -25.453 -31.438 1.521 1 96.75 444 ALA B CA 1
ATOM 9302 C C . ALA B 1 444 ? -23.938 -31.266 1.48 1 96.75 444 ALA B C 1
ATOM 9304 O O . ALA B 1 444 ? -23.203 -32.062 2.043 1 96.75 444 ALA B O 1
ATOM 9305 N N . ALA B 1 445 ? -23.469 -30.297 0.785 1 96.69 445 ALA B N 1
ATOM 9306 C CA . ALA B 1 445 ? -22.047 -30 0.706 1 96.69 445 ALA B CA 1
ATOM 9307 C C . ALA B 1 445 ? -21.469 -29.672 2.082 1 96.69 445 ALA B C 1
ATOM 9309 O O . ALA B 1 445 ? -20.391 -30.141 2.441 1 96.69 445 ALA B O 1
ATOM 9310 N N . LEU B 1 446 ? -22.188 -28.938 2.871 1 97.31 446 LEU B N 1
ATOM 9311 C CA . LEU B 1 446 ? -21.766 -28.5 4.195 1 97.31 446 LEU B CA 1
ATOM 9312 C C . LEU B 1 446 ? -21.688 -29.688 5.156 1 97.31 446 LEU B C 1
ATOM 9314 O O . LEU B 1 446 ? -20.828 -29.719 6.047 1 97.31 446 LEU B O 1
ATOM 9318 N N . SER B 1 447 ? -22.547 -30.594 4.941 1 96.81 447 SER B N 1
ATOM 9319 C CA . SER B 1 447 ? -22.609 -31.75 5.824 1 96.81 447 SER B CA 1
ATOM 9320 C C . SER B 1 447 ? -21.391 -32.656 5.625 1 96.81 447 SER B C 1
ATOM 9322 O O . SER B 1 447 ? -21.094 -33.5 6.469 1 96.81 447 SER B O 1
ATOM 9324 N N . GLN B 1 448 ? -20.703 -32.469 4.562 1 95.75 448 GLN B N 1
ATOM 9325 C CA . GLN B 1 448 ? -19.547 -33.281 4.246 1 95.75 448 GLN B CA 1
ATOM 9326 C C . GLN B 1 448 ? -18.266 -32.688 4.77 1 95.75 448 GLN B C 1
ATOM 9328 O O . GLN B 1 448 ? -17.172 -33.156 4.492 1 95.75 448 GLN B O 1
ATOM 9333 N N . LEU B 1 449 ? -18.312 -31.656 5.492 1 97.06 449 LEU B N 1
ATOM 9334 C CA . LEU B 1 449 ? -17.156 -31 6.078 1 97.06 449 LEU B CA 1
ATOM 9335 C C . LEU B 1 449 ? -16.938 -31.469 7.516 1 97.06 449 LEU B C 1
ATOM 9337 O O . LEU B 1 449 ? -17.891 -31.828 8.211 1 97.06 449 LEU B O 1
ATOM 9341 N N . ASP B 1 450 ? -15.742 -31.516 7.934 1 95.38 450 ASP B N 1
ATOM 9342 C CA . ASP B 1 450 ? -15.461 -31.812 9.336 1 95.38 450 ASP B CA 1
ATOM 9343 C C . ASP B 1 450 ? -15.531 -30.562 10.195 1 95.38 450 ASP B C 1
ATOM 9345 O O . ASP B 1 450 ? -15.914 -29.484 9.711 1 95.38 450 ASP B O 1
ATOM 9349 N N . GLY B 1 451 ? -15.141 -30.625 11.438 1 93.19 451 GLY B N 1
ATOM 9350 C CA . GLY B 1 451 ? -15.266 -29.531 12.383 1 93.19 451 GLY B CA 1
ATOM 9351 C C . GLY B 1 451 ? -14.328 -28.375 12.094 1 93.19 451 GLY B C 1
ATOM 9352 O O . GLY B 1 451 ? -14.578 -27.234 12.508 1 93.19 451 GLY B O 1
ATOM 9353 N N . ASN B 1 452 ? -13.281 -28.672 11.273 1 93.38 452 ASN B N 1
ATOM 9354 C CA . ASN B 1 452 ? -12.312 -27.625 10.953 1 93.38 452 ASN B CA 1
ATOM 9355 C C . ASN B 1 452 ? -12.539 -27.062 9.555 1 93.38 452 ASN B C 1
ATOM 9357 O O . ASN B 1 452 ? -11.766 -26.219 9.086 1 93.38 452 ASN B O 1
ATOM 9361 N N . GLY B 1 453 ? -13.602 -27.531 8.875 1 95.88 453 GLY B N 1
ATOM 9362 C CA . GLY B 1 453 ? -13.977 -26.984 7.578 1 95.88 453 GLY B CA 1
ATOM 9363 C C . GLY B 1 453 ? -13.344 -27.719 6.414 1 95.88 453 GLY B C 1
ATOM 9364 O O . GLY B 1 453 ? -13.445 -27.297 5.266 1 95.88 453 GLY B O 1
ATOM 9365 N N . TRP B 1 454 ? -12.617 -28.875 6.652 1 96.25 454 TRP B N 1
ATOM 9366 C CA . TRP B 1 454 ? -12.023 -29.672 5.59 1 96.25 454 TRP B CA 1
ATOM 9367 C C . TRP B 1 454 ? -13.055 -30.625 4.984 1 96.25 454 TRP B C 1
ATOM 9369 O O . TRP B 1 454 ? -13.883 -31.188 5.699 1 96.25 454 TRP B O 1
ATOM 9379 N N . ASN B 1 455 ? -13.039 -30.781 3.676 1 93.94 455 ASN B N 1
ATOM 9380 C CA . ASN B 1 455 ? -13.906 -31.797 3.107 1 93.94 455 ASN B CA 1
ATOM 9381 C C . ASN B 1 455 ? -13.469 -33.219 3.51 1 93.94 455 ASN B C 1
ATOM 9383 O O . ASN B 1 455 ? -12.273 -33.469 3.682 1 93.94 455 ASN B O 1
ATOM 9387 N N . THR B 1 456 ? -14.359 -34.094 3.613 1 93.44 456 THR B N 1
ATOM 9388 C CA . THR B 1 456 ? -14.07 -35.438 4.125 1 93.44 456 THR B CA 1
ATOM 9389 C C . THR B 1 456 ? -14.016 -36.438 2.984 1 93.44 456 THR B C 1
ATOM 9391 O O . THR B 1 456 ? -13.859 -37.625 3.223 1 93.44 456 THR B O 1
ATOM 9394 N N . LYS B 1 457 ? -14.164 -36.031 1.802 1 89.12 457 LYS B N 1
ATOM 9395 C CA . LYS B 1 457 ? -14.203 -36.938 0.659 1 89.12 457 LYS B CA 1
ATOM 9396 C C . LYS B 1 457 ? -12.836 -37.031 -0.006 1 89.12 457 LYS B C 1
ATOM 9398 O O . LYS B 1 457 ? -12.656 -37.812 -0.953 1 89.12 457 LYS B O 1
ATOM 9403 N N . GLY B 1 458 ? -11.883 -36.219 0.48 1 85.5 458 GLY B N 1
ATOM 9404 C CA . GLY B 1 458 ? -10.531 -36.281 -0.042 1 85.5 458 GLY B CA 1
ATOM 9405 C C . GLY B 1 458 ? -10.344 -35.5 -1.332 1 85.5 458 GLY B C 1
ATOM 9406 O O . GLY B 1 458 ? -9.352 -35.688 -2.041 1 85.5 458 GLY B O 1
ATOM 9407 N N . HIS B 1 459 ? -11.336 -34.656 -1.697 1 83.19 459 HIS B N 1
ATOM 9408 C CA . HIS B 1 459 ? -11.219 -33.844 -2.896 1 83.19 459 HIS B CA 1
ATOM 9409 C C . HIS B 1 459 ? -10.203 -32.719 -2.697 1 83.19 459 HIS B C 1
ATOM 9411 O O . HIS B 1 459 ? -10.125 -32.125 -1.62 1 83.19 459 HIS B O 1
ATOM 9417 N N . LEU B 1 460 ? -9.414 -32.531 -3.736 1 82.62 460 LEU B N 1
ATOM 9418 C CA . LEU B 1 460 ? -8.43 -31.453 -3.688 1 82.62 460 LEU B CA 1
ATOM 9419 C C . LEU B 1 460 ? -8.898 -30.25 -4.488 1 82.62 460 LEU B C 1
ATOM 9421 O O . LEU B 1 460 ? -8.453 -30.031 -5.617 1 82.62 460 LEU B O 1
ATOM 9425 N N . HIS B 1 461 ? -9.641 -29.422 -3.811 1 83.12 461 HIS B N 1
ATOM 9426 C CA . HIS B 1 461 ? -10.117 -28.188 -4.426 1 83.12 461 HIS B CA 1
ATOM 9427 C C . HIS B 1 461 ? -9.062 -27.078 -4.355 1 83.12 461 HIS B C 1
ATOM 9429 O O . HIS B 1 461 ? -8.078 -27.203 -3.617 1 83.12 461 HIS B O 1
ATOM 9435 N N . ARG B 1 462 ? -9.203 -26.078 -5.145 1 84.56 462 ARG B N 1
ATOM 9436 C CA . ARG B 1 462 ? -8.344 -24.906 -5.012 1 84.56 462 ARG B CA 1
ATOM 9437 C C . ARG B 1 462 ? -8.359 -24.375 -3.584 1 84.56 462 ARG B C 1
ATOM 9439 O O . ARG B 1 462 ? -7.316 -24 -3.043 1 84.56 462 ARG B O 1
ATOM 9446 N N . ASN B 1 463 ? -9.523 -24.328 -2.93 1 89.94 463 ASN B N 1
ATOM 9447 C CA . ASN B 1 463 ? -9.641 -23.844 -1.557 1 89.94 463 ASN B CA 1
ATOM 9448 C C . ASN B 1 463 ? -8.883 -24.734 -0.582 1 89.94 463 ASN B C 1
ATOM 9450 O O . ASN B 1 463 ? -8.43 -24.281 0.469 1 89.94 463 ASN B O 1
ATOM 9454 N N . THR B 1 464 ? -8.828 -26.047 -0.933 1 90.06 464 THR B N 1
ATOM 9455 C CA . THR B 1 464 ? -8.047 -26.953 -0.091 1 90.06 464 THR B CA 1
ATOM 9456 C C . THR B 1 464 ? -6.609 -26.453 0.043 1 90.06 464 THR B C 1
ATOM 9458 O O . THR B 1 464 ? -6.102 -26.297 1.156 1 90.06 464 THR B O 1
ATOM 9461 N N . TRP B 1 465 ? -6.059 -26.109 -1.044 1 87.56 465 TRP B N 1
ATOM 9462 C CA . TRP B 1 465 ? -4.656 -25.719 -1.064 1 87.56 465 TRP B CA 1
ATOM 9463 C C . TRP B 1 465 ? -4.488 -24.281 -0.556 1 87.56 465 TRP B C 1
ATOM 9465 O O . TRP B 1 465 ? -3.48 -23.953 0.075 1 87.56 465 TRP B O 1
ATOM 9475 N N . LEU B 1 466 ? -5.449 -23.469 -0.862 1 90.94 466 LEU B N 1
ATOM 9476 C CA . LEU B 1 466 ? -5.387 -22.094 -0.365 1 90.94 466 LEU B CA 1
ATOM 9477 C C . LEU B 1 466 ? -5.41 -22.062 1.159 1 90.94 466 LEU B C 1
ATOM 9479 O O . LEU B 1 466 ? -4.754 -21.219 1.78 1 90.94 466 LEU B O 1
ATOM 9483 N N . ARG B 1 467 ? -6.164 -22.953 1.769 1 94.38 467 ARG B N 1
ATOM 9484 C CA . ARG B 1 467 ? -6.223 -23.062 3.223 1 94.38 467 ARG B CA 1
ATOM 9485 C C . ARG B 1 467 ? -4.863 -23.438 3.799 1 94.38 467 ARG B C 1
ATOM 9487 O O . ARG B 1 467 ? -4.438 -22.891 4.812 1 94.38 467 ARG B O 1
ATOM 9494 N N . VAL B 1 468 ? -4.207 -24.344 3.121 1 93 468 VAL B N 1
ATOM 9495 C CA . VAL B 1 468 ? -2.887 -24.766 3.57 1 93 468 VAL B CA 1
ATOM 9496 C C . VAL B 1 468 ? -1.9 -23.609 3.459 1 93 468 VAL B C 1
ATOM 9498 O O . VAL B 1 468 ? -1.155 -23.328 4.398 1 93 468 VAL B O 1
ATOM 9501 N N . TRP B 1 469 ? -1.969 -23 2.328 1 94.06 469 TRP B N 1
ATOM 9502 C CA . TRP B 1 469 ? -1.034 -21.906 2.107 1 94.06 469 TRP B CA 1
ATOM 9503 C C . TRP B 1 469 ? -1.284 -20.781 3.096 1 94.06 469 TRP B C 1
ATOM 9505 O O . TRP B 1 469 ? -0.343 -20.125 3.551 1 94.06 469 TRP B O 1
ATOM 9515 N N . PHE B 1 470 ? -2.488 -20.547 3.375 1 95.75 470 PHE B N 1
ATOM 9516 C CA . PHE B 1 470 ? -2.867 -19.5 4.316 1 95.75 470 PHE B CA 1
ATOM 9517 C C . PHE B 1 470 ? -2.197 -19.719 5.668 1 95.75 470 PHE B C 1
ATOM 9519 O O . PHE B 1 470 ? -1.618 -18.781 6.238 1 95.75 470 PHE B O 1
ATOM 9526 N N . LYS B 1 471 ? -2.242 -20.891 6.156 1 94.88 471 LYS B N 1
ATOM 9527 C CA . LYS B 1 471 ? -1.613 -21.234 7.43 1 94.88 471 LYS B CA 1
ATOM 9528 C C . LYS B 1 471 ? -0.094 -21.125 7.336 1 94.88 471 LYS B C 1
ATOM 9530 O O . LYS B 1 471 ? 0.557 -20.641 8.273 1 94.88 471 LYS B O 1
ATOM 9535 N N . GLN B 1 472 ? 0.436 -21.531 6.207 1 95.25 472 GLN B N 1
ATOM 9536 C CA . GLN B 1 472 ? 1.873 -21.438 5.98 1 95.25 472 GLN B CA 1
ATOM 9537 C C . GLN B 1 472 ? 2.312 -19.969 5.918 1 95.25 472 GLN B C 1
ATOM 9539 O O . GLN B 1 472 ? 3.393 -19.625 6.398 1 95.25 472 GLN B O 1
ATOM 9544 N N . ALA B 1 473 ? 1.481 -19.156 5.305 1 96.75 473 ALA B N 1
ATOM 9545 C CA . ALA B 1 473 ? 1.792 -17.75 5.148 1 96.75 473 ALA B CA 1
ATOM 9546 C C . ALA B 1 473 ? 1.897 -17.047 6.508 1 96.75 473 ALA B C 1
ATOM 9548 O O . ALA B 1 473 ? 2.713 -16.141 6.688 1 96.75 473 ALA B O 1
ATOM 9549 N N . ARG B 1 474 ? 1.076 -17.438 7.426 1 96.62 474 ARG B N 1
ATOM 9550 C CA . ARG B 1 474 ? 1.168 -16.891 8.773 1 96.62 474 ARG B CA 1
ATOM 9551 C C . ARG B 1 474 ? 2.518 -17.203 9.406 1 96.62 474 ARG B C 1
ATOM 9553 O O . ARG B 1 474 ? 3.146 -16.328 10.008 1 96.62 474 ARG B O 1
ATOM 9560 N N . LEU B 1 475 ? 2.99 -18.391 9.25 1 97 475 LEU B N 1
ATOM 9561 C CA . LEU B 1 475 ? 4.289 -18.797 9.773 1 97 475 LEU B CA 1
ATOM 9562 C C . LEU B 1 475 ? 5.418 -18.078 9.047 1 97 475 LEU B C 1
ATOM 9564 O O . LEU B 1 475 ? 6.414 -17.688 9.664 1 97 475 LEU B O 1
ATOM 9568 N N . ARG B 1 476 ? 5.227 -17.938 7.742 1 97.19 476 ARG B N 1
ATOM 9569 C CA . ARG B 1 476 ? 6.207 -17.203 6.945 1 97.19 476 ARG B CA 1
ATOM 9570 C C . ARG B 1 476 ? 6.395 -15.789 7.477 1 97.19 476 ARG B C 1
ATOM 9572 O O . ARG B 1 476 ? 7.508 -15.258 7.461 1 97.19 476 ARG B O 1
ATOM 9579 N N . GLU B 1 477 ? 5.332 -15.148 7.914 1 96.94 477 GLU B N 1
ATOM 9580 C CA . GLU B 1 477 ? 5.445 -13.805 8.469 1 96.94 477 GLU B CA 1
ATOM 9581 C C . GLU B 1 477 ? 6.285 -13.797 9.742 1 96.94 477 GLU B C 1
ATOM 9583 O O . GLU B 1 477 ? 7.062 -12.875 9.977 1 96.94 477 GLU B O 1
ATOM 9588 N N . GLU B 1 478 ? 6.121 -14.773 10.586 1 96.62 478 GLU B N 1
ATOM 9589 C CA . GLU B 1 478 ? 6.941 -14.875 11.789 1 96.62 478 GLU B CA 1
ATOM 9590 C C . GLU B 1 478 ? 8.422 -15.031 11.438 1 96.62 478 GLU B C 1
ATOM 9592 O O . GLU B 1 478 ? 9.281 -14.453 12.109 1 96.62 478 GLU B O 1
ATOM 9597 N N . ILE B 1 479 ? 8.672 -15.781 10.445 1 97.62 479 ILE B N 1
ATOM 9598 C CA . ILE B 1 479 ? 10.047 -15.969 9.992 1 97.62 479 ILE B CA 1
ATOM 9599 C C . ILE B 1 479 ? 10.586 -14.648 9.438 1 97.62 479 ILE B C 1
ATOM 9601 O O . ILE B 1 479 ? 11.75 -14.297 9.672 1 97.62 479 ILE B O 1
ATOM 9605 N N . LEU B 1 480 ? 9.75 -13.938 8.688 1 97.31 480 LEU B N 1
ATOM 9606 C CA . LEU B 1 480 ? 10.148 -12.641 8.156 1 97.31 480 LEU B CA 1
ATOM 9607 C C . LEU B 1 480 ? 10.508 -11.68 9.281 1 97.31 480 LEU B C 1
ATOM 9609 O O . LEU B 1 480 ? 11.453 -10.898 9.164 1 97.31 480 LEU B O 1
ATOM 9613 N N . GLU B 1 481 ? 9.734 -11.727 10.328 1 95.56 481 GLU B N 1
ATOM 9614 C CA . GLU B 1 481 ? 10.031 -10.852 11.469 1 95.56 481 GLU B CA 1
ATOM 9615 C C . GLU B 1 481 ? 11.398 -11.172 12.062 1 95.56 481 GLU B C 1
ATOM 9617 O O . GLU B 1 481 ? 12.125 -10.266 12.484 1 95.56 481 GLU B O 1
ATOM 9622 N N . ILE B 1 482 ? 11.758 -12.414 12.094 1 95.56 482 ILE B N 1
ATOM 9623 C CA . ILE B 1 482 ? 13.062 -12.828 12.602 1 95.56 482 ILE B CA 1
ATOM 9624 C C . ILE B 1 482 ? 14.156 -12.391 11.625 1 95.56 482 ILE B C 1
ATOM 9626 O O . ILE B 1 482 ? 15.148 -11.789 12.031 1 95.56 482 ILE B O 1
ATOM 9630 N N . ALA B 1 483 ? 13.945 -12.656 10.359 1 95.88 483 ALA B N 1
ATOM 9631 C CA . ALA B 1 483 ? 14.977 -12.469 9.344 1 95.88 483 ALA B CA 1
ATOM 9632 C C . ALA B 1 483 ? 15.203 -10.984 9.062 1 95.88 483 ALA B C 1
ATOM 9634 O O . ALA B 1 483 ? 16.344 -10.562 8.812 1 95.88 483 ALA B O 1
ATOM 9635 N N . LEU B 1 484 ? 14.125 -10.188 9.078 1 95.06 484 LEU B N 1
ATOM 9636 C CA . LEU B 1 484 ? 14.203 -8.789 8.656 1 95.06 484 LEU B CA 1
ATOM 9637 C C . LEU B 1 484 ? 14.164 -7.855 9.859 1 95.06 484 LEU B C 1
ATOM 9639 O O . LEU B 1 484 ? 14.438 -6.66 9.734 1 95.06 484 LEU B O 1
ATOM 9643 N N . GLY B 1 485 ? 13.781 -8.375 11.016 1 90.81 485 GLY B N 1
ATOM 9644 C CA . GLY B 1 485 ? 13.57 -7.539 12.188 1 90.81 485 GLY B CA 1
ATOM 9645 C C . GLY B 1 485 ? 14.852 -6.91 12.703 1 90.81 485 GLY B C 1
ATOM 9646 O O . GLY B 1 485 ? 15.945 -7.336 12.352 1 90.81 485 GLY B O 1
ATOM 9647 N N . THR B 1 486 ? 14.641 -5.922 13.492 1 84.06 486 THR B N 1
ATOM 9648 C CA . THR B 1 486 ? 15.773 -5.191 14.039 1 84.06 486 THR B CA 1
ATOM 9649 C C . THR B 1 486 ? 16.094 -5.68 15.453 1 84.06 486 THR B C 1
ATOM 9651 O O . THR B 1 486 ? 17.172 -5.418 15.977 1 84.06 486 THR B O 1
ATOM 9654 N N . ASP B 1 487 ? 15.172 -6.426 15.961 1 79.38 487 ASP B N 1
ATOM 9655 C CA . ASP B 1 487 ? 15.359 -6.926 17.312 1 79.38 487 ASP B CA 1
ATOM 9656 C C . ASP B 1 487 ? 16.375 -8.07 17.344 1 79.38 487 ASP B C 1
ATOM 9658 O O . ASP B 1 487 ? 16.359 -8.945 16.484 1 79.38 487 ASP B O 1
ATOM 9662 N N . GLU B 1 488 ? 17.25 -8.047 18.281 1 78.19 488 GLU B N 1
ATOM 9663 C CA . GLU B 1 488 ? 18.281 -9.078 18.391 1 78.19 488 GLU B CA 1
ATOM 9664 C C . GLU B 1 488 ? 18.047 -9.977 19.594 1 78.19 488 GLU B C 1
ATOM 9666 O O . GLU B 1 488 ? 18.766 -10.961 19.797 1 78.19 488 GLU B O 1
ATOM 9671 N N . GLU B 1 489 ? 16.891 -9.742 20.156 1 80.75 489 GLU B N 1
ATOM 9672 C CA . GLU B 1 489 ? 16.672 -10.5 21.391 1 80.75 489 GLU B CA 1
ATOM 9673 C C . GLU B 1 489 ? 15.898 -11.781 21.109 1 80.75 489 GLU B C 1
ATOM 9675 O O . GLU B 1 489 ? 14.992 -11.797 20.281 1 80.75 489 GLU B O 1
ATOM 9680 N N . ASP B 1 490 ? 16.328 -12.852 21.703 1 88 490 ASP B N 1
ATOM 9681 C CA . ASP B 1 490 ? 15.625 -14.125 21.828 1 88 490 ASP B CA 1
ATOM 9682 C C . ASP B 1 490 ? 15.367 -14.75 20.453 1 88 490 ASP B C 1
ATOM 9684 O O . ASP B 1 490 ? 14.297 -15.312 20.219 1 88 490 ASP B O 1
ATOM 9688 N N . ILE B 1 491 ? 16.234 -14.625 19.547 1 90.81 491 ILE B N 1
ATOM 9689 C CA . ILE B 1 491 ? 16.078 -15.125 18.188 1 90.81 491 ILE B CA 1
ATOM 9690 C C . ILE B 1 491 ? 16.016 -16.656 18.203 1 90.81 491 ILE B C 1
ATOM 9692 O O . ILE B 1 491 ? 15.211 -17.25 17.5 1 90.81 491 ILE B O 1
ATOM 9696 N N . ALA B 1 492 ? 16.891 -17.297 18.984 1 91.44 492 ALA B N 1
ATOM 9697 C CA . ALA B 1 492 ? 16.938 -18.766 19.062 1 91.44 492 ALA B CA 1
ATOM 9698 C C . ALA B 1 492 ? 15.602 -19.312 19.562 1 91.44 492 ALA B C 1
ATOM 9700 O O . ALA B 1 492 ? 15.094 -20.297 19.016 1 91.44 492 ALA B O 1
ATOM 9701 N N . GLN B 1 493 ? 15.109 -18.656 20.578 1 93.75 493 GLN B N 1
ATOM 9702 C CA . GLN B 1 493 ? 13.828 -19.094 21.125 1 93.75 493 GLN B CA 1
ATOM 9703 C C . GLN B 1 493 ? 12.695 -18.891 20.125 1 93.75 493 GLN B C 1
ATOM 9705 O O . GLN B 1 493 ? 11.82 -19.75 20 1 93.75 493 GLN B O 1
ATOM 9710 N N . GLN B 1 494 ? 12.688 -17.797 19.516 1 93.94 494 GLN B N 1
ATOM 9711 C CA . GLN B 1 494 ? 11.664 -17.516 18.516 1 93.94 494 GLN B CA 1
ATOM 9712 C C . GLN B 1 494 ? 11.703 -18.531 17.375 1 93.94 494 GLN B C 1
ATOM 9714 O O . GLN B 1 494 ? 10.664 -19 16.922 1 93.94 494 GLN B O 1
ATOM 9719 N N . THR B 1 495 ? 12.906 -18.844 16.922 1 94.25 495 THR B N 1
ATOM 9720 C CA . THR B 1 495 ? 13.062 -19.781 15.812 1 94.25 495 THR B CA 1
ATOM 9721 C C . THR B 1 495 ? 12.57 -21.172 16.219 1 94.25 495 THR B C 1
ATOM 9723 O O . THR B 1 495 ? 11.938 -21.875 15.422 1 94.25 495 THR B O 1
ATOM 9726 N N . GLU B 1 496 ? 12.883 -21.531 17.391 1 95 496 GLU B N 1
ATOM 9727 C CA . GLU B 1 496 ? 12.422 -22.828 17.875 1 95 496 GLU B CA 1
ATOM 9728 C C . GLU B 1 496 ? 10.906 -22.875 17.984 1 95 496 GLU B C 1
ATOM 9730 O O . GLU B 1 496 ? 10.281 -23.891 17.688 1 95 496 GLU B O 1
ATOM 9735 N N . GLN B 1 497 ? 10.344 -21.797 18.406 1 96.06 497 GLN B N 1
ATOM 9736 C CA . GLN B 1 497 ? 8.883 -21.719 18.5 1 96.06 497 GLN B CA 1
ATOM 9737 C C . GLN B 1 497 ? 8.25 -21.875 17.109 1 96.06 497 GLN B C 1
ATOM 9739 O O . GLN B 1 497 ? 7.238 -22.562 16.969 1 96.06 497 GLN B O 1
ATOM 9744 N N . VAL B 1 498 ? 8.82 -21.219 16.141 1 96.88 498 VAL B N 1
ATOM 9745 C CA . VAL B 1 498 ? 8.297 -21.297 14.781 1 96.88 498 VAL B CA 1
ATOM 9746 C C . VAL B 1 498 ? 8.445 -22.734 14.258 1 96.88 498 VAL B C 1
ATOM 9748 O O . VAL B 1 498 ? 7.547 -23.25 13.594 1 96.88 498 VAL B O 1
ATOM 9751 N N . ARG B 1 499 ? 9.594 -23.375 14.523 1 95.88 499 ARG B N 1
ATOM 9752 C CA . ARG B 1 499 ? 9.82 -24.75 14.109 1 95.88 499 ARG B CA 1
ATOM 9753 C C . ARG B 1 499 ? 8.75 -25.688 14.672 1 95.88 499 ARG B C 1
ATOM 9755 O O . ARG B 1 499 ? 8.211 -26.531 13.953 1 95.88 499 ARG B O 1
ATOM 9762 N N . MET B 1 500 ? 8.453 -25.469 15.914 1 97.19 500 MET B N 1
ATOM 9763 C CA . MET B 1 500 ? 7.438 -26.281 16.562 1 97.19 500 MET B CA 1
ATOM 9764 C C . MET B 1 500 ? 6.066 -26.047 15.938 1 97.19 500 MET B C 1
ATOM 9766 O O . MET B 1 500 ? 5.285 -26.984 15.773 1 97.19 500 MET B O 1
ATOM 9770 N N . LYS B 1 501 ? 5.797 -24.828 15.617 1 96.88 501 LYS B N 1
ATOM 9771 C CA . LYS B 1 501 ? 4.527 -24.5 14.984 1 96.88 501 LYS B CA 1
ATOM 9772 C C . LYS B 1 501 ? 4.422 -25.141 13.602 1 96.88 501 LYS B C 1
ATOM 9774 O O . LYS B 1 501 ? 3.342 -25.578 13.195 1 96.88 501 LYS B O 1
ATOM 9779 N N . ILE B 1 502 ? 5.508 -25.156 12.859 1 95.31 502 ILE B N 1
ATOM 9780 C CA . ILE B 1 502 ? 5.535 -25.781 11.547 1 95.31 502 ILE B CA 1
ATOM 9781 C C . ILE B 1 502 ? 5.227 -27.266 11.68 1 95.31 502 ILE B C 1
ATOM 9783 O O . ILE B 1 502 ? 4.426 -27.812 10.914 1 95.31 502 ILE B O 1
ATOM 9787 N N . GLU B 1 503 ? 5.844 -27.859 12.656 1 94.62 503 GLU B N 1
ATOM 9788 C CA . GLU B 1 503 ? 5.621 -29.281 12.883 1 94.62 503 GLU B CA 1
ATOM 9789 C C . GLU B 1 503 ? 4.176 -29.562 13.281 1 94.62 503 GLU B C 1
ATOM 9791 O O . GLU B 1 503 ? 3.572 -30.531 12.805 1 94.62 503 GLU B O 1
ATOM 9796 N N . ARG B 1 504 ? 3.693 -28.734 14.109 1 95.19 504 ARG B N 1
ATOM 9797 C CA . ARG B 1 504 ? 2.305 -28.875 14.531 1 95.19 504 ARG B CA 1
ATOM 9798 C C . ARG B 1 504 ? 1.353 -28.719 13.352 1 95.19 504 ARG B C 1
ATOM 9800 O O . ARG B 1 504 ? 0.361 -29.438 13.242 1 95.19 504 ARG B O 1
ATOM 9807 N N . LEU B 1 505 ? 1.633 -27.766 12.523 1 93.88 505 LEU B N 1
ATOM 9808 C CA . LEU B 1 505 ? 0.796 -27.547 11.352 1 93.88 505 LEU B CA 1
ATOM 9809 C C . LEU B 1 505 ? 0.822 -28.75 10.414 1 93.88 505 LEU B C 1
ATOM 9811 O O . LEU B 1 505 ? -0.224 -29.188 9.93 1 93.88 505 LEU B O 1
ATOM 9815 N N . HIS B 1 506 ? 1.95 -29.297 10.188 1 89.38 506 HIS B N 1
ATOM 9816 C CA . HIS B 1 506 ? 2.094 -30.469 9.328 1 89.38 506 HIS B CA 1
ATOM 9817 C C . HIS B 1 506 ? 1.285 -31.641 9.852 1 89.38 506 HIS B C 1
ATOM 9819 O O . HIS B 1 506 ? 0.642 -32.344 9.078 1 89.38 506 HIS B O 1
ATOM 9825 N N . ASN B 1 507 ? 1.296 -31.703 11.094 1 91.06 507 ASN B N 1
ATOM 9826 C CA . ASN B 1 507 ? 0.622 -32.844 11.727 1 91.06 507 ASN B CA 1
ATOM 9827 C C . ASN B 1 507 ? -0.889 -32.625 11.781 1 91.06 507 ASN B C 1
ATOM 9829 O O . ASN B 1 507 ? -1.646 -33.594 11.961 1 91.06 507 ASN B O 1
ATOM 9833 N N . SER B 1 508 ? -1.305 -31.422 11.617 1 90.81 508 SER B N 1
ATOM 9834 C CA . SER B 1 508 ? -2.725 -31.125 11.75 1 90.81 508 SER B CA 1
ATOM 9835 C C . SER B 1 508 ? -3.441 -31.25 10.406 1 90.81 508 SER B C 1
ATOM 9837 O O . SER B 1 508 ? -4.672 -31.281 10.359 1 90.81 508 SER B O 1
ATOM 9839 N N . LEU B 1 509 ? -2.719 -31.422 9.305 1 89.62 509 LEU B N 1
ATOM 9840 C CA . LEU B 1 509 ? -3.324 -31.484 7.98 1 89.62 509 LEU B CA 1
ATOM 9841 C C . LEU B 1 509 ? -4.023 -32.844 7.773 1 89.62 509 LEU B C 1
ATOM 9843 O O . LEU B 1 509 ? -3.568 -33.844 8.281 1 89.62 509 LEU B O 1
ATOM 9847 N N . PRO B 1 510 ? -5.164 -32.781 7 1 88.88 510 PRO B N 1
ATOM 9848 C CA . PRO B 1 510 ? -5.824 -34.062 6.699 1 88.88 510 PRO B CA 1
ATOM 9849 C C . PRO B 1 510 ? -4.906 -35.031 5.973 1 88.88 510 PRO B C 1
ATOM 9851 O O . PRO B 1 510 ? -4.074 -34.625 5.16 1 88.88 510 PRO B O 1
ATOM 9854 N N . ASP B 1 511 ? -5.133 -36.281 6.09 1 84.06 511 ASP B N 1
ATOM 9855 C CA . ASP B 1 511 ? -4.277 -37.344 5.582 1 84.06 511 ASP B CA 1
ATOM 9856 C C . ASP B 1 511 ? -4.191 -37.281 4.059 1 84.06 511 ASP B C 1
ATOM 9858 O O . ASP B 1 511 ? -3.133 -37.562 3.484 1 84.06 511 ASP B O 1
ATOM 9862 N N . PHE B 1 512 ? -5.266 -36.938 3.49 1 79.56 512 PHE B N 1
ATOM 9863 C CA . PHE B 1 512 ? -5.297 -37 2.033 1 79.56 512 PHE B CA 1
ATOM 9864 C C . PHE B 1 512 ? -4.383 -35.938 1.432 1 79.56 512 PHE B C 1
ATOM 9866 O O . PHE B 1 512 ? -4.043 -36 0.248 1 79.56 512 PHE B O 1
ATOM 9873 N N . MET B 1 513 ? -3.906 -35.062 2.32 1 81.94 513 MET B N 1
ATOM 9874 C CA . MET B 1 513 ? -3.041 -34 1.841 1 81.94 513 MET B CA 1
ATOM 9875 C C . MET B 1 513 ? -1.572 -34.375 2.008 1 81.94 513 MET B C 1
ATOM 9877 O O . MET B 1 513 ? -0.69 -33.656 1.519 1 81.94 513 MET B O 1
ATOM 9881 N N . CYS B 1 514 ? -1.355 -35.438 2.699 1 79.62 514 CYS B N 1
ATOM 9882 C CA . CYS B 1 514 ? 0.012 -35.875 2.955 1 79.62 514 CYS B CA 1
ATOM 9883 C C . CYS B 1 514 ? 0.554 -36.688 1.782 1 79.62 514 CYS B C 1
ATOM 9885 O O . CYS B 1 514 ? 0.969 -37.844 1.952 1 79.62 514 CYS B O 1
ATOM 9887 N N . ILE B 1 515 ? 0.345 -36.25 0.551 1 77.69 515 ILE B N 1
ATOM 9888 C CA . ILE B 1 515 ? 0.863 -36.875 -0.662 1 77.69 515 ILE B CA 1
ATOM 9889 C C . ILE B 1 515 ? 1.951 -36 -1.271 1 77.69 515 ILE B C 1
ATOM 9891 O O . ILE B 1 515 ? 1.767 -34.812 -1.425 1 77.69 515 ILE B O 1
ATOM 9895 N N . THR B 1 516 ? 3.018 -36.625 -1.585 1 84.19 516 THR B N 1
ATOM 9896 C CA . THR B 1 516 ? 4.141 -35.844 -2.127 1 84.19 516 THR B CA 1
ATOM 9897 C C . THR B 1 516 ? 3.939 -35.594 -3.615 1 84.19 516 THR B C 1
ATOM 9899 O O . THR B 1 516 ? 3.189 -36.281 -4.285 1 84.19 516 THR B O 1
ATOM 9902 N N . PRO B 1 517 ? 4.602 -34.562 -4.109 1 85.69 517 PRO B N 1
ATOM 9903 C CA . PRO B 1 517 ? 4.523 -34.281 -5.543 1 85.69 517 PRO B CA 1
ATOM 9904 C C . PRO B 1 517 ? 4.992 -35.469 -6.402 1 85.69 517 PRO B C 1
ATOM 9906 O O . PRO B 1 517 ? 4.441 -35.688 -7.48 1 85.69 517 PRO B O 1
ATOM 9909 N N . GLU B 1 518 ? 6.012 -36.219 -5.992 1 86.06 518 GLU B N 1
ATOM 9910 C CA . GLU B 1 518 ? 6.508 -37.375 -6.715 1 86.06 518 GLU B CA 1
ATOM 9911 C C . GLU B 1 518 ? 5.434 -38.469 -6.832 1 86.06 518 GLU B C 1
ATOM 9913 O O . GLU B 1 518 ? 5.281 -39.062 -7.887 1 86.06 518 GLU B O 1
ATOM 9918 N N . GLN B 1 519 ? 4.738 -38.562 -5.797 1 79.75 519 GLN B N 1
ATOM 9919 C CA . GLN B 1 519 ? 3.68 -39.562 -5.77 1 79.75 519 GLN B CA 1
ATOM 9920 C C . GLN B 1 519 ? 2.531 -39.156 -6.695 1 79.75 519 GLN B C 1
ATOM 9922 O O . GLN B 1 519 ? 1.939 -40.031 -7.355 1 79.75 519 GLN B O 1
ATOM 9927 N N . VAL B 1 520 ? 2.281 -37.906 -6.727 1 75.12 520 VAL B N 1
ATOM 9928 C CA . VAL B 1 520 ? 1.191 -37.406 -7.559 1 75.12 520 VAL B CA 1
ATOM 9929 C C . VAL B 1 520 ? 1.542 -37.594 -9.031 1 75.12 520 VAL B C 1
ATOM 9931 O O . VAL B 1 520 ? 0.67 -37.906 -9.852 1 75.12 520 VAL B O 1
ATOM 9934 N N . LEU B 1 521 ? 2.842 -37.406 -9.391 1 74.06 521 LEU B N 1
ATOM 9935 C CA . LEU B 1 521 ? 3.268 -37.5 -10.781 1 74.06 521 LEU B CA 1
ATOM 9936 C C . LEU B 1 521 ? 3.449 -38.938 -11.203 1 74.06 521 LEU B C 1
ATOM 9938 O O . LEU B 1 521 ? 3.318 -39.281 -12.383 1 74.06 521 LEU B O 1
ATOM 9942 N N . SER B 1 522 ? 4.191 -39.781 -10.398 1 64 522 SER B N 1
ATOM 9943 C CA . SER B 1 522 ? 4.395 -41.188 -10.734 1 64 522 SER B CA 1
ATOM 9944 C C . SER B 1 522 ? 3.066 -41.906 -10.938 1 64 522 SER B C 1
ATOM 9946 O O . SER B 1 522 ? 2.967 -42.844 -11.766 1 64 522 SER B O 1
ATOM 9948 N N . GLU B 1 523 ? 2.312 -41.719 -10.039 1 54.06 523 GLU B N 1
ATOM 9949 C CA . GLU B 1 523 ? 1.058 -42.438 -10.109 1 54.06 523 GLU B CA 1
ATOM 9950 C C . GLU B 1 523 ? 0.217 -42 -11.297 1 54.06 523 GLU B C 1
ATOM 9952 O O . GLU B 1 523 ? -0.122 -40.812 -11.422 1 54.06 523 GLU B O 1
ATOM 9957 N N . GLY B 1 524 ? 0.705 -42.375 -12.562 1 45.12 524 GLY B N 1
ATOM 9958 C CA . GLY B 1 524 ? -0.116 -42.188 -13.75 1 45.12 524 GLY B CA 1
ATOM 9959 C C . GLY B 1 524 ? -1.492 -41.625 -13.445 1 45.12 524 GLY B C 1
ATOM 9960 O O . GLY B 1 524 ? -1.81 -41.344 -12.289 1 45.12 524 GLY B O 1
ATOM 9961 N N . ASN B 1 525 ? -2.408 -41.531 -14.664 1 41.59 525 ASN B N 1
ATOM 9962 C CA . ASN B 1 525 ? -3.84 -41.25 -14.609 1 41.59 525 ASN B CA 1
ATOM 9963 C C . ASN B 1 525 ? -4.477 -41.844 -13.352 1 41.59 525 ASN B C 1
ATOM 9965 O O . ASN B 1 525 ? -5.695 -42 -13.289 1 41.59 525 ASN B O 1
ATOM 9969 N N . THR B 1 526 ? -3.785 -42.781 -12.688 1 35.88 526 THR B N 1
ATOM 9970 C CA . THR B 1 526 ? -4.445 -43.688 -11.75 1 35.88 526 THR B CA 1
ATOM 9971 C C . THR B 1 526 ? -4.961 -42.906 -10.531 1 35.88 526 THR B C 1
ATOM 9973 O O . THR B 1 526 ? -4.484 -41.812 -10.234 1 35.88 526 THR B O 1
ATOM 9976 N N . TYR B 1 527 ? -5.906 -43.594 -9.812 1 33.41 527 TYR B N 1
ATOM 9977 C CA . TYR B 1 527 ? -6.648 -43.406 -8.57 1 33.41 527 TYR B CA 1
ATOM 9978 C C . TYR B 1 527 ? -5.723 -42.969 -7.441 1 33.41 527 TYR B C 1
ATOM 9980 O O . TYR B 1 527 ? -4.703 -43.625 -7.188 1 33.41 527 TYR B O 1
ATOM 9988 N N . LEU B 1 528 ? -5.352 -41.875 -7.285 1 40.16 528 LEU B N 1
ATOM 9989 C CA . LEU B 1 528 ? -4.73 -41.781 -5.969 1 40.16 528 LEU B CA 1
ATOM 9990 C C . LEU B 1 528 ? -5.223 -42.875 -5.047 1 40.16 528 LEU B C 1
ATOM 9992 O O . LEU B 1 528 ? -6.43 -43.062 -4.879 1 40.16 528 LEU B O 1
ATOM 9996 N N . GLY B 1 529 ? -4.793 -44.062 -5.184 1 33.53 529 GLY B N 1
ATOM 9997 C CA . GLY B 1 529 ? -4.996 -45.344 -4.539 1 33.53 529 GLY B CA 1
ATOM 9998 C C . GLY B 1 529 ? -5.75 -45.25 -3.229 1 33.53 529 GLY B C 1
ATOM 9999 O O . GLY B 1 529 ? -5.984 -46.25 -2.561 1 33.53 529 GLY B O 1
ATOM 10000 N N . LEU B 1 530 ? -5.484 -44.375 -2.436 1 35.66 530 LEU B N 1
ATOM 10001 C CA . LEU B 1 530 ? -6.094 -44.562 -1.121 1 35.66 530 LEU B CA 1
ATOM 10002 C C . LEU B 1 530 ? -7.613 -44.438 -1.208 1 35.66 530 LEU B C 1
ATOM 10004 O O . LEU B 1 530 ? -8.266 -44 -0.248 1 35.66 530 LEU B O 1
ATOM 10008 N N . GLY B 1 531 ? -8.219 -45.094 -2.297 1 35 531 GLY B N 1
ATOM 10009 C CA . GLY B 1 531 ? -9.656 -45.25 -2.447 1 35 531 GLY B CA 1
ATOM 10010 C C . GLY B 1 531 ? -10.352 -44 -2.893 1 35 531 GLY B C 1
ATOM 10011 O O . GLY B 1 531 ? -11.586 -43.969 -3.002 1 35 531 GLY B O 1
ATOM 10012 N N . PHE B 1 532 ? -9.734 -42.969 -2.602 1 36.09 532 PHE B N 1
ATOM 10013 C CA . PHE B 1 532 ? -10.562 -41.812 -2.924 1 36.09 532 PHE B CA 1
ATOM 10014 C C . PHE B 1 532 ? -10.508 -41.5 -4.414 1 36.09 532 PHE B C 1
ATOM 10016 O O . PHE B 1 532 ? -9.445 -41.594 -5.035 1 36.09 532 PHE B O 1
ATOM 10023 N N . PRO B 1 533 ? -11.539 -41.844 -5.148 1 36.47 533 PRO B N 1
ATOM 10024 C CA . PRO B 1 533 ? -11.594 -41.406 -6.539 1 36.47 533 PRO B CA 1
ATOM 10025 C C . PRO B 1 533 ? -10.898 -40.062 -6.754 1 36.47 533 PRO B C 1
ATOM 10027 O O . PRO B 1 533 ? -11.32 -39.031 -6.195 1 36.47 533 PRO B O 1
ATOM 10030 N N . VAL B 1 534 ? -9.672 -40.031 -6.762 1 40.16 534 VAL B N 1
ATOM 10031 C CA . VAL B 1 534 ? -9.148 -38.781 -7.258 1 40.16 534 VAL B CA 1
ATOM 10032 C C . VAL B 1 534 ? -9.789 -38.438 -8.602 1 40.16 534 VAL B C 1
ATOM 10034 O O . VAL B 1 534 ? -9.508 -39.094 -9.609 1 40.16 534 VAL B O 1
ATOM 10037 N N . ASN B 1 535 ? -10.938 -38.281 -8.711 1 40.59 535 ASN B N 1
ATOM 10038 C CA . ASN B 1 535 ? -11.438 -37.656 -9.938 1 40.59 535 ASN B CA 1
ATOM 10039 C C . ASN B 1 535 ? -10.352 -36.844 -10.641 1 40.59 535 ASN B C 1
ATOM 10041 O O . ASN B 1 535 ? -9.398 -36.406 -10.008 1 40.59 535 ASN B O 1
ATOM 10045 N N . ARG B 1 536 ? -10.297 -36.938 -11.984 1 45.03 536 ARG B N 1
ATOM 10046 C CA . ARG B 1 536 ? -9.375 -36.219 -12.867 1 45.03 536 ARG B CA 1
ATOM 10047 C C . ARG B 1 536 ? -8.891 -34.906 -12.219 1 45.03 536 ARG B C 1
ATOM 10049 O O . ARG B 1 536 ? -9.617 -33.938 -12.164 1 45.03 536 ARG B O 1
ATOM 10056 N N . VAL B 1 537 ? -8.07 -35.156 -11.266 1 52.25 537 VAL B N 1
ATOM 10057 C CA . VAL B 1 537 ? -7.43 -33.969 -10.727 1 52.25 537 VAL B CA 1
ATOM 10058 C C . VAL B 1 537 ? -6.957 -33.062 -11.875 1 52.25 537 VAL B C 1
ATOM 10060 O O . VAL B 1 537 ? -6.215 -33.531 -12.75 1 52.25 537 VAL B O 1
ATOM 10063 N N . LYS B 1 538 ? -7.734 -32.031 -12.078 1 58.97 538 LYS B N 1
ATOM 10064 C CA . LYS B 1 538 ? -7.379 -31.062 -13.094 1 58.97 538 LYS B CA 1
ATOM 10065 C C . LYS B 1 538 ? -5.895 -30.703 -13.016 1 58.97 538 LYS B C 1
ATOM 10067 O O . LYS B 1 538 ? -5.316 -30.656 -11.93 1 58.97 538 LYS B O 1
ATOM 10072 N N . ASP B 1 539 ? -5.195 -30.875 -14.125 1 62.53 539 ASP B N 1
ATOM 10073 C CA . ASP B 1 539 ? -3.779 -30.562 -14.273 1 62.53 539 ASP B CA 1
ATOM 10074 C C . ASP B 1 539 ? -3.393 -29.359 -13.422 1 62.53 539 ASP B C 1
ATOM 10076 O O . ASP B 1 539 ? -2.34 -29.359 -12.781 1 62.53 539 ASP B O 1
ATOM 10080 N N . ALA B 1 540 ? -4.316 -28.531 -13.227 1 66.12 540 ALA B N 1
ATOM 10081 C CA . ALA B 1 540 ? -4.023 -27.328 -12.453 1 66.12 540 ALA B CA 1
ATOM 10082 C C . ALA B 1 540 ? -3.881 -27.641 -10.969 1 66.12 540 ALA B C 1
ATOM 10084 O O . ALA B 1 540 ? -3.049 -27.062 -10.273 1 66.12 540 ALA B O 1
ATOM 10085 N N . THR B 1 541 ? -4.543 -28.609 -10.633 1 71.44 541 THR B N 1
ATOM 10086 C CA . THR B 1 541 ? -4.492 -28.969 -9.219 1 71.44 541 THR B CA 1
ATOM 10087 C C . THR B 1 541 ? -3.146 -29.594 -8.875 1 71.44 541 THR B C 1
ATOM 10089 O O . THR B 1 541 ? -2.627 -29.391 -7.773 1 71.44 541 THR B O 1
ATOM 10092 N N . ARG B 1 542 ? -2.6 -30.297 -9.836 1 74.81 542 ARG B N 1
ATOM 10093 C CA . ARG B 1 542 ? -1.283 -30.891 -9.625 1 74.81 542 ARG B CA 1
ATOM 10094 C C . ARG B 1 542 ? -0.208 -29.812 -9.523 1 74.81 542 ARG B C 1
ATOM 10096 O O . ARG B 1 542 ? 0.706 -29.922 -8.703 1 74.81 542 ARG B O 1
ATOM 10103 N N . LEU B 1 543 ? -0.391 -28.906 -10.328 1 79.62 543 LEU B N 1
ATOM 10104 C CA . LEU B 1 543 ? 0.585 -27.828 -10.281 1 79.62 543 LEU B CA 1
ATOM 10105 C C . LEU B 1 543 ? 0.484 -27.062 -8.961 1 79.62 543 LEU B C 1
ATOM 10107 O O . LEU B 1 543 ? 1.503 -26.688 -8.375 1 79.62 543 LEU B O 1
ATOM 10111 N N . VAL B 1 544 ? -0.713 -26.828 -8.562 1 80.19 544 VAL B N 1
ATOM 10112 C CA . VAL B 1 544 ? -0.917 -26.125 -7.293 1 80.19 544 VAL B CA 1
ATOM 10113 C C . VAL B 1 544 ? -0.311 -26.938 -6.152 1 80.19 544 VAL B C 1
ATOM 10115 O O . VAL B 1 544 ? 0.278 -26.375 -5.227 1 80.19 544 VAL B O 1
ATOM 10118 N N . HIS B 1 545 ? -0.443 -28.234 -6.32 1 81.56 545 HIS B N 1
ATOM 10119 C CA . HIS B 1 545 ? 0.161 -29.141 -5.344 1 81.56 545 HIS B CA 1
ATOM 10120 C C . HIS B 1 545 ? 1.675 -28.969 -5.297 1 81.56 545 HIS B C 1
ATOM 10122 O O . HIS B 1 545 ? 2.264 -28.875 -4.219 1 81.56 545 HIS B O 1
ATOM 10128 N N . PHE B 1 546 ? 2.277 -28.859 -6.422 1 83.75 546 PHE B N 1
ATOM 10129 C CA . PHE B 1 546 ? 3.717 -28.641 -6.5 1 83.75 546 PHE B CA 1
ATOM 10130 C C . PHE B 1 546 ? 4.098 -27.312 -5.875 1 83.75 546 PHE B C 1
ATOM 10132 O O . PHE B 1 546 ? 5.066 -27.234 -5.113 1 83.75 546 PHE B O 1
ATOM 10139 N N . CYS B 1 547 ? 3.334 -26.344 -6.207 1 87.12 547 CYS B N 1
ATOM 10140 C CA . CYS B 1 547 ? 3.646 -25 -5.738 1 87.12 547 CYS B CA 1
ATOM 10141 C C . CYS B 1 547 ? 3.537 -24.906 -4.219 1 87.12 547 CYS B C 1
ATOM 10143 O O . CYS B 1 547 ? 4.406 -24.328 -3.562 1 87.12 547 CYS B O 1
ATOM 10145 N N . ILE B 1 548 ? 2.566 -25.516 -3.705 1 86.88 548 ILE B N 1
ATOM 10146 C CA . ILE B 1 548 ? 2.34 -25.438 -2.266 1 86.88 548 ILE B CA 1
ATOM 10147 C C . ILE B 1 548 ? 3.402 -26.25 -1.527 1 86.88 548 ILE B C 1
ATOM 10149 O O . ILE B 1 548 ? 3.943 -25.797 -0.516 1 86.88 548 ILE B O 1
ATOM 10153 N N . HIS B 1 549 ? 3.707 -27.453 -2.037 1 89.31 549 HIS B N 1
ATOM 10154 C CA . HIS B 1 549 ? 4.734 -28.266 -1.398 1 89.31 549 HIS B CA 1
ATOM 10155 C C . HIS B 1 549 ? 6.094 -27.578 -1.449 1 89.31 549 HIS B C 1
ATOM 10157 O O . HIS B 1 549 ? 6.844 -27.594 -0.469 1 89.31 549 HIS B O 1
ATOM 10163 N N . THR B 1 550 ? 6.363 -27.078 -2.604 1 94 550 THR B N 1
ATOM 10164 C CA . THR B 1 550 ? 7.613 -26.344 -2.711 1 94 550 THR B CA 1
ATOM 10165 C C . THR B 1 550 ? 7.613 -25.141 -1.771 1 94 550 THR B C 1
ATOM 10167 O O . THR B 1 550 ? 8.641 -24.812 -1.172 1 94 550 THR B O 1
ATOM 10170 N N . GLY B 1 551 ? 6.469 -24.516 -1.663 1 93.62 551 GLY B N 1
ATOM 10171 C CA . GLY B 1 551 ? 6.32 -23.406 -0.738 1 93.62 551 GLY B CA 1
ATOM 10172 C C . GLY B 1 551 ? 6.555 -23.797 0.709 1 93.62 551 GLY B C 1
ATOM 10173 O O . GLY B 1 551 ? 7.141 -23.031 1.479 1 93.62 551 GLY B O 1
ATOM 10174 N N . ILE B 1 552 ? 6.094 -24.938 1.083 1 93.19 552 ILE B N 1
ATOM 10175 C CA . ILE B 1 552 ? 6.266 -25.438 2.439 1 93.19 552 ILE B CA 1
ATOM 10176 C C . ILE B 1 552 ? 7.746 -25.688 2.715 1 93.19 552 ILE B C 1
ATOM 10178 O O . ILE B 1 552 ? 8.258 -25.297 3.766 1 93.19 552 ILE B O 1
ATOM 10182 N N . VAL B 1 553 ? 8.391 -26.297 1.774 1 96.25 553 VAL B N 1
ATOM 10183 C CA . VAL B 1 553 ? 9.828 -26.531 1.927 1 96.25 553 VAL B CA 1
ATOM 10184 C C . VAL B 1 553 ? 10.57 -25.203 1.989 1 96.25 553 VAL B C 1
ATOM 10186 O O . VAL B 1 553 ? 11.523 -25.062 2.762 1 96.25 553 VAL B O 1
ATOM 10189 N N . HIS B 1 554 ? 10.125 -24.312 1.158 1 97.31 554 HIS B N 1
ATOM 10190 C CA . HIS B 1 554 ? 10.734 -23 1.157 1 97.31 554 HIS B CA 1
ATOM 10191 C C . HIS B 1 554 ? 10.578 -22.312 2.512 1 97.31 554 HIS B C 1
ATOM 10193 O O . HIS B 1 554 ? 11.469 -21.578 2.947 1 97.31 554 HIS B O 1
ATOM 10199 N N . THR B 1 555 ? 9.508 -22.469 3.184 1 96.88 555 THR B N 1
ATOM 10200 C CA . THR B 1 555 ? 9.312 -21.922 4.52 1 96.88 555 THR B CA 1
ATOM 10201 C C . THR B 1 555 ? 10.359 -22.469 5.488 1 96.88 555 THR B C 1
ATOM 10203 O O . THR B 1 555 ? 10.938 -21.719 6.273 1 96.88 555 THR B O 1
ATOM 10206 N N . GLU B 1 556 ? 10.617 -23.719 5.434 1 96.56 556 GLU B N 1
ATOM 10207 C CA . GLU B 1 556 ? 11.664 -24.328 6.25 1 96.56 556 GLU B CA 1
ATOM 10208 C C . GLU B 1 556 ? 13.039 -23.781 5.875 1 96.56 556 GLU B C 1
ATOM 10210 O O . GLU B 1 556 ? 13.875 -23.547 6.75 1 96.56 556 GLU B O 1
ATOM 10215 N N . PHE B 1 557 ? 13.195 -23.703 4.625 1 97.62 557 PHE B N 1
ATOM 10216 C CA . PHE B 1 557 ? 14.438 -23.141 4.102 1 97.62 557 PHE B CA 1
ATOM 10217 C C . PHE B 1 557 ? 14.703 -21.766 4.695 1 97.62 557 PHE B C 1
ATOM 10219 O O . PHE B 1 557 ? 15.812 -21.469 5.148 1 97.62 557 PHE B O 1
ATOM 10226 N N . LEU B 1 558 ? 13.703 -20.938 4.723 1 97.69 558 LEU B N 1
ATOM 10227 C CA . LEU B 1 558 ? 13.812 -19.578 5.219 1 97.69 558 LEU B CA 1
ATOM 10228 C C . LEU B 1 558 ? 14.117 -19.562 6.715 1 97.69 558 LEU B C 1
ATOM 10230 O O . LEU B 1 558 ? 14.875 -18.703 7.191 1 97.69 558 LEU B O 1
ATOM 10234 N N . LEU B 1 559 ? 13.484 -20.438 7.434 1 97 559 LEU B N 1
ATOM 10235 C CA . LEU B 1 559 ? 13.75 -20.516 8.867 1 97 559 LEU B CA 1
ATOM 10236 C C . LEU B 1 559 ? 15.211 -20.859 9.125 1 97 559 LEU B C 1
ATOM 10238 O O . LEU B 1 559 ? 15.859 -20.219 9.961 1 97 559 LEU B O 1
ATOM 10242 N N . GLN B 1 560 ? 15.727 -21.797 8.398 1 96.31 560 GLN B N 1
ATOM 10243 C CA . GLN B 1 560 ? 17.125 -22.188 8.57 1 96.31 560 GLN B CA 1
ATOM 10244 C C . GLN B 1 560 ? 18.062 -21.078 8.109 1 96.31 560 GLN B C 1
ATOM 10246 O O . GLN B 1 560 ? 19.109 -20.844 8.727 1 96.31 560 GLN B O 1
ATOM 10251 N N . ARG B 1 561 ? 17.703 -20.453 7.027 1 95.81 561 ARG B N 1
ATOM 10252 C CA . ARG B 1 561 ? 18.5 -19.328 6.551 1 95.81 561 ARG B CA 1
ATOM 10253 C C . ARG B 1 561 ? 18.562 -18.219 7.598 1 95.81 561 ARG B C 1
ATOM 10255 O O . ARG B 1 561 ? 19.609 -17.578 7.758 1 95.81 561 ARG B O 1
ATOM 10262 N N . ALA B 1 562 ? 17.453 -17.984 8.211 1 94.31 562 ALA B N 1
ATOM 10263 C CA . ALA B 1 562 ? 17.406 -16.953 9.25 1 94.31 562 ALA B CA 1
ATOM 10264 C C . ALA B 1 562 ? 18.312 -17.344 10.422 1 94.31 562 ALA B C 1
ATOM 10266 O O . ALA B 1 562 ? 18.984 -16.469 11 1 94.31 562 ALA B O 1
ATOM 10267 N N . MET B 1 563 ? 18.359 -18.562 10.75 1 93.56 563 MET B N 1
ATOM 10268 C CA . MET B 1 563 ? 19.219 -19.047 11.836 1 93.56 563 MET B CA 1
ATOM 10269 C C . MET B 1 563 ? 20.703 -18.859 11.477 1 93.56 563 MET B C 1
ATOM 10271 O O . MET B 1 563 ? 21.484 -18.422 12.305 1 93.56 563 MET B O 1
ATOM 10275 N N . VAL B 1 564 ? 21.016 -19.125 10.281 1 92.62 564 VAL B N 1
ATOM 10276 C CA . VAL B 1 564 ? 22.391 -19.016 9.828 1 92.62 564 VAL B CA 1
ATOM 10277 C C . VAL B 1 564 ? 22.797 -17.547 9.797 1 92.62 564 VAL B C 1
ATOM 10279 O O . VAL B 1 564 ? 23.906 -17.188 10.227 1 92.62 564 VAL B O 1
ATOM 10282 N N . SER B 1 565 ? 21.922 -16.703 9.32 1 89.31 565 SER B N 1
ATOM 10283 C CA . SER B 1 565 ? 22.25 -15.305 9.125 1 89.31 565 SER B CA 1
ATOM 10284 C C . SER B 1 565 ? 22.25 -14.547 10.445 1 89.31 565 SER B C 1
ATOM 10286 O O . SER B 1 565 ? 23.094 -13.68 10.672 1 89.31 565 SER B O 1
ATOM 10288 N N . ARG B 1 566 ? 21.344 -14.906 11.352 1 90.56 566 ARG B N 1
ATOM 10289 C CA . ARG B 1 566 ? 21.156 -14.117 12.57 1 90.56 566 ARG B CA 1
ATOM 10290 C C . ARG B 1 566 ? 21.969 -14.695 13.727 1 90.56 566 ARG B C 1
ATOM 10292 O O . ARG B 1 566 ? 22.438 -13.961 14.594 1 90.56 566 ARG B O 1
ATOM 10299 N N . LEU B 1 567 ? 22.109 -16.016 13.758 1 89.5 567 LEU B N 1
ATOM 10300 C CA . LEU B 1 567 ? 22.781 -16.641 14.883 1 89.5 567 LEU B CA 1
ATOM 10301 C C . LEU B 1 567 ? 24.141 -17.203 14.469 1 89.5 567 LEU B C 1
ATOM 10303 O O . LEU B 1 567 ? 24.891 -17.703 15.305 1 89.5 567 LEU B O 1
ATOM 10307 N N . ARG B 1 568 ? 24.469 -17.125 13.211 1 87.69 568 ARG B N 1
ATOM 10308 C CA . ARG B 1 568 ? 25.75 -17.609 12.68 1 87.69 568 ARG B CA 1
ATOM 10309 C C . ARG B 1 568 ? 25.938 -19.094 12.969 1 87.69 568 ARG B C 1
ATOM 10311 O O . ARG B 1 568 ? 27.016 -19.516 13.398 1 87.69 568 ARG B O 1
ATOM 10318 N N . THR B 1 569 ? 24.828 -19.766 12.836 1 87.81 569 THR B N 1
ATOM 10319 C CA . THR B 1 569 ? 24.891 -21.219 12.977 1 87.81 569 THR B CA 1
ATOM 10320 C C . THR B 1 569 ? 25.469 -21.859 11.711 1 87.81 569 THR B C 1
ATOM 10322 O O . THR B 1 569 ? 25.641 -21.188 10.695 1 87.81 569 THR B O 1
ATOM 10325 N N . ASP B 1 570 ? 25.719 -23.109 11.805 1 89.62 570 ASP B N 1
ATOM 10326 C CA . ASP B 1 570 ? 26.25 -23.812 10.633 1 89.62 570 ASP B CA 1
ATOM 10327 C C . ASP B 1 570 ? 25.141 -24.094 9.625 1 89.62 570 ASP B C 1
ATOM 10329 O O . ASP B 1 570 ? 23.953 -23.906 9.93 1 89.62 570 ASP B O 1
ATOM 10333 N N . THR B 1 571 ? 25.516 -24.547 8.492 1 92.44 571 THR B N 1
ATOM 10334 C CA . THR B 1 571 ? 24.578 -24.734 7.395 1 92.44 571 THR B CA 1
ATOM 10335 C C . THR B 1 571 ? 24.172 -26.203 7.262 1 92.44 571 THR B C 1
ATOM 10337 O O . THR B 1 571 ? 23.562 -26.594 6.273 1 92.44 571 THR B O 1
ATOM 10340 N N . LYS B 1 572 ? 24.422 -27.047 8.156 1 94.19 572 LYS B N 1
ATOM 10341 C CA . LYS B 1 572 ? 24.219 -28.484 8.047 1 94.19 572 LYS B CA 1
ATOM 10342 C C . LYS B 1 572 ? 22.734 -28.812 7.863 1 94.19 572 LYS B C 1
ATOM 10344 O O . LYS B 1 572 ? 22.391 -29.734 7.121 1 94.19 572 LYS B O 1
ATOM 10349 N N . LYS B 1 573 ? 21.922 -28.078 8.555 1 94.81 573 LYS B N 1
ATOM 10350 C CA . LYS B 1 573 ? 20.484 -28.344 8.445 1 94.81 573 LYS B CA 1
ATOM 10351 C C . LYS B 1 573 ? 19.906 -27.656 7.211 1 94.81 573 LYS B C 1
ATOM 10353 O O . LYS B 1 573 ? 18.859 -28.078 6.699 1 94.81 573 LYS B O 1
ATOM 10358 N N . LEU B 1 574 ? 20.516 -26.641 6.691 1 96.81 574 LEU B N 1
ATOM 10359 C CA . LEU B 1 574 ? 20.047 -25.859 5.559 1 96.81 574 LEU B CA 1
ATOM 10360 C C . LEU B 1 574 ? 20.281 -26.594 4.246 1 96.81 574 LEU B C 1
ATOM 10362 O O . LEU B 1 574 ? 19.438 -26.547 3.34 1 96.81 574 LEU B O 1
ATOM 10366 N N . ILE B 1 575 ? 21.375 -27.359 4.129 1 97.44 575 ILE B N 1
ATOM 10367 C CA . ILE B 1 575 ? 21.828 -27.953 2.877 1 97.44 575 ILE B CA 1
ATOM 10368 C C . ILE B 1 575 ? 20.828 -29 2.412 1 97.44 575 ILE B C 1
ATOM 10370 O O . ILE B 1 575 ? 20.375 -28.969 1.267 1 97.44 575 ILE B O 1
ATOM 10374 N N . PRO B 1 576 ? 20.391 -29.906 3.283 1 97.38 576 PRO B N 1
ATOM 10375 C CA . PRO B 1 576 ? 19.422 -30.891 2.807 1 97.38 576 PRO B CA 1
ATOM 10376 C C . PRO B 1 576 ? 18.094 -30.25 2.387 1 97.38 576 PRO B C 1
ATOM 10378 O O . PRO B 1 576 ? 17.438 -30.75 1.465 1 97.38 576 PRO B O 1
ATOM 10381 N N . ILE B 1 577 ? 17.703 -29.25 3.061 1 97.69 577 ILE B N 1
ATOM 10382 C CA . ILE B 1 577 ? 16.453 -28.578 2.723 1 97.69 577 ILE B CA 1
ATOM 10383 C C . ILE B 1 577 ? 16.594 -27.906 1.357 1 97.69 577 ILE B C 1
ATOM 10385 O O . ILE B 1 577 ? 15.664 -27.953 0.542 1 97.69 577 ILE B O 1
ATOM 10389 N N . ALA B 1 578 ? 17.719 -27.281 1.125 1 98.19 578 ALA B N 1
ATOM 10390 C CA . ALA B 1 578 ? 17.984 -26.641 -0.167 1 98.19 578 ALA B CA 1
ATOM 10391 C C . ALA B 1 578 ? 17.969 -27.688 -1.29 1 98.19 578 ALA B C 1
ATOM 10393 O O . ALA B 1 578 ? 17.438 -27.422 -2.371 1 98.19 578 ALA B O 1
ATOM 10394 N N . ARG B 1 579 ? 18.578 -28.812 -1.044 1 98.12 579 ARG B N 1
ATOM 10395 C CA . ARG B 1 579 ? 18.594 -29.891 -2.033 1 98.12 579 ARG B CA 1
ATOM 10396 C C . ARG B 1 579 ? 17.172 -30.359 -2.354 1 98.12 579 ARG B C 1
ATOM 10398 O O . ARG B 1 579 ? 16.828 -30.547 -3.521 1 98.12 579 ARG B O 1
ATOM 10405 N N . ARG B 1 580 ? 16.406 -30.516 -1.302 1 97.38 580 ARG B N 1
ATOM 10406 C CA . ARG B 1 580 ? 15.031 -30.938 -1.481 1 97.38 580 ARG B CA 1
ATOM 10407 C C . ARG B 1 580 ? 14.242 -29.922 -2.301 1 97.38 580 ARG B C 1
ATOM 10409 O O . ARG B 1 580 ? 13.477 -30.297 -3.193 1 97.38 580 ARG B O 1
ATOM 10416 N N . MET B 1 581 ? 14.367 -28.688 -1.999 1 97.5 581 MET B N 1
ATOM 10417 C CA . MET B 1 581 ? 13.672 -27.609 -2.691 1 97.5 581 MET B CA 1
ATOM 10418 C C . MET B 1 581 ? 14.055 -27.578 -4.168 1 97.5 581 MET B C 1
ATOM 10420 O O . MET B 1 581 ? 13.188 -27.453 -5.035 1 97.5 581 MET B O 1
ATOM 10424 N N . LEU B 1 582 ? 15.359 -27.703 -4.453 1 98.19 582 LEU B N 1
ATOM 10425 C CA . LEU B 1 582 ? 15.828 -27.703 -5.836 1 98.19 582 LEU B CA 1
ATOM 10426 C C . LEU B 1 582 ? 15.297 -28.922 -6.59 1 98.19 582 LEU B C 1
ATOM 10428 O O . LEU B 1 582 ? 14.898 -28.797 -7.754 1 98.19 582 LEU B O 1
ATOM 10432 N N . LYS B 1 583 ? 15.281 -30.047 -5.945 1 96.88 583 LYS B N 1
ATOM 10433 C CA . LYS B 1 583 ? 14.789 -31.266 -6.574 1 96.88 583 LYS B CA 1
ATOM 10434 C C . LYS B 1 583 ? 13.32 -31.125 -6.961 1 96.88 583 LYS B C 1
ATOM 10436 O O . LYS B 1 583 ? 12.898 -31.656 -8 1 96.88 583 LYS B O 1
ATOM 10441 N N . LEU B 1 584 ? 12.555 -30.484 -6.117 1 96 584 LEU B N 1
ATOM 10442 C CA . LEU B 1 584 ? 11.141 -30.281 -6.422 1 96 584 LEU B CA 1
ATOM 10443 C C . LEU B 1 584 ? 10.984 -29.375 -7.641 1 96 584 LEU B C 1
ATOM 10445 O O . LEU B 1 584 ? 10.141 -29.625 -8.5 1 96 584 LEU B O 1
ATOM 10449 N N . VAL B 1 585 ? 11.766 -28.344 -7.703 1 96.75 585 VAL B N 1
ATOM 10450 C CA . VAL B 1 585 ? 11.711 -27.406 -8.828 1 96.75 585 VAL B CA 1
ATOM 10451 C C . VAL B 1 585 ? 12.094 -28.141 -10.117 1 96.75 585 VAL B C 1
ATOM 10453 O O . VAL B 1 585 ? 11.43 -27.984 -11.141 1 96.75 585 VAL B O 1
ATOM 10456 N N . LEU B 1 586 ? 13.156 -28.953 -10.055 1 96.75 586 LEU B N 1
ATOM 10457 C CA . LEU B 1 586 ? 13.625 -29.703 -11.227 1 96.75 586 LEU B CA 1
ATOM 10458 C C . LEU B 1 586 ? 12.594 -30.734 -11.648 1 96.75 586 LEU B C 1
ATOM 10460 O O . LEU B 1 586 ? 12.438 -31.016 -12.844 1 96.75 586 LEU B O 1
ATOM 10464 N N . LEU B 1 587 ? 11.945 -31.312 -10.68 1 94.62 587 LEU B N 1
ATOM 10465 C CA . LEU B 1 587 ? 10.883 -32.25 -11 1 94.62 587 LEU B CA 1
ATOM 10466 C C . LEU B 1 587 ? 9.766 -31.578 -11.781 1 94.62 587 LEU B C 1
ATOM 10468 O O . LEU B 1 587 ? 9.266 -32.125 -12.766 1 94.62 587 LEU B O 1
ATOM 10472 N N . ALA B 1 588 ? 9.367 -30.438 -11.367 1 93 588 ALA B N 1
ATOM 10473 C CA . ALA B 1 588 ? 8.336 -29.688 -12.086 1 93 588 ALA B CA 1
ATOM 10474 C C . ALA B 1 588 ? 8.789 -29.344 -13.5 1 93 588 ALA B C 1
ATOM 10476 O O . ALA B 1 588 ? 8.016 -29.453 -14.453 1 93 588 ALA B O 1
ATOM 10477 N N . GLN B 1 589 ? 10.008 -28.969 -13.609 1 92.69 589 GLN B N 1
ATOM 10478 C CA . GLN B 1 589 ? 10.57 -28.609 -14.906 1 92.69 589 GLN B CA 1
ATOM 10479 C C . GLN B 1 589 ? 10.633 -29.812 -15.836 1 92.69 589 GLN B C 1
ATOM 10481 O O . GLN B 1 589 ? 10.461 -29.688 -17.047 1 92.69 589 GLN B O 1
ATOM 10486 N N . SER B 1 590 ? 10.914 -30.922 -15.312 1 92.69 590 SER B N 1
ATOM 10487 C CA . SER B 1 590 ? 10.992 -32.156 -16.109 1 92.69 590 SER B CA 1
ATOM 10488 C C . SER B 1 590 ? 9.633 -32.531 -16.688 1 92.69 590 SER B C 1
ATOM 10490 O O . SER B 1 590 ? 9.555 -33.281 -17.656 1 92.69 590 SER B O 1
ATOM 10492 N N . LYS B 1 591 ? 8.578 -32 -16.141 1 89.56 591 LYS B N 1
ATOM 10493 C CA . LYS B 1 591 ? 7.223 -32.281 -16.609 1 89.56 591 LYS B CA 1
ATOM 10494 C C . LYS B 1 591 ? 6.637 -31.078 -17.344 1 89.56 591 LYS B C 1
ATOM 10496 O O . LYS B 1 591 ? 5.438 -30.797 -17.25 1 89.56 591 LYS B O 1
ATOM 10501 N N . LYS B 1 592 ? 7.406 -30.297 -17.953 1 88.81 592 LYS B N 1
ATOM 10502 C CA . LYS B 1 592 ? 7.023 -29.062 -18.625 1 88.81 592 LYS B CA 1
ATOM 10503 C C . LYS B 1 592 ? 5.957 -29.312 -19.688 1 88.81 592 LYS B C 1
ATOM 10505 O O . LYS B 1 592 ? 5.082 -28.469 -19.906 1 88.81 592 LYS B O 1
ATOM 10510 N N . GLU B 1 593 ? 5.984 -30.484 -20.359 1 85.81 593 GLU B N 1
ATOM 10511 C CA . GLU B 1 593 ? 4.988 -30.797 -21.391 1 85.81 593 GLU B CA 1
ATOM 10512 C C . GLU B 1 593 ? 3.617 -31.031 -20.766 1 85.81 593 GLU B C 1
ATOM 10514 O O . GLU B 1 593 ? 2.594 -30.672 -21.344 1 85.81 593 GLU B O 1
ATOM 10519 N N . PHE B 1 594 ? 3.773 -31.609 -19.609 1 84.38 594 PHE B N 1
ATOM 10520 C CA . PHE B 1 594 ? 2.541 -31.844 -18.875 1 84.38 594 PHE B CA 1
ATOM 10521 C C . PHE B 1 594 ? 1.937 -30.516 -18.406 1 84.38 594 PHE B C 1
ATOM 10523 O O . PHE B 1 594 ? 0.716 -30.359 -18.422 1 84.38 594 PHE B O 1
ATOM 10530 N N . PHE B 1 595 ? 2.729 -29.578 -18.062 1 88.19 595 PHE B N 1
ATOM 10531 C CA . PHE B 1 595 ? 2.301 -28.281 -17.547 1 88.19 595 PHE B CA 1
ATOM 10532 C C . PHE B 1 595 ? 2.359 -27.219 -18.656 1 88.19 595 PHE B C 1
ATOM 10534 O O . PHE B 1 595 ? 2.65 -26.062 -18.391 1 88.19 595 PHE B O 1
ATOM 10541 N N . ARG B 1 596 ? 2.094 -27.578 -19.844 1 87.88 596 ARG B N 1
ATOM 10542 C CA . ARG B 1 596 ? 2.293 -26.703 -21.016 1 87.88 596 ARG B CA 1
ATOM 10543 C C . ARG B 1 596 ? 1.414 -25.469 -20.922 1 87.88 596 ARG B C 1
ATOM 10545 O O . ARG B 1 596 ? 1.769 -24.406 -21.453 1 87.88 596 ARG B O 1
ATOM 10552 N N . ASP B 1 597 ? 0.29 -25.531 -20.234 1 89.44 597 ASP B N 1
ATOM 10553 C CA . ASP B 1 597 ? -0.638 -24.406 -20.125 1 89.44 597 ASP B CA 1
ATOM 10554 C C . ASP B 1 597 ? -0.275 -23.5 -18.953 1 89.44 597 ASP B C 1
ATOM 10556 O O . ASP B 1 597 ? -0.965 -22.516 -18.688 1 89.44 597 ASP B O 1
ATOM 10560 N N . PHE B 1 598 ? 0.821 -23.797 -18.219 1 90.56 598 PHE B N 1
ATOM 10561 C CA . PHE B 1 598 ? 1.184 -23.078 -16.984 1 90.56 598 PHE B CA 1
ATOM 10562 C C . PHE B 1 598 ? 2.656 -22.688 -17.016 1 90.56 598 PHE B C 1
ATOM 10564 O O . PHE B 1 598 ? 3.367 -22.875 -16.016 1 90.56 598 PHE B O 1
ATOM 10571 N N . GLN B 1 599 ? 3.104 -22.172 -18.078 1 89.38 599 GLN B N 1
ATOM 10572 C CA . GLN B 1 599 ? 4.52 -21.875 -18.266 1 89.38 599 GLN B CA 1
ATOM 10573 C C . GLN B 1 599 ? 4.984 -20.781 -17.297 1 89.38 599 GLN B C 1
ATOM 10575 O O . GLN B 1 599 ? 6.105 -20.844 -16.781 1 89.38 599 GLN B O 1
ATOM 10580 N N . GLY B 1 600 ? 4.137 -19.812 -17.109 1 89.69 600 GLY B N 1
ATOM 10581 C CA . GLY B 1 600 ? 4.48 -18.766 -16.172 1 89.69 600 GLY B CA 1
ATOM 10582 C C . GLY B 1 600 ? 4.723 -19.281 -14.766 1 89.69 600 GLY B C 1
ATOM 10583 O O . GLY B 1 600 ? 5.594 -18.781 -14.055 1 89.69 600 GLY B O 1
ATOM 10584 N N . ASP B 1 601 ? 4.008 -20.266 -14.352 1 90.69 601 ASP B N 1
ATOM 10585 C CA . ASP B 1 601 ? 4.16 -20.859 -13.031 1 90.69 601 ASP B CA 1
ATOM 10586 C C . ASP B 1 601 ? 5.484 -21.609 -12.914 1 90.69 601 ASP B C 1
ATOM 10588 O O . ASP B 1 601 ? 6.102 -21.641 -11.852 1 90.69 601 ASP B O 1
ATOM 10592 N N . LEU B 1 602 ? 5.855 -22.266 -14 1 92.5 602 LEU B N 1
ATOM 10593 C CA . LEU B 1 602 ? 7.137 -22.969 -13.992 1 92.5 602 LEU B CA 1
ATOM 10594 C C . LEU B 1 602 ? 8.289 -21.984 -13.828 1 92.5 602 LEU B C 1
ATOM 10596 O O . LEU B 1 602 ? 9.227 -22.25 -13.07 1 92.5 602 LEU B O 1
ATOM 10600 N N . VAL B 1 603 ? 8.164 -20.891 -14.57 1 94.12 603 VAL B N 1
ATOM 10601 C CA . VAL B 1 603 ? 9.188 -19.859 -14.461 1 94.12 603 VAL B CA 1
ATOM 10602 C C . VAL B 1 603 ? 9.203 -19.281 -13.047 1 94.12 603 VAL B C 1
ATOM 10604 O O . VAL B 1 603 ? 10.273 -19 -12.5 1 94.12 603 VAL B O 1
ATOM 10607 N N . TYR B 1 604 ? 8.109 -19.156 -12.539 1 93 604 TYR B N 1
ATOM 10608 C CA . TYR B 1 604 ? 7.961 -18.703 -11.164 1 93 604 TYR B CA 1
ATOM 10609 C C . TYR B 1 604 ? 8.688 -19.625 -10.195 1 93 604 TYR B C 1
ATOM 10611 O O . TYR B 1 604 ? 9.391 -19.172 -9.289 1 93 604 TYR B O 1
ATOM 10619 N N . LEU B 1 605 ? 8.547 -20.906 -10.305 1 95.31 605 LEU B N 1
ATOM 10620 C CA . LEU B 1 605 ? 9.203 -21.875 -9.453 1 95.31 605 LEU B CA 1
ATOM 10621 C C . LEU B 1 605 ? 10.719 -21.766 -9.562 1 95.31 605 LEU B C 1
ATOM 10623 O O . LEU B 1 605 ? 11.43 -21.906 -8.562 1 95.31 605 LEU B O 1
ATOM 10627 N N . LEU B 1 606 ? 11.172 -21.516 -10.766 1 96.75 606 LEU B N 1
ATOM 10628 C CA . LEU B 1 606 ? 12.602 -21.344 -10.977 1 96.75 606 LEU B CA 1
ATOM 10629 C C . LEU B 1 606 ? 13.133 -20.141 -10.219 1 96.75 606 LEU B C 1
ATOM 10631 O O . LEU B 1 606 ? 14.133 -20.234 -9.5 1 96.75 606 LEU B O 1
ATOM 10635 N N . ALA B 1 607 ? 12.414 -19.062 -10.352 1 95.62 607 ALA B N 1
ATOM 10636 C CA . ALA B 1 607 ? 12.891 -17.797 -9.812 1 95.62 607 ALA B CA 1
ATOM 10637 C C . ALA B 1 607 ? 12.703 -17.734 -8.305 1 95.62 607 ALA B C 1
ATOM 10639 O O . ALA B 1 607 ? 13.609 -17.297 -7.578 1 95.62 607 ALA B O 1
ATOM 10640 N N . LEU B 1 608 ? 11.594 -18.109 -7.816 1 95.5 608 LEU B N 1
ATOM 10641 C CA . LEU B 1 608 ? 11.227 -17.891 -6.426 1 95.5 608 LEU B CA 1
ATOM 10642 C C . LEU B 1 608 ? 11.867 -18.922 -5.516 1 95.5 608 LEU B C 1
ATOM 10644 O O . LEU B 1 608 ? 12.281 -18.609 -4.395 1 95.5 608 LEU B O 1
ATOM 10648 N N . HIS B 1 609 ? 11.875 -20.188 -5.98 1 97.06 609 HIS B N 1
ATOM 10649 C CA . HIS B 1 609 ? 12.336 -21.266 -5.117 1 97.06 609 HIS B CA 1
ATOM 10650 C C . HIS B 1 609 ? 13.672 -21.812 -5.594 1 97.06 609 HIS B C 1
ATOM 10652 O O . HIS B 1 609 ? 14.555 -22.109 -4.781 1 97.06 609 HIS B O 1
ATOM 10658 N N . GLY B 1 610 ? 13.812 -21.953 -6.863 1 97.94 610 GLY B N 1
ATOM 10659 C CA . GLY B 1 610 ? 15.008 -22.578 -7.426 1 97.94 610 GLY B CA 1
ATOM 10660 C C . GLY B 1 610 ? 16.266 -21.766 -7.188 1 97.94 610 GLY B C 1
ATOM 10661 O O . GLY B 1 610 ? 17.281 -22.312 -6.762 1 97.94 610 GLY B O 1
ATOM 10662 N N . LEU B 1 611 ? 16.203 -20.547 -7.434 1 96.5 611 LEU B N 1
ATOM 10663 C CA . LEU B 1 611 ? 17.391 -19.688 -7.375 1 96.5 611 LEU B CA 1
ATOM 10664 C C . LEU B 1 611 ? 17.969 -19.656 -5.965 1 96.5 611 LEU B C 1
ATOM 10666 O O . LEU B 1 611 ? 19.172 -19.859 -5.773 1 96.5 611 LEU B O 1
ATOM 10670 N N . PRO B 1 612 ? 17.172 -19.375 -4.953 1 96.62 612 PRO B N 1
ATOM 10671 C CA . PRO B 1 612 ? 17.75 -19.375 -3.605 1 96.62 612 PRO B CA 1
ATOM 10672 C C . PRO B 1 612 ? 18.344 -20.719 -3.219 1 96.62 612 PRO B C 1
ATOM 10674 O O . PRO B 1 612 ? 19.438 -20.781 -2.631 1 96.62 612 PRO B O 1
ATOM 10677 N N . ALA B 1 613 ? 17.656 -21.781 -3.531 1 97.94 613 ALA B N 1
ATOM 10678 C CA . ALA B 1 613 ? 18.141 -23.109 -3.203 1 97.94 613 ALA B CA 1
ATOM 10679 C C . ALA B 1 613 ? 19.469 -23.406 -3.912 1 97.94 613 ALA B C 1
ATOM 10681 O O . ALA B 1 613 ? 20.422 -23.875 -3.291 1 97.94 613 ALA B O 1
ATOM 10682 N N . ALA B 1 614 ? 19.516 -23.141 -5.184 1 97.75 614 ALA B N 1
ATOM 10683 C CA . ALA B 1 614 ? 20.719 -23.359 -5.973 1 97.75 614 ALA B CA 1
ATOM 10684 C C . ALA B 1 614 ? 21.875 -22.5 -5.457 1 97.75 614 ALA B C 1
ATOM 10686 O O . ALA B 1 614 ? 23.031 -22.938 -5.477 1 97.75 614 ALA B O 1
ATOM 10687 N N . GLY B 1 615 ? 21.547 -21.281 -5.043 1 95.38 615 GLY B N 1
ATOM 10688 C CA . GLY B 1 615 ? 22.562 -20.406 -4.492 1 95.38 615 GLY B CA 1
ATOM 10689 C C . GLY B 1 615 ? 23.266 -20.984 -3.275 1 95.38 615 GLY B C 1
ATOM 10690 O O . GLY B 1 615 ? 24.484 -20.953 -3.174 1 95.38 615 GLY B O 1
ATOM 10691 N N . VAL B 1 616 ? 22.516 -21.516 -2.35 1 96 616 VAL B N 1
ATOM 10692 C CA . VAL B 1 616 ? 23.062 -22.109 -1.135 1 96 616 VAL B CA 1
ATOM 10693 C C . VAL B 1 616 ? 23.969 -23.297 -1.495 1 96 616 VAL B C 1
ATOM 10695 O O . VAL B 1 616 ? 25.062 -23.438 -0.952 1 96 616 VAL B O 1
ATOM 10698 N N . LEU B 1 617 ? 23.516 -24.141 -2.389 1 96.88 617 LEU B N 1
ATOM 10699 C CA . LEU B 1 617 ? 24.266 -25.328 -2.783 1 96.88 617 LEU B CA 1
ATOM 10700 C C . LEU B 1 617 ? 25.547 -24.938 -3.521 1 96.88 617 LEU B C 1
ATOM 10702 O O . LEU B 1 617 ? 26.594 -25.547 -3.309 1 96.88 617 LEU B O 1
ATOM 10706 N N . ALA B 1 618 ? 25.438 -23.984 -4.363 1 95 618 ALA B N 1
ATOM 10707 C CA . ALA B 1 618 ? 26.609 -23.5 -5.105 1 95 618 ALA B CA 1
ATOM 10708 C C . ALA B 1 618 ? 27.656 -22.938 -4.168 1 95 618 ALA B C 1
ATOM 10710 O O . ALA B 1 618 ? 28.859 -23.203 -4.332 1 95 618 ALA B O 1
ATOM 10711 N N . VAL B 1 619 ? 27.266 -22.141 -3.219 1 92.75 619 VAL B N 1
ATOM 10712 C CA . VAL B 1 619 ? 28.188 -21.531 -2.256 1 92.75 619 VAL B CA 1
ATOM 10713 C C . VAL B 1 619 ? 28.859 -22.625 -1.435 1 92.75 619 VAL B C 1
ATOM 10715 O O . VAL B 1 619 ? 30.062 -22.578 -1.182 1 92.75 619 VAL B O 1
ATOM 10718 N N . GLU B 1 620 ? 28.031 -23.625 -1.027 1 93.88 620 GLU B N 1
ATOM 10719 C CA . GLU B 1 620 ? 28.594 -24.719 -0.238 1 93.88 620 GLU B CA 1
ATOM 10720 C C . GLU B 1 620 ? 29.594 -25.531 -1.053 1 93.88 620 GLU B C 1
ATOM 10722 O O . GLU B 1 620 ? 30.641 -25.938 -0.537 1 93.88 620 GLU B O 1
ATOM 10727 N N . LEU B 1 621 ? 29.281 -25.797 -2.277 1 93.31 621 LEU B N 1
ATOM 10728 C CA . LEU B 1 621 ? 30.188 -26.516 -3.162 1 93.31 621 LEU B CA 1
ATOM 10729 C C . LEU B 1 621 ? 31.5 -25.75 -3.32 1 93.31 621 LEU B C 1
ATOM 10731 O O . LEU B 1 621 ? 32.594 -26.344 -3.277 1 93.31 621 LEU B O 1
ATOM 10735 N N . LEU B 1 622 ? 31.391 -24.531 -3.523 1 90.25 622 LEU B N 1
ATOM 10736 C CA . LEU B 1 622 ? 32.562 -23.688 -3.701 1 90.25 622 LEU B CA 1
ATOM 10737 C C . LEU B 1 622 ? 33.406 -23.641 -2.42 1 90.25 622 LEU B C 1
ATOM 10739 O O . LEU B 1 622 ? 34.625 -23.656 -2.469 1 90.25 622 LEU B O 1
ATOM 10743 N N . THR B 1 623 ? 32.719 -23.484 -1.318 1 89.5 623 THR B N 1
ATOM 10744 C CA . THR B 1 623 ? 33.406 -23.469 -0.028 1 89.5 623 THR B CA 1
ATOM 10745 C C . THR B 1 623 ? 34.188 -24.766 0.196 1 89.5 623 THR B C 1
ATOM 10747 O O . THR B 1 623 ? 35.312 -24.75 0.666 1 89.5 623 THR B O 1
ATOM 10750 N N . GLN B 1 624 ? 33.594 -25.828 -0.163 1 91.06 624 GLN B N 1
ATOM 10751 C CA . GLN B 1 624 ? 34.25 -27.125 -0.016 1 91.06 624 GLN B CA 1
ATOM 10752 C C . GLN B 1 624 ? 35.438 -27.234 -0.969 1 91.06 624 GLN B C 1
ATOM 10754 O O . GLN B 1 624 ? 36.469 -27.828 -0.621 1 91.06 624 GLN B O 1
ATOM 10759 N N . GLU B 1 625 ? 35.219 -26.719 -2.117 1 88.44 625 GLU B N 1
ATOM 10760 C CA . GLU B 1 625 ? 36.312 -26.75 -3.088 1 88.44 625 GLU B CA 1
ATOM 10761 C C . GLU B 1 625 ? 37.531 -25.938 -2.588 1 88.44 625 GLU B C 1
ATOM 10763 O O . GLU B 1 625 ? 38.656 -26.312 -2.836 1 88.44 625 GLU B O 1
ATOM 10768 N N . ARG B 1 626 ? 37.25 -24.906 -1.932 1 85 626 ARG B N 1
ATOM 10769 C CA . ARG B 1 626 ? 38.312 -24.016 -1.453 1 85 626 ARG B CA 1
ATOM 10770 C C . ARG B 1 626 ? 38.969 -24.578 -0.191 1 85 626 ARG B C 1
ATOM 10772 O O . ARG B 1 626 ? 40.188 -24.469 -0.018 1 85 626 ARG B O 1
ATOM 10779 N N . THR B 1 627 ? 38.156 -25.109 0.655 1 89.12 627 THR B N 1
ATOM 10780 C CA . THR B 1 627 ? 38.656 -25.578 1.938 1 89.12 627 THR B CA 1
ATOM 10781 C C . THR B 1 627 ? 39.125 -27.031 1.84 1 89.12 627 THR B C 1
ATOM 10783 O O . THR B 1 627 ? 39.844 -27.516 2.707 1 89.12 627 THR B O 1
ATOM 10786 N N . ARG B 1 628 ? 38.656 -27.75 0.876 1 89.62 628 ARG B N 1
ATOM 10787 C CA . ARG B 1 628 ? 38.938 -29.156 0.66 1 89.62 628 ARG B CA 1
ATOM 10788 C C . ARG B 1 628 ? 38.375 -30.016 1.791 1 89.62 628 ARG B C 1
ATOM 10790 O O . ARG B 1 628 ? 38.938 -31.047 2.137 1 89.62 628 ARG B O 1
ATOM 10797 N N . LEU B 1 629 ? 37.406 -29.438 2.439 1 90.5 629 LEU B N 1
ATOM 10798 C CA . LEU B 1 629 ? 36.656 -30.188 3.426 1 90.5 629 LEU B CA 1
ATOM 10799 C C . LEU B 1 629 ? 35.344 -30.688 2.828 1 90.5 629 LEU B C 1
ATOM 10801 O O . LEU B 1 629 ? 34.344 -29.938 2.748 1 90.5 629 LEU B O 1
ATOM 10805 N N . TRP B 1 630 ? 35.375 -31.969 2.543 1 90.25 630 TRP B N 1
ATOM 10806 C CA . TRP B 1 630 ? 34.25 -32.531 1.818 1 90.25 630 TRP B CA 1
ATOM 10807 C C . TRP B 1 630 ? 33.25 -33.188 2.777 1 90.25 630 TRP B C 1
ATOM 10809 O O . TRP B 1 630 ? 33.656 -33.812 3.762 1 90.25 630 TRP B O 1
ATOM 10819 N N . THR B 1 631 ? 32 -33.031 2.537 1 92 631 THR B N 1
ATOM 10820 C CA . THR B 1 631 ? 30.938 -33.656 3.303 1 92 631 THR B CA 1
ATOM 10821 C C . THR B 1 631 ? 29.969 -34.375 2.375 1 92 631 THR B C 1
ATOM 10823 O O . THR B 1 631 ? 28.828 -33.938 2.201 1 92 631 THR B O 1
ATOM 10826 N N . PRO B 1 632 ? 30.328 -35.531 1.883 1 90.5 632 PRO B N 1
ATOM 10827 C CA . PRO B 1 632 ? 29.531 -36.219 0.863 1 90.5 632 PRO B CA 1
ATOM 10828 C C . PRO B 1 632 ? 28.156 -36.656 1.371 1 90.5 632 PRO B C 1
ATOM 10830 O O . PRO B 1 632 ? 27.203 -36.719 0.591 1 90.5 632 PRO B O 1
ATOM 10833 N N . ASP B 1 633 ? 28.031 -36.875 2.672 1 91.75 633 ASP B N 1
ATOM 10834 C CA . ASP B 1 633 ? 26.734 -37.281 3.223 1 91.75 633 ASP B CA 1
ATOM 10835 C C . ASP B 1 633 ? 25.75 -36.125 3.232 1 91.75 633 ASP B C 1
ATOM 10837 O O . ASP B 1 633 ? 24.547 -36.312 3.1 1 91.75 633 ASP B O 1
ATOM 10841 N N . LEU B 1 634 ? 26.312 -35 3.375 1 92.75 634 LEU B N 1
ATOM 10842 C CA . LEU B 1 634 ? 25.5 -33.781 3.438 1 92.75 634 LEU B CA 1
ATOM 10843 C C . LEU B 1 634 ? 25.297 -33.188 2.047 1 92.75 634 LEU B C 1
ATOM 10845 O O . LEU B 1 634 ? 24.188 -32.781 1.702 1 92.75 634 LEU B O 1
ATOM 10849 N N . LEU B 1 635 ? 26.359 -33.25 1.282 1 95.62 635 LEU B N 1
ATOM 10850 C CA . LEU B 1 635 ? 26.359 -32.656 -0.05 1 95.62 635 LEU B CA 1
ATOM 10851 C C . LEU B 1 635 ? 27.062 -33.562 -1.051 1 95.62 635 LEU B C 1
ATOM 10853 O O . LEU B 1 635 ? 28.266 -33.406 -1.288 1 95.62 635 LEU B O 1
ATOM 10857 N N . PRO B 1 636 ? 26.281 -34.438 -1.624 1 95.88 636 PRO B N 1
ATOM 10858 C CA . PRO B 1 636 ? 26.891 -35.25 -2.684 1 95.88 636 PRO B CA 1
ATOM 10859 C C . PRO B 1 636 ? 27.359 -34.406 -3.873 1 95.88 636 PRO B C 1
ATOM 10861 O O . PRO B 1 636 ? 26.531 -33.938 -4.656 1 95.88 636 PRO B O 1
ATOM 10864 N N . ARG B 1 637 ? 28.578 -34.281 -4.059 1 94.81 637 ARG B N 1
ATOM 10865 C CA . ARG B 1 637 ? 29.188 -33.344 -4.996 1 94.81 637 ARG B CA 1
ATOM 10866 C C . ARG B 1 637 ? 28.734 -33.625 -6.422 1 94.81 637 ARG B C 1
ATOM 10868 O O . ARG B 1 637 ? 28.266 -32.719 -7.109 1 94.81 637 ARG B O 1
ATOM 10875 N N . SER B 1 638 ? 28.875 -34.875 -6.918 1 94.75 638 SER B N 1
ATOM 10876 C CA . SER B 1 638 ? 28.531 -35.219 -8.297 1 94.75 638 SER B CA 1
ATOM 10877 C C . SER B 1 638 ? 27.062 -34.969 -8.586 1 94.75 638 SER B C 1
ATOM 10879 O O . SER B 1 638 ? 26.734 -34.344 -9.602 1 94.75 638 SER B O 1
ATOM 10881 N N . GLU B 1 639 ? 26.234 -35.406 -7.707 1 96.44 639 GLU B N 1
ATOM 10882 C CA . GLU B 1 639 ? 24.797 -35.219 -7.875 1 96.44 639 GLU B CA 1
ATOM 10883 C C . GLU B 1 639 ? 24.438 -33.719 -7.867 1 96.44 639 GLU B C 1
ATOM 10885 O O . GLU B 1 639 ? 23.594 -33.281 -8.656 1 96.44 639 GLU B O 1
ATOM 10890 N N . THR B 1 640 ? 25.047 -33.031 -6.949 1 97 640 THR B N 1
ATOM 10891 C CA . THR B 1 640 ? 24.75 -31.594 -6.812 1 97 640 THR B CA 1
ATOM 10892 C C . THR B 1 640 ? 25.172 -30.844 -8.062 1 97 640 THR B C 1
ATOM 10894 O O . THR B 1 640 ? 24.453 -29.953 -8.531 1 97 640 THR B O 1
ATOM 10897 N N . ILE B 1 641 ? 26.297 -31.125 -8.617 1 96.62 641 ILE B N 1
ATOM 10898 C CA . ILE B 1 641 ? 26.781 -30.469 -9.828 1 96.62 641 ILE B CA 1
ATOM 10899 C C . ILE B 1 641 ? 25.828 -30.766 -10.984 1 96.62 641 ILE B C 1
ATOM 10901 O O . ILE B 1 641 ? 25.516 -29.891 -11.781 1 96.62 641 ILE B O 1
ATOM 10905 N N . GLN B 1 642 ? 25.344 -31.984 -11.062 1 97.12 642 GLN B N 1
ATOM 10906 C CA . GLN B 1 642 ? 24.391 -32.344 -12.109 1 97.12 642 GLN B CA 1
ATOM 10907 C C . GLN B 1 642 ? 23.094 -31.578 -11.969 1 97.12 642 GLN B C 1
ATOM 10909 O O . GLN B 1 642 ? 22.562 -31.062 -12.953 1 97.12 642 GLN B O 1
ATOM 10914 N N . ASP B 1 643 ? 22.609 -31.562 -10.766 1 97.94 643 ASP B N 1
ATOM 10915 C CA . ASP B 1 643 ? 21.375 -30.844 -10.516 1 97.94 643 ASP B CA 1
ATOM 10916 C C . ASP B 1 643 ? 21.516 -29.359 -10.883 1 97.94 643 ASP B C 1
ATOM 10918 O O . ASP B 1 643 ? 20.625 -28.781 -11.492 1 97.94 643 ASP B O 1
ATOM 10922 N N . LEU B 1 644 ? 22.578 -28.703 -10.461 1 97.88 644 LEU B N 1
ATOM 10923 C CA . LEU B 1 644 ? 22.828 -27.297 -10.766 1 97.88 644 LEU B CA 1
ATOM 10924 C C . LEU B 1 644 ? 22.938 -27.078 -12.266 1 97.88 644 LEU B C 1
ATOM 10926 O O . LEU B 1 644 ? 22.469 -26.062 -12.789 1 97.88 644 LEU B O 1
ATOM 10930 N N . SER B 1 645 ? 23.547 -28.047 -12.977 1 97.94 645 SER B N 1
ATOM 10931 C CA . SER B 1 645 ? 23.688 -27.938 -14.43 1 97.94 645 SER B CA 1
ATOM 10932 C C . SER B 1 645 ? 22.328 -27.969 -15.117 1 97.94 645 SER B C 1
ATOM 10934 O O . SER B 1 645 ? 22.078 -27.188 -16.047 1 97.94 645 SER B O 1
ATOM 10936 N N . VAL B 1 646 ? 21.547 -28.938 -14.664 1 98.25 646 VAL B N 1
ATOM 10937 C CA . VAL B 1 646 ? 20.203 -29.016 -15.227 1 98.25 646 VAL B CA 1
ATOM 10938 C C . VAL B 1 646 ? 19.422 -27.734 -14.914 1 98.25 646 VAL B C 1
ATOM 10940 O O . VAL B 1 646 ? 18.688 -27.234 -15.758 1 98.25 646 VAL B O 1
ATOM 10943 N N . PHE B 1 647 ? 19.562 -27.266 -13.711 1 98.25 647 PHE B N 1
ATOM 10944 C CA . PHE B 1 647 ? 18.891 -26.031 -13.312 1 98.25 647 PHE B CA 1
ATOM 10945 C C . PHE B 1 647 ? 19.328 -24.859 -14.172 1 98.25 647 PHE B C 1
ATOM 10947 O O . PHE B 1 647 ? 18.5 -24.047 -14.602 1 98.25 647 PHE B O 1
ATOM 10954 N N . ILE B 1 648 ? 20.609 -24.734 -14.445 1 97.81 648 ILE B N 1
ATOM 10955 C CA . ILE B 1 648 ? 21.156 -23.672 -15.289 1 97.81 648 ILE B CA 1
ATOM 10956 C C . ILE B 1 648 ? 20.547 -23.766 -16.688 1 97.81 648 ILE B C 1
ATOM 10958 O O . ILE B 1 648 ? 20.203 -22.734 -17.281 1 97.81 648 ILE B O 1
ATOM 10962 N N . SER B 1 649 ? 20.406 -24.953 -17.172 1 97.69 649 SER B N 1
ATOM 10963 C CA . SER B 1 649 ? 19.781 -25.156 -18.469 1 97.69 649 SER B CA 1
ATOM 10964 C C . SER B 1 649 ? 18.328 -24.688 -18.469 1 97.69 649 SER B C 1
ATOM 10966 O O . SER B 1 649 ? 17.859 -24.109 -19.453 1 97.69 649 SER B O 1
ATOM 10968 N N . ALA B 1 650 ? 17.641 -25.031 -17.391 1 97.44 650 ALA B N 1
ATOM 10969 C CA . ALA B 1 650 ? 16.25 -24.594 -17.25 1 97.44 650 ALA B CA 1
ATOM 10970 C C . ALA B 1 650 ? 16.156 -23.062 -17.234 1 97.44 650 ALA B C 1
ATOM 10972 O O . ALA B 1 650 ? 15.242 -22.5 -17.828 1 97.44 650 ALA B O 1
ATOM 10973 N N . LEU B 1 651 ? 17.031 -22.391 -16.484 1 97.31 651 LEU B N 1
ATOM 10974 C CA . LEU B 1 651 ? 17.062 -20.938 -16.453 1 97.31 651 LEU B CA 1
ATOM 10975 C C . LEU B 1 651 ? 17.312 -20.359 -17.844 1 97.31 651 LEU B C 1
ATOM 10977 O O . LEU B 1 651 ? 16.75 -19.328 -18.203 1 97.31 651 LEU B O 1
ATOM 10981 N N . SER B 1 652 ? 18.125 -20.984 -18.609 1 95.69 652 SER B N 1
ATOM 10982 C CA . SER B 1 652 ? 18.484 -20.516 -19.953 1 95.69 652 SER B CA 1
ATOM 10983 C C . SER B 1 652 ? 17.297 -20.625 -20.906 1 95.69 652 SER B C 1
ATOM 10985 O O . SER B 1 652 ? 17.25 -19.906 -21.906 1 95.69 652 SER B O 1
ATOM 10987 N N . ALA B 1 653 ? 16.422 -21.5 -20.578 1 93.44 653 ALA B N 1
ATOM 10988 C CA . ALA B 1 653 ? 15.258 -21.734 -21.438 1 93.44 653 ALA B CA 1
ATOM 10989 C C . ALA B 1 653 ? 14.227 -20.609 -21.266 1 93.44 653 ALA B C 1
ATOM 10991 O O . ALA B 1 653 ? 13.32 -20.469 -22.094 1 93.44 653 ALA B O 1
ATOM 10992 N N . VAL B 1 654 ? 14.391 -19.828 -20.234 1 93.5 654 VAL B N 1
ATOM 10993 C CA . VAL B 1 654 ? 13.484 -18.703 -20.047 1 93.5 654 VAL B CA 1
ATOM 10994 C C . VAL B 1 654 ? 13.852 -17.578 -21 1 93.5 654 VAL B C 1
ATOM 10996 O O . VAL B 1 654 ? 14.945 -17.016 -20.922 1 93.5 654 VAL B O 1
ATOM 10999 N N . GLY B 1 655 ? 12.961 -17.281 -21.938 1 87.81 655 GLY B N 1
ATOM 11000 C CA . GLY B 1 655 ? 13.273 -16.328 -22.984 1 87.81 655 GLY B CA 1
ATOM 11001 C C . GLY B 1 655 ? 12.922 -14.891 -22.625 1 87.81 655 GLY B C 1
ATOM 11002 O O . GLY B 1 655 ? 12.281 -14.648 -21.609 1 87.81 655 GLY B O 1
ATOM 11003 N N . PRO B 1 656 ? 13.398 -14.094 -23.641 1 83.31 656 PRO B N 1
ATOM 11004 C CA . PRO B 1 656 ? 13.023 -12.688 -23.453 1 83.31 656 PRO B CA 1
ATOM 11005 C C . PRO B 1 656 ? 11.523 -12.453 -23.609 1 83.31 656 PRO B C 1
ATOM 11007 O O . PRO B 1 656 ? 10.859 -13.148 -24.391 1 83.31 656 PRO B O 1
ATOM 11010 N N . GLY B 1 657 ? 10.805 -11.906 -22.797 1 79 657 GLY B N 1
ATOM 11011 C CA . GLY B 1 657 ? 9.375 -11.68 -22.812 1 79 657 GLY B CA 1
ATOM 11012 C C . GLY B 1 657 ? 8.68 -12.164 -21.562 1 79 657 GLY B C 1
ATOM 11013 O O . GLY B 1 657 ? 7.555 -11.75 -21.266 1 79 657 GLY B O 1
ATOM 11014 N N . GLU B 1 658 ? 9.43 -13.195 -21.062 1 88.62 658 GLU B N 1
ATOM 11015 C CA . GLU B 1 658 ? 8.891 -13.648 -19.781 1 88.62 658 GLU B CA 1
ATOM 11016 C C . GLU B 1 658 ? 9.148 -12.617 -18.672 1 88.62 658 GLU B C 1
ATOM 11018 O O . GLU B 1 658 ? 10.188 -11.953 -18.688 1 88.62 658 GLU B O 1
ATOM 11023 N N . GLY B 1 659 ? 8.273 -12.469 -17.828 1 89.44 659 GLY B N 1
ATOM 11024 C CA . GLY B 1 659 ? 8.375 -11.461 -16.781 1 89.44 659 GLY B CA 1
ATOM 11025 C C . GLY B 1 659 ? 9.617 -11.617 -15.93 1 89.44 659 GLY B C 1
ATOM 11026 O O . GLY B 1 659 ? 10.273 -10.625 -15.594 1 89.44 659 GLY B O 1
ATOM 11027 N N . ASN B 1 660 ? 9.992 -12.852 -15.586 1 92.94 660 ASN B N 1
ATOM 11028 C CA . ASN B 1 660 ? 11.125 -13.086 -14.703 1 92.94 660 ASN B CA 1
ATOM 11029 C C . ASN B 1 660 ? 12.398 -13.383 -15.492 1 92.94 660 ASN B C 1
ATOM 11031 O O . ASN B 1 660 ? 13.352 -13.961 -14.953 1 92.94 660 ASN B O 1
ATOM 11035 N N . PHE B 1 661 ? 12.461 -13.07 -16.781 1 92.31 661 PHE B N 1
ATOM 11036 C CA . PHE B 1 661 ? 13.602 -13.359 -17.641 1 92.31 661 PHE B CA 1
ATOM 11037 C C . PHE B 1 661 ? 14.891 -12.805 -17.031 1 92.31 661 PHE B C 1
ATOM 11039 O O . PHE B 1 661 ? 15.891 -13.508 -16.953 1 92.31 661 PHE B O 1
ATOM 11046 N N . PHE B 1 662 ? 14.852 -11.57 -16.578 1 88.12 662 PHE B N 1
ATOM 11047 C CA . PHE B 1 662 ? 16.062 -10.898 -16.125 1 88.12 662 PHE B CA 1
ATOM 11048 C C . PHE B 1 662 ? 16.625 -11.586 -14.891 1 88.12 662 PHE B C 1
ATOM 11050 O O . PHE B 1 662 ? 17.844 -11.773 -14.773 1 88.12 662 PHE B O 1
ATOM 11057 N N . ILE B 1 663 ? 15.828 -11.953 -13.984 1 91.62 663 ILE B N 1
ATOM 11058 C CA . ILE B 1 663 ? 16.25 -12.617 -12.758 1 91.62 663 ILE B CA 1
ATOM 11059 C C . ILE B 1 663 ? 16.812 -13.992 -13.086 1 91.62 663 ILE B C 1
ATOM 11061 O O . ILE B 1 663 ? 17.828 -14.406 -12.516 1 91.62 663 ILE B O 1
ATOM 11065 N N . CYS B 1 664 ? 16.125 -14.68 -13.953 1 94.44 664 CYS B N 1
ATOM 11066 C CA . CYS B 1 664 ? 16.578 -16.016 -14.344 1 94.44 664 CYS B CA 1
ATOM 11067 C C . CYS B 1 664 ? 17.922 -15.93 -15.078 1 94.44 664 CYS B C 1
ATOM 11069 O O . CYS B 1 664 ? 18.812 -16.75 -14.852 1 94.44 664 CYS B O 1
ATOM 11071 N N . ASP B 1 665 ? 18.047 -14.938 -15.906 1 92.88 665 ASP B N 1
ATOM 11072 C CA . ASP B 1 665 ? 19.297 -14.766 -16.656 1 92.88 665 ASP B CA 1
ATOM 11073 C C . ASP B 1 665 ? 20.453 -14.422 -15.719 1 92.88 665 ASP B C 1
ATOM 11075 O O . ASP B 1 665 ? 21.562 -14.922 -15.883 1 92.88 665 ASP B O 1
ATOM 11079 N N . GLN B 1 666 ? 20.219 -13.562 -14.758 1 89.06 666 GLN B N 1
ATOM 11080 C CA . GLN B 1 666 ? 21.234 -13.219 -13.766 1 89.06 666 GLN B CA 1
ATOM 11081 C C . GLN B 1 666 ? 21.641 -14.445 -12.953 1 89.06 666 GLN B C 1
ATOM 11083 O O . GLN B 1 666 ? 22.828 -14.656 -12.688 1 89.06 666 GLN B O 1
ATOM 11088 N N . GLY B 1 667 ? 20.656 -15.227 -12.547 1 92.62 667 GLY B N 1
ATOM 11089 C CA . GLY B 1 667 ? 20.938 -16.453 -11.828 1 92.62 667 GLY B CA 1
ATOM 11090 C C . GLY B 1 667 ? 21.734 -17.453 -12.641 1 92.62 667 GLY B C 1
ATOM 11091 O O . GLY B 1 667 ? 22.656 -18.094 -12.133 1 92.62 667 GLY B O 1
ATOM 11092 N N . ARG B 1 668 ? 21.344 -17.547 -13.914 1 94.81 668 ARG B N 1
ATOM 11093 C CA . ARG B 1 668 ? 22.047 -18.438 -14.828 1 94.81 668 ARG B CA 1
ATOM 11094 C C . ARG B 1 668 ? 23.516 -18.062 -14.922 1 94.81 668 ARG B C 1
ATOM 11096 O O . ARG B 1 668 ? 24.391 -18.938 -14.82 1 94.81 668 ARG B O 1
ATOM 11103 N N . ARG B 1 669 ? 23.812 -16.828 -15.094 1 91.44 669 ARG B N 1
ATOM 11104 C CA . ARG B 1 669 ? 25.188 -16.359 -15.234 1 91.44 669 ARG B CA 1
ATOM 11105 C C . ARG B 1 669 ? 25.969 -16.594 -13.953 1 91.44 669 ARG B C 1
ATOM 11107 O O . ARG B 1 669 ? 27.109 -17.062 -14.008 1 91.44 669 ARG B O 1
ATOM 11114 N N . ALA B 1 670 ? 25.406 -16.266 -12.836 1 90.75 670 ALA B N 1
ATOM 11115 C CA . ALA B 1 670 ? 26.078 -16.422 -11.547 1 90.75 670 ALA B CA 1
ATOM 11116 C C . ALA B 1 670 ? 26.406 -17.891 -11.273 1 90.75 670 ALA B C 1
ATOM 11118 O O . ALA B 1 670 ? 27.531 -18.219 -10.867 1 90.75 670 ALA B O 1
ATOM 11119 N N . LEU B 1 671 ? 25.469 -18.766 -11.492 1 94.25 671 LEU B N 1
ATOM 11120 C CA . LEU B 1 671 ? 25.656 -20.188 -11.195 1 94.25 671 LEU B CA 1
ATOM 11121 C C . LEU B 1 671 ? 26.609 -20.828 -12.188 1 94.25 671 LEU B C 1
ATOM 11123 O O . LEU B 1 671 ? 27.391 -21.719 -11.812 1 94.25 671 LEU B O 1
ATOM 11127 N N . SER B 1 672 ? 26.531 -20.375 -13.445 1 93.44 672 SER B N 1
ATOM 11128 C CA . SER B 1 672 ? 27.469 -20.891 -14.438 1 93.44 672 SER B CA 1
ATOM 11129 C C . SER B 1 672 ? 28.906 -20.547 -14.07 1 93.44 672 SER B C 1
ATOM 11131 O O . SER B 1 672 ? 29.812 -21.359 -14.242 1 93.44 672 SER B O 1
ATOM 11133 N N . ARG B 1 673 ? 29.078 -19.406 -13.609 1 89.5 673 ARG B N 1
ATOM 11134 C CA . ARG B 1 673 ? 30.406 -18.984 -13.188 1 89.5 673 ARG B CA 1
ATOM 11135 C C . ARG B 1 673 ? 30.922 -19.844 -12.039 1 89.5 673 ARG B C 1
ATOM 11137 O O . ARG B 1 673 ? 32.125 -20.141 -11.961 1 89.5 673 ARG B O 1
ATOM 11144 N N . VAL B 1 674 ? 30.078 -20.109 -11.094 1 89.69 674 VAL B N 1
ATOM 11145 C CA . VAL B 1 674 ? 30.453 -20.938 -9.953 1 89.69 674 VAL B CA 1
ATOM 11146 C C . VAL B 1 674 ? 30.844 -22.328 -10.445 1 89.69 674 VAL B C 1
ATOM 11148 O O . VAL B 1 674 ? 31.844 -22.891 -10 1 89.69 674 VAL B O 1
ATOM 11151 N N . LEU B 1 675 ? 30.062 -22.891 -11.312 1 91.88 675 LEU B N 1
ATOM 11152 C CA . LEU B 1 675 ? 30.359 -24.234 -11.82 1 91.88 675 LEU B CA 1
ATOM 11153 C C . LEU B 1 675 ? 31.656 -24.234 -12.609 1 91.88 675 LEU B C 1
ATOM 11155 O O . LEU B 1 675 ? 32.406 -25.203 -12.562 1 91.88 675 LEU B O 1
ATOM 11159 N N . ASP B 1 676 ? 31.922 -23.141 -13.305 1 89.88 676 ASP B N 1
ATOM 11160 C CA . ASP B 1 676 ? 33.188 -23.031 -14.039 1 89.88 676 ASP B CA 1
ATOM 11161 C C . ASP B 1 676 ? 34.375 -23.031 -13.086 1 89.88 676 ASP B C 1
ATOM 11163 O O . ASP B 1 676 ? 35.406 -23.625 -13.375 1 89.88 676 ASP B O 1
ATOM 11167 N N . GLN B 1 677 ? 34.219 -22.391 -11.992 1 87.12 677 GLN B N 1
ATOM 11168 C CA . GLN B 1 677 ? 35.281 -22.312 -11.008 1 87.12 677 GLN B CA 1
ATOM 11169 C C . GLN B 1 677 ? 35.562 -23.688 -10.383 1 87.12 677 GLN B C 1
ATOM 11171 O O . GLN B 1 677 ? 36.688 -24.031 -10.07 1 87.12 677 GLN B O 1
ATOM 11176 N N . ILE B 1 678 ? 34.562 -24.375 -10.266 1 88.81 678 ILE B N 1
ATOM 11177 C CA . ILE B 1 678 ? 34.656 -25.688 -9.609 1 88.81 678 ILE B CA 1
ATOM 11178 C C . ILE B 1 678 ? 35.219 -26.719 -10.594 1 88.81 678 ILE B C 1
ATOM 11180 O O . ILE B 1 678 ? 36.031 -27.547 -10.219 1 88.81 678 ILE B O 1
ATOM 11184 N N . LEU B 1 679 ? 34.844 -26.656 -11.781 1 89.19 679 LEU B N 1
ATOM 11185 C CA . LEU B 1 679 ? 35.156 -27.688 -12.758 1 89.19 679 LEU B CA 1
ATOM 11186 C C . LEU B 1 679 ? 36.438 -27.359 -13.484 1 89.19 679 LEU B C 1
ATOM 11188 O O . LEU B 1 679 ? 37.125 -28.25 -14 1 89.19 679 LEU B O 1
ATOM 11192 N N . SER B 1 680 ? 36.812 -26.109 -13.766 1 80.69 680 SER B N 1
ATOM 11193 C CA . SER B 1 680 ? 38.031 -25.703 -14.422 1 80.69 680 SER B CA 1
ATOM 11194 C C . SER B 1 680 ? 38.844 -24.75 -13.547 1 80.69 680 SER B C 1
ATOM 11196 O O . SER B 1 680 ? 38.812 -23.531 -13.758 1 80.69 680 SER B O 1
ATOM 11198 N N . PRO B 1 681 ? 39.469 -25.344 -12.57 1 61.03 681 PRO B N 1
ATOM 11199 C CA . PRO B 1 681 ? 40.188 -24.422 -11.711 1 61.03 681 PRO B CA 1
ATOM 11200 C C . PRO B 1 681 ? 41.281 -23.656 -12.453 1 61.03 681 PRO B C 1
ATOM 11202 O O . PRO B 1 681 ? 42.062 -24.266 -13.211 1 61.03 681 PRO B O 1
ATOM 11205 N N . ASN B 1 682 ? 41.156 -22.641 -13.133 1 51.25 682 ASN B N 1
ATOM 11206 C CA . ASN B 1 682 ? 42.25 -21.875 -13.766 1 51.25 682 ASN B CA 1
ATOM 11207 C C . ASN B 1 682 ? 43.5 -21.844 -12.906 1 51.25 682 ASN B C 1
ATOM 11209 O O . ASN B 1 682 ? 43.438 -21.609 -11.703 1 51.25 682 ASN B O 1
ATOM 11213 N N . PRO B 1 683 ? 44.688 -22.359 -13.453 1 45.88 683 PRO B N 1
ATOM 11214 C CA . PRO B 1 683 ? 45.969 -22.172 -12.719 1 45.88 683 PRO B CA 1
ATOM 11215 C C . PRO B 1 683 ? 46.125 -20.75 -12.18 1 45.88 683 PRO B C 1
ATOM 11217 O O . PRO B 1 683 ? 45.781 -19.781 -12.875 1 45.88 683 PRO B O 1
ATOM 11220 N N . LEU B 1 684 ? 46.031 -20.469 -10.992 1 41.88 684 LEU B N 1
ATOM 11221 C CA . LEU B 1 684 ? 46.375 -19.156 -10.453 1 41.88 684 LEU B CA 1
ATOM 11222 C C . LEU B 1 684 ? 47.594 -18.578 -11.18 1 41.88 684 LEU B C 1
ATOM 11224 O O . LEU B 1 684 ? 48.5 -19.328 -11.578 1 41.88 684 LEU B O 1
ATOM 11228 N N . PRO B 1 685 ? 47.594 -17.453 -11.789 1 36.97 685 PRO B N 1
ATOM 11229 C CA . PRO B 1 685 ? 48.812 -16.969 -12.422 1 36.97 685 PRO B CA 1
ATOM 11230 C C . PRO B 1 685 ? 50.062 -17.25 -11.594 1 36.97 685 PRO B C 1
ATOM 11232 O O . PRO B 1 685 ? 50.031 -17.141 -10.367 1 36.97 685 PRO B O 1
ATOM 11235 N N . THR B 1 686 ? 51.031 -18.078 -11.984 1 34.38 686 THR B N 1
ATOM 11236 C CA . THR B 1 686 ? 52.375 -18.312 -11.445 1 34.38 686 THR B CA 1
ATOM 11237 C C . THR B 1 686 ? 53.031 -16.984 -11.086 1 34.38 686 THR B C 1
ATOM 11239 O O . THR B 1 686 ? 53.188 -16.109 -11.93 1 34.38 686 THR B O 1
ATOM 11242 N N . SER B 1 687 ? 53.188 -16.5 -9.789 1 34.31 687 SER B N 1
ATOM 11243 C CA . SER B 1 687 ? 53.938 -15.375 -9.234 1 34.31 687 SER B CA 1
ATOM 11244 C C . SER B 1 687 ? 55.375 -15.328 -9.789 1 34.31 687 SER B C 1
ATOM 11246 O O . SER B 1 687 ? 56.094 -16.328 -9.734 1 34.31 687 SER B O 1
ATOM 11248 N N . MET B 1 688 ? 55.75 -14.492 -10.672 1 32.47 688 MET B N 1
ATOM 11249 C CA . MET B 1 688 ? 57.156 -14.219 -10.977 1 32.47 688 MET B CA 1
ATOM 11250 C C . MET B 1 688 ? 57.938 -13.977 -9.703 1 32.47 688 MET B C 1
ATOM 11252 O O . MET B 1 688 ? 57.469 -13.328 -8.773 1 32.47 688 MET B O 1
ATOM 11256 N N . PRO B 1 689 ? 59.125 -14.625 -9.438 1 33.56 689 PRO B N 1
ATOM 11257 C CA . PRO B 1 689 ? 60.031 -14.547 -8.289 1 33.56 689 PRO B CA 1
ATOM 11258 C C . PRO B 1 689 ? 60.469 -13.109 -7.977 1 33.56 689 PRO B C 1
ATOM 11260 O O . PRO B 1 689 ? 61.188 -12.5 -8.75 1 33.56 689 PRO B O 1
ATOM 11263 N N . THR B 1 690 ? 59.656 -12.141 -7.59 1 30.02 690 THR B N 1
ATOM 11264 C CA . THR B 1 690 ? 60.312 -10.883 -7.223 1 30.02 690 THR B CA 1
ATOM 11265 C C . THR B 1 690 ? 61.281 -11.102 -6.062 1 30.02 690 THR B C 1
ATOM 11267 O O . THR B 1 690 ? 60.969 -11.812 -5.105 1 30.02 690 THR B O 1
ATOM 11270 N N . SER B 1 691 ? 62.625 -10.852 -6.129 1 25.58 691 SER B N 1
ATOM 11271 C CA . SER B 1 691 ? 63.781 -10.75 -5.234 1 25.58 691 SER B CA 1
ATOM 11272 C C . SER B 1 691 ? 63.438 -9.984 -3.967 1 25.58 691 SER B C 1
ATOM 11274 O O . SER B 1 691 ? 63.25 -8.766 -4.008 1 25.58 691 SER B O 1
ATOM 11276 N N . ARG B 1 692 ? 62.656 -10.609 -3.062 1 27.98 692 ARG B N 1
ATOM 11277 C CA . ARG B 1 692 ? 62.344 -10.031 -1.762 1 27.98 692 ARG B CA 1
ATOM 11278 C C . ARG B 1 692 ? 63.594 -9.836 -0.929 1 27.98 692 ARG B C 1
ATOM 11280 O O . ARG B 1 692 ? 64.312 -10.797 -0.668 1 27.98 692 ARG B O 1
ATOM 11287 N N . GLU B 1 693 ? 64.25 -8.703 -0.978 1 26.84 693 GLU B N 1
ATOM 11288 C CA . GLU B 1 693 ? 65.188 -8.367 0.112 1 26.84 693 GLU B CA 1
ATOM 11289 C C . GLU B 1 693 ? 64.5 -8.617 1.471 1 26.84 693 GLU B C 1
ATOM 11291 O O . GLU B 1 693 ? 63.312 -8.414 1.634 1 26.84 693 GLU B O 1
ATOM 11296 N N . PRO B 1 694 ? 65.188 -9.367 2.414 1 28.64 694 PRO B N 1
ATOM 11297 C CA . PRO B 1 694 ? 64.812 -9.875 3.734 1 28.64 694 PRO B CA 1
ATOM 11298 C C . PRO B 1 694 ? 64.312 -8.773 4.664 1 28.64 694 PRO B C 1
ATOM 11300 O O . PRO B 1 694 ? 65.062 -7.871 5.031 1 28.64 694 PRO B O 1
ATOM 11303 N N . ALA B 1 695 ? 63.156 -8.117 4.367 1 25.97 695 ALA B N 1
ATOM 11304 C CA . ALA B 1 695 ? 62.906 -7.113 5.395 1 25.97 695 ALA B CA 1
ATOM 11305 C C . ALA B 1 695 ? 62.781 -7.754 6.773 1 25.97 695 ALA B C 1
ATOM 11307 O O . ALA B 1 695 ? 62.156 -8.805 6.926 1 25.97 695 ALA B O 1
ATOM 11308 N N . VAL B 1 696 ? 63.656 -7.574 7.742 1 25.05 696 VAL B N 1
ATOM 11309 C CA . VAL B 1 696 ? 63.938 -7.93 9.125 1 25.05 696 VAL B CA 1
ATOM 11310 C C . VAL B 1 696 ? 62.656 -7.797 9.969 1 25.05 696 VAL B C 1
ATOM 11312 O O . VAL B 1 696 ? 62.156 -6.688 10.172 1 25.05 696 VAL B O 1
ATOM 11315 N N . TYR B 1 697 ? 61.625 -8.672 9.664 1 24.28 697 TYR B N 1
ATOM 11316 C CA . TYR B 1 697 ? 60.438 -8.602 10.484 1 24.28 697 TYR B CA 1
ATOM 11317 C C . TYR B 1 697 ? 60.719 -8.945 11.938 1 24.28 697 TYR B C 1
ATOM 11319 O O . TYR B 1 697 ? 61.375 -9.961 12.227 1 24.28 697 TYR B O 1
ATOM 11327 N N . ASP B 1 698 ? 60.844 -7.992 12.742 1 22.53 698 ASP B N 1
ATOM 11328 C CA . ASP B 1 698 ? 61 -8.109 14.195 1 22.53 698 ASP B CA 1
ATOM 11329 C C . ASP B 1 698 ? 59.938 -9.023 14.789 1 22.53 698 ASP B C 1
ATOM 11331 O O . ASP B 1 698 ? 58.781 -8.992 14.352 1 22.53 698 ASP B O 1
ATOM 11335 N N . ASP B 1 699 ? 60.156 -10.188 15.5 1 23.25 699 ASP B N 1
ATOM 11336 C CA . ASP B 1 699 ? 59.656 -11.43 16.094 1 23.25 699 ASP B CA 1
ATOM 11337 C C . ASP B 1 699 ? 58.562 -11.148 17.109 1 23.25 699 ASP B C 1
ATOM 11339 O O . ASP B 1 699 ? 58.188 -12.023 17.906 1 23.25 699 ASP B O 1
ATOM 11343 N N . ALA B 1 700 ? 58.375 -9.945 17.703 1 22.03 700 ALA B N 1
ATOM 11344 C CA . ALA B 1 700 ? 57.844 -10.023 19.047 1 22.03 700 ALA B CA 1
ATOM 11345 C C . ALA B 1 700 ? 56.531 -10.812 19.078 1 22.03 700 ALA B C 1
ATOM 11347 O O . ALA B 1 700 ? 56.312 -11.641 19.969 1 22.03 700 ALA B O 1
ATOM 11348 N N . SER B 1 701 ? 55.344 -10.086 18.859 1 23.59 701 SER B N 1
ATOM 11349 C CA . SER B 1 701 ? 54.188 -10.398 19.688 1 23.59 701 SER B CA 1
ATOM 11350 C C . SER B 1 701 ? 53.5 -11.672 19.219 1 23.59 701 SER B C 1
ATOM 11352 O O . SER B 1 701 ? 53.375 -11.906 18.016 1 23.59 701 SER B O 1
ATOM 11354 N N . THR B 1 702 ? 53.312 -12.68 20.047 1 22.88 702 THR B N 1
ATOM 11355 C CA . THR B 1 702 ? 53.062 -14.117 20.172 1 22.88 702 THR B CA 1
ATOM 11356 C C . THR B 1 702 ? 51.812 -14.523 19.375 1 22.88 702 THR B C 1
ATOM 11358 O O . THR B 1 702 ? 51.875 -15.484 18.594 1 22.88 702 THR B O 1
ATOM 11361 N N . THR B 1 703 ? 50.656 -14.609 20.125 1 23.27 703 THR B N 1
ATOM 11362 C CA . THR B 1 703 ? 49.844 -15.812 20.234 1 23.27 703 THR B CA 1
ATOM 11363 C C . THR B 1 703 ? 48.938 -15.984 19.016 1 23.27 703 THR B C 1
ATOM 11365 O O . THR B 1 703 ? 48.312 -17.016 18.844 1 23.27 703 THR B O 1
ATOM 11368 N N . TYR B 1 704 ? 48.375 -14.836 18.469 1 23.38 704 TYR B N 1
ATOM 11369 C CA . TYR B 1 704 ? 47.031 -14.875 17.875 1 23.38 704 TYR B CA 1
ATOM 11370 C C . TYR B 1 704 ? 47.031 -15.727 16.609 1 23.38 704 TYR B C 1
ATOM 11372 O O . TYR B 1 704 ? 48.062 -15.898 15.961 1 23.38 704 TYR B O 1
ATOM 11380 N N . PHE B 1 705 ? 45.906 -16.547 16.344 1 25.69 705 PHE B N 1
ATOM 11381 C CA . PHE B 1 705 ? 45.875 -17.609 15.359 1 25.69 705 PHE B CA 1
ATOM 11382 C C . PHE B 1 705 ? 46.469 -17.156 14.031 1 25.69 705 PHE B C 1
ATOM 11384 O O . PHE B 1 705 ? 46.219 -16.016 13.602 1 25.69 705 PHE B O 1
ATOM 11391 N N . PRO B 1 706 ? 47.531 -17.719 13.484 1 27.22 706 PRO B N 1
ATOM 11392 C CA . PRO B 1 706 ? 48.406 -17.328 12.352 1 27.22 706 PRO B CA 1
ATOM 11393 C C . PRO B 1 706 ? 47.625 -17.234 11.039 1 27.22 706 PRO B C 1
ATOM 11395 O O . PRO B 1 706 ? 47.188 -18.25 10.508 1 27.22 706 PRO B O 1
ATOM 11398 N N . ILE B 1 707 ? 46.656 -16.234 10.969 1 26.98 707 ILE B N 1
ATOM 11399 C CA . ILE B 1 707 ? 46 -16 9.688 1 26.98 707 ILE B CA 1
ATOM 11400 C C . ILE B 1 707 ? 47.031 -15.875 8.586 1 26.98 707 ILE B C 1
ATOM 11402 O O . ILE B 1 707 ? 47.906 -15 8.641 1 26.98 707 ILE B O 1
ATOM 11406 N N . GLY B 1 708 ? 47.375 -16.969 7.957 1 26.41 708 GLY B N 1
ATOM 11407 C CA . GLY B 1 708 ? 48.406 -17.062 6.938 1 26.41 708 GLY B CA 1
ATOM 11408 C C . GLY B 1 708 ? 48.531 -15.812 6.09 1 26.41 708 GLY B C 1
ATOM 11409 O O . GLY B 1 708 ? 47.719 -14.898 6.203 1 26.41 708 GLY B O 1
ATOM 11410 N N . ASN B 1 709 ? 49.562 -15.781 5.105 1 28.33 709 ASN B N 1
ATOM 11411 C CA . ASN B 1 709 ? 50.188 -14.742 4.309 1 28.33 709 ASN B CA 1
ATOM 11412 C C . ASN B 1 709 ? 49.188 -14.039 3.402 1 28.33 709 ASN B C 1
ATOM 11414 O O . ASN B 1 709 ? 48.875 -14.539 2.324 1 28.33 709 ASN B O 1
ATOM 11418 N N . ASP B 1 710 ? 48.281 -13.281 3.898 1 28.42 710 ASP B N 1
ATOM 11419 C CA . ASP B 1 710 ? 47.312 -12.367 3.338 1 28.42 710 ASP B CA 1
ATOM 11420 C C . ASP B 1 710 ? 47.969 -11.328 2.434 1 28.42 710 ASP B C 1
ATOM 11422 O O . ASP B 1 710 ? 47.312 -10.391 1.975 1 28.42 710 ASP B O 1
ATOM 11426 N N . ALA B 1 711 ? 49.312 -11.297 2.387 1 30.08 711 ALA B N 1
ATOM 11427 C CA . ALA B 1 711 ? 50 -10.164 1.773 1 30.08 711 ALA B CA 1
ATOM 11428 C C . ALA B 1 711 ? 49.875 -10.203 0.254 1 30.08 711 ALA B C 1
ATOM 11430 O O . ALA B 1 711 ? 49.688 -9.164 -0.387 1 30.08 711 ALA B O 1
ATOM 11431 N N . GLU B 1 712 ? 50.188 -11.359 -0.351 1 29.78 712 GLU B N 1
ATOM 11432 C CA . GLU B 1 712 ? 50.25 -11.438 -1.807 1 29.78 712 GLU B CA 1
ATOM 11433 C C . GLU B 1 712 ? 48.906 -11.141 -2.447 1 29.78 712 GLU B C 1
ATOM 11435 O O . GLU B 1 712 ? 48.844 -10.633 -3.566 1 29.78 712 GLU B O 1
ATOM 11440 N N . PHE B 1 713 ? 47.875 -11.508 -1.839 1 28.64 713 PHE B N 1
ATOM 11441 C CA . PHE B 1 713 ? 46.562 -11.25 -2.414 1 28.64 713 PHE B CA 1
ATOM 11442 C C . PHE B 1 713 ? 46.25 -9.75 -2.447 1 28.64 713 PHE B C 1
ATOM 11444 O O . PHE B 1 713 ? 45.719 -9.242 -3.43 1 28.64 713 PHE B O 1
ATOM 11451 N N . LEU B 1 714 ? 46.875 -8.969 -1.601 1 31.95 714 LEU B N 1
ATOM 11452 C CA . LEU B 1 714 ? 46.75 -7.516 -1.573 1 31.95 714 LEU B CA 1
ATOM 11453 C C . LEU B 1 714 ? 47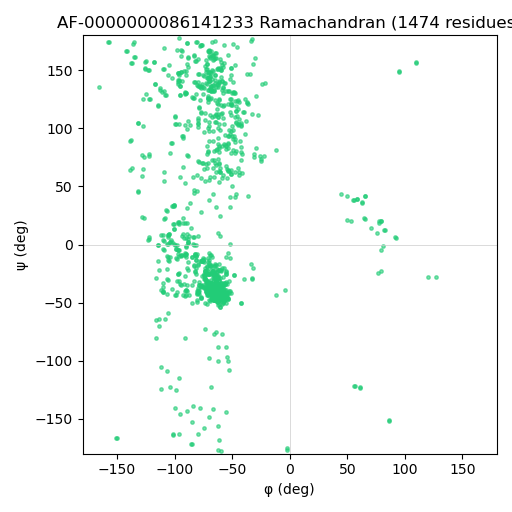.562 -6.879 -2.684 1 31.95 714 LEU B C 1
ATOM 11455 O O . LEU B 1 714 ? 47.156 -5.883 -3.279 1 31.95 714 LEU B O 1
ATOM 11459 N N . GLN B 1 715 ? 48.719 -7.375 -3.047 1 31.69 715 GLN B N 1
ATOM 11460 C CA . GLN B 1 715 ? 49.594 -6.789 -4.074 1 31.69 715 GLN B CA 1
ATOM 11461 C C . GLN B 1 715 ? 48.969 -6.988 -5.465 1 31.69 715 GLN B C 1
ATOM 11463 O O . GLN B 1 715 ? 49.125 -6.133 -6.34 1 31.69 715 GLN B O 1
ATOM 11468 N N . TRP B 1 716 ? 48.469 -8.094 -5.719 1 31.55 716 TRP B N 1
ATOM 11469 C CA . TRP B 1 716 ? 47.875 -8.352 -7.027 1 31.55 716 TRP B CA 1
ATOM 11470 C C . TRP B 1 716 ? 46.719 -7.398 -7.293 1 31.55 716 TRP B C 1
ATOM 11472 O O . TRP B 1 716 ? 46.531 -6.902 -8.406 1 31.55 716 TRP B O 1
ATOM 11482 N N . LEU B 1 717 ? 46.031 -6.926 -6.324 1 28.77 717 LEU B N 1
ATOM 11483 C CA . LEU B 1 717 ? 44.969 -5.941 -6.508 1 28.77 717 LEU B CA 1
ATOM 11484 C C . LEU B 1 717 ? 45.531 -4.633 -7.051 1 28.77 717 LEU B C 1
ATOM 11486 O O . LEU B 1 717 ? 44.812 -3.883 -7.727 1 28.77 717 LEU B O 1
ATOM 11490 N N . GLU B 1 718 ? 46.688 -4.367 -6.789 1 30.98 718 GLU B N 1
ATOM 11491 C CA . GLU B 1 718 ? 47.25 -3.07 -7.145 1 30.98 718 GLU B CA 1
ATOM 11492 C C . GLU B 1 718 ? 47.656 -3.021 -8.617 1 30.98 718 GLU B C 1
ATOM 11494 O O . GLU B 1 718 ? 47.625 -1.954 -9.234 1 30.98 718 GLU B O 1
ATOM 11499 N N . HIS B 1 719 ? 48.281 -4.047 -9.203 1 32 719 HIS B N 1
ATOM 11500 C CA . HIS B 1 719 ? 48.875 -3.914 -10.531 1 32 719 HIS B CA 1
ATOM 11501 C C . HIS B 1 719 ? 47.875 -4.273 -11.617 1 32 719 HIS B C 1
ATOM 11503 O O . HIS B 1 719 ? 48.25 -4.43 -12.789 1 32 719 HIS B O 1
ATOM 11509 N N . VAL B 1 720 ? 46.812 -4.793 -11.336 1 27.23 720 VAL B N 1
ATOM 11510 C CA . VAL B 1 720 ? 45.969 -5.004 -12.516 1 27.23 720 VAL B CA 1
ATOM 11511 C C . VAL B 1 720 ? 45.625 -3.662 -13.164 1 27.23 720 VAL B C 1
ATOM 11513 O O . VAL B 1 720 ? 44.969 -2.824 -12.547 1 27.23 720 VAL B O 1
ATOM 11516 N N . GLU B 1 721 ? 46.562 -3.273 -14.023 1 26.02 721 GLU B N 1
ATOM 11517 C CA . GLU B 1 721 ? 46.438 -2.105 -14.898 1 26.02 721 GLU B CA 1
ATOM 11518 C C . GLU B 1 721 ? 45.156 -2.141 -15.719 1 26.02 721 GLU B C 1
ATOM 11520 O O . GLU B 1 721 ? 44.906 -3.105 -16.438 1 26.02 721 GLU B O 1
ATOM 11525 N N . TRP B 1 722 ? 44.281 -1.529 -15.328 1 23.56 722 TRP B N 1
ATOM 11526 C CA . TRP B 1 722 ? 43.125 -1.204 -16.141 1 23.56 722 TRP B CA 1
ATOM 11527 C C . TRP B 1 722 ? 43.5 -0.364 -17.359 1 23.56 722 TRP B C 1
ATOM 11529 O O . TRP B 1 722 ? 44.062 0.72 -17.203 1 23.56 722 TRP B O 1
ATOM 11539 N N . ASP B 1 723 ? 44 -1.052 -18.344 1 21.62 723 ASP B N 1
ATOM 11540 C CA . ASP B 1 723 ? 44.312 -0.365 -19.578 1 21.62 723 ASP B CA 1
ATOM 11541 C C . ASP B 1 723 ? 43.125 0.493 -20.047 1 21.62 723 ASP B C 1
ATOM 11543 O O . ASP B 1 723 ? 42.031 -0.016 -20.266 1 21.62 723 ASP B O 1
ATOM 11547 N N . LYS B 1 724 ? 43.156 1.746 -19.766 1 22.69 724 LYS B N 1
ATOM 11548 C CA . LYS B 1 724 ? 42.375 2.896 -20.25 1 22.69 724 LYS B CA 1
ATOM 11549 C C . LYS B 1 724 ? 42.625 3.135 -21.734 1 22.69 724 LYS B C 1
ATOM 11551 O O . LYS B 1 724 ? 43.375 4.039 -22.109 1 22.69 724 LYS B O 1
ATOM 11556 N N . ASN B 1 725 ? 42.875 2.156 -22.562 1 20.25 725 ASN B N 1
ATOM 11557 C CA . ASN B 1 725 ? 43.188 2.521 -23.938 1 20.25 725 ASN B CA 1
ATOM 11558 C C . ASN B 1 725 ? 42.094 3.371 -24.562 1 20.25 725 ASN B C 1
ATOM 11560 O O . ASN B 1 725 ? 40.938 2.924 -24.688 1 20.25 725 ASN B O 1
ATOM 11564 N N . THR B 1 726 ? 42.188 4.699 -24.297 1 21.92 726 THR B N 1
ATOM 11565 C CA . THR B 1 726 ? 41.656 5.859 -25 1 21.92 726 THR B CA 1
ATOM 11566 C C . THR B 1 726 ? 42 5.801 -26.484 1 21.92 726 THR B C 1
ATOM 11568 O O . THR B 1 726 ? 43.125 6.137 -26.875 1 21.92 726 THR B O 1
ATOM 11571 N N . TRP B 1 727 ? 41.75 4.723 -27.172 1 20.03 727 TRP B N 1
ATOM 11572 C CA . TRP B 1 727 ? 42.188 4.652 -28.562 1 20.03 727 TRP B CA 1
ATOM 11573 C C . TRP B 1 727 ? 41.531 5.754 -29.391 1 20.03 727 TRP B C 1
ATOM 11575 O O . TRP B 1 727 ? 41.375 5.613 -30.609 1 20.03 727 TRP B O 1
ATOM 11585 N N . ILE B 1 728 ? 40.781 6.742 -28.875 1 20.36 728 ILE B N 1
ATOM 11586 C CA . ILE B 1 728 ? 40.25 7.559 -29.953 1 20.36 728 ILE B CA 1
ATOM 11587 C C . ILE B 1 728 ? 41.375 8.242 -30.703 1 20.36 728 ILE B C 1
ATOM 11589 O O . ILE B 1 728 ? 42.125 9.055 -30.141 1 20.36 728 ILE B O 1
ATOM 11593 N N . GLU B 1 729 ? 42.031 7.566 -31.609 1 20.34 729 GLU B N 1
ATOM 11594 C CA . GLU B 1 729 ? 42.906 8.203 -32.562 1 20.34 729 GLU B CA 1
ATOM 11595 C C . GLU B 1 729 ? 42.219 9.352 -33.281 1 20.34 729 GLU B C 1
ATOM 11597 O O . GLU B 1 729 ? 41.094 9.219 -33.75 1 20.34 729 GLU B O 1
ATOM 11602 N N . PRO B 1 730 ? 42.625 10.578 -33.031 1 22.47 730 PRO B N 1
ATOM 11603 C CA . PRO B 1 730 ? 42.219 11.75 -33.812 1 22.47 730 PRO B CA 1
ATOM 11604 C C . PRO B 1 730 ? 42.406 11.562 -35.312 1 22.47 730 PRO B C 1
ATOM 11606 O O . PRO B 1 730 ? 43.406 10.984 -35.75 1 22.47 730 PRO B O 1
ATOM 11609 N N . LEU B 1 731 ? 41.344 11.188 -36.062 1 20.05 731 LEU B N 1
ATOM 11610 C CA . LEU B 1 731 ? 41.531 11.156 -37.531 1 20.05 731 LEU B CA 1
ATOM 11611 C C . LEU B 1 731 ? 42.281 12.398 -38 1 20.05 731 LEU B C 1
ATOM 11613 O O . LEU B 1 731 ? 42.062 13.492 -37.469 1 20.05 731 LEU B O 1
ATOM 11617 N N . PRO B 1 732 ? 43.438 12.234 -38.688 1 19.44 732 PRO B N 1
ATOM 11618 C CA . PRO B 1 732 ? 44.344 13.25 -39.25 1 19.44 732 PRO B CA 1
ATOM 11619 C C . PRO B 1 732 ? 43.594 14.273 -40.125 1 19.44 732 PRO B C 1
ATOM 11621 O O . PRO B 1 732 ? 42.5 13.992 -40.594 1 19.44 732 PRO B O 1
ATOM 11624 N N . ALA B 1 733 ? 44.031 15.523 -40.031 1 21.91 733 ALA B N 1
ATOM 11625 C CA . ALA B 1 733 ? 43.875 16.781 -40.75 1 21.91 733 ALA B CA 1
ATOM 11626 C C . ALA B 1 733 ? 44.156 16.594 -42.25 1 21.91 733 ALA B C 1
ATOM 11628 O O . ALA B 1 733 ? 44.25 17.578 -43 1 21.91 733 ALA B O 1
ATOM 11629 N N . SER B 1 734 ? 43.875 15.391 -42.938 1 19.31 734 SER B N 1
ATOM 11630 C CA . SER B 1 734 ? 44.406 15.445 -44.312 1 19.31 734 SER B CA 1
ATOM 11631 C C . SER B 1 734 ? 44 16.734 -45.031 1 19.31 734 SER B C 1
ATOM 11633 O O . SER B 1 734 ? 42.906 17.281 -44.75 1 19.31 734 SER B O 1
ATOM 11635 N N . HIS B 1 735 ? 44.969 17.391 -45.875 1 21.62 735 HIS B N 1
ATOM 11636 C CA . HIS B 1 735 ? 45.312 18.344 -46.906 1 21.62 735 HIS B CA 1
ATOM 11637 C C . HIS B 1 735 ? 44.375 18.234 -48.094 1 21.62 735 HIS B C 1
ATOM 11639 O O . HIS B 1 735 ? 44.531 17.312 -48.906 1 21.62 735 HIS B O 1
ATOM 11645 N N . LEU B 1 736 ? 43.094 18.109 -48.031 1 20.28 736 LEU B N 1
ATOM 11646 C CA . LEU B 1 736 ? 42.5 18.359 -49.344 1 20.28 736 LEU B CA 1
ATOM 11647 C C . LEU B 1 736 ? 43.062 19.641 -49.969 1 20.28 736 LEU B C 1
ATOM 11649 O O . LEU B 1 736 ? 42.938 20.719 -49.344 1 20.28 736 LEU B O 1
ATOM 11653 N N . GLY B 1 737 ? 44.219 19.578 -50.75 1 19.53 737 GLY B N 1
ATOM 11654 C CA . GLY B 1 737 ? 44.875 20.266 -51.844 1 19.53 737 GLY B CA 1
ATOM 11655 C C . GLY B 1 737 ? 43.938 20.953 -52.812 1 19.53 737 GLY B C 1
ATOM 11656 O O . GLY B 1 737 ? 42.812 20.484 -53.031 1 19.53 737 GLY B O 1
ATOM 11657 N N . VAL B 1 738 ? 44.188 22.234 -53.062 1 23.91 738 VAL B N 1
ATOM 11658 C CA . VAL B 1 738 ? 43.969 23.359 -53.938 1 23.91 738 VAL B CA 1
ATOM 11659 C C . VAL B 1 738 ? 44.375 22.984 -55.375 1 23.91 738 VAL B C 1
ATOM 11661 O O . VAL B 1 738 ? 45.5 22.531 -55.625 1 23.91 738 VAL B O 1
ATOM 11664 N N . PRO B 1 739 ? 43.875 22.141 -56.25 1 20.73 739 PRO B N 1
ATOM 11665 C CA . PRO B 1 739 ? 43.844 22.984 -57.438 1 20.73 739 PRO B CA 1
ATOM 11666 C C . PRO B 1 739 ? 42.781 24.078 -57.375 1 20.73 739 PRO B C 1
ATOM 11668 O O . PRO B 1 739 ? 41.812 23.922 -56.625 1 20.73 739 PRO B O 1
#

Secondary structure (DSSP, 8-state):
------------------------------PBPTTSPBPPPHHHHHTT------SSS-HHHHHTT-GGG----SS-------------------------------------------------------------BTTTB---TTSTTHHHHT-TTT-----------PPPPPHHHHHHHHHHHHGGGGHHHHHHHHHHHHHH---SSS-HHHHHHHHHHHHHHHHHHHHH--HHHHHHHHHHHHHHHHSPPP--TT--HHHHHHTTSGGG--HHHHHHHHHHHHHHHHTS-TT-GGGGG--SSS--HHHHHHHHHHHHHHHHHHHHHHT---HHHHHHHHHHHHHHHHHH-TTSHHHHHHHHHHHHHHHHTTGGG----BTTB-HHHHHHHHHHHHHHHHHHHHHHHHHT---SS-GGGS---PPPS--HHHHH--HHHHHHHHHTB-TTS-BSS----HHHHHHHHHHHHHHHHHHHHHHH-S--TTHHHHHHHHHHHHHHHHHHS-GGG---HHHHHHS-SS--TTTS------HHHHHHHHHHHHHHHHHHHHHHHHHHHHH---STTHHHHHHHHHHHHHHHHHTTTTTTT-HHHHHHHIIIIIHHHHHHHHHHHHHHHHH----TTT--HHHHHHHHHHHHHHHHT--BTBTTHHHHHHHHHHHHHHHHHHHS-----------------------S------HHHHHHHHH----------PPP-------/-----------------------------PPBPTTSPBPPPHHHHHTT------SSS-HHHHHTT-GGG------------------------------------------------------------------EETTTEE--TTSTTHHHHT-HHHH----------PPPPPHHHHHHHHHHHHGGGGHHHHHHHHHHHHHH---SSS-HHHHHHHHHHHHHHHHHHHHH--HHHHHHHHHHHHHHHTSPPP--TT--HHHHHHTTSGGG--HHHHHHHHHHHHHHHHHS-TT-GGGGG--SSS--HHHHHHHHHHHHHHHHHHHHHHT---HHHHHHHHHHHHHHHHHH-TTSHHHHHHHHHHHHHHHHTTGGG----BTTB-HHHHHHHHHHHHHHHHHHHHHHHHHT---SS-GGGS---PPPS--HHHHH--HHHHHHHHHTB-TTS-BSS----HHHHHHHHHHHHHHHHHHHHHHH-S--TTHHHHHHHHHHHHHHHHHHS-GGG---HHHHHHS-SS--SSSS------HHHHHHHHHHHHHHHHHHHHHHHHHHHHH---STTHHHHHHHHHHHHHHHHHTTTTTTT-HHHHHHHIIIIIHHHHHHHHHHHHHHHHH----TTT--HHHHHHHHHHHHHHHHT--BTBTTHHHHHHHHHHHHHHHHHHHS-----------------------S------HHHHHHHHH--------------------